Protein AF-0000000074319563 (afdb_homodimer)

Structure (mmCIF, N/CA/C/O backbone):
data_AF-0000000074319563-model_v1
#
loop_
_entity.id
_entity.type
_entity.pdbx_description
1 polymer 'Acyl-CoA dehydrogenase'
#
loop_
_atom_site.group_PDB
_atom_site.id
_atom_site.type_symbol
_atom_site.label_atom_id
_atom_site.label_alt_id
_atom_site.label_comp_id
_atom_site.label_asym_id
_atom_site.label_entity_id
_atom_site.label_seq_id
_atom_site.pdbx_PDB_ins_code
_atom_site.Cartn_x
_atom_site.Cartn_y
_atom_site.Cartn_z
_atom_site.occupancy
_atom_site.B_iso_or_equiv
_atom_site.auth_seq_id
_atom_site.auth_comp_id
_atom_site.auth_asym_id
_atom_site.auth_atom_id
_atom_site.pdbx_PDB_model_num
ATOM 1 N N . MET A 1 1 ? 30.766 38.844 -2.904 1 24.5 1 MET A N 1
ATOM 2 C CA . MET A 1 1 ? 30.797 37.875 -1.821 1 24.5 1 MET A CA 1
ATOM 3 C C . MET A 1 1 ? 29.984 36.656 -2.18 1 24.5 1 MET A C 1
ATOM 5 O O . MET A 1 1 ? 28.766 36.719 -2.375 1 24.5 1 MET A O 1
ATOM 9 N N . SER A 1 2 ? 30.375 35.688 -2.85 1 31.08 2 SER A N 1
ATOM 10 C CA . SER A 1 2 ? 29.906 34.375 -3.324 1 31.08 2 SER A CA 1
ATOM 11 C C . SER A 1 2 ? 29.266 33.594 -2.197 1 31.08 2 SER A C 1
ATOM 13 O O . SER A 1 2 ? 29.891 33.344 -1.16 1 31.08 2 SER A O 1
ATOM 15 N N . LEU A 1 3 ? 28.125 33.844 -1.804 1 37.22 3 LEU A N 1
ATOM 16 C CA . LEU A 1 3 ? 27.531 33.062 -0.718 1 37.22 3 LEU A CA 1
ATOM 17 C C . LEU A 1 3 ? 27.844 31.594 -0.87 1 37.22 3 LEU A C 1
ATOM 19 O O . LEU A 1 3 ? 27.5 30.969 -1.88 1 37.22 3 LEU A O 1
ATOM 23 N N . PRO A 1 4 ? 28.969 31.219 -0.624 1 41.75 4 PRO A N 1
ATOM 24 C CA . PRO A 1 4 ? 29.672 29.938 -0.803 1 41.75 4 PRO A CA 1
ATOM 25 C C . PRO A 1 4 ? 28.734 28.734 -0.774 1 41.75 4 PRO A C 1
ATOM 27 O O . PRO A 1 4 ? 28.828 27.859 -1.638 1 41.75 4 PRO A O 1
ATOM 30 N N . ASP A 1 5 ? 28.016 28.406 0.501 1 51.22 5 ASP A N 1
ATOM 31 C CA . ASP A 1 5 ? 27.375 27.188 0.996 1 51.22 5 ASP A CA 1
ATOM 32 C C . ASP A 1 5 ? 25.953 27.078 0.478 1 51.22 5 ASP A C 1
ATOM 34 O O . ASP A 1 5 ? 25.156 26.297 1.011 1 51.22 5 ASP A O 1
ATOM 38 N N . ARG A 1 6 ? 25.594 28.031 -0.29 1 61.44 6 ARG A N 1
ATOM 39 C CA . ARG A 1 6 ? 24.281 28.031 -0.917 1 61.44 6 ARG A CA 1
ATOM 40 C C . ARG A 1 6 ? 24.078 26.766 -1.765 1 61.44 6 ARG A C 1
ATOM 42 O O . ARG A 1 6 ? 22.953 26.375 -2.053 1 61.44 6 ARG A O 1
ATOM 49 N N . ASN A 1 7 ? 25.281 26.234 -2.027 1 70.81 7 ASN A N 1
ATOM 50 C CA . ASN A 1 7 ? 25.188 24.984 -2.771 1 70.81 7 ASN A CA 1
ATOM 51 C C . ASN A 1 7 ? 25.156 23.781 -1.839 1 70.81 7 ASN A C 1
ATOM 53 O O . ASN A 1 7 ? 26.203 23.234 -1.5 1 70.81 7 ASN A O 1
ATOM 57 N N . ASN A 1 8 ? 24.125 23.516 -1.236 1 83.38 8 ASN A N 1
ATOM 58 C CA . ASN A 1 8 ? 23.969 22.297 -0.442 1 83.38 8 ASN A CA 1
ATOM 59 C C . ASN A 1 8 ? 24.672 21.109 -1.095 1 83.38 8 ASN A C 1
ATOM 61 O O . ASN A 1 8 ? 24.25 20.625 -2.141 1 83.38 8 ASN A O 1
ATOM 65 N N . GLN A 1 9 ? 25.812 20.672 -0.548 1 84.5 9 GLN A N 1
ATOM 66 C CA . GLN A 1 9 ? 26.656 19.656 -1.15 1 84.5 9 GLN A CA 1
ATOM 67 C C . GLN A 1 9 ? 26.188 18.25 -0.796 1 84.5 9 GLN A C 1
ATOM 69 O O . GLN A 1 9 ? 26.781 17.25 -1.225 1 84.5 9 GLN A O 1
ATOM 74 N N . TYR A 1 10 ? 25.172 18.172 -0.04 1 91.69 10 TYR A N 1
ATOM 75 C CA . TYR A 1 10 ? 24.672 16.844 0.312 1 91.69 10 TYR A CA 1
ATOM 76 C C . TYR A 1 10 ? 24.359 16.031 -0.937 1 91.69 10 TYR A C 1
ATOM 78 O O . TYR A 1 10 ? 23.812 16.562 -1.909 1 91.69 10 TYR A O 1
ATOM 86 N N . SER A 1 11 ? 24.828 14.781 -0.921 1 93.81 11 SER A N 1
ATOM 87 C CA . SER A 1 11 ? 24.625 13.914 -2.07 1 93.81 11 SER A CA 1
ATOM 88 C C . SER A 1 11 ? 24.234 12.508 -1.631 1 93.81 11 SER A C 1
ATOM 90 O O . SER A 1 11 ? 24.594 12.07 -0.536 1 93.81 11 SER A O 1
ATOM 92 N N . PHE A 1 12 ? 23.516 11.836 -2.504 1 96.19 12 PHE A N 1
ATOM 93 C CA . PHE A 1 12 ? 23.125 10.453 -2.264 1 96.19 12 PHE A CA 1
ATOM 94 C C . PHE A 1 12 ? 24.109 9.492 -2.926 1 96.19 12 PHE A C 1
ATOM 96 O O . PHE A 1 12 ? 23.875 8.281 -2.955 1 96.19 12 PHE A O 1
ATOM 103 N N . ASP A 1 13 ? 25.188 9.898 -3.441 1 96.81 13 ASP A N 1
ATOM 104 C CA . ASP A 1 13 ? 26.078 9.156 -4.328 1 96.81 13 ASP A CA 1
ATOM 105 C C . ASP A 1 13 ? 26.641 7.914 -3.641 1 96.81 13 ASP A C 1
ATOM 107 O O . ASP A 1 13 ? 26.75 6.852 -4.258 1 96.81 13 ASP A O 1
ATOM 111 N N . GLU A 1 14 ? 27.047 8.047 -2.357 1 97 14 GLU A N 1
ATOM 112 C CA . GLU A 1 14 ? 27.609 6.91 -1.641 1 97 14 GLU A CA 1
ATOM 113 C C . GLU A 1 14 ? 26.609 5.75 -1.594 1 97 14 GLU A C 1
ATOM 115 O O . GLU A 1 14 ? 26.984 4.598 -1.846 1 97 14 GLU A O 1
ATOM 120 N N . TYR A 1 15 ? 25.422 5.992 -1.216 1 97.38 15 TYR A N 1
ATOM 121 C CA . TYR A 1 15 ? 24.375 4.98 -1.18 1 97.38 15 TYR A CA 1
ATOM 122 C C . TYR A 1 15 ? 24.109 4.422 -2.572 1 97.38 15 TYR A C 1
ATOM 124 O O . TYR A 1 15 ? 24 3.205 -2.748 1 97.38 15 TYR A O 1
ATOM 132 N N . LEU A 1 16 ? 24 5.285 -3.613 1 97.62 16 LEU A N 1
ATOM 133 C CA . LEU A 1 16 ? 23.688 4.883 -4.977 1 97.62 16 LEU A CA 1
ATOM 134 C C . LEU A 1 16 ? 24.797 4.012 -5.559 1 97.62 16 LEU A C 1
ATOM 136 O O . LEU A 1 16 ? 24.516 3.059 -6.293 1 97.62 16 LEU A O 1
ATOM 140 N N . GLN A 1 17 ? 25.984 4.359 -5.281 1 97.94 17 GLN A N 1
ATOM 141 C CA . GLN A 1 17 ? 27.109 3.559 -5.758 1 97.94 17 GLN A CA 1
ATOM 142 C C . GLN A 1 17 ? 27.062 2.143 -5.191 1 97.94 17 GLN A C 1
ATOM 144 O O . GLN A 1 17 ? 27.297 1.17 -5.91 1 97.94 17 GLN A O 1
ATOM 149 N N . TRP A 1 18 ? 26.719 2.064 -3.896 1 98.25 18 TRP A N 1
ATOM 150 C CA . TRP A 1 18 ? 26.562 0.741 -3.303 1 98.25 18 TRP A CA 1
ATOM 151 C C . TRP A 1 18 ? 25.438 -0.031 -3.979 1 98.25 18 TRP A C 1
ATOM 153 O O . TRP A 1 18 ? 25.609 -1.19 -4.363 1 98.25 18 TRP A O 1
ATOM 163 N N . ARG A 1 19 ? 24.297 0.574 -4.043 1 97.38 19 ARG A N 1
ATOM 164 C CA . ARG A 1 19 ? 23.109 -0.061 -4.613 1 97.38 19 ARG A CA 1
ATOM 165 C C . ARG A 1 19 ? 23.391 -0.57 -6.023 1 97.38 19 ARG A C 1
ATOM 167 O O . ARG A 1 19 ? 23 -1.689 -6.371 1 97.38 19 ARG A O 1
ATOM 174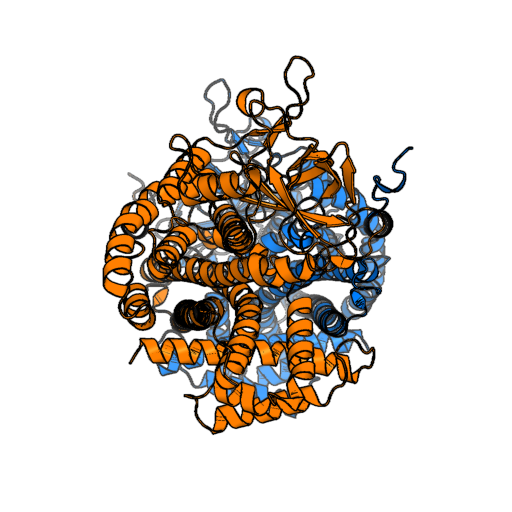 N N . ASP A 1 20 ? 24.078 0.241 -6.84 1 96.75 20 ASP A N 1
ATOM 175 C CA . ASP A 1 20 ? 24.281 -0.059 -8.25 1 96.75 20 ASP A CA 1
ATOM 176 C C . ASP A 1 20 ? 25.344 -1.148 -8.43 1 96.75 20 ASP A C 1
ATOM 178 O O . ASP A 1 20 ? 25.406 -1.794 -9.484 1 96.75 20 ASP A O 1
ATOM 182 N N . LYS A 1 21 ? 26.141 -1.379 -7.422 1 97.88 21 LYS A N 1
ATOM 183 C CA . LYS A 1 21 ? 27.203 -2.371 -7.527 1 97.88 21 LYS A CA 1
ATOM 184 C C . LYS A 1 21 ? 26.797 -3.684 -6.863 1 97.88 21 LYS A C 1
ATOM 186 O O . LYS A 1 21 ? 27.469 -4.707 -7.047 1 97.88 21 LYS A O 1
ATOM 191 N N . PHE A 1 22 ? 25.719 -3.693 -6.141 1 98.38 22 PHE A N 1
ATOM 192 C CA . PHE A 1 22 ? 25.328 -4.879 -5.379 1 98.38 22 PHE A CA 1
ATOM 193 C C . PHE A 1 22 ? 24.891 -6 -6.309 1 98.38 22 PHE A C 1
ATOM 195 O O . PHE A 1 22 ? 24.016 -5.801 -7.16 1 98.38 22 PHE A O 1
ATOM 202 N N . ASN A 1 23 ? 25.484 -7.172 -6.184 1 98.75 23 ASN A N 1
ATOM 203 C CA . ASN A 1 23 ? 25.094 -8.375 -6.914 1 98.75 23 ASN A CA 1
ATOM 204 C C . ASN A 1 23 ? 24.141 -9.242 -6.098 1 98.75 23 ASN A C 1
ATOM 206 O O . ASN A 1 23 ? 24.516 -9.719 -5.02 1 98.75 23 ASN A O 1
ATOM 210 N N . TYR A 1 24 ? 22.984 -9.57 -6.566 1 98.75 24 TYR A N 1
ATOM 211 C CA . TYR A 1 24 ? 21.875 -10.18 -5.836 1 98.75 24 TYR A CA 1
ATOM 212 C C . TYR A 1 24 ? 22.266 -11.547 -5.301 1 98.75 24 TYR A C 1
ATOM 214 O O . TYR A 1 24 ? 21.625 -12.062 -4.371 1 98.75 24 TYR A O 1
ATOM 222 N N . TYR A 1 25 ? 23.234 -12.219 -5.902 1 98.81 25 TYR A N 1
ATOM 223 C CA . TYR A 1 25 ? 23.578 -13.57 -5.449 1 98.81 25 TYR A CA 1
ATOM 224 C C . TYR A 1 25 ? 24.953 -13.594 -4.812 1 98.81 25 TYR A C 1
ATOM 226 O O . TYR A 1 25 ? 25.125 -14.047 -3.674 1 98.81 25 TYR A O 1
ATOM 234 N N . THR A 1 26 ? 25.953 -13.047 -5.469 1 98.5 26 THR A N 1
ATOM 235 C CA . THR A 1 26 ? 27.328 -13.164 -4.98 1 98.5 26 THR A CA 1
ATOM 236 C C . THR A 1 26 ? 27.516 -12.375 -3.688 1 98.5 26 THR A C 1
ATOM 238 O O . THR A 1 26 ? 28.359 -12.719 -2.863 1 98.5 26 THR A O 1
ATOM 241 N N . ASP A 1 27 ? 26.688 -11.336 -3.504 1 98.5 27 ASP A N 1
ATOM 242 C CA . ASP A 1 27 ? 26.828 -10.5 -2.316 1 98.5 27 ASP A CA 1
ATOM 243 C C . ASP A 1 27 ? 25.812 -10.883 -1.246 1 98.5 27 ASP A C 1
ATOM 245 O O . ASP A 1 27 ? 25.75 -10.266 -0.183 1 98.5 27 ASP A O 1
ATOM 249 N N . ASP A 1 28 ? 24.984 -11.836 -1.46 1 98.31 28 ASP A N 1
ATOM 250 C CA . ASP A 1 28 ? 24 -12.305 -0.494 1 98.31 28 ASP A CA 1
ATOM 251 C C . ASP A 1 28 ? 24.406 -13.656 0.088 1 98.31 28 ASP A C 1
ATOM 253 O O . ASP A 1 28 ? 23.922 -14.703 -0.364 1 98.31 28 ASP A O 1
ATOM 257 N N . HIS A 1 29 ? 25.109 -13.641 1.146 1 97.69 29 HIS A N 1
ATOM 258 C CA . HIS A 1 29 ? 25.672 -14.844 1.743 1 97.69 29 HIS A CA 1
ATOM 259 C C . HIS A 1 29 ? 24.578 -15.719 2.342 1 97.69 29 HIS A C 1
ATOM 261 O O . HIS A 1 29 ? 24.688 -16.953 2.354 1 97.69 29 HIS A O 1
ATOM 267 N N . PHE A 1 30 ? 23.547 -15.117 2.83 1 98.12 30 PHE A N 1
ATOM 268 C CA . PHE A 1 30 ? 22.453 -15.906 3.398 1 98.12 30 PHE A CA 1
ATOM 269 C C . PHE A 1 30 ? 21.766 -16.719 2.32 1 98.12 30 PHE A C 1
ATOM 271 O O . PHE A 1 30 ? 21.453 -17.891 2.529 1 98.12 30 PHE A O 1
ATOM 278 N N . LEU A 1 31 ? 21.453 -16.062 1.177 1 98.56 31 LEU A N 1
ATOM 279 C CA . LEU A 1 31 ? 20.812 -16.781 0.082 1 98.56 31 LEU A CA 1
ATOM 280 C C . LEU A 1 31 ? 21.672 -17.953 -0.373 1 98.56 31 LEU A C 1
ATOM 282 O O . LEU A 1 31 ? 21.156 -19.031 -0.682 1 98.56 31 LEU A O 1
ATOM 286 N N . GLN A 1 32 ? 23.016 -17.75 -0.477 1 98.38 32 GLN A N 1
ATOM 287 C CA . GLN A 1 32 ? 23.938 -18.828 -0.834 1 98.38 32 GLN A CA 1
ATOM 288 C C . GLN A 1 32 ? 23.859 -19.969 0.172 1 98.38 32 GLN A C 1
ATOM 290 O O . GLN A 1 32 ? 23.859 -21.141 -0.211 1 98.38 32 GLN A O 1
ATOM 295 N N . LYS A 1 33 ? 23.75 -19.625 1.466 1 98.25 33 LYS A N 1
ATOM 296 C CA . LYS A 1 33 ? 23.641 -20.625 2.523 1 98.25 33 LYS A CA 1
ATOM 297 C C . LYS A 1 33 ? 22.328 -21.406 2.408 1 98.25 33 LYS A C 1
ATOM 299 O O . LYS A 1 33 ? 22.312 -22.625 2.607 1 98.25 33 LYS A O 1
ATOM 304 N N . VAL A 1 34 ? 21.25 -20.734 2.146 1 98.62 34 VAL A N 1
ATOM 305 C CA . VAL A 1 34 ? 19.938 -21.359 2 1 98.62 34 VAL A CA 1
ATOM 306 C C . VAL A 1 34 ? 19.969 -22.344 0.837 1 98.62 34 VAL A C 1
ATOM 308 O O . VAL A 1 34 ? 19.484 -23.484 0.964 1 98.62 34 VAL A O 1
ATOM 311 N N . LEU A 1 35 ? 20.516 -21.891 -0.334 1 98.62 35 LEU A N 1
ATOM 312 C CA . LEU A 1 35 ? 20.609 -22.75 -1.513 1 98.62 35 LEU A CA 1
ATOM 313 C C . LEU A 1 35 ? 21.453 -23.984 -1.222 1 98.62 35 LEU A C 1
ATOM 315 O O . LEU A 1 35 ? 21.062 -25.109 -1.58 1 98.62 35 LEU A O 1
ATOM 319 N N . LYS A 1 36 ? 22.562 -23.781 -0.584 1 98 36 LYS A N 1
ATOM 320 C CA . LYS A 1 36 ? 23.453 -24.906 -0.252 1 98 36 LYS A CA 1
ATOM 321 C C . LYS A 1 36 ? 22.766 -25.906 0.655 1 98 36 LYS A C 1
ATOM 323 O O . LYS A 1 36 ? 22.891 -27.125 0.467 1 98 36 LYS A O 1
ATOM 328 N N . HIS A 1 37 ? 22.016 -25.438 1.589 1 98.19 37 HIS A N 1
ATOM 329 C CA . HIS A 1 37 ? 21.359 -26.297 2.574 1 98.19 37 HIS A CA 1
ATOM 330 C C . HIS A 1 37 ? 20.25 -27.125 1.939 1 98.19 37 HIS A C 1
ATOM 332 O O . HIS A 1 37 ? 20.156 -28.328 2.182 1 98.19 37 HIS A O 1
ATOM 338 N N . PHE A 1 38 ? 19.422 -26.609 1.115 1 97.94 38 PHE A N 1
ATOM 339 C CA . PHE A 1 38 ? 18.188 -27.281 0.71 1 97.94 38 PHE A CA 1
ATOM 340 C C . PHE A 1 38 ? 18.375 -27.984 -0.631 1 97.94 38 PHE A C 1
ATOM 342 O O . PHE A 1 38 ? 17.734 -29 -0.903 1 97.94 38 PHE A O 1
ATOM 349 N N . ALA A 1 39 ? 19.266 -27.5 -1.507 1 96.81 39 ALA A N 1
ATOM 350 C CA . ALA A 1 39 ? 19.391 -28.047 -2.854 1 96.81 39 ALA A CA 1
ATOM 351 C C . ALA A 1 39 ? 20.188 -29.359 -2.844 1 96.81 39 ALA A C 1
ATOM 353 O O . ALA A 1 39 ? 20.172 -30.109 -3.828 1 96.81 39 ALA A O 1
ATOM 354 N N . GLY A 1 40 ? 20.875 -29.734 -1.716 1 92.94 40 GLY A N 1
ATOM 355 C CA . GLY A 1 40 ? 21.578 -31 -1.598 1 92.94 40 GLY A CA 1
ATOM 356 C C . GLY A 1 40 ? 22.625 -31.203 -2.68 1 92.94 40 GLY A C 1
ATOM 357 O O . GLY A 1 40 ? 23.484 -30.344 -2.879 1 92.94 40 GLY A O 1
ATOM 358 N N . THR A 1 41 ? 22.422 -32.25 -3.467 1 93.12 41 THR A N 1
ATOM 359 C CA . THR A 1 41 ? 23.406 -32.656 -4.477 1 93.12 41 THR A CA 1
ATOM 360 C C . THR A 1 41 ? 23.344 -31.703 -5.672 1 93.12 41 THR A C 1
ATOM 362 O O . THR A 1 41 ? 24.281 -31.641 -6.473 1 93.12 41 THR A O 1
ATOM 365 N N . ASP A 1 42 ? 22.281 -30.922 -5.781 1 94.81 42 ASP A N 1
ATOM 366 C CA . ASP A 1 42 ? 22.109 -30.016 -6.918 1 94.81 42 ASP A CA 1
ATOM 367 C C . ASP A 1 42 ? 22.75 -28.656 -6.648 1 94.81 42 ASP A C 1
ATOM 369 O O . ASP A 1 42 ? 22.812 -27.812 -7.539 1 94.81 42 ASP A O 1
ATOM 373 N N . TRP A 1 43 ? 23.297 -28.469 -5.453 1 95.62 43 TRP A N 1
ATOM 374 C CA . TRP A 1 43 ? 23.703 -27.141 -5.008 1 95.62 43 TRP A CA 1
ATOM 375 C C . TRP A 1 43 ? 24.812 -26.594 -5.891 1 95.62 43 TRP A C 1
ATOM 377 O O . TRP A 1 43 ? 24.828 -25.406 -6.23 1 95.62 43 TRP A O 1
ATOM 387 N N . GLU A 1 44 ? 25.797 -27.406 -6.281 1 97.19 44 GLU A N 1
ATOM 388 C CA . GLU A 1 44 ? 26.938 -26.906 -7.039 1 97.19 44 GLU A CA 1
ATOM 389 C C . GLU A 1 44 ? 26.516 -26.359 -8.391 1 97.19 44 GLU A C 1
ATOM 391 O O . GLU A 1 44 ? 26.938 -25.266 -8.789 1 97.19 44 GLU A O 1
ATOM 396 N N . ASP A 1 45 ? 25.688 -27.109 -9.062 1 97.56 45 ASP A N 1
ATOM 397 C CA . ASP A 1 45 ? 25.172 -26.656 -10.352 1 97.56 45 ASP A CA 1
ATOM 398 C C . ASP A 1 45 ? 24.297 -25.422 -10.188 1 97.56 45 ASP A C 1
ATOM 400 O O . ASP A 1 45 ? 24.391 -24.469 -10.969 1 97.56 45 ASP A O 1
ATOM 404 N N . ALA A 1 46 ? 23.406 -25.406 -9.219 1 98.25 46 ALA A N 1
ATOM 405 C CA . ALA A 1 46 ? 22.516 -24.281 -8.961 1 98.25 46 ALA A CA 1
ATOM 406 C C . ALA A 1 46 ? 23.328 -23.031 -8.617 1 98.25 46 ALA A C 1
ATOM 408 O O . ALA A 1 46 ? 22.984 -21.922 -9.055 1 98.25 46 ALA A O 1
ATOM 409 N N . ASP A 1 47 ? 24.359 -23.188 -7.816 1 98.5 47 ASP A N 1
ATOM 410 C CA . ASP A 1 47 ? 25.234 -22.078 -7.438 1 98.5 47 ASP A CA 1
ATOM 411 C C . ASP A 1 47 ? 25.922 -21.469 -8.656 1 98.5 47 ASP A C 1
ATOM 413 O O . ASP A 1 47 ? 25.969 -20.25 -8.805 1 98.5 47 ASP A O 1
ATOM 417 N N . LYS A 1 48 ? 26.469 -22.359 -9.477 1 98.44 48 LYS A N 1
ATOM 418 C CA . LYS A 1 48 ? 27.141 -21.906 -10.695 1 98.44 48 LYS A CA 1
ATOM 419 C C . LYS A 1 48 ? 26.203 -21.109 -11.594 1 98.44 48 LYS A C 1
ATOM 421 O O . LYS A 1 48 ? 26.547 -20.031 -12.055 1 98.44 48 LYS A O 1
ATOM 426 N N . GLU A 1 49 ? 25.016 -21.656 -11.844 1 98.19 49 GLU A N 1
ATOM 427 C CA . GLU A 1 49 ? 24.047 -21 -12.711 1 98.19 49 GLU A CA 1
ATOM 428 C C . GLU A 1 49 ? 23.516 -19.703 -12.086 1 98.19 49 GLU A C 1
ATOM 430 O O . GLU A 1 49 ? 23.234 -18.734 -12.797 1 98.19 49 GLU A O 1
ATOM 435 N N . ALA A 1 50 ? 23.344 -19.703 -10.758 1 98.5 50 ALA A N 1
ATOM 436 C CA . ALA A 1 50 ? 22.938 -18.5 -10.047 1 98.5 50 ALA A CA 1
ATOM 437 C C . ALA A 1 50 ? 23.953 -17.375 -10.242 1 98.5 50 ALA A C 1
ATOM 439 O O . ALA A 1 50 ? 23.578 -16.219 -10.477 1 98.5 50 ALA A O 1
ATOM 440 N N . ARG A 1 51 ? 25.25 -17.672 -10.109 1 98.5 51 ARG A N 1
ATOM 441 C CA . ARG A 1 51 ? 26.312 -16.688 -10.297 1 98.5 51 ARG A CA 1
ATOM 442 C C . ARG A 1 51 ? 26.312 -16.141 -11.719 1 98.5 51 ARG A C 1
ATOM 444 O O . ARG A 1 51 ? 26.547 -14.945 -11.93 1 98.5 51 ARG A O 1
ATOM 451 N N . ASN A 1 52 ? 26.031 -17 -12.625 1 98.12 52 ASN A N 1
ATOM 452 C CA . ASN A 1 52 ? 25.984 -16.578 -14.023 1 98.12 52 ASN A CA 1
ATOM 453 C C . ASN A 1 52 ? 24.828 -15.625 -14.281 1 98.12 52 ASN A C 1
ATOM 455 O O . ASN A 1 52 ? 25.016 -14.531 -14.82 1 98.12 52 ASN A O 1
ATOM 459 N N . ILE A 1 53 ? 23.625 -15.961 -13.898 1 98.38 53 ILE A N 1
ATOM 460 C CA . ILE A 1 53 ? 22.453 -15.172 -14.242 1 98.38 53 ILE A CA 1
ATOM 461 C C . ILE A 1 53 ? 22.422 -13.898 -13.398 1 98.38 53 ILE A C 1
ATOM 463 O O . ILE A 1 53 ? 21.875 -12.875 -13.828 1 98.38 53 ILE A O 1
ATOM 467 N N . SER A 1 54 ? 22.953 -13.961 -12.18 1 98.5 54 SER A N 1
ATOM 468 C CA . SER A 1 54 ? 22.938 -12.812 -11.289 1 98.5 54 SER A CA 1
ATOM 469 C C . SER A 1 54 ? 23.641 -11.617 -11.906 1 98.5 54 SER A C 1
ATOM 471 O O . SER A 1 54 ? 23.312 -10.469 -11.602 1 98.5 54 SER A O 1
ATOM 473 N N . GLN A 1 55 ? 24.578 -11.852 -12.828 1 98 55 GLN A N 1
ATOM 474 C CA . GLN A 1 55 ? 25.297 -10.789 -13.531 1 98 55 GLN A CA 1
ATOM 475 C C . GLN A 1 55 ? 24.359 -9.977 -14.406 1 98 55 GLN A C 1
ATOM 477 O O . GLN A 1 55 ? 24.578 -8.781 -14.633 1 98 55 GLN A O 1
ATOM 482 N N . LYS A 1 56 ? 23.344 -10.617 -14.891 1 98.06 56 LYS A N 1
ATOM 483 C CA . LYS A 1 56 ? 22.344 -9.93 -15.703 1 98.06 56 LYS A CA 1
ATOM 484 C C . LYS A 1 56 ? 21.25 -9.312 -14.828 1 98.06 56 LYS A C 1
ATOM 486 O O . LYS A 1 56 ? 20.906 -8.148 -15 1 98.06 56 LYS A O 1
ATOM 491 N N . VAL A 1 57 ? 20.844 -10.086 -13.898 1 98.5 57 VAL A N 1
ATOM 492 C CA . VAL A 1 57 ? 19.672 -9.742 -13.086 1 98.5 57 VAL A CA 1
ATOM 493 C C . VAL A 1 57 ? 20 -8.539 -12.211 1 98.5 57 VAL A C 1
ATOM 495 O O . VAL A 1 57 ? 19.156 -7.645 -12.047 1 98.5 57 VAL A O 1
ATOM 498 N N . SER A 1 58 ? 21.203 -8.438 -11.664 1 98.56 58 SER A N 1
ATOM 499 C CA . SER A 1 58 ? 21.562 -7.469 -10.633 1 98.56 58 SER A CA 1
ATOM 500 C C . SER A 1 58 ? 21.906 -6.113 -11.242 1 98.56 58 SER A C 1
ATOM 502 O O . SER A 1 58 ? 22.062 -5.121 -10.531 1 98.56 58 SER A O 1
ATOM 504 N N . TYR A 1 59 ? 22.094 -6.055 -12.57 1 98 59 TYR A N 1
ATOM 505 C CA . TYR A 1 59 ? 22.547 -4.828 -13.211 1 98 59 TYR A CA 1
ATOM 506 C C . TYR A 1 59 ? 21.656 -4.449 -14.383 1 98 59 TYR A C 1
ATOM 508 O O . TYR A 1 59 ? 20.594 -3.844 -14.195 1 98 59 TYR A O 1
ATOM 516 N N . ARG A 1 60 ? 21.859 -5.047 -15.555 1 97.69 60 ARG A N 1
ATOM 517 C CA . ARG A 1 60 ? 21.141 -4.633 -16.75 1 97.69 60 ARG A CA 1
ATOM 518 C C . ARG A 1 60 ? 19.641 -4.867 -16.578 1 97.69 60 ARG A C 1
ATOM 520 O O . ARG A 1 60 ? 18.828 -3.992 -16.906 1 97.69 60 ARG A O 1
ATOM 527 N N . TRP A 1 61 ? 19.219 -6.094 -16.172 1 98.31 61 TRP A N 1
ATOM 528 C CA . TRP A 1 61 ? 17.797 -6.383 -16.016 1 98.31 61 TRP A CA 1
ATOM 529 C C . TRP A 1 61 ? 17.188 -5.52 -14.93 1 98.31 61 TRP A C 1
ATOM 531 O O . TRP A 1 61 ? 16.016 -5.148 -15.008 1 98.31 61 TRP A O 1
ATOM 541 N N . ARG A 1 62 ? 17.938 -5.211 -13.883 1 97.94 62 ARG A N 1
ATOM 542 C CA . ARG A 1 62 ? 17.469 -4.277 -12.859 1 97.94 62 ARG A CA 1
ATOM 543 C C . ARG A 1 62 ? 17.172 -2.91 -13.461 1 97.94 62 ARG A C 1
ATOM 545 O O . ARG A 1 62 ? 16.109 -2.338 -13.219 1 97.94 62 ARG A O 1
ATOM 552 N N . ASP A 1 63 ? 18.094 -2.346 -14.242 1 96.5 63 ASP A N 1
ATOM 553 C CA . ASP A 1 63 ? 17.922 -1.041 -14.875 1 96.5 63 ASP A CA 1
ATOM 554 C C . ASP A 1 63 ? 16.719 -1.034 -15.812 1 96.5 63 ASP A C 1
ATOM 556 O O . ASP A 1 63 ? 15.953 -0.068 -15.836 1 96.5 63 ASP A O 1
ATOM 560 N N . LEU A 1 64 ? 16.578 -2.127 -16.578 1 97.06 64 LEU A N 1
ATOM 561 C CA . LEU A 1 64 ? 15.43 -2.244 -17.469 1 97.06 64 LEU A CA 1
ATOM 562 C C . LEU A 1 64 ? 14.125 -2.258 -16.688 1 97.06 64 LEU A C 1
ATOM 564 O O . LEU A 1 64 ? 13.164 -1.583 -17.062 1 97.06 64 LEU A O 1
ATOM 568 N N . SER A 1 65 ? 14.125 -3.033 -15.594 1 96.5 65 SER A N 1
ATOM 569 C CA . SER A 1 65 ? 12.922 -3.145 -14.773 1 96.5 65 SER A CA 1
ATOM 570 C C . SER A 1 65 ? 12.523 -1.79 -14.195 1 96.5 65 SER A C 1
ATOM 572 O O . SER A 1 65 ? 11.336 -1.493 -14.062 1 96.5 65 SER A O 1
ATOM 574 N N . GLU A 1 66 ? 13.453 -0.978 -13.836 1 94.44 66 GLU A N 1
ATOM 575 C CA . GLU A 1 66 ? 13.188 0.351 -13.289 1 94.44 66 GLU A CA 1
ATOM 576 C C . GLU A 1 66 ? 12.656 1.291 -14.375 1 94.44 66 GLU A C 1
ATOM 578 O O . GLU A 1 66 ? 11.758 2.102 -14.109 1 94.44 66 GLU A O 1
ATOM 583 N N . ARG A 1 67 ? 13.117 1.165 -15.555 1 93.44 67 ARG A N 1
ATOM 584 C CA . ARG A 1 67 ? 12.719 2.035 -16.656 1 93.44 67 ARG A CA 1
ATOM 585 C C . ARG A 1 67 ? 11.297 1.718 -17.109 1 93.44 67 ARG A C 1
ATOM 587 O O . ARG A 1 67 ? 10.539 2.621 -17.469 1 93.44 67 ARG A O 1
ATOM 594 N N . ILE A 1 68 ? 10.922 0.498 -17.109 1 93.56 68 ILE A N 1
ATOM 595 C CA . ILE A 1 68 ? 9.656 0.078 -17.688 1 93.56 68 ILE A CA 1
ATOM 596 C C . ILE A 1 68 ? 8.516 0.388 -16.719 1 93.56 68 ILE A C 1
ATOM 598 O O . ILE A 1 68 ? 7.344 0.366 -17.094 1 93.56 68 ILE A O 1
ATOM 602 N N . SER A 1 69 ? 8.828 0.708 -15.492 1 88.38 69 SER A N 1
ATOM 603 C CA . SER A 1 69 ? 7.816 0.897 -14.453 1 88.38 69 SER A CA 1
ATOM 604 C C . SER A 1 69 ? 7.23 2.305 -14.508 1 88.38 69 SER A C 1
ATOM 606 O O . SER A 1 69 ? 6.277 2.609 -13.789 1 88.38 69 SER A O 1
ATOM 608 N N . LYS A 1 70 ? 7.672 3.152 -15.359 1 88.38 70 LYS A N 1
ATOM 609 C CA . LYS A 1 70 ? 7.195 4.527 -15.477 1 88.38 70 LYS A CA 1
ATOM 610 C C . LYS A 1 70 ? 5.812 4.582 -16.109 1 88.38 70 LYS A C 1
ATOM 612 O O . LYS A 1 70 ? 5.48 3.752 -16.969 1 88.38 70 LYS A O 1
ATOM 617 N N . PRO A 1 71 ? 4.988 5.559 -15.695 1 86.06 71 PRO A N 1
ATOM 618 C CA . PRO A 1 71 ? 3.619 5.652 -16.203 1 86.06 71 PRO A CA 1
ATOM 619 C C . PRO A 1 71 ? 3.562 5.762 -17.719 1 86.06 71 PRO A C 1
ATOM 621 O O . PRO A 1 71 ? 2.65 5.215 -18.359 1 86.06 71 PRO A O 1
ATOM 624 N N . GLU A 1 72 ? 4.539 6.375 -18.297 1 87.19 72 GLU A N 1
ATOM 625 C CA . GLU A 1 72 ? 4.539 6.598 -19.734 1 87.19 72 GLU A CA 1
ATOM 626 C C . GLU A 1 72 ? 4.879 5.316 -20.5 1 87.19 72 GLU A C 1
ATOM 628 O O . GLU A 1 72 ? 4.699 5.238 -21.703 1 87.19 72 GLU A O 1
ATOM 633 N N . LYS A 1 73 ? 5.328 4.309 -19.781 1 91.12 73 LYS A N 1
ATOM 634 C CA . LYS A 1 73 ? 5.754 3.062 -20.422 1 91.12 73 LYS A CA 1
ATOM 635 C C . LYS A 1 73 ? 4.723 1.958 -20.203 1 91.12 73 LYS A C 1
ATOM 637 O O . LYS A 1 73 ? 4.973 0.796 -20.531 1 91.12 73 LYS A O 1
ATOM 642 N N . ARG A 1 74 ? 3.547 2.289 -19.766 1 92.5 74 ARG A N 1
ATOM 643 C CA . ARG A 1 74 ? 2.496 1.293 -19.594 1 92.5 74 ARG A CA 1
ATOM 644 C C . ARG A 1 74 ? 2.033 0.742 -20.938 1 92.5 74 ARG A C 1
ATOM 646 O O . ARG A 1 74 ? 1.975 1.474 -21.922 1 92.5 74 ARG A O 1
ATOM 653 N N . PRO A 1 75 ? 1.724 -0.577 -20.938 1 96.31 75 PRO A N 1
ATOM 654 C CA . PRO A 1 75 ? 1.2 -1.125 -22.188 1 96.31 75 PRO A CA 1
ATOM 655 C C . PRO A 1 75 ? -0.162 -0.546 -22.562 1 96.31 75 PRO A C 1
ATOM 657 O O . PRO A 1 75 ? -0.908 -0.098 -21.688 1 96.31 75 PRO A O 1
ATOM 660 N N . PHE A 1 76 ? -0.448 -0.504 -23.844 1 95.88 76 PHE A N 1
ATOM 661 C CA . PHE A 1 76 ? -1.762 -0.067 -24.312 1 95.88 76 PHE A CA 1
ATOM 662 C C . PHE A 1 76 ? -2.23 -0.906 -25.484 1 95.88 76 PHE A C 1
ATOM 664 O O . PHE A 1 76 ? -1.46 -1.695 -26.047 1 95.88 76 PHE A O 1
ATOM 671 N N . LEU A 1 77 ? -3.516 -0.806 -25.812 1 97.25 77 LEU A N 1
ATOM 672 C CA . LEU A 1 77 ? -4.164 -1.634 -26.828 1 97.25 77 LEU A CA 1
ATOM 673 C C . LEU A 1 77 ? -4.504 -0.813 -28.062 1 97.25 77 LEU A C 1
ATOM 675 O O . LEU A 1 77 ? -5.043 0.292 -27.953 1 97.25 77 LEU A O 1
ATOM 679 N N . THR A 1 78 ? -4.105 -1.273 -29.25 1 97.62 78 THR A N 1
ATOM 680 C CA . THR A 1 78 ? -4.594 -0.781 -30.531 1 97.62 78 THR A CA 1
ATOM 681 C C . THR A 1 78 ? -5.582 -1.767 -31.141 1 97.62 78 THR A C 1
ATOM 683 O O . THR A 1 78 ? -5.188 -2.814 -31.656 1 97.62 78 THR A O 1
ATOM 686 N N . HIS A 1 79 ? -6.781 -1.386 -31.172 1 97.38 79 HIS A N 1
ATOM 687 C CA . HIS A 1 79 ? -7.844 -2.316 -31.531 1 97.38 79 HIS A CA 1
ATOM 688 C C . HIS A 1 79 ? -7.887 -2.549 -33.031 1 97.38 79 HIS A C 1
ATOM 690 O O . HIS A 1 79 ? -8.141 -3.668 -33.5 1 97.38 79 HIS A O 1
ATOM 696 N N . TYR A 1 80 ? -7.703 -1.53 -33.844 1 97.25 80 TYR A N 1
ATOM 697 C CA . TYR A 1 80 ? -7.852 -1.587 -35.281 1 97.25 80 TYR A CA 1
ATOM 698 C C . TYR A 1 80 ? -6.625 -1.004 -35.969 1 97.25 80 TYR A C 1
ATOM 700 O O . TYR A 1 80 ? -5.961 -0.117 -35.438 1 97.25 80 TYR A O 1
ATOM 708 N N . ASP A 1 81 ? -6.297 -1.562 -37.094 1 95.56 81 ASP A N 1
ATOM 709 C CA . ASP A 1 81 ? -5.316 -0.887 -37.938 1 95.56 81 ASP A CA 1
ATOM 710 C C . ASP A 1 81 ? -5.98 0.197 -38.812 1 95.56 81 ASP A C 1
ATOM 712 O O . ASP A 1 81 ? -7.164 0.487 -38.625 1 95.56 81 ASP A O 1
ATOM 716 N N . ALA A 1 82 ? -5.191 0.856 -39.625 1 96.12 82 ALA A N 1
ATOM 717 C CA . ALA A 1 82 ? -5.656 2.023 -40.375 1 96.12 82 ALA A CA 1
ATOM 718 C C . ALA A 1 82 ? -6.691 1.629 -41.406 1 96.12 82 ALA A C 1
ATOM 720 O O . ALA A 1 82 ? -7.387 2.486 -41.969 1 96.12 82 ALA A O 1
ATOM 721 N N . TYR A 1 83 ? -6.91 0.359 -41.656 1 96.5 83 TYR A N 1
ATOM 722 C CA . TYR A 1 83 ? -7.781 -0.138 -42.719 1 96.5 83 TYR A CA 1
ATOM 723 C C . TYR A 1 83 ? -9.008 -0.829 -42.125 1 96.5 83 TYR A C 1
ATOM 725 O O . TYR A 1 83 ? -9.703 -1.572 -42.844 1 96.5 83 TYR A O 1
ATOM 733 N N . HIS A 1 84 ? -9.242 -0.736 -40.844 1 95.31 84 HIS A N 1
ATOM 734 C CA . HIS A 1 84 ? -10.398 -1.212 -40.094 1 95.31 84 HIS A CA 1
ATOM 735 C C . HIS A 1 84 ? -10.336 -2.719 -39.875 1 95.31 84 HIS A C 1
ATOM 737 O O . HIS A 1 84 ? -11.367 -3.373 -39.719 1 95.31 84 HIS A O 1
ATOM 743 N N . ASN A 1 85 ? -9.117 -3.264 -40 1 95.19 85 ASN A N 1
ATOM 744 C CA . ASN A 1 85 ? -8.945 -4.633 -39.531 1 95.19 85 ASN A CA 1
ATOM 745 C C . ASN A 1 85 ? -8.812 -4.691 -38 1 95.19 85 ASN A C 1
ATOM 747 O O . ASN A 1 85 ? -8.078 -3.898 -37.406 1 95.19 85 ASN A O 1
ATOM 751 N N . ARG A 1 86 ? -9.609 -5.594 -37.438 1 95.69 86 ARG A N 1
ATOM 752 C CA . ARG A 1 86 ? -9.453 -5.836 -36 1 95.69 86 ARG A CA 1
ATOM 753 C C . ARG A 1 86 ? -8.148 -6.566 -35.688 1 95.69 86 ARG A C 1
ATOM 755 O O . ARG A 1 86 ? -7.934 -7.684 -36.188 1 95.69 86 ARG A O 1
ATOM 762 N N . ILE A 1 87 ? -7.223 -5.918 -34.969 1 96.06 87 ILE A N 1
ATOM 763 C CA . ILE A 1 87 ? -5.902 -6.512 -34.781 1 96.06 87 ILE A CA 1
ATOM 764 C C . ILE A 1 87 ? -5.648 -6.762 -33.312 1 96.06 87 ILE A C 1
ATOM 766 O O . ILE A 1 87 ? -4.895 -7.668 -32.938 1 96.06 87 ILE A O 1
ATOM 770 N N . ASP A 1 88 ? -6.188 -5.816 -32.375 1 97.38 88 ASP A N 1
ATOM 771 C CA . ASP A 1 88 ? -6.016 -5.891 -30.922 1 97.38 88 ASP A CA 1
ATOM 772 C C . ASP A 1 88 ? -4.543 -6.043 -30.562 1 97.38 88 ASP A C 1
ATOM 774 O O . ASP A 1 88 ? -4.18 -6.938 -29.797 1 97.38 88 ASP A O 1
ATOM 778 N N . ARG A 1 89 ? -3.707 -5.16 -31.125 1 97.38 89 ARG A N 1
ATOM 779 C CA . ARG A 1 89 ? -2.275 -5.172 -30.844 1 97.38 89 ARG A CA 1
ATOM 780 C C . ARG A 1 89 ? -1.994 -4.641 -29.438 1 97.38 89 ARG A C 1
ATOM 782 O O . ARG A 1 89 ? -2.412 -3.533 -29.094 1 97.38 89 ARG A O 1
ATOM 789 N N . ILE A 1 90 ? -1.394 -5.496 -28.625 1 97.75 90 ILE A N 1
ATOM 790 C CA . ILE A 1 90 ? -0.867 -5.02 -27.344 1 97.75 90 ILE A CA 1
ATOM 791 C C . ILE A 1 90 ? 0.505 -4.383 -27.562 1 97.75 90 ILE A C 1
ATOM 793 O O . ILE A 1 90 ? 1.459 -5.062 -27.938 1 97.75 90 ILE A O 1
ATOM 797 N N . VAL A 1 91 ? 0.585 -3.1 -27.359 1 97.19 91 VAL A N 1
ATOM 798 C CA . VAL A 1 91 ? 1.835 -2.365 -27.531 1 97.19 91 VAL A CA 1
ATOM 799 C C . VAL A 1 91 ? 2.572 -2.281 -26.188 1 97.19 91 VAL A C 1
ATOM 801 O O . VAL A 1 91 ? 2.035 -1.758 -25.219 1 97.19 91 VAL A O 1
ATOM 804 N N . ARG A 1 92 ? 3.805 -2.855 -26.172 1 96.06 92 ARG A N 1
ATOM 805 C CA . ARG A 1 92 ? 4.656 -2.859 -24.984 1 96.06 92 ARG A CA 1
ATOM 806 C C . ARG A 1 92 ? 5.977 -2.143 -25.25 1 96.06 92 ARG A C 1
ATOM 808 O O . ARG A 1 92 ? 6.426 -2.07 -26.406 1 96.06 92 ARG A O 1
ATOM 815 N N . PRO A 1 93 ? 6.602 -1.569 -24.172 1 95.25 93 PRO A N 1
ATOM 816 C CA . PRO A 1 93 ? 7.906 -0.938 -24.391 1 95.25 93 PRO A CA 1
ATOM 817 C C . PRO A 1 93 ? 8.969 -1.925 -24.875 1 95.25 93 PRO A C 1
ATOM 819 O O . PRO A 1 93 ? 8.984 -3.078 -24.438 1 95.25 93 PRO A O 1
ATOM 822 N N . HIS A 1 94 ? 9.852 -1.351 -25.656 1 94.94 94 HIS A N 1
ATOM 823 C CA . HIS A 1 94 ? 10.922 -2.166 -26.234 1 94.94 94 HIS A CA 1
ATOM 824 C C . HIS A 1 94 ? 11.773 -2.805 -25.125 1 94.94 94 HIS A C 1
ATOM 826 O O . HIS A 1 94 ? 12.242 -3.932 -25.281 1 94.94 94 HIS A O 1
ATOM 832 N N . GLU A 1 95 ? 11.922 -2.076 -24.016 1 95.44 95 GLU A N 1
ATOM 833 C CA . GLU A 1 95 ? 12.711 -2.57 -22.891 1 95.44 95 GLU A CA 1
ATOM 834 C C . GLU A 1 95 ? 12.125 -3.855 -22.328 1 95.44 95 GLU A C 1
ATOM 836 O O . GLU A 1 95 ? 12.859 -4.77 -21.938 1 95.44 95 GLU A O 1
ATOM 841 N N . VAL A 1 96 ? 10.82 -3.969 -22.328 1 96 96 VAL A N 1
ATOM 842 C CA . VAL A 1 96 ? 10.141 -5.152 -21.797 1 96 96 VAL A CA 1
ATOM 843 C C . VAL A 1 96 ? 10.367 -6.332 -22.75 1 96 96 VAL A C 1
ATOM 845 O O . VAL A 1 96 ? 10.648 -7.445 -22.297 1 96 96 VAL A O 1
ATOM 848 N N . GLU A 1 97 ? 10.242 -6.098 -24 1 96 97 GLU A N 1
ATOM 849 C CA . GLU A 1 97 ? 10.406 -7.148 -25 1 96 97 GLU A CA 1
ATOM 850 C C . GLU A 1 97 ? 11.828 -7.703 -25 1 96 97 GLU A C 1
ATOM 852 O O . GLU A 1 97 ? 12.031 -8.914 -25.109 1 96 97 GLU A O 1
ATOM 857 N N . GLU A 1 98 ? 12.742 -6.797 -24.875 1 96.38 98 GLU A N 1
ATOM 858 C CA . GLU A 1 98 ? 14.141 -7.199 -24.812 1 96.38 98 GLU A CA 1
ATOM 859 C C . GLU A 1 98 ? 14.406 -8.062 -23.578 1 96.38 98 GLU A C 1
ATOM 861 O O . GLU A 1 98 ? 15.039 -9.117 -23.672 1 96.38 98 GLU A O 1
ATOM 866 N N . MET A 1 99 ? 14 -7.617 -22.438 1 97.12 99 MET A N 1
ATOM 867 C CA . MET A 1 99 ? 14.203 -8.352 -21.188 1 97.12 99 MET A CA 1
ATOM 868 C C . MET A 1 99 ? 13.508 -9.703 -21.234 1 97.12 99 MET A C 1
ATOM 870 O O . MET A 1 99 ? 14.062 -10.711 -20.812 1 97.12 99 MET A O 1
ATOM 874 N N . GLU A 1 100 ? 12.312 -9.742 -21.75 1 97.44 100 GLU A N 1
ATOM 875 C CA . GLU A 1 100 ? 11.547 -10.977 -21.906 1 97.44 100 GLU A CA 1
ATOM 876 C C . GLU A 1 100 ? 12.305 -12 -22.75 1 97.44 100 GLU A C 1
ATOM 878 O O . GLU A 1 100 ? 12.406 -13.172 -22.359 1 97.44 100 GLU A O 1
ATOM 883 N N . LYS A 1 101 ? 12.812 -11.531 -23.891 1 96.81 101 LYS A N 1
ATOM 884 C CA . LYS A 1 101 ? 13.578 -12.406 -24.766 1 96.81 101 LYS A CA 1
ATOM 885 C C . LYS A 1 101 ? 14.781 -13 -24.047 1 96.81 101 LYS A C 1
ATOM 887 O O . LYS A 1 101 ? 15.07 -14.188 -24.172 1 96.81 101 LYS A O 1
ATOM 892 N N . GLU A 1 102 ? 15.438 -12.195 -23.312 1 97.19 102 GLU A N 1
ATOM 893 C CA . GLU A 1 102 ? 16.625 -12.648 -22.594 1 97.19 102 GLU A CA 1
ATOM 894 C C . GLU A 1 102 ? 16.266 -13.625 -21.484 1 97.19 102 GLU A C 1
ATOM 896 O O . GLU A 1 102 ? 16.922 -14.648 -21.312 1 97.19 102 GLU A O 1
ATOM 901 N N . VAL A 1 103 ? 15.258 -13.312 -20.734 1 97.81 103 VAL A N 1
ATOM 902 C CA . VAL A 1 103 ? 14.844 -14.164 -19.609 1 97.81 103 VAL A CA 1
ATOM 903 C C . VAL A 1 103 ? 14.398 -15.523 -20.141 1 97.81 103 V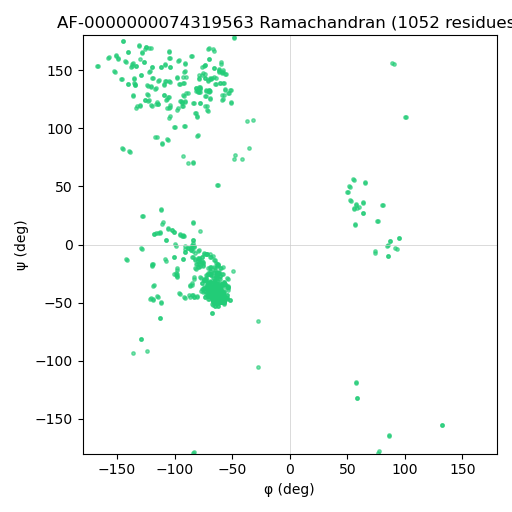AL A C 1
ATOM 905 O O . VAL A 1 103 ? 14.797 -16.562 -19.609 1 97.81 103 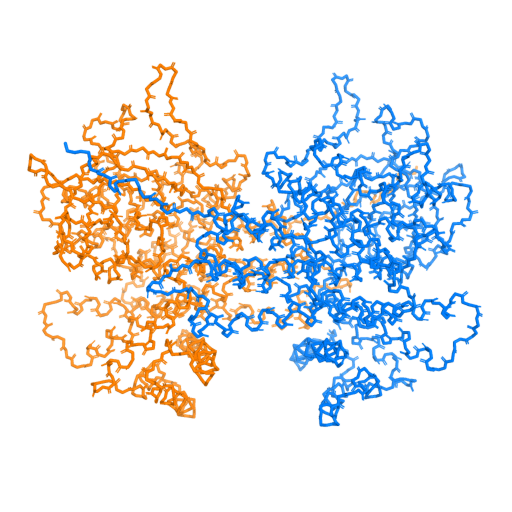VAL A O 1
ATOM 908 N N . TYR A 1 104 ? 13.57 -15.531 -21.188 1 97.56 104 TYR A N 1
ATOM 909 C CA . TYR A 1 104 ? 13.102 -16.797 -21.734 1 97.56 104 TYR A CA 1
ATOM 910 C C . TYR A 1 104 ? 14.227 -17.531 -22.453 1 97.56 104 TYR A C 1
ATOM 912 O O . TYR A 1 104 ? 14.203 -18.766 -22.547 1 97.56 104 TYR A O 1
ATOM 920 N N . GLY A 1 105 ? 15.18 -16.75 -22.891 1 96.19 105 GLY A N 1
ATOM 921 C CA . GLY A 1 105 ? 16.375 -17.344 -23.469 1 96.19 105 GLY A CA 1
ATOM 922 C C . GLY A 1 105 ? 17.156 -18.188 -22.484 1 96.19 105 GLY A C 1
ATOM 923 O O . GLY A 1 105 ? 17.969 -19.031 -22.875 1 96.19 105 GLY A O 1
ATOM 924 N N . GLU A 1 106 ? 16.906 -18 -21.172 1 96 106 GLU A N 1
ATOM 925 C CA . GLU A 1 106 ? 17.547 -18.781 -20.141 1 96 106 GLU A CA 1
ATOM 926 C C . GLU A 1 106 ? 16.969 -20.203 -20.078 1 96 106 GLU A C 1
ATOM 928 O O . GLU A 1 106 ? 17.469 -21.047 -19.328 1 96 106 GLU A O 1
ATOM 933 N N . LYS A 1 107 ? 15.906 -20.5 -20.797 1 95.69 107 LYS A N 1
ATOM 934 C CA . LYS A 1 107 ? 15.289 -21.812 -20.953 1 95.69 107 LYS A CA 1
ATOM 935 C C . LYS A 1 107 ? 14.945 -22.422 -19.594 1 95.69 107 LYS A C 1
ATOM 937 O O . LYS A 1 107 ? 15.336 -23.547 -19.297 1 95.69 107 LYS A O 1
ATOM 942 N N . LEU A 1 108 ? 14.188 -21.719 -18.859 1 96.94 108 LEU A N 1
ATOM 943 C CA . LEU A 1 108 ? 13.852 -22.047 -17.484 1 96.94 108 LEU A CA 1
ATOM 944 C C . LEU A 1 108 ? 13.117 -23.375 -17.406 1 96.94 108 LEU A C 1
ATOM 946 O O . LEU A 1 108 ? 13.148 -24.062 -16.375 1 96.94 108 LEU A O 1
ATOM 950 N N . PHE A 1 109 ? 12.453 -23.781 -18.5 1 97.5 109 PHE A N 1
ATOM 951 C CA . PHE A 1 109 ? 11.562 -24.938 -18.406 1 97.5 109 PHE A CA 1
ATOM 952 C C . PHE A 1 109 ? 12.07 -26.094 -19.25 1 97.5 109 PHE A C 1
ATOM 954 O O . PHE A 1 109 ? 11.352 -27.078 -19.453 1 97.5 109 PHE A O 1
ATOM 961 N N . SER A 1 110 ? 13.266 -25.938 -19.734 1 97 110 SER A N 1
ATOM 962 C CA . SER A 1 110 ? 13.891 -27 -20.5 1 97 110 SER A CA 1
ATOM 963 C C . SER A 1 110 ? 14.062 -28.266 -19.656 1 97 110 SER A C 1
ATOM 965 O O . SER A 1 110 ? 14.273 -28.188 -18.453 1 97 110 SER A O 1
ATOM 967 N N . ASP A 1 111 ? 14.047 -29.406 -20.297 1 95 111 ASP A N 1
ATOM 968 C CA . ASP A 1 111 ? 14.266 -30.672 -19.609 1 95 111 ASP A CA 1
ATOM 969 C C . ASP A 1 111 ? 15.688 -30.766 -19.062 1 95 111 ASP A C 1
ATOM 971 O O . ASP A 1 111 ? 15.953 -31.531 -18.125 1 95 111 ASP A O 1
ATOM 975 N N . ASP A 1 112 ? 16.594 -29.984 -19.562 1 93.69 112 ASP A N 1
ATOM 976 C CA . ASP A 1 112 ? 18 -30 -19.141 1 93.69 112 ASP A CA 1
ATOM 977 C C . ASP A 1 112 ? 18.219 -29.156 -17.891 1 93.69 112 ASP A C 1
ATOM 979 O O . ASP A 1 112 ? 19.266 -29.234 -17.266 1 93.69 112 ASP A O 1
ATOM 983 N N . GLN A 1 113 ? 17.219 -28.406 -17.547 1 94.06 113 GLN A N 1
ATOM 984 C CA . GLN A 1 113 ? 17.328 -27.547 -16.375 1 94.06 113 GLN A CA 1
ATOM 985 C C . GLN A 1 113 ? 16.781 -28.234 -15.125 1 94.06 113 GLN A C 1
ATOM 987 O O . GLN A 1 113 ? 15.609 -28.641 -15.102 1 94.06 113 GLN A O 1
ATOM 992 N N . SER A 1 114 ? 17.672 -28.344 -14.125 1 95.06 114 SER A N 1
ATOM 993 C CA . SER A 1 114 ? 17.172 -28.953 -12.898 1 95.06 114 SER A CA 1
ATOM 994 C C . SER A 1 114 ? 16.188 -28.047 -12.18 1 95.06 114 SER A C 1
ATOM 996 O O . SER A 1 114 ? 16.172 -26.828 -12.414 1 95.06 114 SER A O 1
ATOM 998 N N . ASP A 1 115 ? 15.359 -28.594 -11.305 1 96.25 115 ASP A N 1
ATOM 999 C CA . ASP A 1 115 ? 14.352 -27.859 -10.555 1 96.25 115 ASP A CA 1
ATOM 1000 C C . ASP A 1 115 ? 15 -26.781 -9.68 1 96.25 115 ASP A C 1
ATOM 1002 O O . ASP A 1 115 ? 14.484 -25.672 -9.562 1 96.25 115 ASP A O 1
ATOM 1006 N N . TRP A 1 116 ? 16.156 -27.062 -9.086 1 98 116 TRP A N 1
ATOM 1007 C CA . TRP A 1 116 ? 16.812 -26.109 -8.188 1 98 116 TRP A CA 1
ATOM 1008 C C . TRP A 1 116 ? 17.453 -24.969 -8.969 1 98 116 TRP A C 1
ATOM 1010 O O . TRP A 1 116 ? 17.484 -23.828 -8.5 1 98 116 TRP A O 1
ATOM 1020 N N . VAL A 1 117 ? 18.031 -25.297 -10.188 1 98.06 117 VAL A N 1
ATOM 1021 C CA . VAL A 1 117 ? 18.547 -24.234 -11.047 1 98.06 117 VAL A CA 1
ATOM 1022 C C . VAL A 1 117 ? 17.406 -23.312 -11.461 1 98.06 117 VAL A C 1
ATOM 1024 O O . VAL A 1 117 ? 17.547 -22.078 -11.422 1 98.06 117 VAL A O 1
ATOM 1027 N N . ARG A 1 118 ? 16.281 -23.891 -11.828 1 97.69 118 ARG A N 1
ATOM 1028 C CA . ARG A 1 118 ? 15.117 -23.078 -12.18 1 97.69 118 ARG A CA 1
ATOM 1029 C C . ARG A 1 118 ? 14.688 -22.188 -11.023 1 97.69 118 ARG A C 1
ATOM 1031 O O . ARG A 1 118 ? 14.445 -21 -11.203 1 97.69 118 ARG A O 1
ATOM 1038 N N . LEU A 1 119 ? 14.586 -22.766 -9.797 1 98 119 LEU A N 1
ATOM 1039 C CA . LEU A 1 119 ? 14.109 -22.031 -8.625 1 98 119 LEU A CA 1
ATOM 1040 C C . LEU A 1 119 ? 15.008 -20.844 -8.336 1 98 119 LEU A C 1
ATOM 1042 O O . LEU A 1 119 ? 14.523 -19.734 -8.078 1 98 119 LEU A O 1
ATOM 1046 N N . ILE A 1 120 ? 16.328 -21.047 -8.297 1 98.56 120 ILE A N 1
ATOM 1047 C CA . ILE A 1 120 ? 17.234 -19.984 -7.887 1 98.56 120 ILE A CA 1
ATOM 1048 C C . ILE A 1 120 ? 17.266 -18.875 -8.953 1 98.56 120 ILE A C 1
ATOM 1050 O O . ILE A 1 120 ? 17.391 -17.703 -8.633 1 98.56 120 ILE A O 1
ATOM 1054 N N . LYS A 1 121 ? 17.172 -19.266 -10.273 1 98.56 121 LYS A N 1
ATOM 1055 C CA . LYS A 1 121 ? 17.062 -18.25 -11.328 1 98.56 121 LYS A CA 1
ATOM 1056 C C . LYS A 1 121 ? 15.805 -17.406 -11.133 1 98.56 121 LYS A C 1
ATOM 1058 O O . LYS A 1 121 ? 15.859 -16.172 -11.234 1 98.56 121 LYS A O 1
ATOM 1063 N N . MET A 1 122 ? 14.688 -18.062 -10.828 1 98.44 122 MET A N 1
ATOM 1064 C CA . MET A 1 122 ? 13.438 -17.344 -10.602 1 98.44 122 MET A CA 1
ATOM 1065 C C . MET A 1 122 ? 13.539 -16.422 -9.391 1 98.44 122 MET A C 1
ATOM 1067 O O . MET A 1 122 ? 13.102 -15.273 -9.438 1 98.44 122 MET A O 1
ATOM 1071 N N . MET A 1 123 ? 14.133 -16.922 -8.305 1 98.69 123 MET A N 1
ATOM 1072 C CA . MET A 1 123 ? 14.328 -16.141 -7.094 1 98.69 123 MET A CA 1
ATOM 1073 C C . MET A 1 123 ? 15.07 -14.844 -7.406 1 98.69 123 MET A C 1
ATOM 1075 O O . MET A 1 123 ? 14.672 -13.766 -6.957 1 98.69 123 MET A O 1
ATOM 1079 N N . LEU A 1 124 ? 16.125 -14.945 -8.18 1 98.81 124 LEU A N 1
ATOM 1080 C CA . LEU A 1 124 ? 16.953 -13.789 -8.508 1 98.81 124 LEU A CA 1
ATOM 1081 C C . LEU A 1 124 ? 16.203 -12.836 -9.445 1 98.81 124 LEU A C 1
ATOM 1083 O O . LEU A 1 124 ? 16.219 -11.625 -9.242 1 98.81 124 LEU A O 1
ATOM 1087 N N . ILE A 1 125 ? 15.531 -13.359 -10.445 1 98.5 125 ILE A N 1
ATOM 1088 C CA . ILE A 1 125 ? 14.773 -12.555 -11.398 1 98.5 125 ILE A CA 1
ATOM 1089 C C . ILE A 1 125 ? 13.688 -11.773 -10.664 1 98.5 125 ILE A C 1
ATOM 1091 O O . ILE A 1 125 ? 13.469 -10.594 -10.945 1 98.5 125 ILE A O 1
ATOM 1095 N N . TYR A 1 126 ? 13.078 -12.375 -9.672 1 98.25 126 TYR A N 1
ATOM 1096 C CA . TYR A 1 126 ? 11.922 -11.805 -9 1 98.25 126 TYR A CA 1
ATOM 1097 C C . TYR A 1 126 ? 12.344 -10.703 -8.031 1 98.25 126 TYR A C 1
ATOM 1099 O O . TYR A 1 126 ? 11.508 -9.93 -7.562 1 98.25 126 TYR A O 1
ATOM 1107 N N . GLU A 1 127 ? 13.609 -10.594 -7.691 1 98.56 127 GLU A N 1
ATOM 1108 C CA . GLU A 1 127 ? 14.07 -9.469 -6.887 1 98.56 127 GLU A CA 1
ATOM 1109 C C . GLU A 1 127 ? 13.883 -8.148 -7.625 1 98.56 127 GLU A C 1
ATOM 1111 O O . GLU A 1 127 ? 13.93 -7.074 -7.016 1 98.56 127 GLU A O 1
ATOM 1116 N N . ASN A 1 128 ? 13.68 -8.227 -8.938 1 97.75 128 ASN A N 1
ATOM 1117 C CA . ASN A 1 128 ? 13.438 -7.023 -9.727 1 97.75 128 ASN A CA 1
ATOM 1118 C C . ASN A 1 128 ? 11.945 -6.715 -9.844 1 97.75 128 ASN A C 1
ATOM 1120 O O . ASN A 1 128 ? 11.555 -5.773 -10.539 1 97.75 128 ASN A O 1
ATOM 1124 N N . GLY A 1 129 ? 11.102 -7.473 -9.094 1 96.56 129 GLY A N 1
ATOM 1125 C CA . GLY A 1 129 ? 9.672 -7.227 -9.117 1 96.56 129 GLY A CA 1
ATOM 1126 C C . GLY A 1 129 ? 8.969 -7.949 -10.25 1 96.56 129 GLY A C 1
ATOM 1127 O O . GLY A 1 129 ? 9.469 -8.945 -10.773 1 96.56 129 GLY A O 1
ATOM 1128 N N . GLU A 1 130 ? 7.738 -7.555 -10.57 1 96.12 130 GLU A N 1
ATOM 1129 C CA . GLU A 1 130 ? 6.922 -8.188 -11.602 1 96.12 130 GLU A CA 1
ATOM 1130 C C . GLU A 1 130 ? 7.512 -7.965 -12.984 1 96.12 130 GLU A C 1
ATOM 1132 O O . GLU A 1 130 ? 7.828 -8.922 -13.695 1 96.12 130 GLU A O 1
ATOM 1137 N N . SER A 1 131 ? 7.684 -6.707 -13.445 1 95.19 131 SER A N 1
ATOM 1138 C CA . SER A 1 131 ? 8.375 -6.242 -14.648 1 95.19 131 SER A CA 1
ATOM 1139 C C . SER A 1 131 ? 7.797 -6.887 -15.898 1 95.19 131 SER A C 1
ATOM 1141 O O . SER A 1 131 ? 8.5 -7.059 -16.906 1 95.19 131 SER A O 1
ATOM 1143 N N . CYS A 1 132 ? 6.574 -7.457 -15.773 1 97.06 132 CYS A N 1
ATOM 1144 C CA . CYS A 1 132 ? 5.941 -8.211 -16.859 1 97.06 132 CYS A CA 1
ATOM 1145 C C . CYS A 1 132 ? 6.754 -9.453 -17.203 1 97.06 132 CYS A C 1
ATOM 1147 O O . CYS A 1 132 ? 6.816 -9.859 -18.359 1 97.06 132 CYS A O 1
ATOM 1149 N N . ILE A 1 133 ? 7.488 -9.969 -16.25 1 97.19 133 ILE A N 1
ATOM 1150 C CA . ILE A 1 133 ? 8.312 -11.164 -16.422 1 97.19 133 ILE A CA 1
ATOM 1151 C C . ILE A 1 133 ? 7.844 -12.25 -15.461 1 97.19 133 ILE A C 1
ATOM 1153 O O . ILE A 1 133 ? 7.598 -13.391 -15.875 1 97.19 133 ILE A O 1
ATOM 1157 N N . ALA A 1 134 ? 7.621 -11.898 -14.172 1 96.44 134 ALA A N 1
ATOM 1158 C CA . ALA A 1 134 ? 7.363 -12.875 -13.125 1 96.44 134 ALA A CA 1
ATOM 1159 C C . ALA A 1 134 ? 6.07 -13.641 -13.398 1 96.44 134 ALA A C 1
ATOM 1161 O O . ALA A 1 134 ? 6.062 -14.875 -13.398 1 96.44 134 ALA A O 1
ATOM 1162 N N . CYS A 1 135 ? 5.012 -12.922 -13.672 1 97.12 135 CYS A N 1
ATOM 1163 C CA . CYS A 1 135 ? 3.721 -13.562 -13.898 1 97.12 135 CYS A CA 1
ATOM 1164 C C . CYS A 1 135 ? 3.754 -14.438 -15.141 1 97.12 135 CYS A C 1
ATOM 1166 O O . CYS A 1 135 ? 3.373 -15.609 -15.094 1 97.12 135 CYS A O 1
ATOM 1168 N N . PRO A 1 136 ? 4.27 -13.969 -16.297 1 98 136 PRO A N 1
ATOM 1169 C CA . PRO A 1 136 ? 4.324 -14.828 -17.484 1 98 136 PRO A CA 1
ATOM 1170 C C . PRO A 1 136 ? 5.188 -16.062 -17.266 1 98 136 PRO A C 1
ATOM 1172 O O . PRO A 1 136 ? 4.863 -17.141 -17.781 1 98 136 PRO A O 1
ATOM 1175 N N . VAL A 1 137 ? 6.242 -15.867 -16.547 1 98 137 VAL A N 1
ATOM 1176 C CA . VAL A 1 137 ? 7.09 -17.016 -16.234 1 98 137 VAL A CA 1
ATOM 1177 C C . VAL A 1 137 ? 6.301 -18.047 -15.43 1 98 137 VAL A C 1
ATOM 1179 O O . VAL A 1 137 ? 6.34 -19.234 -15.727 1 98 137 VAL A O 1
ATOM 1182 N N . THR A 1 138 ? 5.578 -17.594 -14.445 1 96.94 138 THR A N 1
ATOM 1183 C CA . THR A 1 138 ? 4.758 -18.469 -13.617 1 96.94 138 THR A CA 1
ATOM 1184 C C . THR A 1 138 ? 3.662 -19.125 -14.445 1 96.94 138 THR A C 1
ATOM 1186 O O . THR A 1 138 ? 3.408 -20.328 -14.305 1 96.94 138 THR A O 1
ATOM 1189 N N . CYS A 1 139 ? 3.012 -18.359 -15.312 1 97.62 139 CYS A N 1
ATOM 1190 C CA . CYS A 1 139 ? 1.966 -18.891 -16.172 1 97.62 139 CYS A CA 1
ATOM 1191 C C . CYS A 1 139 ? 2.527 -19.953 -17.109 1 97.62 139 CYS A C 1
ATOM 1193 O O . CYS A 1 139 ? 1.88 -20.969 -17.375 1 97.62 139 CYS A O 1
ATOM 1195 N N . THR A 1 140 ? 3.707 -19.688 -17.594 1 98.5 140 THR A N 1
ATOM 1196 C CA . THR A 1 140 ? 4.344 -20.656 -18.484 1 98.5 140 THR A CA 1
ATOM 1197 C C . THR A 1 140 ? 4.652 -21.953 -17.75 1 98.5 140 THR A C 1
ATOM 1199 O O . THR A 1 140 ? 4.457 -23.031 -18.297 1 98.5 140 THR A O 1
ATOM 1202 N N . GLU A 1 141 ? 5.133 -21.781 -16.562 1 97.62 141 GLU A N 1
ATOM 1203 C CA . GLU A 1 141 ? 5.422 -22.969 -15.766 1 97.62 141 GLU A CA 1
ATOM 1204 C C . GLU A 1 141 ? 4.172 -23.812 -15.57 1 97.62 141 GLU A C 1
ATOM 1206 O O . GLU A 1 141 ? 4.215 -25.031 -15.719 1 97.62 141 GLU A O 1
ATOM 1211 N N . GLY A 1 142 ? 3.072 -23.156 -15.195 1 97.06 142 GLY A N 1
ATOM 1212 C CA . GLY A 1 142 ? 1.82 -23.891 -15.039 1 97.06 142 GLY A CA 1
ATOM 1213 C C . GLY A 1 142 ? 1.382 -24.594 -16.312 1 97.06 142 GLY A C 1
ATOM 1214 O O . GLY A 1 142 ? 0.929 -25.75 -16.25 1 97.06 142 GLY A O 1
ATOM 1215 N N . LEU A 1 143 ? 1.522 -23.938 -17.406 1 98.19 143 LEU A N 1
ATOM 1216 C CA . LEU A 1 143 ? 1.166 -24.5 -18.703 1 98.19 143 LEU A CA 1
ATOM 1217 C C . LEU A 1 143 ? 2.037 -25.719 -19.016 1 98.19 143 LEU A C 1
ATOM 1219 O O . LEU A 1 143 ? 1.528 -26.766 -19.422 1 98.19 143 LEU A O 1
ATOM 1223 N N . VAL A 1 144 ? 3.311 -25.578 -18.828 1 98.31 144 VAL A N 1
ATOM 1224 C CA . VAL A 1 144 ? 4.273 -26.641 -19.125 1 98.31 144 VAL A CA 1
ATOM 1225 C C . VAL A 1 144 ? 3.975 -27.859 -18.266 1 98.31 144 VAL A C 1
ATOM 1227 O O . VAL A 1 144 ? 3.938 -28.984 -18.781 1 98.31 144 VAL A O 1
ATOM 1230 N N . GLU A 1 145 ? 3.748 -27.656 -17 1 97.12 145 GLU A N 1
ATOM 1231 C CA . GLU A 1 145 ? 3.506 -28.781 -16.109 1 97.12 145 GLU A CA 1
ATOM 1232 C C . GLU A 1 145 ? 2.18 -29.469 -16.422 1 97.12 145 GLU A C 1
ATOM 1234 O O . GLU A 1 145 ? 2.061 -30.688 -16.297 1 97.12 145 GLU A O 1
ATOM 1239 N N . LEU A 1 146 ? 1.204 -28.688 -16.781 1 97.5 146 LEU A N 1
ATOM 1240 C CA . LEU A 1 146 ? -0.066 -29.266 -17.219 1 97.5 146 LEU A CA 1
ATOM 1241 C C . LEU A 1 146 ? 0.124 -30.141 -18.453 1 97.5 146 LEU A C 1
ATOM 1243 O O . LEU A 1 146 ? -0.406 -31.25 -18.516 1 97.5 146 LEU A O 1
ATOM 1247 N N . LEU A 1 147 ? 0.88 -29.672 -19.406 1 98.31 147 LEU A N 1
ATOM 1248 C CA . LEU A 1 147 ? 1.077 -30.375 -20.672 1 98.31 147 LEU A CA 1
ATOM 1249 C C . LEU A 1 147 ? 2.035 -31.547 -20.5 1 98.31 147 LEU A C 1
ATOM 1251 O O . LEU A 1 147 ? 1.916 -32.562 -21.188 1 98.31 147 LEU A O 1
ATOM 1255 N N . ASN A 1 148 ? 3.004 -31.391 -19.594 1 96.88 148 ASN A N 1
ATOM 1256 C CA . ASN A 1 148 ? 3.834 -32.562 -19.281 1 96.88 148 ASN A CA 1
ATOM 1257 C C . ASN A 1 148 ? 2.986 -33.75 -18.891 1 96.88 148 ASN A C 1
ATOM 1259 O O . ASN A 1 148 ? 3.328 -34.906 -19.219 1 96.88 148 ASN A O 1
ATOM 1263 N N . LYS A 1 149 ? 1.939 -33.5 -18.219 1 95.38 149 LYS A N 1
ATOM 1264 C CA . LYS A 1 149 ? 1.093 -34.562 -17.703 1 95.38 149 LYS A CA 1
ATOM 1265 C C . LYS A 1 149 ? 0.094 -35.031 -18.75 1 95.38 149 LYS A C 1
ATOM 1267 O O . LYS A 1 149 ? -0.226 -36.219 -18.828 1 95.38 149 LYS A O 1
ATOM 1272 N N . PHE A 1 150 ? -0.388 -34.062 -19.641 1 97.19 150 PHE A N 1
ATOM 1273 C CA . PHE A 1 150 ? -1.605 -34.438 -20.344 1 97.19 150 PHE A CA 1
ATOM 1274 C C . PHE A 1 150 ? -1.441 -34.25 -21.844 1 97.19 150 PHE A C 1
ATOM 1276 O O . PHE A 1 150 ? -2.354 -34.531 -22.625 1 97.19 150 PHE A O 1
ATOM 1283 N N . ALA A 1 151 ? -0.318 -33.719 -22.328 1 97.69 151 ALA A N 1
ATOM 1284 C CA . ALA A 1 151 ? -0.183 -33.531 -23.781 1 97.69 151 ALA A CA 1
ATOM 1285 C C . ALA A 1 151 ? -0.337 -34.875 -24.516 1 97.69 151 ALA A C 1
ATOM 1287 O O . ALA A 1 151 ? 0.407 -35.812 -24.266 1 97.69 151 ALA A O 1
ATOM 1288 N N . ASP A 1 152 ? -1.264 -34.875 -25.438 1 96.06 152 ASP A N 1
ATOM 1289 C CA . ASP A 1 152 ? -1.513 -36.156 -26.094 1 96.06 152 ASP A CA 1
ATOM 1290 C C . ASP A 1 152 ? -1.802 -35.969 -27.578 1 96.06 152 ASP A C 1
ATOM 1292 O O . ASP A 1 152 ? -1.94 -36.938 -28.328 1 96.06 152 ASP A O 1
ATOM 1296 N N . SER A 1 153 ? -2.037 -34.812 -28.062 1 96.62 153 SER A N 1
ATOM 1297 C CA . SER A 1 153 ? -2.229 -34.531 -29.484 1 96.62 153 SER A CA 1
ATOM 1298 C C . SER A 1 153 ? -0.99 -33.844 -30.078 1 96.62 153 SER A C 1
ATOM 1300 O O . SER A 1 153 ? -0.133 -33.344 -29.344 1 96.62 153 SER A O 1
ATOM 1302 N N . PRO A 1 154 ? -0.875 -33.906 -31.422 1 97.19 154 PRO A N 1
ATOM 1303 C CA . PRO A 1 154 ? 0.247 -33.188 -32.062 1 97.19 154 PRO A CA 1
ATOM 1304 C C . PRO A 1 154 ? 0.302 -31.719 -31.672 1 97.19 154 PRO A C 1
ATOM 1306 O O . PRO A 1 154 ? 1.389 -31.172 -31.469 1 97.19 154 PRO A O 1
ATOM 1309 N N . GLU A 1 155 ? -0.82 -31.094 -31.562 1 97.06 155 GLU A N 1
ATOM 1310 C CA . GLU A 1 155 ? -0.872 -29.672 -31.234 1 97.06 155 GLU A CA 1
ATOM 1311 C C . GLU A 1 155 ? -0.342 -29.406 -29.844 1 97.06 155 GLU A C 1
ATOM 1313 O O . GLU A 1 155 ? 0.498 -28.516 -29.641 1 97.06 155 GLU A O 1
ATOM 1318 N N . THR A 1 156 ? -0.835 -30.203 -28.875 1 98.31 156 THR A N 1
ATOM 1319 C CA . THR A 1 156 ? -0.429 -29.953 -27.484 1 98.31 156 THR A CA 1
ATOM 1320 C C . THR A 1 156 ? 1.04 -30.312 -27.281 1 98.31 156 THR A C 1
ATOM 1322 O O . THR A 1 156 ? 1.743 -29.672 -26.516 1 98.31 156 THR A O 1
ATOM 1325 N N . LYS A 1 157 ? 1.538 -31.297 -27.984 1 98.31 157 LYS A N 1
ATOM 1326 C CA . LYS A 1 157 ? 2.949 -31.672 -27.922 1 98.31 157 LYS A CA 1
ATOM 1327 C C . LYS A 1 157 ? 3.83 -30.578 -28.516 1 98.31 157 LYS A C 1
ATOM 1329 O O . LYS A 1 157 ? 4.918 -30.297 -28 1 98.31 157 LYS A O 1
ATOM 1334 N N . ARG A 1 158 ? 3.344 -30.047 -29.594 1 97.81 158 ARG A N 1
ATOM 1335 C CA . ARG A 1 158 ? 4.098 -28.953 -30.219 1 97.81 158 ARG A CA 1
ATOM 1336 C C . ARG A 1 158 ? 4.164 -27.734 -29.297 1 97.81 158 ARG A C 1
ATOM 1338 O O . ARG A 1 158 ? 5.203 -27.078 -29.203 1 97.81 158 ARG A O 1
ATOM 1345 N N . ILE A 1 159 ? 3.066 -27.406 -28.656 1 98.38 159 ILE A N 1
ATOM 1346 C CA . ILE A 1 159 ? 3.016 -26.297 -27.719 1 98.38 159 ILE A CA 1
ATOM 1347 C C . ILE A 1 159 ? 4 -26.547 -26.578 1 98.38 159 ILE A C 1
ATOM 1349 O O . ILE A 1 159 ? 4.75 -25.641 -26.188 1 98.38 159 ILE A O 1
ATOM 1353 N N . LEU A 1 160 ? 3.984 -27.719 -26.062 1 98.62 160 LEU A N 1
ATOM 1354 C CA . LEU A 1 160 ? 4.91 -28.094 -25 1 98.62 160 LEU A CA 1
ATOM 1355 C C . LEU A 1 160 ? 6.355 -27.906 -25.438 1 98.62 160 LEU A C 1
ATOM 1357 O O . LEU A 1 160 ? 7.164 -27.328 -24.719 1 98.62 160 LEU A O 1
ATOM 1361 N N . GLN A 1 161 ? 6.676 -28.406 -26.625 1 98.12 161 GLN A N 1
ATOM 1362 C CA . GLN A 1 161 ? 8.023 -28.266 -27.172 1 98.12 161 GLN A CA 1
ATOM 1363 C C . GLN A 1 161 ? 8.414 -26.797 -27.312 1 98.12 161 GLN A C 1
ATOM 1365 O O . GLN A 1 161 ? 9.531 -26.422 -26.953 1 98.12 161 GLN A O 1
ATOM 1370 N N . HIS A 1 162 ? 7.496 -26.016 -27.797 1 98.12 162 HIS A N 1
ATOM 1371 C CA . HIS A 1 162 ? 7.754 -24.578 -27.984 1 98.12 162 HIS A CA 1
ATOM 1372 C C . HIS A 1 162 ? 8.078 -23.906 -26.656 1 98.12 162 HIS A C 1
ATOM 1374 O O . HIS A 1 162 ? 8.992 -23.078 -26.578 1 98.12 162 HIS A O 1
ATOM 1380 N N . CYS A 1 163 ? 7.363 -24.234 -25.578 1 98.38 163 CYS A N 1
ATOM 1381 C CA . CYS A 1 163 ? 7.527 -23.578 -24.281 1 98.38 163 CYS A CA 1
ATOM 1382 C C . CYS A 1 163 ? 8.766 -24.094 -23.562 1 98.38 163 CYS A C 1
ATOM 1384 O O . CYS A 1 163 ? 9.398 -23.375 -22.797 1 98.38 163 CYS A O 1
ATOM 1386 N N . LYS A 1 164 ? 9.195 -25.328 -23.797 1 97.94 164 LYS A N 1
ATOM 1387 C CA . LYS A 1 164 ? 10.305 -25.953 -23.078 1 97.94 164 LYS A CA 1
ATOM 1388 C C . LYS A 1 164 ? 11.633 -25.703 -23.797 1 97.94 164 LYS A C 1
ATOM 1390 O O . LYS A 1 164 ? 12.633 -25.359 -23.156 1 97.94 164 LYS A O 1
ATOM 1395 N N . GLU A 1 165 ? 11.609 -25.906 -25.125 1 97 165 GLU A N 1
ATOM 1396 C CA . GLU A 1 165 ? 12.859 -25.953 -25.859 1 97 165 GLU A CA 1
ATOM 1397 C C . GLU A 1 165 ? 12.906 -24.859 -26.922 1 97 165 GLU A C 1
ATOM 1399 O O . GLU A 1 165 ? 13.984 -24.516 -27.422 1 97 165 GLU A O 1
ATOM 1404 N N . GLY A 1 166 ? 11.844 -24.328 -27.234 1 96.75 166 GLY A N 1
ATOM 1405 C CA . GLY A 1 166 ? 11.766 -23.328 -28.281 1 96.75 166 GLY A CA 1
ATOM 1406 C C . GLY A 1 166 ? 11.547 -23.906 -29.656 1 96.75 166 GLY A C 1
ATOM 1407 O O . GLY A 1 166 ? 11.742 -25.109 -29.875 1 96.75 166 GLY A O 1
ATOM 1408 N N . ILE A 1 167 ? 11.016 -23.125 -30.484 1 94.38 167 ILE A N 1
ATOM 1409 C CA . ILE A 1 167 ? 10.906 -23.359 -31.922 1 94.38 167 ILE A CA 1
ATOM 1410 C C . ILE A 1 167 ? 11.492 -22.188 -32.688 1 94.38 167 ILE A C 1
ATOM 1412 O O . ILE A 1 167 ? 11.125 -21.031 -32.438 1 94.38 167 ILE A O 1
ATOM 1416 N N . ASP A 1 168 ? 12.438 -22.391 -33.562 1 90.81 168 ASP A N 1
ATOM 1417 C CA . ASP A 1 168 ? 13.102 -21.391 -34.375 1 90.81 168 ASP A CA 1
ATOM 1418 C C . ASP A 1 168 ? 13.742 -20.312 -33.5 1 90.81 168 ASP A C 1
ATOM 1420 O O . ASP A 1 168 ? 13.641 -19.125 -33.781 1 90.81 168 ASP A O 1
ATOM 1424 N N . GLY A 1 169 ? 14.227 -20.734 -32.375 1 88.44 169 GLY A N 1
ATOM 1425 C CA . GLY A 1 169 ? 15.016 -19.859 -31.516 1 88.44 169 GLY A CA 1
ATOM 1426 C C . GLY A 1 169 ? 14.172 -19.031 -30.562 1 88.44 169 GLY A C 1
ATOM 1427 O O . GLY A 1 169 ? 14.703 -18.234 -29.781 1 88.44 169 GLY A O 1
ATOM 1428 N N . GLU A 1 170 ? 12.883 -19.219 -30.562 1 92 170 GLU A N 1
ATOM 1429 C CA . GLU A 1 170 ? 12 -18.453 -29.703 1 92 170 GLU A CA 1
ATOM 1430 C C . GLU A 1 170 ? 11.219 -19.359 -28.75 1 92 170 GLU A C 1
ATOM 1432 O O . GLU A 1 170 ? 10.766 -20.438 -29.141 1 92 170 GLU A O 1
ATOM 1437 N N . LEU A 1 171 ? 11.148 -18.953 -27.531 1 96.69 171 LEU A N 1
ATOM 1438 C CA . LEU A 1 171 ? 10.414 -19.734 -26.547 1 96.69 171 LEU A CA 1
ATOM 1439 C C . LEU A 1 171 ? 8.969 -19.25 -26.438 1 96.69 171 LEU A C 1
ATOM 1441 O O . LEU A 1 171 ? 8.711 -18.047 -26.5 1 96.69 171 LEU A O 1
ATOM 1445 N N . GLY A 1 172 ? 8.039 -20.172 -26.328 1 98.12 172 GLY A N 1
ATOM 1446 C CA . GLY A 1 172 ? 6.633 -19.844 -26.125 1 98.12 172 GLY A CA 1
ATOM 1447 C C . GLY A 1 172 ? 6.336 -19.344 -24.719 1 98.12 172 GLY A C 1
ATOM 1448 O O . GLY A 1 172 ? 6.941 -19.812 -23.75 1 98.12 172 GLY A O 1
ATOM 1449 N N . ILE A 1 173 ? 5.453 -18.406 -24.625 1 98.44 173 ILE A N 1
ATOM 1450 C CA . ILE A 1 173 ? 5.023 -17.828 -23.359 1 98.44 173 ILE A CA 1
ATOM 1451 C C . ILE A 1 173 ? 3.594 -18.266 -23.047 1 98.44 173 ILE A C 1
ATOM 1453 O O . ILE A 1 173 ? 2.746 -18.312 -23.938 1 98.44 173 ILE A O 1
ATOM 1457 N N . GLY A 1 174 ? 3.363 -18.594 -21.797 1 98.5 174 GLY A N 1
ATOM 1458 C CA . GLY A 1 174 ? 2.055 -19.062 -21.359 1 98.5 174 GLY A CA 1
ATOM 1459 C C . GLY A 1 174 ? 1.282 -18 -20.594 1 98.5 174 GLY A C 1
ATOM 1460 O O . GLY A 1 174 ? 1.877 -17.125 -19.953 1 98.5 174 GLY A O 1
ATOM 1461 N N . ALA A 1 175 ? -0.042 -18.062 -20.625 1 98.31 175 ALA A N 1
ATOM 1462 C CA . ALA A 1 175 ? -0.997 -17.25 -19.875 1 98.31 175 ALA A CA 1
ATOM 1463 C C . ALA A 1 175 ? -2.053 -18.125 -19.203 1 98.31 175 ALA A C 1
ATOM 1465 O O . ALA A 1 175 ? -2.084 -19.344 -19.406 1 98.31 175 ALA A O 1
ATOM 1466 N N . GLN A 1 176 ? -2.857 -17.516 -18.359 1 96.62 176 GLN A N 1
ATOM 1467 C CA . GLN A 1 176 ? -3.945 -18.188 -17.656 1 96.62 176 GLN A CA 1
ATOM 1468 C C . GLN A 1 176 ? -5.23 -17.375 -17.719 1 96.62 176 GLN A C 1
ATOM 1470 O O . GLN A 1 176 ? -5.262 -16.219 -17.281 1 96.62 176 GLN A O 1
ATOM 1475 N N . TYR A 1 177 ? -6.258 -17.922 -18.328 1 96.81 177 TYR A N 1
ATOM 1476 C CA . TYR A 1 177 ? -7.574 -17.312 -18.375 1 96.81 177 TYR A CA 1
ATOM 1477 C C . TYR A 1 177 ? -8.609 -18.156 -17.641 1 96.81 177 TYR A C 1
ATOM 1479 O O . TYR A 1 177 ? -9.328 -18.938 -18.266 1 96.81 177 TYR A O 1
ATOM 1487 N N . ILE A 1 178 ? -8.766 -17.828 -16.391 1 94 178 ILE A N 1
ATOM 1488 C CA . ILE A 1 178 ? -9.617 -18.688 -15.555 1 94 178 ILE A CA 1
ATOM 1489 C C . ILE A 1 178 ? -10.852 -17.906 -15.109 1 94 178 ILE A C 1
ATOM 1491 O O . ILE A 1 178 ? -11.977 -18.359 -15.289 1 94 178 ILE A O 1
ATOM 1495 N N . SER A 1 179 ? -10.672 -16.719 -14.68 1 92.94 179 SER A N 1
ATOM 1496 C CA . SER A 1 179 ? -11.711 -15.938 -14.023 1 92.94 179 SER A CA 1
ATOM 1497 C C . SER A 1 179 ? -12.68 -15.336 -15.039 1 92.94 179 SER A C 1
ATOM 1499 O O . SER A 1 179 ? -12.289 -15.008 -16.156 1 92.94 179 SER A O 1
ATOM 1501 N N . GLU A 1 180 ? -13.906 -15.312 -14.672 1 93.88 180 GLU A N 1
ATOM 1502 C CA . GLU A 1 180 ? -14.953 -14.617 -15.414 1 93.88 180 GLU A CA 1
ATOM 1503 C C . GLU A 1 180 ? -15.625 -13.555 -14.555 1 93.88 180 GLU A C 1
ATOM 1505 O O . GLU A 1 180 ? -15.359 -13.453 -13.359 1 93.88 180 GLU A O 1
ATOM 1510 N N . LYS A 1 181 ? -16.453 -12.695 -15.164 1 91.31 181 LYS A N 1
ATOM 1511 C CA . LYS A 1 181 ? -16.984 -11.492 -14.531 1 91.31 181 LYS A CA 1
ATOM 1512 C C . LYS A 1 181 ? -17.828 -11.836 -13.305 1 91.31 181 LYS A C 1
ATOM 1514 O O . LYS A 1 181 ? -17.812 -11.117 -12.312 1 91.31 181 LYS A O 1
ATOM 1519 N N . GLN A 1 182 ? -18.688 -12.875 -13.422 1 86.38 182 GLN A N 1
ATOM 1520 C CA . GLN A 1 182 ? -19.609 -13.211 -12.344 1 86.38 182 GLN A CA 1
ATOM 1521 C C . GLN A 1 182 ? -18.906 -13.977 -11.227 1 86.38 182 GLN A C 1
ATOM 1523 O O . GLN A 1 182 ? -19.438 -14.125 -10.133 1 86.38 182 GLN A O 1
ATOM 1528 N N . GLY A 1 183 ? -17.625 -14.453 -11.711 1 76.31 183 GLY A N 1
ATOM 1529 C CA . GLY A 1 183 ? -16.906 -15.289 -10.766 1 76.31 183 GLY A CA 1
ATOM 1530 C C . GLY A 1 183 ? -15.492 -14.797 -10.492 1 76.31 183 GLY A C 1
ATOM 1531 O O . GLY A 1 183 ? -15.078 -13.766 -11.023 1 76.31 183 GLY A O 1
ATOM 1532 N N . GLY A 1 184 ? -14.695 -15.195 -9.57 1 81.12 184 GLY A N 1
ATOM 1533 C CA . GLY A 1 184 ? -13.312 -15.188 -9.109 1 81.12 184 GLY A CA 1
ATOM 1534 C C . GLY A 1 184 ? -12.844 -16.547 -8.625 1 81.12 184 GLY A C 1
ATOM 1535 O O . GLY A 1 184 ? -12.758 -17.5 -9.406 1 81.12 184 GLY A O 1
ATOM 1536 N N . SER A 1 185 ? -13 -16.625 -7.535 1 83.06 185 SER A N 1
ATOM 1537 C CA . SER A 1 185 ? -12.578 -17.891 -6.918 1 83.06 185 SER A CA 1
ATOM 1538 C C . SER A 1 185 ? -13.609 -18.984 -7.145 1 83.06 185 SER A C 1
ATOM 1540 O O . SER A 1 185 ? -13.305 -20.172 -7 1 83.06 185 SER A O 1
ATOM 1542 N N . ASP A 1 186 ? -14.852 -18.641 -7.52 1 89.94 186 ASP A N 1
ATOM 1543 C CA . ASP A 1 186 ? -15.93 -19.578 -7.801 1 89.94 186 ASP A CA 1
ATOM 1544 C C . ASP A 1 186 ? -15.852 -20.094 -9.242 1 89.94 186 ASP A C 1
ATOM 1546 O O . ASP A 1 186 ? -16.75 -19.828 -10.047 1 89.94 186 ASP A O 1
ATOM 1550 N N . ILE A 1 187 ? -14.875 -20.891 -9.547 1 89.88 187 ILE A N 1
ATOM 1551 C CA . ILE A 1 187 ? -14.57 -21.375 -10.883 1 89.88 187 ILE A CA 1
ATOM 1552 C C . ILE A 1 187 ? -15.727 -22.234 -11.406 1 89.88 187 ILE A C 1
ATOM 1554 O O . ILE A 1 187 ? -16.062 -22.172 -12.594 1 89.88 187 ILE A O 1
ATOM 1558 N N . PRO A 1 188 ? -16.391 -23 -10.539 1 90.44 188 PRO A N 1
ATOM 1559 C CA . PRO A 1 188 ? -17.516 -23.797 -11.023 1 90.44 188 PRO A CA 1
ATOM 1560 C C . PRO A 1 188 ? -18.625 -22.938 -11.625 1 90.44 188 PRO A C 1
ATOM 1562 O O . PRO A 1 188 ? -19.438 -23.422 -12.422 1 90.44 188 PRO A O 1
ATOM 1565 N N . ALA A 1 189 ? -18.656 -21.703 -11.305 1 89.75 189 ALA A N 1
ATOM 1566 C CA . ALA A 1 189 ? -19.703 -20.812 -11.789 1 89.75 189 ALA A CA 1
ATOM 1567 C C . ALA A 1 189 ? -19.359 -20.281 -13.18 1 89.75 189 ALA A C 1
ATOM 1569 O O . ALA A 1 189 ? -20.141 -19.531 -13.781 1 89.75 189 ALA A O 1
ATOM 1570 N N . ASN A 1 190 ? -18.266 -20.719 -13.773 1 91.81 190 ASN A N 1
ATOM 1571 C CA . ASN A 1 190 ? -17.875 -20.266 -15.102 1 91.81 190 ASN A CA 1
ATOM 1572 C C . ASN A 1 190 ? -18.953 -20.562 -16.141 1 91.81 190 ASN A C 1
ATOM 1574 O O . ASN A 1 190 ? -19.672 -21.547 -16.016 1 91.81 190 ASN A O 1
ATOM 1578 N N . LYS A 1 191 ? -19.031 -19.672 -17.125 1 92.69 191 LYS A N 1
ATOM 1579 C CA . LYS A 1 191 ? -20.078 -19.781 -18.141 1 92.69 191 LYS A CA 1
ATOM 1580 C C . LYS A 1 191 ? -19.5 -19.969 -19.531 1 92.69 191 LYS A C 1
ATOM 1582 O O . LYS A 1 191 ? -20.203 -20.375 -20.469 1 92.69 191 LYS A O 1
ATOM 1587 N N . VAL A 1 192 ? -18.219 -19.672 -19.734 1 95.06 192 VAL A N 1
ATOM 1588 C CA . VAL A 1 192 ? -17.594 -19.875 -21.031 1 95.06 192 VAL A CA 1
ATOM 1589 C C . VAL A 1 192 ? -17.859 -21.297 -21.516 1 95.06 192 VAL A C 1
ATOM 1591 O O . VAL A 1 192 ? -17.656 -22.25 -20.766 1 95.06 192 VAL A O 1
ATOM 1594 N N . GLU A 1 193 ? -18.266 -21.406 -22.797 1 95.44 193 GLU A N 1
ATOM 1595 C CA . GLU A 1 193 ? -18.672 -22.703 -23.344 1 95.44 193 GLU A CA 1
ATOM 1596 C C . GLU A 1 193 ? -17.641 -23.234 -24.328 1 95.44 193 GLU A C 1
ATOM 1598 O O . GLU A 1 193 ? -17.094 -22.469 -25.125 1 95.44 193 GLU A O 1
ATOM 1603 N N . ALA A 1 194 ? -17.438 -24.484 -24.25 1 96.81 194 ALA A N 1
ATOM 1604 C CA . ALA A 1 194 ? -16.672 -25.203 -25.25 1 96.81 194 ALA A CA 1
ATOM 1605 C C . ALA A 1 194 ? -17.594 -26.062 -26.125 1 96.81 194 ALA A C 1
ATOM 1607 O O . ALA A 1 194 ? -18.375 -26.875 -25.609 1 96.81 194 ALA A O 1
ATOM 1608 N N . VAL A 1 195 ? -17.5 -25.828 -27.438 1 96.12 195 VAL A N 1
ATOM 1609 C CA . VAL A 1 195 ? -18.344 -26.531 -28.391 1 96.12 195 VAL A CA 1
ATOM 1610 C C . VAL A 1 195 ? -17.484 -27.266 -29.422 1 96.12 195 VAL A C 1
ATOM 1612 O O . VAL A 1 195 ? -16.562 -26.688 -29.984 1 96.12 195 VAL A O 1
ATOM 1615 N N . LYS A 1 196 ? -17.766 -28.562 -29.594 1 94.88 196 LYS A N 1
ATOM 1616 C CA . LYS A 1 196 ? -17.078 -29.297 -30.656 1 94.88 196 LYS A CA 1
ATOM 1617 C C . LYS A 1 196 ? -17.719 -29.047 -32.031 1 94.88 196 LYS A C 1
ATOM 1619 O O . LYS A 1 196 ? -18.891 -29.406 -32.25 1 94.88 196 LYS A O 1
ATOM 1624 N N . GLU A 1 197 ? -17 -28.359 -32.781 1 94 197 GLU A N 1
ATOM 1625 C CA . GLU A 1 197 ? -17.453 -28.047 -34.125 1 94 197 GLU A CA 1
ATOM 1626 C C . GLU A 1 197 ? -16.453 -28.531 -35.156 1 94 197 GLU A C 1
ATOM 1628 O O . GLU A 1 197 ? -15.289 -28.125 -35.156 1 94 197 GLU A O 1
ATOM 1633 N N . ASP A 1 198 ? -16.922 -29.422 -36.188 1 91.31 198 ASP A N 1
ATOM 1634 C CA . ASP A 1 198 ? -16.094 -29.938 -37.25 1 91.31 198 ASP A CA 1
ATOM 1635 C C . ASP A 1 198 ? -14.82 -30.578 -36.719 1 91.31 198 ASP A C 1
ATOM 1637 O O . ASP A 1 198 ? -13.719 -30.297 -37.188 1 91.31 198 ASP A O 1
ATOM 1641 N N . GLY A 1 199 ? -14.93 -31.234 -35.656 1 91.31 199 GLY A N 1
ATOM 1642 C CA . GLY A 1 199 ? -13.828 -31.984 -35.094 1 91.31 199 GLY A CA 1
ATOM 1643 C C . GLY A 1 199 ? -12.914 -31.156 -34.219 1 91.31 199 GLY A C 1
ATOM 1644 O O . GLY A 1 199 ? -11.945 -31.656 -33.625 1 91.31 199 GLY A O 1
ATOM 1645 N N . GLN A 1 200 ? -13.211 -29.906 -34.094 1 94.62 200 GLN A N 1
ATOM 1646 C CA . GLN A 1 200 ? -12.383 -29.016 -33.281 1 94.62 200 GLN A CA 1
ATOM 1647 C C . GLN A 1 200 ? -13.188 -28.406 -32.125 1 94.62 200 GLN A C 1
ATOM 1649 O O . GLN A 1 200 ? -14.375 -28.109 -32.281 1 94.62 200 GLN A O 1
ATOM 1654 N N . TRP A 1 201 ? -12.523 -28.25 -30.984 1 97.38 201 TRP A N 1
ATOM 1655 C CA . TRP A 1 201 ? -13.156 -27.531 -29.875 1 97.38 201 TRP A CA 1
ATOM 1656 C C . TRP A 1 201 ? -13.07 -26.031 -30.094 1 97.38 201 TRP A C 1
ATOM 1658 O O . TRP A 1 201 ? -12 -25.5 -30.391 1 97.38 201 TRP A O 1
ATOM 1668 N N . LYS A 1 202 ? -14.203 -25.391 -29.922 1 97.75 202 LYS A N 1
ATOM 1669 C CA . LYS A 1 202 ? -14.305 -23.938 -30.031 1 97.75 202 LYS A CA 1
ATOM 1670 C C . LYS A 1 202 ? -14.867 -23.328 -28.75 1 97.75 202 LYS A C 1
ATOM 1672 O O . LYS A 1 202 ? -15.781 -23.891 -28.141 1 97.75 202 LYS A O 1
ATOM 1677 N N . LEU A 1 203 ? -14.266 -22.234 -28.312 1 97.19 203 LEU A N 1
ATOM 1678 C CA . LEU A 1 203 ? -14.688 -21.594 -27.078 1 97.19 203 LEU A CA 1
ATOM 1679 C C . LEU A 1 203 ? -15.5 -20.328 -27.359 1 97.19 203 LEU A C 1
ATOM 1681 O O . LEU A 1 203 ? -15.18 -19.578 -28.297 1 97.19 203 LEU A O 1
ATOM 1685 N N . TYR A 1 204 ? -16.578 -20.078 -26.578 1 96.31 204 TYR A N 1
ATOM 1686 C CA . TYR A 1 204 ? -17.453 -18.922 -26.672 1 96.31 204 TYR A CA 1
ATOM 1687 C C . TYR A 1 204 ? -17.734 -18.344 -25.297 1 96.31 204 TYR A C 1
ATOM 1689 O O . TYR A 1 204 ? -18 -19.062 -24.344 1 96.31 204 TYR A O 1
ATOM 1697 N N . GLY A 1 205 ? -17.703 -17.047 -25.219 1 95.44 205 GLY A N 1
ATOM 1698 C CA . GLY A 1 205 ? -17.953 -16.359 -23.953 1 95.44 205 GLY A CA 1
ATOM 1699 C C . GLY A 1 205 ? -16.938 -15.289 -23.641 1 95.44 205 GLY A C 1
ATOM 1700 O O . GLY A 1 205 ? -16.375 -14.672 -24.562 1 95.44 205 GLY A O 1
ATOM 1701 N N . SER A 1 206 ? -16.766 -14.977 -22.297 1 95.12 206 SER A N 1
ATOM 1702 C CA . SER A 1 206 ? -15.859 -13.891 -21.922 1 95.12 206 SER A CA 1
ATOM 1703 C C . SER A 1 206 ? -15.062 -14.234 -20.688 1 95.12 206 SER A C 1
ATOM 1705 O O . SER A 1 206 ? -15.578 -14.875 -19.766 1 95.12 206 SER A O 1
ATOM 1707 N N . LYS A 1 207 ? -13.836 -13.922 -20.703 1 95.69 207 LYS A N 1
ATOM 1708 C CA . LYS A 1 207 ? -12.953 -13.977 -19.531 1 95.69 207 LYS A CA 1
ATOM 1709 C C . LYS A 1 207 ? -12.602 -12.57 -19.047 1 95.69 207 LYS A C 1
ATOM 1711 O O . LYS A 1 207 ? -12.578 -11.625 -19.828 1 95.69 207 LYS A O 1
ATOM 1716 N N . PHE A 1 208 ? -12.273 -12.406 -17.781 1 95.5 208 PHE A N 1
ATOM 1717 C CA . PHE A 1 208 ? -12.359 -11.078 -17.172 1 95.5 208 PHE A CA 1
ATOM 1718 C C . PHE A 1 208 ? -11 -10.641 -16.641 1 95.5 208 PHE A C 1
ATOM 1720 O O . PHE A 1 208 ? -10.633 -9.461 -16.75 1 95.5 208 PHE A O 1
ATOM 1727 N N . PHE A 1 209 ? -10.234 -11.438 -15.938 1 95.81 209 PHE A N 1
ATOM 1728 C CA . PHE A 1 209 ? -8.859 -11.219 -15.523 1 95.81 209 PHE A CA 1
ATOM 1729 C C . PHE A 1 209 ? -7.914 -12.172 -16.25 1 95.81 209 PHE A C 1
ATOM 1731 O O . PHE A 1 209 ? -7.582 -13.242 -15.727 1 95.81 209 PHE A O 1
ATOM 1738 N N . CYS A 1 210 ? -7.492 -11.719 -17.422 1 96.75 210 CYS A N 1
ATOM 1739 C CA . CYS A 1 210 ? -6.609 -12.523 -18.266 1 96.75 210 CYS A CA 1
ATOM 1740 C C . CYS A 1 210 ? -5.164 -12.055 -18.141 1 96.75 210 CYS A C 1
ATOM 1742 O O . CYS A 1 210 ? -4.758 -11.094 -18.797 1 96.75 210 CYS A O 1
ATOM 1744 N N . SER A 1 211 ? -4.422 -12.781 -17.375 1 93.44 211 SER A N 1
ATOM 1745 C CA . SER A 1 211 ? -3.041 -12.398 -17.109 1 93.44 211 SER A CA 1
ATOM 1746 C C . SER A 1 211 ? -2.123 -12.758 -18.266 1 93.44 211 SER A C 1
ATOM 1748 O O . SER A 1 211 ? -2.201 -13.859 -18.812 1 93.44 211 SER A O 1
ATOM 1750 N N . ALA A 1 212 ? -1.249 -11.883 -18.672 1 97.31 212 ALA A N 1
ATOM 1751 C CA . ALA A 1 212 ? -0.238 -12.078 -19.703 1 97.31 212 ALA A CA 1
ATOM 1752 C C . ALA A 1 212 ? -0.886 -12.289 -21.078 1 97.31 212 ALA A C 1
ATOM 1754 O O . ALA A 1 212 ? -0.573 -13.258 -21.766 1 97.31 212 ALA A O 1
ATOM 1755 N N . THR A 1 213 ? -1.747 -11.352 -21.422 1 98.25 213 THR A N 1
ATOM 1756 C CA . THR A 1 213 ? -2.535 -11.516 -22.625 1 98.25 213 THR A CA 1
ATOM 1757 C C . THR A 1 213 ? -1.648 -11.422 -23.875 1 98.25 213 THR A C 1
ATOM 1759 O O . THR A 1 213 ? -2.062 -11.797 -24.969 1 98.25 213 THR A O 1
ATOM 1762 N N . HIS A 1 214 ? -0.364 -10.984 -23.734 1 97.75 214 HIS A N 1
ATOM 1763 C CA . HIS A 1 214 ? 0.586 -10.945 -24.844 1 97.75 214 HIS A CA 1
ATOM 1764 C C . HIS A 1 214 ? 1.163 -12.328 -25.125 1 97.75 214 HIS A C 1
ATOM 1766 O O . HIS A 1 214 ? 1.889 -12.516 -26.109 1 97.75 214 HIS A O 1
ATOM 1772 N N . ALA A 1 215 ? 0.875 -13.352 -24.359 1 98.31 215 ALA A N 1
ATOM 1773 C CA . ALA A 1 215 ? 1.489 -14.68 -24.391 1 98.31 215 ALA A CA 1
ATOM 1774 C C . ALA A 1 215 ? 1.064 -15.438 -25.656 1 98.31 215 ALA A C 1
ATOM 1776 O O . ALA A 1 215 ? 0.12 -15.039 -26.328 1 98.31 215 ALA A O 1
ATOM 1777 N N . ASP A 1 216 ? 1.702 -16.516 -25.938 1 98.06 216 ASP A N 1
ATOM 1778 C CA . ASP A 1 216 ? 1.474 -17.344 -27.125 1 98.06 216 ASP A CA 1
ATOM 1779 C C . ASP A 1 216 ? 0.356 -18.359 -26.875 1 98.06 216 ASP A C 1
ATOM 1781 O O . ASP A 1 216 ? -0.384 -18.703 -27.797 1 98.06 216 ASP A O 1
ATOM 1785 N N . TYR A 1 217 ? 0.306 -18.844 -25.688 1 98.69 217 TYR A N 1
ATOM 1786 C CA . TYR A 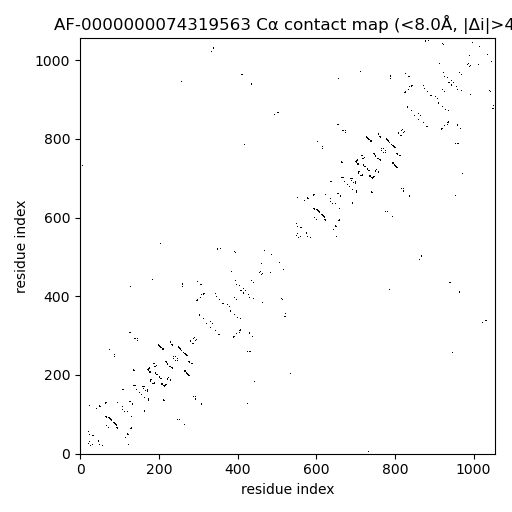1 217 ? -0.624 -19.906 -25.359 1 98.69 217 TYR A CA 1
ATOM 1787 C C . TYR A 1 217 ? -1.306 -19.641 -24.016 1 98.69 217 TYR A C 1
ATOM 1789 O O . TYR A 1 217 ? -0.752 -18.953 -23.156 1 98.69 217 TYR A O 1
ATOM 1797 N N . VAL A 1 218 ? -2.48 -20.234 -23.859 1 98.44 218 VAL A N 1
ATOM 1798 C CA . VAL A 1 218 ? -3.291 -19.906 -22.688 1 98.44 218 VAL A CA 1
ATOM 1799 C C . VAL A 1 218 ? -3.869 -21.188 -22.094 1 98.44 218 VAL A C 1
ATOM 1801 O O . VAL A 1 218 ? -4.449 -22.016 -22.812 1 98.44 218 VAL A O 1
ATOM 1804 N N . VAL A 1 219 ? -3.66 -21.344 -20.812 1 98.25 219 VAL A N 1
ATOM 1805 C CA . VAL A 1 219 ? -4.52 -22.281 -20.094 1 98.25 219 VAL A CA 1
ATOM 1806 C C . VAL A 1 219 ? -5.871 -21.641 -19.812 1 98.25 219 VAL A C 1
ATOM 1808 O O . VAL A 1 219 ? -5.941 -20.578 -19.188 1 98.25 219 VAL A O 1
ATOM 1811 N N . VAL A 1 220 ? -6.941 -22.234 -20.281 1 97.75 220 VAL A N 1
ATOM 1812 C CA . VAL A 1 220 ? -8.258 -21.609 -20.172 1 97.75 220 VAL A CA 1
ATOM 1813 C C . VAL A 1 220 ? -9.281 -22.641 -19.719 1 97.75 220 VAL A C 1
ATOM 1815 O O . VAL A 1 220 ? -9.219 -23.812 -20.125 1 97.75 220 VAL A O 1
ATOM 1818 N N . THR A 1 221 ? -10.164 -22.25 -18.844 1 96.31 221 THR A N 1
ATOM 1819 C CA . THR A 1 221 ? -11.242 -23.109 -18.391 1 96.31 221 THR A CA 1
ATOM 1820 C C . THR A 1 221 ? -12.531 -22.812 -19.141 1 96.31 221 THR A C 1
ATOM 1822 O O . THR A 1 221 ? -12.805 -21.672 -19.5 1 96.31 221 THR A O 1
ATOM 1825 N N . ALA A 1 222 ? -13.273 -23.797 -19.406 1 96.06 222 ALA A N 1
ATOM 1826 C CA . ALA A 1 222 ? -14.555 -23.688 -20.094 1 96.06 222 ALA A CA 1
ATOM 1827 C C . ALA A 1 222 ? -15.438 -24.906 -19.781 1 96.06 222 ALA A C 1
ATOM 1829 O O . ALA A 1 222 ? -14.945 -25.953 -19.391 1 96.06 222 ALA A O 1
ATOM 1830 N N . LYS A 1 223 ? -16.703 -24.719 -20.016 1 94.88 223 LYS A N 1
ATOM 1831 C CA . LYS A 1 223 ? -17.641 -25.812 -19.828 1 94.88 223 LYS A CA 1
ATOM 1832 C C . LYS A 1 223 ? -18.062 -26.391 -21.188 1 94.88 223 LYS A C 1
ATOM 1834 O O . LYS A 1 223 ? -18.641 -25.703 -22.016 1 94.88 223 LYS A O 1
ATOM 1839 N N . PRO A 1 224 ? -17.75 -27.688 -21.328 1 95.25 224 PRO A N 1
ATOM 1840 C CA . PRO A 1 224 ? -18.312 -28.297 -22.531 1 95.25 224 PRO A CA 1
ATOM 1841 C C . PRO A 1 224 ? -19.844 -28.188 -22.578 1 95.25 224 PRO A C 1
ATOM 1843 O O . PRO A 1 224 ? -20.516 -28.344 -21.562 1 95.25 224 PRO A O 1
ATOM 1846 N N . ARG A 1 225 ? -20.391 -27.906 -23.734 1 92.19 225 ARG A N 1
ATOM 1847 C CA . ARG A 1 225 ? -21.828 -27.688 -23.891 1 92.19 225 ARG A CA 1
ATOM 1848 C C . ARG A 1 225 ? -22.625 -28.859 -23.312 1 92.19 225 ARG A C 1
ATOM 1850 O O . ARG A 1 225 ? -22.359 -30.016 -23.641 1 92.19 225 ARG A O 1
ATOM 1857 N N . GLY A 1 226 ? -23.547 -28.469 -22.531 1 88.69 226 GLY A N 1
ATOM 1858 C CA . GLY A 1 226 ? -24.422 -29.453 -21.938 1 88.69 226 GLY A CA 1
ATOM 1859 C C . GLY A 1 226 ? -23.875 -30.078 -20.672 1 88.69 226 GLY A C 1
ATOM 1860 O O . GLY A 1 226 ? -24.547 -30.859 -20 1 88.69 226 GLY A O 1
ATOM 1861 N N . GLU A 1 227 ? -22.594 -29.844 -20.328 1 91.44 227 GLU A N 1
ATOM 1862 C CA . GLU A 1 227 ? -21.984 -30.391 -19.141 1 91.44 227 GLU A CA 1
ATOM 1863 C C . GLU A 1 227 ? -22.016 -29.375 -17.984 1 91.44 227 GLU A C 1
ATOM 1865 O O . GLU A 1 227 ? -22.141 -28.172 -18.219 1 91.44 227 GLU A O 1
ATOM 1870 N N . GLU A 1 228 ? -21.891 -29.922 -16.781 1 90.62 228 GLU A N 1
ATOM 1871 C CA . GLU A 1 228 ? -21.922 -29.062 -15.602 1 90.62 228 GLU A CA 1
ATOM 1872 C C . GLU A 1 228 ? -20.516 -28.797 -15.086 1 90.62 228 GLU A C 1
ATOM 1874 O O . GLU A 1 228 ? -20.266 -27.75 -14.461 1 90.62 228 GLU A O 1
ATOM 1879 N N . LYS A 1 229 ? -19.641 -29.656 -15.359 1 94.31 229 LYS A N 1
ATOM 1880 C CA . LYS A 1 229 ? -18.297 -29.531 -14.82 1 94.31 229 LYS A CA 1
ATOM 1881 C C . LYS A 1 229 ? -17.391 -28.766 -15.781 1 94.31 229 LYS A C 1
ATOM 1883 O O . LYS A 1 229 ? -17.531 -28.891 -17 1 94.31 229 LYS A O 1
ATOM 1888 N N . VAL A 1 230 ? -16.469 -28.062 -15.188 1 94.81 230 VAL A N 1
ATOM 1889 C CA . VAL A 1 230 ? -15.516 -27.25 -15.945 1 94.81 230 VAL A CA 1
ATOM 1890 C C . VAL A 1 230 ? -14.391 -28.141 -16.469 1 94.81 230 VAL A C 1
ATOM 1892 O O . VAL A 1 230 ? -13.938 -29.047 -15.781 1 94.81 230 VAL A O 1
ATOM 1895 N N . ALA A 1 231 ? -14.031 -27.969 -17.719 1 97 231 ALA A N 1
ATOM 1896 C CA . ALA A 1 231 ? -12.859 -28.594 -18.344 1 97 231 ALA A CA 1
ATOM 1897 C C . ALA A 1 231 ? -11.734 -27.578 -18.531 1 97 231 ALA A C 1
ATOM 1899 O O . ALA A 1 231 ? -11.93 -26.375 -18.312 1 97 231 ALA A O 1
ATOM 1900 N N . VAL A 1 232 ? -10.516 -28.109 -18.812 1 97.62 232 VAL A N 1
ATOM 1901 C CA . VAL A 1 232 ? -9.359 -27.25 -19.062 1 97.62 232 VAL A CA 1
ATOM 1902 C C . VAL A 1 232 ? -8.875 -27.453 -20.5 1 97.62 232 VAL A C 1
ATOM 1904 O O . VAL A 1 232 ? -8.859 -28.578 -21 1 97.62 232 VAL A O 1
ATOM 1907 N N . PHE A 1 233 ? -8.609 -26.391 -21.141 1 98.31 233 PHE A N 1
ATOM 1908 C CA . PHE A 1 233 ? -8.102 -26.375 -22.516 1 98.31 233 PHE A CA 1
ATOM 1909 C C . PHE A 1 233 ? -6.824 -25.547 -22.609 1 98.31 233 PHE A C 1
ATOM 1911 O O . PHE A 1 233 ? -6.531 -24.734 -21.719 1 98.31 233 PHE A O 1
ATOM 1918 N N . VAL A 1 234 ? -6.035 -25.812 -23.594 1 98.56 234 VAL A N 1
ATOM 1919 C CA . VAL A 1 234 ? -4.977 -24.922 -24.031 1 98.56 234 VAL A CA 1
ATOM 1920 C C . VAL A 1 234 ? -5.387 -24.234 -25.344 1 98.56 234 VAL A C 1
ATOM 1922 O O . VAL A 1 234 ? -5.828 -24.906 -26.281 1 98.56 234 VAL A O 1
ATOM 1925 N N . MET A 1 235 ? -5.305 -22.953 -25.344 1 98.56 235 MET A N 1
ATOM 1926 C CA . MET A 1 235 ? -5.727 -22.156 -26.5 1 98.56 235 MET A CA 1
ATOM 1927 C C . MET A 1 235 ? -4.562 -21.328 -27.047 1 98.56 235 MET A C 1
ATOM 1929 O O . MET A 1 235 ? -3.932 -20.578 -26.312 1 98.56 235 MET A O 1
ATOM 1933 N N . PRO A 1 236 ? -4.191 -21.547 -28.312 1 98.56 236 PRO A N 1
ATOM 1934 C CA . PRO A 1 236 ? -3.207 -20.641 -28.906 1 98.56 236 PRO A CA 1
ATOM 1935 C C . PRO A 1 236 ? -3.768 -19.234 -29.141 1 98.56 236 PRO A C 1
ATOM 1937 O O . PRO A 1 236 ? -4.938 -19.094 -29.5 1 98.56 236 PRO A O 1
ATOM 1940 N N . SER A 1 237 ? -2.926 -18.25 -28.922 1 98.25 237 SER A N 1
ATOM 1941 C CA . SER A 1 237 ? -3.359 -16.875 -29.172 1 98.25 237 SER A CA 1
ATOM 1942 C C . SER A 1 237 ? -3.479 -16.594 -30.656 1 98.25 237 SER A C 1
ATOM 1944 O O . SER A 1 237 ? -4.23 -15.703 -31.078 1 98.25 237 SER A O 1
ATOM 1946 N N . TRP A 1 238 ? -2.699 -17.359 -31.422 1 97.06 238 TRP A N 1
ATOM 1947 C CA . TRP A 1 238 ? -2.691 -17.281 -32.875 1 97.06 238 TRP A CA 1
ATOM 1948 C C . TRP A 1 238 ? -2.707 -18.672 -33.5 1 97.06 238 TRP A C 1
ATOM 1950 O O . TRP A 1 238 ? -2.068 -19.594 -33 1 97.06 238 TRP A O 1
ATOM 1960 N N . LEU A 1 239 ? -3.404 -18.734 -34.562 1 96.12 239 LEU A N 1
ATOM 1961 C CA . LEU A 1 239 ? -3.316 -19.953 -35.344 1 96.12 239 LEU A CA 1
ATOM 1962 C C . LEU A 1 239 ? -2.141 -19.891 -36.312 1 96.12 239 LEU A C 1
ATOM 1964 O O . LEU A 1 239 ? -1.553 -18.828 -36.5 1 96.12 239 LEU A O 1
ATOM 1968 N N . PRO A 1 240 ? -1.727 -21.094 -36.812 1 92.5 240 PRO A N 1
ATOM 1969 C CA . PRO A 1 240 ? -0.542 -21.094 -37.656 1 92.5 240 PRO A CA 1
ATOM 1970 C C . PRO A 1 240 ? -0.623 -20.078 -38.781 1 92.5 240 PRO A C 1
ATOM 1972 O O . PRO A 1 240 ? -1.594 -20.062 -39.562 1 92.5 240 PRO A O 1
ATOM 1975 N N . GLY A 1 241 ? 0.31 -19.172 -38.875 1 92.31 241 GLY A N 1
ATOM 1976 C CA . GLY A 1 241 ? 0.418 -18.172 -39.938 1 92.31 241 GLY A CA 1
ATOM 1977 C C . GLY A 1 241 ? -0.287 -16.875 -39.625 1 92.31 241 GLY A C 1
ATOM 1978 O O . GLY A 1 241 ? -0.159 -15.891 -40.344 1 92.31 241 GLY A O 1
ATOM 1979 N N . ASP A 1 242 ? -0.949 -16.797 -38.5 1 95.94 242 ASP A N 1
ATOM 1980 C CA . ASP A 1 242 ? -1.81 -15.648 -38.219 1 95.94 242 ASP A CA 1
ATOM 1981 C C . ASP A 1 242 ? -1.089 -14.625 -37.344 1 95.94 242 ASP A C 1
ATOM 1983 O O . ASP A 1 242 ? -1.451 -13.445 -37.312 1 95.94 242 ASP A O 1
ATOM 1987 N N . LYS A 1 243 ? -0.039 -15.023 -36.594 1 94.19 243 LYS A N 1
ATOM 1988 C CA . LYS A 1 243 ? 0.658 -14.094 -35.719 1 94.19 243 LYS A CA 1
ATOM 1989 C C . LYS A 1 243 ? 1.278 -12.945 -36.5 1 94.19 243 LYS A C 1
ATOM 1991 O O . LYS A 1 243 ? 1.157 -11.781 -36.094 1 94.19 243 LYS A O 1
ATOM 1996 N N . GLU A 1 244 ? 1.901 -13.258 -37.594 1 91.81 244 GLU A N 1
ATOM 1997 C CA . GLU A 1 244 ? 2.539 -12.234 -38.438 1 91.81 244 GLU A CA 1
ATOM 1998 C C . GLU A 1 244 ? 1.509 -11.281 -39 1 91.81 244 GLU A C 1
ATOM 2000 O O . GLU A 1 244 ? 1.828 -10.133 -39.312 1 91.81 244 GLU A O 1
ATOM 2005 N N . LYS A 1 245 ? 0.252 -11.742 -39.188 1 92.44 245 LYS A N 1
ATOM 2006 C CA . LYS A 1 245 ? -0.824 -10.93 -39.75 1 92.44 245 LYS A CA 1
ATOM 2007 C C . LYS A 1 245 ? -1.598 -10.203 -38.656 1 92.44 245 LYS A C 1
ATOM 2009 O O . LYS A 1 245 ? -2.561 -9.492 -38.938 1 92.44 245 LYS A O 1
ATOM 2014 N N . GLU A 1 246 ? -1.152 -10.477 -37.375 1 94.62 246 GLU A N 1
ATOM 2015 C CA . GLU A 1 246 ? -1.81 -9.914 -36.188 1 94.62 246 GLU A CA 1
ATOM 2016 C C . GLU A 1 246 ? -3.283 -10.305 -36.125 1 94.62 246 GLU A C 1
ATOM 2018 O O . GLU A 1 246 ? -4.137 -9.484 -35.812 1 94.62 246 GLU A O 1
ATOM 2023 N N . LYS A 1 247 ? -3.529 -11.438 -36.625 1 95.5 247 LYS A N 1
ATOM 2024 C CA . LYS A 1 247 ? -4.871 -12.008 -36.531 1 95.5 247 LYS A CA 1
ATOM 2025 C C . LYS A 1 247 ? -4.988 -12.977 -35.375 1 95.5 247 LYS A C 1
ATOM 2027 O O . LYS A 1 247 ? -4.367 -14.039 -35.375 1 95.5 247 LYS A O 1
ATOM 2032 N N . ARG A 1 248 ? -5.801 -12.656 -34.5 1 96.44 248 ARG A N 1
ATOM 2033 C CA . ARG A 1 248 ? -5.988 -13.469 -33.281 1 96.44 248 ARG A CA 1
ATOM 2034 C C . ARG A 1 248 ? -6.805 -14.719 -33.594 1 96.44 248 ARG A C 1
ATOM 2036 O O . ARG A 1 248 ? -7.566 -14.742 -34.562 1 96.44 248 ARG A O 1
ATOM 2043 N N . ASN A 1 249 ? -6.531 -15.727 -32.75 1 97.56 249 ASN A N 1
ATOM 2044 C CA . ASN A 1 249 ? -7.504 -16.812 -32.688 1 97.56 249 ASN A CA 1
ATOM 2045 C C . ASN A 1 249 ? -8.922 -16.281 -32.531 1 97.56 249 ASN A C 1
ATOM 2047 O O . ASN A 1 249 ? -9.148 -15.07 -32.562 1 97.56 249 ASN A O 1
ATOM 2051 N N . GLY A 1 250 ? -10.016 -17.047 -32.469 1 96.75 250 GLY A N 1
ATOM 2052 C CA . GLY A 1 250 ? -11.414 -16.656 -32.375 1 96.75 250 GLY A CA 1
ATOM 2053 C C . GLY A 1 250 ? -11.727 -15.906 -31.078 1 96.75 250 GLY A C 1
ATOM 2054 O O . GLY A 1 250 ? -12.633 -16.281 -30.344 1 96.75 250 GLY A O 1
ATOM 2055 N N . PHE A 1 251 ? -10.914 -14.836 -30.781 1 97 251 PHE A N 1
ATOM 2056 C CA . PHE A 1 251 ? -11.242 -13.969 -29.656 1 97 251 PHE A CA 1
ATOM 2057 C C . PHE A 1 251 ? -10.773 -12.547 -29.922 1 97 251 PHE A C 1
ATOM 2059 O O . PHE A 1 251 ? -9.984 -12.297 -30.828 1 97 251 PHE A O 1
ATOM 2066 N N . THR A 1 252 ? -11.328 -11.602 -29.219 1 97.25 252 THR A N 1
ATOM 2067 C CA . THR A 1 252 ? -10.938 -10.195 -29.219 1 97.25 252 THR A CA 1
ATOM 2068 C C . THR A 1 252 ? -10.562 -9.734 -27.812 1 97.25 252 THR A C 1
ATOM 2070 O O . THR A 1 252 ? -10.969 -10.344 -26.828 1 97.25 252 THR A O 1
ATOM 2073 N N . ILE A 1 253 ? -9.641 -8.797 -27.75 1 98 253 ILE A N 1
ATOM 2074 C CA . ILE A 1 253 ? -9.289 -8.164 -26.484 1 98 253 ILE A CA 1
ATOM 2075 C C . ILE A 1 253 ? -10.148 -6.922 -26.281 1 98 253 ILE A C 1
ATOM 2077 O O . ILE A 1 253 ? -10.172 -6.023 -27.125 1 98 253 ILE A O 1
ATOM 2081 N N . ASP A 1 254 ? -10.867 -6.848 -25.203 1 97 254 ASP A N 1
ATOM 2082 C CA . ASP A 1 254 ? -11.812 -5.766 -24.953 1 97 254 ASP A CA 1
ATOM 2083 C C . ASP A 1 254 ? -11.109 -4.555 -24.344 1 97 254 ASP A C 1
ATOM 2085 O O . ASP A 1 254 ? -11.359 -3.418 -24.75 1 97 254 ASP A O 1
ATOM 2089 N N . ARG A 1 255 ? -10.266 -4.773 -23.422 1 97 255 ARG A N 1
ATOM 2090 C CA . ARG A 1 255 ? -9.508 -3.697 -22.781 1 97 255 ARG A CA 1
ATOM 2091 C C . ARG A 1 255 ? -8.359 -4.254 -21.953 1 97 255 ARG A C 1
ATOM 2093 O O . ARG A 1 255 ? -8.391 -5.418 -21.547 1 97 255 ARG A O 1
ATOM 2100 N N . ILE A 1 256 ? -7.348 -3.459 -21.781 1 97.25 256 ILE A N 1
ATOM 2101 C CA . ILE A 1 256 ? -6.289 -3.707 -20.812 1 97.25 256 ILE A CA 1
ATOM 2102 C C . ILE A 1 256 ? -6.652 -3.068 -19.484 1 97.25 256 ILE A C 1
ATOM 2104 O O . ILE A 1 256 ? -7.059 -1.906 -19.422 1 97.25 256 ILE A O 1
ATOM 2108 N N . LYS A 1 257 ? -6.562 -3.789 -18.406 1 96.56 257 LYS A N 1
ATOM 2109 C CA . LYS A 1 257 ? -6.988 -3.338 -17.078 1 96.56 257 LYS A CA 1
ATOM 2110 C C . LYS A 1 257 ? -6.043 -2.271 -16.531 1 96.56 257 LYS A C 1
ATOM 2112 O O . LYS A 1 257 ? -4.828 -2.354 -16.719 1 96.56 257 LYS A O 1
ATOM 2117 N N . ASP A 1 258 ? -6.605 -1.272 -15.875 1 95.12 258 ASP A N 1
ATOM 2118 C CA . ASP A 1 258 ? -5.848 -0.252 -15.156 1 95.12 258 ASP A CA 1
ATOM 2119 C C . ASP A 1 258 ? -5.633 -0.651 -13.695 1 95.12 258 ASP A C 1
ATOM 2121 O O . ASP A 1 258 ? -6.5 -0.418 -12.852 1 95.12 258 ASP A O 1
ATOM 2125 N N . LYS A 1 259 ? -4.43 -1.117 -13.398 1 95.81 259 LYS A N 1
ATOM 2126 C CA . LYS A 1 259 ? -4.156 -1.712 -12.094 1 95.81 259 LYS A CA 1
ATOM 2127 C C . LYS A 1 259 ? -3.205 -0.839 -11.281 1 95.81 259 LYS A C 1
ATOM 2129 O O . LYS A 1 259 ? -2.326 -0.183 -11.844 1 95.81 259 LYS A O 1
ATOM 2134 N N . MET A 1 260 ? -3.316 -0.938 -9.945 1 95.94 260 MET A N 1
ATOM 2135 C CA . MET A 1 260 ? -2.447 -0.209 -9.023 1 95.94 260 MET A CA 1
ATOM 2136 C C . MET A 1 260 ? -1.03 -0.772 -9.055 1 95.94 260 MET A C 1
ATOM 2138 O O . MET A 1 260 ? -0.057 -0.023 -8.953 1 95.94 260 MET A O 1
ATOM 2142 N N . GLY A 1 261 ? -0.871 -2.061 -9.148 1 96 261 GLY A N 1
ATOM 2143 C CA . GLY A 1 261 ? 0.397 -2.768 -9.234 1 96 261 GLY A CA 1
ATOM 2144 C C . GLY A 1 261 ? 0.5 -3.676 -10.438 1 96 261 GLY A C 1
ATOM 2145 O O . GLY A 1 261 ? -0.475 -3.857 -11.172 1 96 261 GLY A O 1
ATOM 2146 N N . THR A 1 262 ? 1.712 -4.164 -10.656 1 96.31 262 THR A N 1
ATOM 2147 C CA . THR A 1 262 ? 1.991 -4.93 -11.867 1 96.31 262 THR A CA 1
ATOM 2148 C C . THR A 1 262 ? 1.508 -4.184 -13.102 1 96.31 262 THR A C 1
ATOM 2150 O O . THR A 1 262 ? 0.851 -4.762 -13.969 1 96.31 262 THR A O 1
ATOM 2153 N N . ARG A 1 263 ? 1.801 -2.961 -13.133 1 94.56 263 ARG A N 1
ATOM 2154 C CA . ARG A 1 263 ? 1.278 -2.061 -14.156 1 94.56 263 ARG A CA 1
ATOM 2155 C C . ARG A 1 263 ? 1.769 -2.461 -15.547 1 94.56 263 ARG A C 1
ATOM 2157 O O . ARG A 1 263 ? 1.084 -2.227 -16.547 1 94.56 263 ARG A O 1
ATOM 2164 N N . GLU A 1 264 ? 2.93 -3.109 -15.562 1 95.38 264 GLU A N 1
ATOM 2165 C CA . GLU A 1 264 ? 3.545 -3.496 -16.828 1 95.38 264 GLU A CA 1
ATOM 2166 C C . GLU A 1 264 ? 2.934 -4.785 -17.375 1 95.38 264 GLU A C 1
ATOM 2168 O O . GLU A 1 264 ? 3.082 -5.102 -18.547 1 95.38 264 GLU A O 1
ATOM 2173 N N . LEU A 1 265 ? 2.33 -5.52 -16.5 1 96.88 265 LEU A N 1
ATOM 2174 C CA . LEU A 1 265 ? 1.739 -6.793 -16.891 1 96.88 265 LEU A CA 1
ATOM 2175 C C . LEU A 1 265 ? 0.47 -6.574 -17.719 1 96.88 265 LEU A C 1
ATOM 2177 O O . LEU A 1 265 ? -0.375 -5.754 -17.344 1 96.88 265 LEU A O 1
ATOM 2181 N N . THR A 1 266 ? 0.358 -7.289 -18.844 1 97.81 266 THR A N 1
ATOM 2182 C CA . THR A 1 266 ? -0.831 -7.199 -19.672 1 97.81 266 THR A CA 1
ATOM 2183 C C . THR A 1 266 ? -1.958 -8.062 -19.109 1 97.81 266 THR A C 1
ATOM 2185 O O . THR A 1 266 ? -1.924 -9.289 -19.219 1 97.81 266 THR A O 1
ATOM 2188 N N . THR A 1 267 ? -2.789 -7.52 -18.344 1 97.44 267 THR A N 1
ATOM 2189 C CA . THR A 1 267 ? -4.016 -8.133 -17.859 1 97.44 267 THR A CA 1
ATOM 2190 C C . THR A 1 267 ? -5.234 -7.559 -18.578 1 97.44 267 THR A C 1
ATOM 2192 O O . THR A 1 267 ? -5.496 -6.355 -18.484 1 97.44 267 THR A O 1
ATOM 2195 N N . CYS A 1 268 ? -5.961 -8.406 -19.297 1 98 268 CYS A N 1
ATOM 2196 C CA . CYS A 1 268 ? -7.012 -7.879 -20.156 1 98 268 CYS A CA 1
ATOM 2197 C C . CYS A 1 268 ? -8.336 -8.586 -19.906 1 98 268 CYS A C 1
ATOM 2199 O O . CYS A 1 268 ? -8.391 -9.562 -19.141 1 98 268 CYS A O 1
ATOM 2201 N N . GLU A 1 269 ? -9.391 -7.992 -20.391 1 96.75 269 GLU A N 1
ATOM 2202 C CA . GLU A 1 269 ? -10.672 -8.641 -20.641 1 96.75 269 GLU A CA 1
ATOM 2203 C C . GLU A 1 269 ? -10.789 -9.094 -22.094 1 96.75 269 GLU A C 1
ATOM 2205 O O . GLU A 1 269 ? -10.352 -8.391 -23.016 1 96.75 269 GLU A O 1
ATOM 2210 N N . ILE A 1 270 ? -11.344 -10.32 -22.219 1 96.81 270 ILE A N 1
ATOM 2211 C CA . ILE A 1 270 ? -11.398 -10.812 -23.594 1 96.81 270 ILE A CA 1
ATOM 2212 C C . ILE A 1 270 ? -12.789 -11.383 -23.891 1 96.81 270 ILE A C 1
ATOM 2214 O O . ILE A 1 270 ? -13.5 -11.805 -22.969 1 96.81 270 ILE A O 1
ATOM 2218 N N . THR A 1 271 ? -13.164 -11.359 -25.109 1 96.56 271 THR A N 1
ATOM 2219 C CA . THR A 1 271 ? -14.359 -12.016 -25.625 1 96.56 271 THR A CA 1
ATOM 2220 C C . THR A 1 271 ? -13.984 -13.141 -26.594 1 96.56 271 THR A C 1
ATOM 2222 O O . THR A 1 271 ? -13.273 -12.914 -27.578 1 96.56 271 THR A O 1
ATOM 2225 N N . LEU A 1 272 ? -14.406 -14.352 -26.281 1 97.06 272 LEU A N 1
ATOM 2226 C CA . LEU A 1 272 ? -14.18 -15.539 -27.109 1 97.06 272 LEU A CA 1
ATOM 2227 C C . LEU A 1 272 ? -15.344 -15.766 -28.062 1 97.06 272 LEU A C 1
ATOM 2229 O O . LEU A 1 272 ? -16.5 -15.703 -27.672 1 97.06 272 LEU A O 1
ATOM 2233 N N . ASP A 1 273 ? -15.062 -15.922 -29.297 1 96.06 273 ASP A N 1
ATOM 2234 C CA . ASP A 1 273 ? -16.047 -16.188 -30.344 1 96.06 273 ASP A CA 1
ATOM 2235 C C . ASP A 1 273 ? -15.516 -17.219 -31.328 1 96.06 273 ASP A C 1
ATOM 2237 O O . ASP A 1 273 ? -15.117 -16.875 -32.438 1 96.06 273 ASP A O 1
ATOM 2241 N N . GLY A 1 274 ? -15.625 -18.422 -30.922 1 96.38 274 GLY A N 1
ATOM 2242 C CA . GLY A 1 274 ? -15.18 -19.531 -31.75 1 96.38 274 GLY A CA 1
ATOM 2243 C C . GLY A 1 274 ? -13.68 -19.75 -31.703 1 96.38 274 GLY A C 1
ATOM 2244 O O . GLY A 1 274 ? -13.055 -20.094 -32.719 1 96.38 274 GLY A O 1
ATOM 2245 N N . ALA A 1 275 ? -13.039 -19.516 -30.594 1 97.88 275 ALA A N 1
ATOM 2246 C CA . ALA A 1 275 ? -11.594 -19.719 -30.469 1 97.88 275 ALA A CA 1
ATOM 2247 C C . ALA A 1 275 ? -11.25 -21.203 -30.422 1 97.88 275 ALA A C 1
ATOM 2249 O O . ALA A 1 275 ? -11.812 -21.953 -29.609 1 97.88 275 ALA A O 1
ATOM 2250 N N . VAL A 1 276 ? -10.344 -21.594 -31.266 1 98.38 276 VAL A N 1
ATOM 2251 C CA . VAL A 1 276 ? -9.898 -22.984 -31.312 1 98.38 276 VAL A CA 1
ATOM 2252 C C . VAL A 1 276 ? -9.078 -23.312 -30.062 1 98.38 276 VAL A C 1
ATOM 2254 O O . VAL A 1 276 ? -8.195 -22.547 -29.672 1 98.38 276 VAL A O 1
ATOM 2257 N N . ALA A 1 277 ? -9.383 -24.422 -29.391 1 98.44 277 ALA A N 1
ATOM 2258 C CA . ALA A 1 277 ? -8.68 -24.828 -28.188 1 98.44 277 ALA A CA 1
ATOM 2259 C C . ALA A 1 277 ? -8.5 -26.344 -28.141 1 98.44 277 ALA A C 1
ATOM 2261 O O . ALA A 1 277 ? -9.234 -27.078 -28.797 1 98.44 277 ALA A O 1
ATOM 2262 N N . TYR A 1 278 ? -7.562 -26.781 -27.422 1 98.25 278 TYR A N 1
ATOM 2263 C CA . TYR A 1 278 ? -7.23 -28.203 -27.297 1 98.25 278 TYR A CA 1
ATOM 2264 C C . TYR A 1 278 ? -7.465 -28.688 -25.875 1 98.25 278 TYR A C 1
ATOM 2266 O O . TYR A 1 278 ? -6.898 -28.156 -24.922 1 98.25 278 TYR A O 1
ATOM 2274 N N . PRO A 1 279 ? -8.289 -29.672 -25.734 1 97.25 279 PRO A N 1
ATOM 2275 C CA . PRO A 1 279 ? -8.539 -30.172 -24.375 1 97.25 279 PRO A CA 1
ATOM 2276 C C . PRO A 1 279 ? -7.305 -30.812 -23.75 1 97.25 279 PRO A C 1
ATOM 2278 O O . PRO A 1 279 ? -6.508 -31.453 -24.438 1 97.25 279 PRO A O 1
ATOM 2281 N N . VAL A 1 280 ? -7.164 -30.625 -22.5 1 96.81 280 VAL A N 1
ATOM 2282 C CA . VAL A 1 280 ? -6.043 -31.172 -21.75 1 96.81 280 VAL A CA 1
ATOM 2283 C C . VAL A 1 280 ? -6.562 -31.906 -20.5 1 96.81 280 VAL A C 1
ATOM 2285 O O . VAL A 1 280 ? -7.145 -31.281 -19.609 1 96.81 280 VAL A O 1
ATOM 2288 N N . GLY A 1 281 ? -6.277 -33.25 -20.406 1 95.5 281 GLY A N 1
ATOM 2289 C CA . GLY A 1 281 ? -6.762 -34.062 -19.297 1 95.5 281 GLY A CA 1
ATOM 2290 C C . GLY A 1 281 ? -8.227 -34.438 -19.422 1 95.5 281 GLY A C 1
ATOM 2291 O O . GLY A 1 281 ? -8.875 -34.094 -20.406 1 95.5 281 GLY A O 1
ATOM 2292 N N . PRO A 1 282 ? -8.734 -35.156 -18.391 1 95.62 282 PRO A N 1
ATOM 2293 C CA . PRO A 1 282 ? -10.148 -35.562 -18.406 1 95.62 282 PRO A CA 1
ATOM 2294 C C . PRO A 1 282 ? -11.086 -34.344 -18.344 1 95.62 282 PRO A C 1
ATOM 2296 O O . PRO A 1 282 ? -10.891 -33.438 -17.516 1 95.62 282 PRO A O 1
ATOM 2299 N N . MET A 1 283 ? -12.148 -34.406 -19.141 1 93.88 283 MET A N 1
ATOM 2300 C CA . MET A 1 283 ? -13.031 -33.25 -19.344 1 93.88 283 MET A CA 1
ATOM 2301 C C . MET A 1 283 ? -13.844 -32.969 -18.094 1 93.88 283 MET A C 1
ATOM 2303 O O . MET A 1 283 ? -14.352 -31.859 -17.906 1 93.88 283 MET A O 1
ATOM 2307 N N . ASP A 1 284 ? -13.969 -33.938 -17.25 1 93.88 284 ASP A N 1
ATOM 2308 C CA . ASP A 1 284 ? -14.797 -33.75 -16.047 1 93.88 284 ASP A CA 1
ATOM 2309 C C . ASP A 1 284 ? -13.93 -33.469 -14.828 1 93.88 284 ASP A C 1
ATOM 2311 O O . ASP A 1 284 ? -14.43 -33.469 -13.695 1 93.88 284 ASP A O 1
ATOM 2315 N N . ARG A 1 285 ? -12.641 -33.219 -15.062 1 94.75 285 ARG A N 1
ATOM 2316 C CA . ARG A 1 285 ? -11.734 -32.969 -13.953 1 94.75 285 ARG A CA 1
ATOM 2317 C C . ARG A 1 285 ? -10.961 -31.688 -14.148 1 94.75 285 ARG A C 1
ATOM 2319 O O . ARG A 1 285 ? -9.844 -31.531 -13.648 1 94.75 285 ARG A O 1
ATOM 2326 N N . GLY A 1 286 ? -11.508 -30.812 -14.906 1 93.44 286 GLY A N 1
ATOM 2327 C CA . GLY A 1 286 ? -10.836 -29.562 -15.219 1 93.44 286 GLY A CA 1
ATOM 2328 C C . GLY A 1 286 ? -10.477 -28.75 -13.992 1 93.44 286 GLY A C 1
ATOM 2329 O O . GLY A 1 286 ? -9.344 -28.266 -13.867 1 93.44 286 GLY A O 1
ATOM 2330 N N . LEU A 1 287 ? -11.406 -28.594 -13.086 1 91.5 287 LEU A N 1
ATOM 2331 C CA . LEU A 1 287 ? -11.18 -27.812 -11.867 1 91.5 287 LEU A CA 1
ATOM 2332 C C . LEU A 1 287 ? -10.07 -28.438 -11.023 1 91.5 287 LEU A C 1
ATOM 2334 O O . LEU A 1 287 ? -9.172 -27.734 -10.555 1 91.5 287 LEU A O 1
ATOM 2338 N N . ALA A 1 288 ? -10.109 -29.672 -10.891 1 92.31 288 ALA A N 1
ATOM 2339 C CA . ALA A 1 288 ? -9.102 -30.391 -10.117 1 92.31 288 ALA A CA 1
ATOM 2340 C C . ALA A 1 288 ? -7.719 -30.219 -10.734 1 92.31 288 ALA A C 1
ATOM 2342 O O . ALA A 1 288 ? -6.73 -30.016 -10.016 1 92.31 288 ALA A O 1
ATOM 2343 N N . ASN A 1 289 ? -7.629 -30.281 -12.023 1 92.94 289 ASN A N 1
ATOM 2344 C CA . ASN A 1 289 ? -6.352 -30.172 -12.719 1 92.94 289 ASN A CA 1
ATOM 2345 C C . ASN A 1 289 ? -5.77 -28.766 -12.609 1 92.94 289 ASN A C 1
ATOM 2347 O O . ASN A 1 289 ? -4.562 -28.609 -12.422 1 92.94 289 ASN A O 1
ATOM 2351 N N . VAL A 1 290 ? -6.617 -27.812 -12.703 1 91.62 290 VAL A N 1
ATOM 2352 C CA . VAL A 1 290 ? -6.156 -26.438 -12.578 1 91.62 290 VAL A CA 1
ATOM 2353 C C . VAL A 1 290 ? -5.641 -26.188 -11.164 1 91.62 290 VAL A C 1
ATOM 2355 O O . VAL A 1 290 ? -4.586 -25.578 -10.977 1 91.62 290 VAL A O 1
ATOM 2358 N N . VAL A 1 291 ? -6.324 -26.641 -10.195 1 88.81 291 VAL A N 1
ATOM 2359 C CA . VAL A 1 291 ? -5.961 -26.406 -8.797 1 88.81 291 VAL A CA 1
ATOM 2360 C C . VAL A 1 291 ? -4.711 -27.203 -8.453 1 88.81 291 VAL A C 1
ATOM 2362 O O . VAL A 1 291 ? -3.779 -26.672 -7.836 1 88.81 291 VAL A O 1
ATOM 2365 N N . GLU A 1 292 ? -4.688 -28.422 -8.875 1 91.12 292 GLU A N 1
ATOM 2366 C CA . GLU A 1 292 ? -3.625 -29.344 -8.477 1 91.12 292 GLU A CA 1
ATOM 2367 C C . GLU A 1 292 ? -2.311 -29 -9.172 1 91.12 292 GLU A C 1
ATOM 2369 O O . GLU A 1 292 ? -1.232 -29.219 -8.625 1 91.12 292 GLU A O 1
ATOM 2374 N N . ILE A 1 293 ? -2.404 -28.484 -10.328 1 94.06 293 ILE A N 1
ATOM 2375 C CA . ILE A 1 293 ? -1.173 -28.281 -11.086 1 94.06 293 ILE A CA 1
ATOM 2376 C C . ILE A 1 293 ? -0.894 -26.797 -11.25 1 94.06 293 ILE A C 1
ATOM 2378 O O . ILE A 1 293 ? 0.014 -26.25 -10.609 1 94.06 293 ILE A O 1
ATOM 2382 N N . VAL A 1 294 ? -1.761 -26.109 -11.922 1 93.75 294 VAL A N 1
ATOM 2383 C CA . VAL A 1 294 ? -1.508 -24.734 -12.32 1 93.75 294 VAL A CA 1
ATOM 2384 C C . VAL A 1 294 ? -1.428 -23.844 -11.086 1 93.75 294 VAL A C 1
ATOM 2386 O O . VAL A 1 294 ? -0.447 -23.109 -10.898 1 93.75 294 VAL A O 1
ATOM 2389 N N . LEU A 1 295 ? -2.389 -23.938 -10.227 1 93.44 295 LEU A N 1
ATOM 2390 C CA . LEU A 1 295 ? -2.438 -23.062 -9.062 1 93.44 295 LEU A CA 1
ATOM 2391 C C . LEU A 1 295 ? -1.365 -23.453 -8.047 1 93.44 295 LEU A C 1
ATOM 2393 O O . LEU A 1 295 ? -0.867 -22.594 -7.312 1 93.44 295 LEU A O 1
ATOM 2397 N N . THR A 1 296 ? -1.007 -24.703 -8.016 1 95.88 296 THR A N 1
ATOM 2398 C CA . THR A 1 296 ? 0.068 -25.125 -7.125 1 95.88 296 THR A CA 1
ATOM 2399 C C . THR A 1 296 ? 1.376 -24.422 -7.48 1 95.88 296 THR A C 1
ATOM 2401 O O . THR A 1 296 ? 2.037 -23.859 -6.609 1 95.88 296 THR A O 1
ATOM 2404 N N . TYR A 1 297 ? 1.71 -24.438 -8.727 1 96 297 TYR A N 1
ATOM 2405 C CA . TYR A 1 297 ? 2.953 -23.797 -9.148 1 96 297 TYR A CA 1
ATOM 2406 C C . TYR A 1 297 ? 2.875 -22.297 -8.984 1 96 297 TYR A C 1
ATOM 2408 O O . TYR A 1 297 ? 3.855 -21.656 -8.602 1 96 297 TYR A O 1
ATOM 2416 N N . SER A 1 298 ? 1.743 -21.734 -9.266 1 96.25 298 SER A N 1
ATOM 2417 C CA . SER A 1 298 ? 1.563 -20.297 -9.094 1 96.25 298 SER A CA 1
ATOM 2418 C C . SER A 1 298 ? 1.721 -19.891 -7.629 1 96.25 298 SER A C 1
ATOM 2420 O O . SER A 1 298 ? 2.332 -18.859 -7.328 1 96.25 298 SER A O 1
ATOM 2422 N N . ARG A 1 299 ? 1.164 -20.688 -6.734 1 97.12 299 ARG A N 1
ATOM 2423 C CA . ARG A 1 299 ? 1.233 -20.375 -5.312 1 97.12 299 ARG A CA 1
ATOM 2424 C C . ARG A 1 299 ? 2.65 -20.562 -4.781 1 97.12 299 ARG A C 1
ATOM 2426 O O . ARG A 1 299 ? 3.09 -19.812 -3.896 1 97.12 299 ARG A O 1
ATOM 2433 N N . LEU A 1 300 ? 3.361 -21.547 -5.277 1 97.06 300 LEU A N 1
ATOM 2434 C CA . LEU A 1 300 ? 4.77 -21.688 -4.926 1 97.06 300 LEU A CA 1
ATOM 2435 C C . LEU A 1 300 ? 5.555 -20.453 -5.336 1 97.06 300 LEU A C 1
ATOM 2437 O O . LEU A 1 300 ? 6.387 -19.953 -4.57 1 97.06 300 LEU A O 1
ATOM 2441 N N . THR A 1 301 ? 5.219 -19.953 -6.484 1 95.56 301 THR A N 1
ATOM 2442 C CA . THR A 1 301 ? 5.898 -18.766 -7.008 1 95.56 301 THR A CA 1
ATOM 2443 C C . THR A 1 301 ? 5.562 -17.531 -6.172 1 95.56 301 THR A C 1
ATOM 2445 O O . THR A 1 301 ? 6.414 -16.672 -5.973 1 95.56 301 THR A O 1
ATOM 2448 N N . VAL A 1 302 ? 4.363 -17.438 -5.707 1 95.06 302 VAL A N 1
ATOM 2449 C CA . VAL A 1 302 ? 3.965 -16.312 -4.863 1 95.06 302 VAL A CA 1
ATOM 2450 C C . VAL A 1 302 ? 4.84 -16.266 -3.613 1 95.06 302 VAL A C 1
ATOM 2452 O O . VAL A 1 302 ? 5.281 -15.203 -3.191 1 95.06 302 VAL A O 1
ATOM 2455 N N . GLY A 1 303 ? 5.055 -17.484 -3.014 1 95.31 303 GLY A N 1
ATOM 2456 C CA . GLY A 1 303 ? 5.945 -17.562 -1.868 1 95.31 303 GLY A CA 1
ATOM 2457 C C . GLY A 1 303 ? 7.363 -17.125 -2.189 1 95.31 303 GLY A C 1
ATOM 2458 O O . GLY A 1 303 ? 7.98 -16.375 -1.428 1 95.31 303 GLY A O 1
ATOM 2459 N N . LEU A 1 304 ? 7.824 -17.578 -3.311 1 97.69 304 LEU A N 1
ATOM 2460 C CA . LEU A 1 304 ? 9.172 -17.266 -3.76 1 97.69 304 LEU A CA 1
ATOM 2461 C C . LEU A 1 304 ? 9.312 -15.766 -4.043 1 97.69 304 LEU A C 1
ATOM 2463 O O . LEU A 1 304 ? 10.305 -15.148 -3.652 1 97.69 304 LEU A O 1
ATOM 2467 N N . SER A 1 305 ? 8.352 -15.219 -4.77 1 98.19 305 SER A N 1
ATOM 2468 C CA . SER A 1 305 ? 8.391 -13.797 -5.105 1 98.19 305 SER A CA 1
ATOM 2469 C C . SER A 1 305 ? 8.305 -12.93 -3.855 1 98.19 305 SER A C 1
ATOM 2471 O O . SER A 1 305 ? 8.93 -11.875 -3.783 1 98.19 305 SER A O 1
ATOM 2473 N N . SER A 1 306 ? 7.469 -13.359 -2.836 1 98.5 306 SER A N 1
ATOM 2474 C CA . SER A 1 306 ? 7.406 -12.633 -1.571 1 98.5 306 SER A CA 1
ATOM 2475 C C . SER A 1 306 ? 8.773 -12.555 -0.91 1 98.5 306 SER A C 1
ATOM 2477 O O . SER A 1 306 ? 9.172 -11.5 -0.42 1 98.5 306 SER A O 1
ATOM 2479 N N . ALA A 1 307 ? 9.461 -13.664 -0.907 1 98.69 307 ALA A N 1
ATOM 2480 C CA . ALA A 1 307 ? 10.82 -13.688 -0.369 1 98.69 307 ALA A CA 1
ATOM 2481 C C . ALA A 1 307 ? 11.734 -12.742 -1.144 1 98.69 307 ALA A C 1
ATOM 2483 O O . ALA A 1 307 ? 12.477 -11.961 -0.548 1 98.69 307 ALA A O 1
ATOM 2484 N N . ALA A 1 308 ? 11.672 -12.797 -2.441 1 98.81 308 ALA A N 1
ATOM 2485 C CA . ALA A 1 308 ? 12.539 -12 -3.309 1 98.81 308 ALA A CA 1
ATOM 2486 C C . ALA A 1 308 ? 12.305 -10.508 -3.086 1 98.81 308 ALA A C 1
ATOM 2488 O O . ALA A 1 308 ? 13.266 -9.742 -2.939 1 98.81 308 ALA A O 1
ATOM 2489 N N . TYR A 1 309 ? 10.992 -10.102 -3.07 1 98.81 309 TYR A N 1
ATOM 2490 C CA . TYR A 1 309 ? 10.656 -8.703 -2.828 1 98.81 309 TYR A CA 1
ATOM 2491 C C . TYR A 1 309 ? 11.203 -8.234 -1.484 1 98.81 309 TYR A C 1
ATOM 2493 O O . TYR A 1 309 ? 11.812 -7.172 -1.394 1 98.81 309 TYR A O 1
ATOM 2501 N N . MET A 1 310 ? 11.023 -9.078 -0.438 1 98.88 310 MET A N 1
ATOM 2502 C CA . MET A 1 310 ? 11.414 -8.703 0.915 1 98.88 310 MET A CA 1
ATOM 2503 C C . MET A 1 310 ? 12.93 -8.562 1.019 1 98.88 310 MET A C 1
ATOM 2505 O O . MET A 1 310 ? 13.438 -7.609 1.618 1 98.88 310 MET A O 1
ATOM 2509 N N . VAL A 1 311 ? 13.633 -9.5 0.431 1 98.75 311 VAL A N 1
ATOM 2510 C CA . VAL A 1 311 ? 15.086 -9.5 0.526 1 98.75 311 VAL A CA 1
ATOM 2511 C C . VAL A 1 311 ? 15.641 -8.211 -0.083 1 98.75 311 VAL A C 1
ATOM 2513 O O . VAL A 1 311 ? 16.484 -7.543 0.523 1 98.75 311 VAL A O 1
ATOM 2516 N N . ARG A 1 312 ? 15.156 -7.852 -1.226 1 98.75 312 ARG A N 1
ATOM 2517 C CA . ARG A 1 312 ? 15.648 -6.648 -1.882 1 98.75 312 ARG A CA 1
ATOM 2518 C C . ARG A 1 312 ? 15.273 -5.398 -1.095 1 98.75 312 ARG A C 1
ATOM 2520 O O . ARG A 1 312 ? 16.109 -4.535 -0.841 1 98.75 312 ARG A O 1
ATOM 2527 N N . ALA A 1 313 ? 14.023 -5.285 -0.718 1 98.81 313 ALA A N 1
ATOM 2528 C CA . ALA A 1 313 ? 13.531 -4.105 -0.017 1 98.81 313 ALA A CA 1
ATOM 2529 C C . ALA A 1 313 ? 14.273 -3.895 1.297 1 98.81 313 ALA A C 1
ATOM 2531 O O . ALA A 1 313 ? 14.703 -2.779 1.606 1 98.81 313 ALA A O 1
ATOM 2532 N N . VAL A 1 314 ? 14.445 -4.973 2.062 1 98.81 314 VAL A N 1
ATOM 2533 C CA . VAL A 1 314 ? 15.07 -4.887 3.379 1 98.81 314 VAL A CA 1
ATOM 2534 C C . VAL A 1 314 ? 16.547 -4.523 3.229 1 98.81 314 VAL A C 1
ATOM 2536 O O . VAL A 1 314 ? 17.047 -3.658 3.945 1 98.81 314 VAL A O 1
ATOM 2539 N N . ARG A 1 315 ? 17.172 -5.168 2.279 1 98.62 315 ARG A N 1
ATOM 2540 C CA . ARG A 1 315 ? 18.578 -4.895 2.023 1 98.62 315 ARG A CA 1
ATOM 2541 C C . ARG A 1 315 ? 18.812 -3.42 1.714 1 98.62 315 ARG A C 1
ATOM 2543 O O . ARG A 1 315 ? 19.688 -2.783 2.303 1 98.62 315 ARG A O 1
ATOM 2550 N N . GLU A 1 316 ? 18.047 -2.875 0.843 1 98.62 316 GLU A N 1
ATOM 2551 C CA . GLU A 1 316 ? 18.203 -1.484 0.432 1 98.62 316 GLU A CA 1
ATOM 2552 C C . GLU A 1 316 ? 17.812 -0.527 1.556 1 98.62 316 GLU A C 1
ATOM 2554 O O . GLU A 1 316 ? 18.469 0.5 1.757 1 98.62 316 GLU A O 1
ATOM 2559 N N . ALA A 1 317 ? 16.797 -0.842 2.301 1 98.62 317 ALA A N 1
ATOM 2560 C CA . ALA A 1 317 ? 16.359 0.003 3.406 1 98.62 317 ALA A CA 1
ATOM 2561 C C . ALA A 1 317 ? 17.391 0.03 4.523 1 98.62 317 ALA A C 1
ATOM 2563 O O . ALA A 1 317 ? 17.688 1.088 5.09 1 98.62 317 ALA A O 1
ATOM 2564 N N . VAL A 1 318 ? 17.906 -1.152 4.871 1 98.44 318 VAL A N 1
ATOM 2565 C CA . VAL A 1 318 ? 18.906 -1.244 5.93 1 98.44 318 VAL A CA 1
ATOM 2566 C C . VAL A 1 318 ? 20.156 -0.457 5.535 1 98.44 318 VAL A C 1
ATOM 2568 O O . VAL A 1 318 ? 20.688 0.327 6.328 1 98.44 318 VAL A O 1
ATOM 2571 N N . LYS A 1 319 ? 20.625 -0.602 4.305 1 98.56 319 LYS A N 1
ATOM 2572 C CA . LYS A 1 319 ? 21.797 0.136 3.846 1 98.56 319 LYS A CA 1
ATOM 2573 C C . LYS A 1 319 ? 21.531 1.641 3.855 1 98.56 319 LYS A C 1
ATOM 2575 O O . LYS A 1 319 ? 22.422 2.424 4.219 1 98.56 319 LYS A O 1
ATOM 2580 N N . TYR A 1 320 ? 20.375 2.068 3.459 1 98.06 320 TYR A N 1
ATOM 2581 C CA . TYR A 1 320 ? 20.031 3.486 3.471 1 98.06 320 TYR A CA 1
ATOM 2582 C C . TYR A 1 320 ? 20.078 4.047 4.887 1 98.06 320 TYR A C 1
ATOM 2584 O O . TYR A 1 320 ? 20.547 5.168 5.102 1 98.06 320 TYR A O 1
ATOM 2592 N N . SER A 1 321 ? 19.594 3.295 5.852 1 97.06 321 SER A N 1
ATOM 2593 C CA . SER A 1 321 ? 19.578 3.754 7.238 1 97.06 321 SER A CA 1
ATOM 2594 C C . SER A 1 321 ? 20.984 3.883 7.789 1 97.06 321 SER A C 1
ATOM 2596 O O . SER A 1 321 ? 21.234 4.676 8.703 1 97.06 321 SER A O 1
ATOM 2598 N N . GLU A 1 322 ? 21.922 3.055 7.246 1 97.75 322 GLU A N 1
ATOM 2599 C CA . GLU A 1 322 ? 23.328 3.152 7.629 1 97.75 322 GLU A CA 1
ATOM 2600 C C . GLU A 1 322 ? 24 4.379 7 1 97.75 322 GLU A C 1
ATOM 2602 O O . GLU A 1 322 ? 24.938 4.938 7.559 1 97.75 322 GLU A O 1
ATOM 2607 N N . PHE A 1 323 ? 23.484 4.723 5.836 1 97.31 323 PHE A N 1
ATOM 2608 C CA . PHE A 1 323 ? 24.016 5.84 5.062 1 97.31 323 PHE A CA 1
ATOM 2609 C C . PHE A 1 323 ? 23.484 7.168 5.598 1 97.31 323 PHE A C 1
ATOM 2611 O O . PHE A 1 323 ? 24.266 8.109 5.785 1 97.31 323 PHE A O 1
ATOM 2618 N N . ARG A 1 324 ? 22.219 7.258 5.887 1 95.69 324 ARG A N 1
ATOM 2619 C CA . ARG A 1 324 ? 21.531 8.5 6.242 1 95.69 324 ARG A CA 1
ATOM 2620 C C . ARG A 1 324 ? 21.828 8.883 7.691 1 95.69 324 ARG A C 1
ATOM 2622 O O . ARG A 1 324 ? 21.781 8.031 8.586 1 95.69 324 ARG A O 1
ATOM 2629 N N . GLU A 1 325 ? 22.141 10.141 7.867 1 94.06 325 GLU A N 1
ATOM 2630 C CA . GLU A 1 325 ? 22.344 10.656 9.219 1 94.06 325 GLU A CA 1
ATOM 2631 C C . GLU A 1 325 ? 21.266 11.672 9.594 1 94.06 325 GLU A C 1
ATOM 2633 O O . GLU A 1 325 ? 20.812 12.438 8.75 1 94.06 325 GLU A O 1
ATOM 2638 N N . ALA A 1 326 ? 20.828 11.648 10.789 1 91 326 ALA A N 1
ATOM 2639 C CA . ALA A 1 326 ? 19.938 12.625 11.406 1 91 326 ALA A CA 1
ATOM 2640 C C . ALA A 1 326 ? 20.25 12.805 12.891 1 91 326 ALA A C 1
ATOM 2642 O O . ALA A 1 326 ? 20.609 11.836 13.578 1 91 326 ALA A O 1
ATOM 2643 N N . PHE A 1 327 ? 20.141 14.047 13.344 1 90.69 327 PHE A N 1
ATOM 2644 C CA . PHE A 1 327 ? 20.359 14.398 14.734 1 90.69 327 PHE A CA 1
ATOM 2645 C C . PHE A 1 327 ? 21.734 13.945 15.203 1 90.69 327 PHE A C 1
ATOM 2647 O O . PHE A 1 327 ? 21.891 13.445 16.312 1 90.69 327 PHE A O 1
ATOM 2654 N N . GLY A 1 328 ? 22.672 13.922 14.328 1 89.62 328 GLY A N 1
ATOM 2655 C CA . GLY A 1 328 ? 24.078 13.781 14.68 1 89.62 328 GLY A CA 1
ATOM 2656 C C . GLY A 1 328 ? 24.562 12.344 14.609 1 89.62 328 GLY A C 1
ATOM 2657 O O . GLY A 1 328 ? 25.703 12.047 14.984 1 89.62 328 GLY A O 1
ATOM 2658 N N . MET A 1 329 ? 23.75 11.398 14.141 1 91.88 329 MET A N 1
ATOM 2659 C CA . MET A 1 329 ? 24.188 10.008 14.047 1 91.88 329 MET A CA 1
ATOM 2660 C C . MET A 1 329 ? 23.469 9.289 12.906 1 91.88 329 MET A C 1
ATOM 2662 O O . MET A 1 329 ? 22.438 9.758 12.422 1 91.88 329 MET A O 1
ATOM 2666 N N . PRO A 1 330 ? 24.047 8.117 12.484 1 94.38 330 PRO A N 1
ATOM 2667 C CA . PRO A 1 330 ? 23.344 7.324 11.484 1 94.38 330 PRO A CA 1
ATOM 2668 C C . PRO A 1 330 ? 21.969 6.855 11.961 1 94.38 330 PRO A C 1
ATOM 2670 O O . PRO A 1 330 ? 21.812 6.48 13.125 1 94.38 330 PRO A O 1
ATOM 2673 N N . VAL A 1 331 ? 20.984 6.91 11.094 1 94.69 331 VAL A N 1
ATOM 2674 C CA . VAL A 1 331 ? 19.609 6.535 11.414 1 94.69 331 VAL A CA 1
ATOM 2675 C C . VAL A 1 331 ? 19.578 5.109 11.961 1 94.69 331 VAL A C 1
ATOM 2677 O O . VAL A 1 331 ? 18.797 4.805 12.867 1 94.69 331 VAL A O 1
ATOM 2680 N N . SER A 1 332 ? 20.453 4.203 11.461 1 95 332 SER A N 1
ATOM 2681 C CA . SER A 1 332 ? 20.5 2.799 11.852 1 95 332 SER A CA 1
ATOM 2682 C C . SER A 1 332 ? 20.891 2.646 13.312 1 95 332 SER A C 1
ATOM 2684 O O . SER A 1 332 ? 20.703 1.581 13.906 1 95 332 SER A O 1
ATOM 2686 N N . GLU A 1 333 ? 21.375 3.682 13.906 1 93.5 333 GLU A N 1
ATOM 2687 C CA . GLU A 1 333 ? 21.906 3.594 15.273 1 93.5 333 GLU A CA 1
ATOM 2688 C C . GLU A 1 333 ? 20.828 3.93 16.297 1 93.5 333 GLU A C 1
ATOM 2690 O O . GLU A 1 333 ? 21.016 3.705 17.5 1 93.5 333 GLU A O 1
ATOM 2695 N N . PHE A 1 334 ? 19.719 4.465 15.859 1 93.06 334 PHE A N 1
ATOM 2696 C CA . PHE A 1 334 ? 18.609 4.703 16.781 1 93.06 334 PHE A CA 1
ATOM 2697 C C . PHE A 1 334 ? 17.984 3.387 17.219 1 93.06 334 PHE A C 1
ATOM 2699 O O . PHE A 1 334 ? 17.703 2.518 16.391 1 93.06 334 PHE A O 1
ATOM 2706 N N . PRO A 1 335 ? 17.734 3.195 18.516 1 92.81 335 PRO A N 1
ATOM 2707 C CA . PRO A 1 335 ? 17.281 1.907 19.047 1 92.81 335 PRO A CA 1
ATOM 2708 C C . PRO A 1 335 ? 15.984 1.429 18.375 1 92.81 335 PRO A C 1
ATOM 2710 O O . PRO A 1 335 ? 15.828 0.233 18.125 1 92.81 335 PRO A O 1
ATOM 2713 N N . LEU A 1 336 ? 15.047 2.314 18.141 1 93.44 336 LEU A N 1
ATOM 2714 C CA . LEU A 1 336 ? 13.805 1.924 17.469 1 93.44 336 LEU A CA 1
ATOM 2715 C C . LEU A 1 336 ? 14.086 1.377 16.078 1 93.44 336 LEU A C 1
ATOM 2717 O O . LEU A 1 336 ? 13.461 0.401 15.656 1 93.44 336 LEU A O 1
ATOM 2721 N N . VAL A 1 337 ? 14.992 2.041 15.352 1 94.94 337 VAL A N 1
ATOM 2722 C CA . VAL A 1 337 ? 15.352 1.604 14.008 1 94.94 337 VAL A CA 1
ATOM 2723 C C . VAL A 1 337 ? 16.078 0.268 14.07 1 94.94 337 VAL A C 1
ATOM 2725 O O . VAL A 1 337 ? 15.867 -0.609 13.234 1 94.94 337 VAL A O 1
ATOM 2728 N N . LYS A 1 338 ? 16.938 0.103 15.055 1 95.19 338 LYS A N 1
ATOM 2729 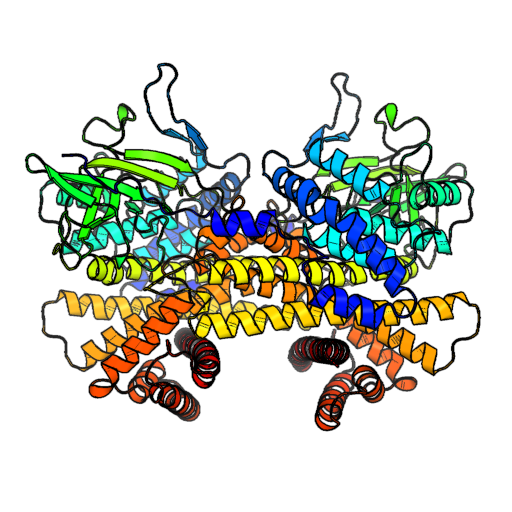C CA . LYS A 1 338 ? 17.625 -1.169 15.25 1 95.19 338 LYS A CA 1
ATOM 2730 C C . LYS A 1 338 ? 16.641 -2.307 15.461 1 95.19 338 LYS A C 1
ATOM 2732 O O . LYS A 1 338 ? 16.797 -3.389 14.891 1 95.19 338 LYS A O 1
ATOM 2737 N N . ALA A 1 339 ? 15.664 -2.057 16.312 1 95.19 339 ALA A N 1
ATOM 2738 C CA . ALA A 1 339 ? 14.633 -3.062 16.562 1 95.19 339 ALA A CA 1
ATOM 2739 C C . ALA A 1 339 ? 13.891 -3.41 15.273 1 95.19 339 ALA A C 1
ATOM 2741 O O . ALA A 1 339 ? 13.617 -4.582 15 1 95.19 339 ALA A O 1
ATOM 2742 N N . GLN A 1 340 ? 13.562 -2.416 14.523 1 96.56 340 GLN A N 1
ATOM 2743 C CA . GLN A 1 340 ? 12.852 -2.619 13.266 1 96.56 340 GLN A CA 1
ATOM 2744 C C . GLN A 1 340 ? 13.711 -3.385 12.266 1 96.56 340 GLN A C 1
ATOM 2746 O O . GLN A 1 340 ? 13.219 -4.258 11.547 1 96.56 340 GLN A O 1
ATOM 2751 N N . THR A 1 341 ? 15.008 -3 12.172 1 97.38 341 THR A N 1
ATOM 2752 C CA . THR A 1 341 ? 15.938 -3.68 11.273 1 97.38 341 THR A CA 1
ATOM 2753 C C . THR A 1 341 ? 15.992 -5.172 11.578 1 97.38 341 THR A C 1
ATOM 2755 O O . THR A 1 341 ? 15.906 -6.004 10.68 1 97.38 341 THR A O 1
ATOM 2758 N N . ARG A 1 342 ? 16.094 -5.5 12.859 1 96.88 342 ARG A N 1
ATOM 2759 C CA . ARG A 1 342 ? 16.141 -6.895 13.281 1 96.88 342 ARG A CA 1
ATOM 2760 C C . ARG A 1 342 ? 14.867 -7.633 12.875 1 96.88 342 ARG A C 1
ATOM 2762 O O . ARG A 1 342 ? 14.93 -8.758 12.359 1 96.88 342 ARG A O 1
ATOM 2769 N N . LYS A 1 343 ? 13.781 -7.008 13.086 1 97.62 343 LYS A N 1
ATOM 2770 C CA . LYS A 1 343 ? 12.492 -7.59 12.727 1 97.62 343 LYS A CA 1
ATOM 2771 C C . LYS A 1 343 ? 12.391 -7.828 11.227 1 97.62 343 LYS A C 1
ATOM 2773 O O . LYS A 1 343 ? 12.023 -8.922 10.789 1 97.62 343 LYS A O 1
ATOM 2778 N N . LEU A 1 344 ? 12.719 -6.844 10.445 1 98.56 344 LEU A N 1
ATOM 2779 C CA . LEU A 1 344 ? 12.586 -6.918 8.992 1 98.56 344 LEU A CA 1
ATOM 2780 C C . LEU A 1 344 ? 13.539 -7.965 8.422 1 98.56 344 LEU A C 1
ATOM 2782 O O . LEU A 1 344 ? 13.148 -8.742 7.543 1 98.56 344 LEU A O 1
ATOM 2786 N N . GLU A 1 345 ? 14.734 -7.977 8.914 1 98.62 345 GLU A N 1
ATOM 2787 C CA . GLU A 1 345 ? 15.695 -8.977 8.453 1 98.62 345 GLU A CA 1
ATOM 2788 C C . GLU A 1 345 ? 15.227 -10.391 8.789 1 98.62 345 GLU A C 1
ATOM 2790 O O . GLU A 1 345 ? 15.383 -11.305 7.984 1 98.62 345 GLU A O 1
ATOM 2795 N N . HIS A 1 346 ? 14.68 -10.516 9.953 1 98.69 346 HIS A N 1
ATOM 2796 C CA . HIS A 1 346 ? 14.156 -11.82 10.352 1 98.69 346 HIS A CA 1
ATOM 2797 C C . HIS A 1 346 ? 13.055 -12.289 9.414 1 98.69 346 HIS A C 1
ATOM 2799 O O . HIS A 1 346 ? 13.055 -13.438 8.961 1 98.69 346 HIS A O 1
ATOM 2805 N N . PHE A 1 347 ? 12.156 -11.422 9.086 1 98.81 347 PHE A N 1
ATOM 2806 C CA . PHE A 1 347 ? 11.047 -11.773 8.203 1 98.81 347 PHE A CA 1
ATOM 2807 C C . PHE A 1 347 ? 11.555 -12.133 6.812 1 98.81 347 PHE A C 1
ATOM 2809 O O . PHE A 1 347 ? 11.07 -13.086 6.199 1 98.81 347 PHE A O 1
ATOM 2816 N N . ALA A 1 348 ? 12.516 -11.359 6.277 1 98.81 348 ALA A N 1
ATOM 2817 C CA . ALA A 1 348 ? 13.078 -11.656 4.961 1 98.81 348 ALA A CA 1
ATOM 2818 C C . ALA A 1 348 ? 13.758 -13.023 4.945 1 98.81 348 ALA A C 1
ATOM 2820 O O . ALA A 1 348 ? 13.547 -13.812 4.027 1 98.81 348 ALA A O 1
ATOM 2821 N N . LYS A 1 349 ? 14.484 -13.297 6.004 1 98.75 349 LYS A N 1
ATOM 2822 C CA . LYS A 1 349 ? 15.258 -14.539 6.062 1 98.75 349 LYS A CA 1
ATOM 2823 C C . LYS A 1 349 ? 14.344 -15.742 6.285 1 98.75 349 LYS A C 1
ATOM 2825 O O . LYS A 1 349 ? 14.5 -16.766 5.621 1 98.75 349 LYS A O 1
ATOM 2830 N N . ARG A 1 350 ? 13.406 -15.648 7.207 1 98.69 350 ARG A N 1
ATOM 2831 C CA . ARG A 1 350 ? 12.539 -16.781 7.477 1 98.69 350 ARG A CA 1
ATOM 2832 C C . ARG A 1 350 ? 11.664 -17.109 6.27 1 98.69 350 ARG A C 1
ATOM 2834 O O . ARG A 1 350 ? 11.383 -18.281 6 1 98.69 350 ARG A O 1
ATOM 2841 N N . THR A 1 351 ? 11.18 -16.062 5.57 1 98.81 351 THR A N 1
ATOM 2842 C CA . THR A 1 351 ? 10.359 -16.297 4.383 1 98.81 351 THR A CA 1
ATOM 2843 C C . THR A 1 351 ? 11.172 -16.984 3.289 1 98.81 351 THR A C 1
ATOM 2845 O O . THR A 1 351 ? 10.672 -17.875 2.609 1 98.81 351 THR A O 1
ATOM 2848 N N . THR A 1 352 ? 12.43 -16.531 3.115 1 98.81 352 THR A N 1
ATOM 2849 C CA . THR A 1 352 ? 13.312 -17.141 2.131 1 98.81 352 THR A CA 1
ATOM 2850 C C . THR A 1 352 ? 13.57 -18.609 2.48 1 98.81 352 THR A C 1
ATOM 2852 O O . THR A 1 352 ? 13.359 -19.5 1.651 1 98.81 352 THR A O 1
ATOM 2855 N N . ALA A 1 353 ? 13.945 -18.844 3.73 1 98.81 353 ALA A N 1
ATOM 2856 C CA . ALA A 1 353 ? 14.211 -20.203 4.172 1 98.81 353 ALA A CA 1
ATOM 2857 C C . ALA A 1 353 ? 12.969 -21.078 4.043 1 98.81 353 ALA A C 1
ATOM 2859 O O . ALA A 1 353 ? 13.039 -22.219 3.588 1 98.81 353 ALA A O 1
ATOM 2860 N N . GLY A 1 354 ? 11.859 -20.531 4.484 1 98.69 354 GLY A N 1
ATOM 2861 C CA . GLY A 1 354 ? 10.602 -21.266 4.395 1 98.69 354 GLY A CA 1
ATOM 2862 C C . GLY A 1 354 ? 10.234 -21.641 2.973 1 98.69 354 GLY A C 1
ATOM 2863 O O . GLY A 1 354 ? 9.766 -22.75 2.721 1 98.69 354 GLY A O 1
ATOM 2864 N N . ALA A 1 355 ? 10.414 -20.734 2.01 1 98.75 355 ALA A N 1
ATOM 2865 C CA . ALA A 1 355 ? 10.086 -21 0.611 1 98.75 355 ALA A CA 1
ATOM 2866 C C . ALA A 1 355 ? 10.953 -22.125 0.042 1 98.75 355 ALA A C 1
ATOM 2868 O O . ALA A 1 355 ? 10.461 -22.984 -0.693 1 98.75 355 ALA A O 1
ATOM 2869 N N . PHE A 1 356 ? 12.242 -22.094 0.364 1 98.75 356 PHE A N 1
ATOM 2870 C CA . PHE A 1 356 ? 13.156 -23.109 -0.142 1 98.75 356 PHE A CA 1
ATOM 2871 C C . PHE A 1 356 ? 12.867 -24.469 0.498 1 98.75 356 PHE A C 1
ATOM 2873 O O . PHE A 1 356 ? 12.898 -25.5 -0.176 1 98.75 356 PHE A O 1
ATOM 2880 N N . LYS A 1 357 ? 12.547 -24.484 1.774 1 98.38 357 LYS A N 1
ATOM 2881 C CA . LYS A 1 357 ? 12.195 -25.734 2.447 1 98.38 357 LYS A CA 1
ATOM 2882 C C . LYS A 1 357 ? 10.945 -26.359 1.832 1 98.38 357 LYS A C 1
ATOM 2884 O O . LYS A 1 357 ? 10.922 -27.547 1.542 1 98.38 357 LYS A O 1
ATOM 2889 N N . LEU A 1 358 ? 9.961 -25.547 1.677 1 98.5 358 LEU A N 1
ATOM 2890 C CA . LEU A 1 358 ? 8.711 -26.031 1.104 1 98.5 358 LEU A CA 1
ATOM 2891 C C . LEU A 1 358 ? 8.93 -26.562 -0.31 1 98.5 358 LEU A C 1
ATOM 2893 O O . LEU A 1 358 ? 8.352 -27.578 -0.693 1 98.5 358 LEU A O 1
ATOM 2897 N N . TYR A 1 359 ? 9.711 -25.812 -1.094 1 98.19 359 TYR A N 1
ATOM 2898 C CA . TYR A 1 359 ? 10.016 -26.266 -2.443 1 98.19 359 TYR A CA 1
ATOM 2899 C C . TYR A 1 359 ? 10.711 -27.625 -2.418 1 98.19 359 TYR A C 1
ATOM 2901 O O . TYR A 1 359 ? 10.422 -28.484 -3.246 1 98.19 359 TYR A O 1
ATOM 2909 N N . ASN A 1 360 ? 11.641 -27.812 -1.523 1 97.81 360 ASN A N 1
ATOM 2910 C CA . ASN A 1 360 ? 12.305 -29.109 -1.363 1 97.81 360 ASN A CA 1
ATOM 2911 C C . ASN A 1 360 ? 11.305 -30.219 -1.064 1 97.81 360 ASN A C 1
ATOM 2913 O O . ASN A 1 360 ? 11.375 -31.297 -1.657 1 97.81 360 ASN A O 1
ATOM 2917 N N . GLU A 1 361 ? 10.422 -29.953 -0.124 1 97.06 361 GLU A N 1
ATOM 2918 C CA . GLU A 1 361 ? 9.391 -30.938 0.212 1 97.06 361 GLU A CA 1
ATOM 2919 C C . GLU A 1 361 ? 8.492 -31.234 -0.99 1 97.06 361 GLU A C 1
ATOM 2921 O O . GLU A 1 361 ? 8.117 -32.375 -1.219 1 97.06 361 GLU A O 1
ATOM 2926 N N . PHE A 1 362 ? 8.148 -30.25 -1.679 1 97.88 362 PHE A N 1
ATOM 2927 C CA . PHE A 1 362 ? 7.332 -30.391 -2.879 1 97.88 362 PHE A CA 1
ATOM 2928 C C . PHE A 1 362 ? 8.016 -31.297 -3.896 1 97.88 362 PHE A C 1
ATOM 2930 O O . PHE A 1 362 ? 7.383 -32.188 -4.465 1 97.88 362 PHE A O 1
ATOM 2937 N N . LEU A 1 363 ? 9.367 -31.062 -4.156 1 96.31 363 LEU A N 1
ATOM 2938 C CA . LEU A 1 363 ? 10.117 -31.859 -5.129 1 96.31 363 LEU A CA 1
ATOM 2939 C C . LEU A 1 363 ? 10.18 -33.312 -4.707 1 96.31 363 LEU A C 1
ATOM 2941 O O . LEU A 1 363 ? 10.109 -34.219 -5.547 1 96.31 363 LEU A O 1
ATOM 2945 N N . GLU A 1 364 ? 10.32 -33.594 -3.408 1 94.81 364 GLU A N 1
ATOM 2946 C CA . GLU A 1 364 ? 10.391 -34.938 -2.904 1 94.81 364 GLU A CA 1
ATOM 2947 C C . GLU A 1 364 ? 9.102 -35.719 -3.195 1 94.81 364 GLU A C 1
ATOM 2949 O O . GLU A 1 364 ? 9.133 -36.875 -3.617 1 94.81 364 GLU A O 1
ATOM 2954 N N . ILE A 1 365 ? 8.031 -35.031 -2.982 1 93.75 365 ILE A N 1
ATOM 2955 C CA . ILE A 1 365 ? 6.738 -35.688 -3.178 1 93.75 365 ILE A CA 1
ATOM 2956 C C . ILE A 1 365 ? 6.449 -35.812 -4.672 1 93.75 365 ILE A C 1
ATOM 2958 O O . ILE A 1 365 ? 5.859 -36.812 -5.109 1 93.75 365 ILE A O 1
ATOM 2962 N N . LYS A 1 366 ? 6.809 -34.812 -5.422 1 91.94 366 LYS A N 1
ATOM 2963 C CA . LYS A 1 366 ? 6.633 -34.875 -6.871 1 91.94 366 LYS A CA 1
ATOM 2964 C C . LYS A 1 366 ? 7.363 -36.062 -7.477 1 91.94 366 LYS A C 1
ATOM 2966 O O . LYS A 1 366 ? 6.812 -36.781 -8.328 1 91.94 366 LYS A O 1
ATOM 2971 N N . GLU A 1 367 ? 8.562 -36.344 -7.066 1 89.38 367 GLU A N 1
ATOM 2972 C CA . GLU A 1 367 ? 9.367 -37.469 -7.555 1 89.38 367 GLU A CA 1
ATOM 2973 C C . GLU A 1 367 ? 8.719 -38.812 -7.211 1 89.38 367 GLU A C 1
ATOM 2975 O O . GLU A 1 367 ? 8.68 -39.719 -8.047 1 89.38 367 GLU A O 1
ATOM 2980 N N . LYS A 1 368 ? 8.195 -38.906 -6.082 1 88.75 368 LYS A N 1
ATOM 2981 C CA . LYS A 1 368 ? 7.555 -40.125 -5.648 1 88.75 368 LYS A CA 1
ATOM 2982 C C . LYS A 1 368 ? 6.254 -40.375 -6.41 1 88.75 368 LYS A C 1
ATOM 2984 O O . LYS A 1 368 ? 5.949 -41.5 -6.785 1 88.75 368 LYS A O 1
ATOM 2989 N N . SER A 1 369 ? 5.547 -39.312 -6.574 1 86.69 369 SER A N 1
ATOM 2990 C CA . SER A 1 369 ? 4.281 -39.438 -7.293 1 86.69 369 SER A CA 1
ATOM 2991 C C . SER A 1 369 ? 4.504 -39.812 -8.75 1 86.69 369 SER A C 1
ATOM 2993 O O . SER A 1 369 ? 3.705 -40.531 -9.336 1 86.69 369 SER A O 1
ATOM 2995 N N . ASN A 1 370 ? 5.543 -39.406 -9.367 1 84.62 370 ASN A N 1
ATOM 2996 C CA . ASN A 1 370 ? 5.848 -39.656 -10.773 1 84.62 370 ASN A CA 1
ATOM 2997 C C . ASN A 1 370 ? 6.43 -41.062 -10.969 1 84.62 370 ASN A C 1
ATOM 2999 O O . ASN A 1 370 ? 6.457 -41.562 -12.094 1 84.62 370 ASN A O 1
ATOM 3003 N N . SER A 1 371 ? 6.875 -41.656 -9.859 1 83.38 371 SER A N 1
ATOM 3004 C CA . SER A 1 371 ? 7.477 -42.969 -9.961 1 83.38 371 SER A CA 1
ATOM 3005 C C . SER A 1 371 ? 6.426 -44.062 -10.242 1 83.38 371 SER A C 1
ATOM 3007 O O . SER A 1 371 ? 6.754 -45.156 -10.641 1 83.38 371 SER A O 1
ATOM 3009 N N . GLY A 1 372 ? 5.258 -43.75 -10.195 1 80.75 372 GLY A N 1
ATOM 3010 C CA . GLY A 1 372 ? 4.184 -44.688 -10.461 1 80.75 372 GLY A CA 1
ATOM 3011 C C . GLY A 1 372 ? 3.961 -45.688 -9.32 1 80.75 372 GLY A C 1
ATOM 3012 O O . GLY A 1 372 ? 3.057 -46.531 -9.383 1 80.75 372 GLY A O 1
ATOM 3013 N N . LYS A 1 373 ? 4.816 -45.688 -8.281 1 81.19 373 LYS A N 1
ATOM 3014 C CA . LYS A 1 373 ? 4.66 -46.625 -7.156 1 81.19 373 LYS A CA 1
ATOM 3015 C C . LYS A 1 373 ? 3.561 -46.125 -6.211 1 81.19 373 LYS A C 1
ATOM 3017 O O . LYS A 1 373 ? 3.279 -44.938 -6.133 1 81.19 373 LYS A O 1
ATOM 3022 N N . GLN A 1 374 ? 2.912 -47.094 -5.691 1 88.75 374 GLN A N 1
ATOM 3023 C CA . GLN A 1 374 ? 1.902 -46.75 -4.691 1 88.75 374 GLN A CA 1
ATOM 3024 C C . GLN A 1 374 ? 2.508 -45.969 -3.531 1 88.75 374 GLN A C 1
ATOM 3026 O O . GLN A 1 374 ? 3.541 -46.375 -2.98 1 88.75 374 GLN A O 1
ATOM 3031 N N . LEU A 1 375 ? 1.887 -44.844 -3.223 1 90.94 375 LEU A N 1
ATOM 3032 C CA . LEU A 1 375 ? 2.371 -44.031 -2.123 1 90.94 375 LEU A CA 1
ATOM 3033 C C . LEU A 1 375 ? 2.127 -44.719 -0.78 1 90.94 375 LEU A C 1
ATOM 3035 O O . LEU A 1 375 ? 1.054 -45.281 -0.553 1 90.94 375 LEU A O 1
ATOM 3039 N N . SER A 1 376 ? 3.148 -44.75 0.05 1 93.69 376 SER A N 1
ATOM 3040 C CA . SER A 1 376 ? 2.977 -45.219 1.432 1 93.69 376 SER A CA 1
ATOM 3041 C C . SER A 1 376 ? 2.092 -44.25 2.213 1 93.69 376 SER A C 1
ATOM 3043 O O . SER A 1 376 ? 1.78 -43.156 1.733 1 93.69 376 SER A O 1
ATOM 3045 N N . ILE A 1 377 ? 1.637 -44.625 3.381 1 94.5 377 ILE A N 1
ATOM 3046 C CA . ILE A 1 377 ? 0.833 -43.781 4.238 1 94.5 377 ILE A CA 1
ATOM 3047 C C . ILE A 1 377 ? 1.631 -42.531 4.605 1 94.5 377 ILE A C 1
ATOM 3049 O O . ILE A 1 377 ? 1.074 -41.438 4.688 1 94.5 377 ILE A O 1
ATOM 3053 N N . GLU A 1 378 ? 2.896 -42.688 4.766 1 95.19 378 GLU A N 1
ATOM 3054 C CA . GLU A 1 378 ? 3.76 -41.531 5.094 1 95.19 378 GLU A CA 1
ATOM 3055 C C . GLU A 1 378 ? 3.881 -40.594 3.912 1 95.19 378 GLU A C 1
ATOM 3057 O O . GLU A 1 378 ? 3.957 -39.375 4.098 1 95.19 378 GLU A O 1
ATOM 3062 N N . ASP A 1 379 ? 3.934 -41.156 2.76 1 95.56 379 ASP A N 1
ATOM 3063 C CA . ASP A 1 379 ? 3.984 -40.312 1.562 1 95.56 379 ASP A CA 1
ATOM 3064 C C . ASP A 1 379 ? 2.682 -39.531 1.375 1 95.56 379 ASP A C 1
ATOM 3066 O O . ASP A 1 379 ? 2.695 -38.375 0.952 1 95.56 379 ASP A O 1
ATOM 3070 N N . LYS A 1 380 ? 1.579 -40.219 1.687 1 96.19 380 LYS A N 1
ATOM 3071 C CA . LYS A 1 380 ? 0.275 -39.562 1.59 1 96.19 380 LYS A CA 1
ATOM 3072 C C . LYS A 1 380 ? 0.164 -38.406 2.574 1 96.19 380 LYS A C 1
ATOM 3074 O O . LYS A 1 380 ? -0.376 -37.344 2.238 1 96.19 380 LYS A O 1
ATOM 3079 N N . LYS A 1 381 ? 0.669 -38.656 3.742 1 97.25 381 LYS A N 1
ATOM 3080 C CA . LYS A 1 381 ? 0.677 -37.594 4.754 1 97.25 381 LYS A CA 1
ATOM 3081 C C . LYS A 1 381 ? 1.541 -36.406 4.316 1 97.25 381 LYS A C 1
ATOM 3083 O O . LYS A 1 381 ? 1.141 -35.25 4.461 1 97.25 381 LYS A O 1
ATOM 3088 N N . LYS A 1 382 ? 2.678 -36.719 3.779 1 96.88 382 LYS A N 1
ATOM 3089 C CA . LYS A 1 382 ? 3.58 -35.688 3.312 1 96.88 382 LYS A CA 1
ATOM 3090 C C . LYS A 1 382 ? 2.953 -34.875 2.172 1 96.88 382 LYS A C 1
ATOM 3092 O O . LYS A 1 382 ? 3.092 -33.656 2.111 1 96.88 382 LYS A O 1
ATOM 3097 N N . LYS A 1 383 ? 2.352 -35.625 1.259 1 96.75 383 LYS A N 1
ATOM 3098 C CA . LYS A 1 383 ? 1.656 -34.969 0.154 1 96.75 383 LYS A CA 1
ATOM 3099 C C . LYS A 1 383 ? 0.572 -34.031 0.668 1 96.75 383 LYS A C 1
ATOM 3101 O O . LYS A 1 383 ? 0.441 -32.875 0.185 1 96.75 383 LYS A O 1
ATOM 3106 N N . PHE A 1 384 ? -0.192 -34.469 1.643 1 97.5 384 PHE A N 1
ATOM 3107 C CA . PHE A 1 384 ? -1.246 -33.688 2.252 1 97.5 384 PHE A CA 1
ATOM 3108 C C . PHE A 1 384 ? -0.664 -32.438 2.916 1 97.5 384 PHE A C 1
ATOM 3110 O O . PHE A 1 384 ? -1.135 -31.328 2.682 1 97.5 384 PHE A O 1
ATOM 3117 N N . ARG A 1 385 ? 0.396 -32.594 3.658 1 97.88 385 ARG A N 1
ATOM 3118 C CA . ARG A 1 385 ? 1.028 -31.484 4.375 1 97.88 385 ARG A CA 1
ATOM 3119 C C . ARG A 1 385 ? 1.585 -30.453 3.406 1 97.88 385 ARG A C 1
ATOM 3121 O O . ARG A 1 385 ? 1.445 -29.25 3.629 1 97.88 385 ARG A O 1
ATOM 3128 N N . THR A 1 386 ? 2.211 -30.953 2.359 1 97.88 386 THR A N 1
ATOM 3129 C CA . THR A 1 386 ? 2.812 -30.047 1.381 1 97.88 386 THR A CA 1
ATOM 3130 C C . THR A 1 386 ? 1.746 -29.188 0.709 1 97.88 386 THR A C 1
ATOM 3132 O O . THR A 1 386 ? 1.948 -27.984 0.501 1 97.88 386 THR A O 1
ATOM 3135 N N . ARG A 1 387 ? 0.671 -29.766 0.423 1 97.25 387 ARG A N 1
ATOM 3136 C CA . ARG A 1 387 ? -0.433 -29.031 -0.186 1 97.25 387 ARG A CA 1
ATOM 3137 C C . ARG A 1 387 ? -0.929 -27.922 0.736 1 97.25 387 ARG A C 1
ATOM 3139 O O . ARG A 1 387 ? -1.144 -26.797 0.297 1 97.25 387 ARG A O 1
ATOM 3146 N N . GLU A 1 388 ? -1.135 -28.234 2.014 1 98.25 388 GLU A N 1
ATOM 3147 C CA . GLU A 1 388 ? -1.601 -27.25 2.979 1 98.25 388 GLU A CA 1
ATOM 3148 C C . GLU A 1 388 ? -0.569 -26.141 3.172 1 98.25 388 GLU A C 1
ATOM 3150 O O . GLU A 1 388 ? -0.927 -24.969 3.281 1 98.25 388 GLU A O 1
ATOM 3155 N N . LEU A 1 389 ? 0.683 -26.516 3.184 1 98.5 389 LEU A N 1
ATOM 3156 C CA . LEU A 1 389 ? 1.763 -25.562 3.385 1 98.5 389 LEU A CA 1
ATOM 3157 C C . LEU A 1 389 ? 1.828 -24.562 2.23 1 98.5 389 LEU A C 1
ATOM 3159 O O . LEU A 1 389 ? 2.141 -23.391 2.436 1 98.5 389 LEU A O 1
ATOM 3163 N N . ILE A 1 390 ? 1.571 -25.047 1.039 1 98.38 390 ILE A N 1
ATOM 3164 C CA . ILE A 1 390 ? 1.594 -24.172 -0.131 1 98.38 390 ILE A CA 1
ATOM 3165 C C . ILE A 1 390 ? 0.52 -23.094 0.006 1 98.38 390 ILE A C 1
ATOM 3167 O O . ILE A 1 390 ? 0.768 -21.922 -0.284 1 98.38 390 ILE A O 1
ATOM 3171 N N . MET A 1 391 ? -0.663 -23.453 0.502 1 97.94 391 MET A N 1
ATOM 3172 C CA . MET A 1 391 ? -1.725 -22.469 0.723 1 97.94 391 MET A CA 1
ATOM 3173 C C . MET A 1 391 ? -1.371 -21.531 1.875 1 97.94 391 MET A C 1
ATOM 3175 O O . MET A 1 391 ? -1.607 -20.328 1.795 1 97.94 391 MET A O 1
ATOM 3179 N N . LEU A 1 392 ? -0.768 -22.078 2.922 1 98.56 392 LEU A N 1
ATOM 3180 C CA . LEU A 1 392 ? -0.345 -21.266 4.059 1 98.56 392 LEU A CA 1
ATOM 3181 C C . LEU A 1 392 ? 0.725 -20.25 3.643 1 98.56 392 LEU A C 1
ATOM 3183 O O . LEU A 1 392 ? 0.725 -19.109 4.105 1 98.56 392 LEU A O 1
ATOM 3187 N N . GLN A 1 393 ? 1.631 -20.734 2.807 1 98.5 393 GLN A N 1
ATOM 3188 C CA . GLN A 1 393 ? 2.672 -19.844 2.295 1 98.5 393 GLN A CA 1
ATOM 3189 C C . GLN A 1 393 ? 2.068 -18.672 1.531 1 98.5 393 GLN A C 1
ATOM 3191 O O . GLN A 1 393 ? 2.504 -17.531 1.694 1 98.5 393 GLN A O 1
ATOM 3196 N N . LYS A 1 394 ? 1.126 -18.984 0.705 1 97.81 394 LYS A N 1
ATOM 3197 C CA . LYS A 1 394 ? 0.489 -17.938 -0.086 1 97.81 394 LYS A CA 1
ATOM 3198 C C . LYS A 1 394 ? -0.164 -16.891 0.813 1 97.81 394 LYS A C 1
ATOM 3200 O O . LYS A 1 394 ? 0.07 -15.695 0.65 1 97.81 394 LYS A O 1
ATOM 3205 N N . ILE A 1 395 ? -0.949 -17.297 1.776 1 97.06 395 ILE A N 1
ATOM 3206 C CA . ILE A 1 395 ? -1.726 -16.375 2.59 1 97.06 395 ILE A CA 1
ATOM 3207 C C . ILE A 1 395 ? -0.794 -15.594 3.516 1 97.06 395 ILE A C 1
ATOM 3209 O O . ILE A 1 395 ? -0.884 -14.367 3.613 1 97.06 395 ILE A O 1
ATOM 3213 N N . THR A 1 396 ? 0.188 -16.234 4.141 1 98.06 396 THR A N 1
ATOM 3214 C CA . THR A 1 396 ? 1.046 -15.602 5.137 1 98.06 396 THR A CA 1
ATOM 3215 C C . THR A 1 396 ? 2.18 -14.836 4.465 1 98.06 396 THR A C 1
ATOM 3217 O O . THR A 1 396 ? 2.498 -13.711 4.863 1 98.06 396 THR A O 1
ATOM 3220 N N . GLY A 1 397 ? 2.797 -15.469 3.479 1 97.88 397 GLY A N 1
ATOM 3221 C CA . GLY A 1 397 ? 3.924 -14.852 2.797 1 97.88 397 GLY A CA 1
ATOM 3222 C C . GLY A 1 397 ? 3.57 -13.531 2.131 1 97.88 397 GLY A C 1
ATOM 3223 O O . GLY A 1 397 ? 4.336 -12.57 2.201 1 97.88 397 GLY A O 1
ATOM 3224 N N . THR A 1 398 ? 2.426 -13.453 1.473 1 97.75 398 THR A N 1
ATOM 3225 C CA . THR A 1 398 ? 2.041 -12.242 0.756 1 97.75 398 THR A CA 1
ATOM 3226 C C . THR A 1 398 ? 1.677 -11.125 1.734 1 97.75 398 THR A C 1
ATOM 3228 O O . THR A 1 398 ? 2.002 -9.961 1.503 1 97.75 398 THR A O 1
ATOM 3231 N N . GLN A 1 399 ? 1.016 -11.469 2.846 1 97.69 399 GLN A N 1
ATOM 3232 C CA . GLN A 1 399 ? 0.703 -10.484 3.873 1 97.69 399 GLN A CA 1
ATOM 3233 C C . GLN A 1 399 ? 1.975 -9.922 4.504 1 97.69 399 GLN A C 1
ATOM 3235 O O . GLN A 1 399 ? 2.119 -8.703 4.645 1 97.69 399 GLN A O 1
ATOM 3240 N N . ASP A 1 400 ? 2.867 -10.828 4.867 1 98.5 400 ASP A N 1
ATOM 3241 C CA . ASP A 1 400 ? 4.137 -10.406 5.453 1 98.5 400 ASP A CA 1
ATOM 3242 C C . ASP A 1 400 ? 4.906 -9.5 4.5 1 98.5 400 ASP A C 1
ATOM 3244 O O . ASP A 1 400 ? 5.473 -8.484 4.914 1 98.5 400 ASP A O 1
ATOM 3248 N N . CYS A 1 401 ? 4.922 -9.883 3.293 1 98.69 401 CYS A N 1
ATOM 3249 C CA . CYS A 1 401 ? 5.688 -9.156 2.287 1 98.69 401 CYS A CA 1
ATOM 3250 C C . CYS A 1 401 ? 5.238 -7.699 2.209 1 98.69 401 CYS A C 1
ATOM 3252 O O . CYS A 1 401 ? 6.066 -6.785 2.252 1 98.69 401 CYS A O 1
ATOM 3254 N N . THR A 1 402 ? 3.957 -7.445 2.125 1 98.38 402 THR A N 1
ATOM 3255 C CA . THR A 1 402 ? 3.408 -6.094 2.037 1 98.38 402 THR A CA 1
ATOM 3256 C C . THR A 1 402 ? 3.752 -5.289 3.287 1 98.38 402 THR A C 1
ATOM 3258 O O . THR A 1 402 ? 4.172 -4.137 3.191 1 98.38 402 THR A O 1
ATOM 3261 N N . ASN A 1 403 ? 3.625 -5.898 4.426 1 98.31 403 ASN A N 1
ATOM 3262 C CA . ASN A 1 403 ? 3.906 -5.215 5.68 1 98.31 403 ASN A CA 1
ATOM 3263 C C . ASN A 1 403 ? 5.391 -4.883 5.82 1 98.31 403 ASN A C 1
ATOM 3265 O O . ASN A 1 403 ? 5.746 -3.793 6.273 1 98.31 403 ASN A O 1
ATOM 3269 N N . VAL A 1 404 ? 6.203 -5.836 5.453 1 98.75 404 VAL A N 1
ATOM 3270 C CA . VAL A 1 404 ? 7.645 -5.672 5.578 1 98.75 404 VAL A CA 1
ATOM 3271 C C . VAL A 1 404 ? 8.125 -4.551 4.66 1 98.75 404 VAL A C 1
ATOM 3273 O O . VAL A 1 404 ? 8.914 -3.699 5.07 1 98.75 404 VAL A O 1
ATOM 3276 N N . ILE A 1 405 ? 7.645 -4.516 3.459 1 98.81 405 ILE A N 1
ATOM 3277 C CA . ILE A 1 405 ? 8.094 -3.502 2.51 1 98.81 405 ILE A CA 1
ATOM 3278 C C . ILE A 1 405 ? 7.602 -2.127 2.955 1 98.81 405 ILE A C 1
ATOM 3280 O O . ILE A 1 405 ? 8.32 -1.134 2.838 1 98.81 405 ILE A O 1
ATOM 3284 N N . ARG A 1 406 ? 6.391 -2.08 3.453 1 98.19 406 ARG A N 1
ATOM 3285 C CA . ARG A 1 406 ? 5.875 -0.818 3.975 1 98.19 406 ARG A CA 1
ATOM 3286 C C . ARG A 1 406 ? 6.781 -0.269 5.07 1 98.19 406 ARG A C 1
ATOM 3288 O O . ARG A 1 406 ? 7.117 0.918 5.07 1 98.19 406 ARG A O 1
ATOM 3295 N N . GLU A 1 407 ? 7.121 -1.089 6.012 1 97.75 407 GLU A N 1
ATOM 3296 C CA . GLU A 1 407 ? 8.008 -0.657 7.09 1 97.75 407 GLU A CA 1
ATOM 3297 C C . GLU A 1 407 ? 9.383 -0.281 6.555 1 97.75 407 GLU A C 1
ATOM 3299 O O . GLU A 1 407 ? 9.992 0.686 7.016 1 97.75 407 GLU A O 1
ATOM 3304 N N . ALA A 1 408 ? 9.883 -1.014 5.594 1 98.56 408 ALA A N 1
ATOM 3305 C CA . ALA A 1 408 ? 11.156 -0.689 4.969 1 98.56 408 ALA A CA 1
ATOM 3306 C C . ALA A 1 408 ? 11.117 0.693 4.324 1 98.56 408 ALA A C 1
ATOM 3308 O O . ALA A 1 408 ? 12.094 1.446 4.398 1 98.56 408 ALA A O 1
ATOM 3309 N N . MET A 1 409 ? 10.055 1.014 3.715 1 97.81 409 MET A N 1
ATOM 3310 C CA . MET A 1 409 ? 9.867 2.318 3.086 1 97.81 409 MET A CA 1
ATOM 3311 C C . MET A 1 409 ? 10.023 3.441 4.109 1 97.81 409 MET A C 1
ATOM 3313 O O . MET A 1 409 ? 10.516 4.52 3.785 1 97.81 409 MET A O 1
ATOM 3317 N N . SER A 1 410 ? 9.609 3.162 5.309 1 96.44 410 SER A N 1
ATOM 3318 C CA . SER A 1 410 ? 9.648 4.191 6.344 1 96.44 410 SER A CA 1
ATOM 3319 C C . SER A 1 410 ? 11.086 4.574 6.68 1 96.44 410 SER A C 1
ATOM 3321 O O . SER A 1 410 ? 11.344 5.688 7.141 1 96.44 410 SER A O 1
ATOM 3323 N N . PHE A 1 411 ? 12.07 3.688 6.434 1 96.5 411 PHE A N 1
ATOM 3324 C CA . PHE A 1 411 ? 13.477 3.99 6.66 1 96.5 411 PHE A CA 1
ATOM 3325 C C . PHE A 1 411 ? 13.938 5.121 5.75 1 96.5 411 PHE A C 1
ATOM 3327 O O . PHE A 1 411 ? 14.883 5.844 6.082 1 96.5 411 PHE A O 1
ATOM 3334 N N . PHE A 1 412 ? 13.25 5.285 4.633 1 95.88 412 PHE A N 1
ATOM 3335 C CA . PHE A 1 412 ? 13.641 6.277 3.641 1 95.88 412 PHE A CA 1
ATOM 3336 C C . PHE A 1 412 ? 12.953 7.609 3.904 1 95.88 412 PHE A C 1
ATOM 3338 O O . PHE A 1 412 ? 13.242 8.609 3.248 1 95.88 412 PHE A O 1
ATOM 3345 N N . GLY A 1 413 ? 12 7.68 4.891 1 93.56 413 GLY A N 1
ATOM 3346 C CA . GLY A 1 413 ? 11.203 8.883 5.051 1 93.56 413 GLY A CA 1
ATOM 3347 C C . GLY A 1 413 ? 10.422 9.25 3.805 1 93.56 413 GLY A C 1
ATOM 3348 O O . GLY A 1 413 ? 9.75 8.398 3.217 1 93.56 413 GLY A O 1
ATOM 3349 N N . GLY A 1 414 ? 10.492 10.516 3.408 1 93.81 414 GLY A N 1
ATOM 3350 C CA . GLY A 1 414 ? 9.773 10.953 2.223 1 93.81 414 GLY A CA 1
ATOM 3351 C C . GLY A 1 414 ? 10.211 10.242 0.959 1 93.81 414 GLY A C 1
ATOM 3352 O O . GLY A 1 414 ? 9.406 10.031 0.048 1 93.81 414 GLY A O 1
ATOM 3353 N N . HIS A 1 415 ? 11.453 9.812 0.893 1 95.31 415 HIS A N 1
ATOM 3354 C CA . HIS A 1 415 ? 11.969 9.117 -0.281 1 95.31 415 HIS A CA 1
ATOM 3355 C C . HIS A 1 415 ? 11.336 7.738 -0.427 1 95.31 415 HIS A C 1
ATOM 3357 O O . HIS A 1 415 ? 11.391 7.137 -1.503 1 95.31 415 HIS A O 1
ATOM 3363 N N . GLY A 1 416 ? 10.766 7.246 0.687 1 96.25 416 GLY A N 1
ATOM 3364 C CA . GLY A 1 416 ? 10.203 5.906 0.677 1 96.25 416 GLY A CA 1
ATOM 3365 C C . GLY A 1 416 ? 9.062 5.742 -0.304 1 96.25 416 GLY A C 1
ATOM 3366 O O . GLY A 1 416 ? 8.727 4.621 -0.701 1 96.25 416 GLY A O 1
ATOM 3367 N N . VAL A 1 417 ? 8.469 6.871 -0.769 1 96.81 417 VAL A N 1
ATOM 3368 C CA . VAL A 1 417 ? 7.309 6.785 -1.646 1 96.81 417 VAL A CA 1
ATOM 3369 C C . VAL A 1 417 ? 7.637 7.402 -3.004 1 96.81 417 VAL A C 1
ATOM 3371 O O . VAL A 1 417 ? 6.742 7.645 -3.816 1 96.81 417 VAL A O 1
ATOM 3374 N N . MET A 1 418 ? 8.922 7.73 -3.244 1 96.88 418 MET A N 1
ATOM 3375 C CA . MET A 1 418 ? 9.344 8.289 -4.527 1 96.88 418 MET A CA 1
ATOM 3376 C C . MET A 1 418 ? 9.602 7.176 -5.539 1 96.88 418 MET A C 1
ATOM 3378 O O . MET A 1 418 ? 10.5 6.352 -5.348 1 96.88 418 MET A O 1
ATOM 3382 N N . GLU A 1 419 ? 8.914 7.207 -6.641 1 95.94 419 GLU A N 1
ATOM 3383 C CA . GLU A 1 419 ? 8.938 6.137 -7.633 1 95.94 419 GLU A CA 1
ATOM 3384 C C . GLU A 1 419 ? 10.289 6.055 -8.328 1 95.94 419 GLU A C 1
ATOM 3386 O O . GLU A 1 419 ? 10.664 5.008 -8.859 1 95.94 419 GLU A O 1
ATOM 3391 N N . ASP A 1 420 ? 11.031 7.188 -8.312 1 94.88 420 ASP A N 1
ATOM 3392 C CA . ASP A 1 420 ? 12.266 7.223 -9.086 1 94.88 420 ASP A CA 1
ATOM 3393 C C . ASP A 1 420 ? 13.492 7.168 -8.18 1 94.88 420 ASP A C 1
ATOM 3395 O O . ASP A 1 420 ? 14.625 7.336 -8.641 1 94.88 420 ASP A O 1
ATOM 3399 N N . PHE A 1 421 ? 13.258 7.012 -6.875 1 96.12 421 PHE A N 1
ATOM 3400 C CA . PHE A 1 421 ? 14.391 7 -5.957 1 96.12 421 PHE A CA 1
ATOM 3401 C C . PHE A 1 421 ? 14.82 5.57 -5.648 1 96.12 421 PHE A C 1
ATOM 3403 O O . PHE A 1 421 ? 16.016 5.285 -5.555 1 96.12 421 PHE A O 1
ATOM 3410 N N . SER A 1 422 ? 13.891 4.703 -5.438 1 95.69 422 SER A N 1
ATOM 3411 C CA . SER A 1 422 ? 14.156 3.301 -5.141 1 95.69 422 SER A CA 1
ATOM 3412 C C . SER A 1 422 ? 13.094 2.396 -5.758 1 95.69 422 SER A C 1
ATOM 3414 O O . SER A 1 422 ? 12.109 2.883 -6.328 1 95.69 422 SER A O 1
ATOM 3416 N N . ALA A 1 423 ? 13.312 1.097 -5.633 1 96.25 423 ALA A N 1
ATOM 3417 C CA . ALA A 1 423 ? 12.367 0.134 -6.199 1 96.25 423 ALA A CA 1
ATOM 3418 C C . ALA A 1 423 ? 11.227 -0.15 -5.227 1 96.25 423 ALA A C 1
ATOM 3420 O O . ALA A 1 423 ? 10.25 -0.812 -5.586 1 96.25 423 ALA A O 1
ATOM 3421 N N . LEU A 1 424 ? 11.281 0.402 -4.027 1 98.19 424 LEU A N 1
ATOM 3422 C CA . LEU A 1 424 ? 10.422 -0.053 -2.945 1 98.19 424 LEU A CA 1
ATOM 3423 C C . LEU A 1 424 ? 8.961 0.281 -3.24 1 98.19 424 LEU A C 1
ATOM 3425 O O . LEU A 1 424 ? 8.078 -0.553 -3.041 1 98.19 424 LEU A O 1
ATOM 3429 N N . PRO A 1 425 ? 8.648 1.517 -3.824 1 97.69 425 PRO A N 1
ATOM 3430 C CA . PRO A 1 425 ? 7.238 1.776 -4.121 1 97.69 425 PRO A CA 1
ATOM 3431 C C . PRO A 1 425 ? 6.652 0.777 -5.117 1 97.69 425 PRO A C 1
ATOM 3433 O O . PRO A 1 425 ? 5.516 0.331 -4.949 1 97.69 425 PRO A O 1
ATOM 3436 N N . ARG A 1 426 ? 7.379 0.417 -6.117 1 96.75 426 ARG A N 1
ATOM 3437 C CA . ARG A 1 426 ? 6.898 -0.536 -7.113 1 96.75 426 ARG A CA 1
ATOM 3438 C C . ARG A 1 426 ? 6.73 -1.925 -6.504 1 96.75 426 ARG A C 1
ATOM 3440 O O . ARG A 1 426 ? 5.73 -2.602 -6.754 1 96.75 426 ARG A O 1
ATOM 3447 N N . LEU A 1 427 ? 7.766 -2.377 -5.738 1 98.38 427 LEU A N 1
ATOM 3448 C CA . LEU A 1 427 ? 7.672 -3.674 -5.078 1 98.38 427 LEU A CA 1
ATOM 3449 C C . LEU A 1 427 ? 6.48 -3.713 -4.125 1 98.38 427 LEU A C 1
ATOM 3451 O O . LEU A 1 427 ? 5.816 -4.746 -3.994 1 98.38 427 LEU A O 1
ATOM 3455 N N . PHE A 1 428 ? 6.188 -2.604 -3.475 1 98.56 428 PHE A N 1
ATOM 3456 C CA . PHE A 1 428 ? 5.066 -2.492 -2.547 1 98.56 428 PHE A CA 1
ATOM 3457 C C . PHE A 1 428 ? 3.742 -2.668 -3.277 1 98.56 428 PHE A C 1
ATOM 3459 O O . PHE A 1 428 ? 2.914 -3.49 -2.883 1 98.56 428 PHE A O 1
ATOM 3466 N N . ARG A 1 429 ? 3.502 -1.924 -4.32 1 96.75 429 ARG A N 1
ATOM 3467 C CA . ARG A 1 429 ? 2.244 -2.031 -5.055 1 96.75 429 ARG A CA 1
ATOM 3468 C C . ARG A 1 429 ? 2.08 -3.424 -5.656 1 96.75 429 ARG A C 1
ATOM 3470 O O . ARG A 1 429 ? 0.974 -3.965 -5.688 1 96.75 429 ARG A O 1
ATOM 3477 N N . ASP A 1 430 ? 3.195 -4.02 -6.117 1 97 430 ASP A N 1
ATOM 3478 C CA . ASP A 1 430 ? 3.135 -5.363 -6.684 1 97 430 ASP A CA 1
ATOM 3479 C C . ASP A 1 430 ? 2.789 -6.395 -5.613 1 97 430 ASP A C 1
ATOM 3481 O O . ASP A 1 430 ? 2.072 -7.359 -5.883 1 97 430 ASP A O 1
ATOM 3485 N N . SER A 1 431 ? 3.344 -6.219 -4.414 1 97.88 431 SER A N 1
ATOM 3486 C CA . SER A 1 431 ? 3.104 -7.176 -3.338 1 97.88 431 SER A CA 1
ATOM 3487 C C . SER A 1 431 ? 1.627 -7.219 -2.955 1 97.88 431 SER A C 1
ATOM 3489 O O . SER A 1 431 ? 1.109 -8.273 -2.578 1 97.88 431 SER A O 1
ATOM 3491 N N . VAL A 1 432 ? 0.912 -6.109 -3.068 1 97.19 432 VAL A N 1
ATOM 3492 C CA . VAL A 1 432 ? -0.509 -6.051 -2.744 1 97.19 432 VAL A CA 1
ATOM 3493 C C . VAL A 1 432 ? -1.299 -6.918 -3.723 1 97.19 432 VAL A C 1
ATOM 3495 O O . VAL A 1 432 ? -2.273 -7.57 -3.34 1 97.19 432 VAL A O 1
ATOM 3498 N N . ILE A 1 433 ? -0.864 -6.973 -4.93 1 96.38 433 ILE A N 1
ATOM 3499 C CA . ILE A 1 433 ? -1.525 -7.781 -5.949 1 96.38 433 ILE A CA 1
ATOM 3500 C C . ILE A 1 433 ? -1.377 -9.266 -5.609 1 96.38 433 ILE A C 1
ATOM 3502 O O . ILE A 1 433 ? -2.322 -10.039 -5.766 1 96.38 433 ILE A O 1
ATOM 3506 N N . ASN A 1 434 ? -0.213 -9.609 -5.133 1 95.5 434 ASN A N 1
ATOM 3507 C CA . ASN A 1 434 ? 0.056 -11 -4.785 1 95.5 434 ASN A CA 1
ATOM 3508 C C . ASN A 1 434 ? -0.89 -11.5 -3.699 1 95.5 434 ASN A C 1
ATOM 3510 O O . ASN A 1 434 ? -1.193 -12.695 -3.637 1 95.5 434 ASN A O 1
ATOM 3514 N N . GLU A 1 435 ? -1.376 -10.633 -2.883 1 94.81 435 GLU A N 1
ATOM 3515 C CA . GLU A 1 435 ? -2.324 -11.031 -1.845 1 94.81 435 GLU A CA 1
ATOM 3516 C C . GLU A 1 435 ? -3.664 -11.438 -2.447 1 94.81 435 GLU A C 1
ATOM 3518 O O . GLU A 1 435 ? -4.367 -12.289 -1.893 1 94.81 435 GLU A O 1
ATOM 3523 N N . LEU A 1 436 ? -3.967 -10.93 -3.582 1 93.5 436 LEU A N 1
ATOM 3524 C CA . LEU A 1 436 ? -5.277 -11.141 -4.184 1 93.5 436 LEU A CA 1
ATOM 3525 C C . LEU A 1 436 ? -5.234 -12.266 -5.211 1 93.5 436 LEU A C 1
ATOM 3527 O O . LEU A 1 436 ? -6.238 -12.945 -5.438 1 93.5 436 LEU A O 1
ATOM 3531 N N . TRP A 1 437 ? -4.016 -12.484 -5.766 1 92.06 437 TRP A N 1
ATOM 3532 C CA . TRP A 1 437 ? -3.826 -13.492 -6.801 1 92.06 437 TRP A CA 1
ATOM 3533 C C . TRP A 1 437 ? -3.867 -14.898 -6.207 1 92.06 437 TRP A C 1
ATOM 3535 O O . TRP A 1 437 ? -3.578 -15.086 -5.023 1 92.06 437 TRP A O 1
ATOM 3545 N N . GLU A 1 438 ? -4.23 -15.875 -7.035 1 91.88 438 GLU A N 1
ATOM 3546 C CA . GLU A 1 438 ? -4.062 -17.312 -6.805 1 91.88 438 GLU A CA 1
ATOM 3547 C C . GLU A 1 438 ? -4.883 -17.766 -5.605 1 91.88 438 GLU A C 1
ATOM 3549 O O . GLU A 1 438 ? -4.441 -18.625 -4.84 1 91.88 438 GLU A O 1
ATOM 3554 N N . GLY A 1 439 ? -6.062 -17.188 -5.418 1 88.31 439 GLY A N 1
ATOM 3555 C CA . GLY A 1 439 ? -6.961 -17.562 -4.34 1 88.31 439 GLY A CA 1
ATOM 3556 C C . GLY A 1 439 ? -6.922 -16.609 -3.166 1 88.31 439 GLY A C 1
ATOM 3557 O O . GLY A 1 439 ? -5.914 -16.516 -2.465 1 88.31 439 GLY A O 1
ATOM 3558 N N . PRO A 1 440 ? -7.996 -15.891 -3.021 1 89.25 440 PRO A N 1
ATOM 3559 C CA . PRO A 1 440 ? -8.023 -14.953 -1.897 1 89.25 440 PRO A CA 1
ATOM 3560 C C . PRO A 1 440 ? -7.859 -15.641 -0.546 1 89.25 440 PRO A C 1
ATOM 3562 O O . PRO A 1 440 ? -8.195 -16.828 -0.406 1 89.25 440 PRO A O 1
ATOM 3565 N N . ARG A 1 441 ? -7.406 -14.938 0.386 1 94.31 441 ARG A N 1
ATOM 3566 C CA . ARG A 1 441 ? -7.07 -15.414 1.724 1 94.31 441 ARG A CA 1
ATOM 3567 C C . ARG A 1 441 ? -8.227 -16.188 2.34 1 94.31 441 ARG A C 1
ATOM 3569 O O . ARG A 1 441 ? -8.047 -17.312 2.824 1 94.31 441 ARG A O 1
ATOM 3576 N N . ASN A 1 442 ? -9.469 -15.734 2.326 1 93.44 442 ASN A N 1
ATOM 3577 C CA . ASN A 1 442 ? -10.625 -16.359 2.959 1 93.44 442 ASN A CA 1
ATOM 3578 C C . ASN A 1 442 ? -10.961 -17.703 2.326 1 93.44 442 ASN A C 1
ATOM 3580 O O . ASN A 1 442 ? -11.375 -18.625 3.02 1 93.44 442 ASN A O 1
ATOM 3584 N N . VAL A 1 443 ? -10.773 -17.75 1.039 1 92.81 443 VAL A N 1
ATOM 3585 C CA . VAL A 1 443 ? -11.047 -19 0.325 1 92.81 443 VAL A CA 1
ATOM 3586 C C . VAL A 1 443 ? -10.023 -20.062 0.719 1 92.81 443 VAL A C 1
ATOM 3588 O O . VAL A 1 443 ? -10.383 -21.203 0.985 1 92.81 443 VAL A O 1
ATOM 3591 N N . LEU A 1 444 ? -8.797 -19.688 0.791 1 96.19 444 LEU A N 1
ATOM 3592 C CA . LEU A 1 444 ? -7.742 -20.641 1.105 1 96.19 444 LEU A CA 1
ATOM 3593 C C . LEU A 1 444 ? -7.836 -21.094 2.557 1 96.19 444 LEU A C 1
ATOM 3595 O O . LEU A 1 444 ? -7.605 -22.266 2.857 1 96.19 444 LEU A O 1
ATOM 3599 N N . LEU A 1 445 ? -8.188 -20.172 3.449 1 96.81 445 LEU A N 1
ATOM 3600 C CA . LEU A 1 445 ? -8.383 -20.531 4.852 1 96.81 445 LEU A CA 1
ATOM 3601 C C . LEU A 1 445 ? -9.508 -21.547 5 1 96.81 445 LEU A C 1
ATOM 3603 O O . LEU A 1 445 ? -9.391 -22.5 5.77 1 96.81 445 LEU A O 1
ATOM 3607 N N . THR A 1 446 ? -10.578 -21.328 4.289 1 94.5 446 THR A N 1
ATOM 3608 C CA . THR A 1 446 ? -11.711 -22.25 4.316 1 94.5 446 THR A CA 1
ATOM 3609 C C . THR A 1 446 ? -11.32 -23.609 3.734 1 94.5 446 THR A C 1
ATOM 3611 O O . THR A 1 446 ? -11.688 -24.656 4.273 1 94.5 446 THR A O 1
ATOM 3614 N N . GLN A 1 447 ? -10.578 -23.562 2.686 1 94.94 447 GLN A N 1
ATOM 3615 C CA . GLN A 1 447 ? -10.133 -24.797 2.049 1 94.94 447 GLN A CA 1
ATOM 3616 C C . GLN A 1 447 ? -9.25 -25.609 2.986 1 94.94 447 GLN A C 1
ATOM 3618 O O . GLN A 1 447 ? -9.414 -26.828 3.094 1 94.94 447 GLN A O 1
ATOM 3623 N N . ILE A 1 448 ? -8.328 -24.984 3.635 1 97.62 448 ILE A N 1
ATOM 3624 C CA . ILE A 1 448 ? -7.438 -25.672 4.562 1 97.62 448 ILE A CA 1
ATOM 3625 C C . ILE A 1 448 ? -8.258 -26.328 5.676 1 97.62 448 ILE A C 1
ATOM 3627 O O . ILE A 1 448 ? -8.023 -27.484 6.035 1 97.62 448 ILE A O 1
ATOM 3631 N N . PHE A 1 449 ? -9.227 -25.594 6.203 1 97 449 PHE A N 1
ATOM 3632 C CA . PHE A 1 449 ? -10.102 -26.109 7.254 1 97 449 PHE A CA 1
ATOM 3633 C C . PHE A 1 449 ? -10.844 -27.344 6.785 1 97 449 PHE A C 1
ATOM 3635 O O . PHE A 1 449 ? -10.844 -28.375 7.469 1 97 449 PHE A O 1
ATOM 3642 N N . ASN A 1 450 ? -11.438 -27.266 5.602 1 95.56 450 ASN A N 1
ATOM 3643 C CA . ASN A 1 450 ? -12.203 -28.375 5.051 1 95.56 450 ASN A CA 1
ATOM 3644 C C . ASN A 1 450 ? -11.32 -29.578 4.754 1 95.56 450 ASN A C 1
ATOM 3646 O O . ASN A 1 450 ? -11.734 -30.719 4.945 1 95.56 450 ASN A O 1
ATOM 3650 N N . ASP A 1 451 ? -10.172 -29.344 4.23 1 97.12 451 ASP A N 1
ATOM 3651 C CA . ASP A 1 451 ? -9.234 -30.422 3.959 1 97.12 451 ASP A CA 1
ATOM 3652 C C . ASP A 1 451 ? -8.906 -31.203 5.234 1 97.12 451 ASP A C 1
ATOM 3654 O O . ASP A 1 451 ? -8.891 -32.438 5.23 1 97.12 451 ASP A O 1
ATOM 3658 N N . LEU A 1 452 ? -8.586 -30.453 6.262 1 97.56 452 LEU A N 1
ATOM 3659 C CA . LEU A 1 452 ? -8.242 -31.078 7.531 1 97.56 452 LEU A CA 1
ATOM 3660 C C . LEU A 1 452 ? -9.422 -31.859 8.094 1 97.56 452 LEU A C 1
ATOM 3662 O O . LEU A 1 452 ? -9.242 -32.938 8.641 1 97.56 452 LEU A O 1
ATOM 3666 N N . LYS A 1 453 ? -10.617 -31.344 7.91 1 95.75 453 LYS A N 1
ATOM 3667 C CA . LYS A 1 453 ? -11.82 -32.062 8.352 1 95.75 453 LYS A CA 1
ATOM 3668 C C . LYS A 1 453 ? -11.984 -33.375 7.609 1 95.75 453 LYS A C 1
ATOM 3670 O O . LYS A 1 453 ? -12.289 -34.406 8.219 1 95.75 453 LYS A O 1
ATOM 3675 N N . ARG A 1 454 ? -11.773 -33.312 6.406 1 95.62 454 ARG A N 1
ATOM 3676 C CA . ARG A 1 454 ? -11.945 -34.5 5.574 1 95.62 454 ARG A CA 1
ATOM 3677 C C . ARG A 1 454 ? -10.875 -35.531 5.883 1 95.62 454 ARG A C 1
ATOM 3679 O O . ARG A 1 454 ? -11.125 -36.75 5.789 1 95.62 454 ARG A O 1
ATOM 3686 N N . ALA A 1 455 ? -9.734 -35.062 6.223 1 96.75 455 ALA A N 1
ATOM 3687 C CA . ALA A 1 455 ? -8.609 -35.969 6.438 1 96.75 455 ALA A CA 1
ATOM 3688 C C . ALA A 1 455 ? -8.602 -36.531 7.863 1 96.75 455 ALA A C 1
ATOM 3690 O O . ALA A 1 455 ? -7.824 -37.406 8.195 1 96.75 455 ALA A O 1
ATOM 3691 N N . GLN A 1 456 ? -9.461 -36.156 8.719 1 94 456 GLN A N 1
ATOM 3692 C CA . GLN A 1 456 ? -9.391 -36.344 10.164 1 94 456 GLN A CA 1
ATOM 3693 C C . GLN A 1 456 ? -9.297 -37.812 10.516 1 94 456 GLN A C 1
ATOM 3695 O O . GLN A 1 456 ? -8.648 -38.188 11.492 1 94 456 GLN A O 1
ATOM 3700 N N . GLU A 1 457 ? -9.914 -38.688 9.766 1 94.12 457 GLU A N 1
ATOM 3701 C CA . GLU A 1 457 ? -9.961 -40.125 10.078 1 94.12 457 GLU A CA 1
ATOM 3702 C C . GLU A 1 457 ? -8.609 -40.781 9.844 1 94.12 457 GLU A C 1
ATOM 3704 O O . GLU A 1 457 ? -8.195 -41.656 10.617 1 94.12 457 GLU A O 1
ATOM 3709 N N . TRP A 1 458 ? -7.93 -40.312 8.773 1 96.12 458 TRP A N 1
ATOM 3710 C CA . TRP A 1 458 ? -6.688 -41.031 8.453 1 96.12 458 TRP A CA 1
ATOM 3711 C C . TRP A 1 458 ? -5.477 -40.156 8.805 1 96.12 458 TRP A C 1
ATOM 3713 O O . TRP A 1 458 ? -4.352 -40.656 8.859 1 96.12 458 TRP A O 1
ATOM 3723 N N . TYR A 1 459 ? -5.605 -38.906 9.078 1 97.56 459 TYR A N 1
ATOM 3724 C CA . TYR A 1 459 ? -4.551 -37.969 9.453 1 97.56 459 TYR A CA 1
ATOM 3725 C C . TYR A 1 459 ? -5.07 -36.938 10.445 1 97.56 459 TYR A C 1
ATOM 3727 O O . TYR A 1 459 ? -5.359 -35.812 10.07 1 97.56 459 TYR A O 1
ATOM 3735 N N . PRO A 1 460 ? -5.082 -37.344 11.711 1 96.81 460 PRO A N 1
ATOM 3736 C CA . PRO A 1 460 ? -5.594 -36.406 12.727 1 96.81 460 PRO A CA 1
ATOM 3737 C C . PRO A 1 460 ? -4.84 -35.094 12.766 1 96.81 460 PRO A C 1
ATOM 3739 O O . PRO A 1 460 ? -3.621 -35.062 12.57 1 96.81 460 PRO A O 1
ATOM 3742 N N . ALA A 1 461 ? -5.566 -34.062 13.148 1 97.12 461 ALA A N 1
ATOM 3743 C CA . ALA A 1 461 ? -5.016 -32.688 13.109 1 97.12 461 ALA A CA 1
ATOM 3744 C C . ALA A 1 461 ? -3.799 -32.562 14.023 1 97.12 461 ALA A C 1
ATOM 3746 O O . ALA A 1 461 ? -2.85 -31.859 13.711 1 97.12 461 ALA A O 1
ATOM 3747 N N . SER A 1 462 ? -3.818 -33.219 15.141 1 96.94 462 SER A N 1
ATOM 3748 C CA . SER A 1 462 ? -2.682 -33.156 16.062 1 96.94 462 SER A CA 1
ATOM 3749 C C . SER A 1 462 ? -1.451 -33.812 15.438 1 96.94 462 SER A C 1
ATOM 3751 O O . SER A 1 462 ? -0.324 -33.375 15.664 1 96.94 462 SER A O 1
ATOM 3753 N N . GLU A 1 463 ? -1.662 -34.938 14.742 1 97.44 463 GLU A N 1
ATOM 3754 C CA . GLU A 1 463 ? -0.553 -35.562 14.039 1 97.44 463 GLU A CA 1
ATOM 3755 C C . GLU A 1 463 ? 0.004 -34.688 12.945 1 97.44 463 GLU A C 1
ATOM 3757 O O . GLU A 1 463 ? 1.22 -34.594 12.742 1 97.44 463 GLU A O 1
ATOM 3762 N N . PHE A 1 464 ? -0.91 -34 12.266 1 98.12 464 PHE A N 1
ATOM 3763 C CA . PHE A 1 464 ? -0.53 -33 11.258 1 98.12 464 PHE A CA 1
ATOM 3764 C C . PHE A 1 464 ? 0.403 -31.969 11.852 1 98.12 464 PHE A C 1
ATOM 3766 O O . PHE A 1 464 ? 1.448 -31.656 11.273 1 98.12 464 PHE A O 1
ATOM 3773 N N . ILE A 1 465 ? 0.113 -31.438 13.008 1 98.44 465 ILE A N 1
ATOM 3774 C CA . ILE A 1 465 ? 0.91 -30.422 13.695 1 98.44 465 ILE A CA 1
ATOM 3775 C C . ILE A 1 465 ? 2.258 -31.016 14.102 1 98.44 465 ILE A C 1
ATOM 3777 O O . ILE A 1 465 ? 3.303 -30.391 13.906 1 98.44 465 ILE A O 1
ATOM 3781 N N . ASN A 1 466 ? 2.207 -32.188 14.609 1 97.38 466 ASN A N 1
ATOM 3782 C CA . ASN A 1 466 ? 3.436 -32.844 15.07 1 97.38 466 ASN A CA 1
ATOM 3783 C C . ASN A 1 466 ? 4.406 -33.062 13.914 1 97.38 466 ASN A C 1
ATOM 3785 O O . ASN A 1 466 ? 5.617 -32.906 14.078 1 97.38 466 ASN A O 1
ATOM 3789 N N . ASP A 1 467 ? 3.846 -33.469 12.797 1 97.31 467 ASP A N 1
ATOM 3790 C CA . ASP A 1 467 ? 4.684 -33.688 11.625 1 97.31 467 ASP A CA 1
ATOM 3791 C C . ASP A 1 467 ? 5.266 -32.375 11.094 1 97.31 467 ASP A C 1
ATOM 3793 O O . ASP A 1 467 ? 6.438 -32.344 10.711 1 97.31 467 ASP A O 1
ATOM 3797 N N . LEU A 1 468 ? 4.473 -31.328 11.094 1 97 468 LEU A N 1
ATOM 3798 C CA . LEU A 1 468 ? 4.887 -30.047 10.555 1 97 468 LEU A CA 1
ATOM 3799 C C . LEU A 1 468 ? 5.945 -29.391 11.445 1 97 468 LEU A C 1
ATOM 3801 O O . LEU A 1 468 ? 6.844 -28.719 10.945 1 97 468 LEU A O 1
ATOM 3805 N N . LEU A 1 469 ? 5.77 -29.594 12.742 1 97.31 469 LEU A N 1
ATOM 3806 C CA . LEU A 1 469 ? 6.629 -28.906 13.703 1 97.31 469 LEU A CA 1
ATOM 3807 C C . LEU A 1 469 ? 7.543 -29.906 14.422 1 97.31 469 LEU A C 1
ATOM 3809 O O . LEU A 1 469 ? 7.859 -29.719 15.594 1 97.31 469 LEU A O 1
ATOM 3813 N N . GLN A 1 470 ? 7.902 -30.969 13.758 1 92.81 470 GLN A N 1
ATOM 3814 C CA . GLN A 1 470 ? 8.586 -32.125 14.352 1 92.81 470 GLN A CA 1
ATOM 3815 C C . GLN A 1 470 ? 9.852 -31.672 15.086 1 92.81 470 GLN A C 1
ATOM 3817 O O . GLN A 1 470 ? 10.234 -32.281 16.094 1 92.81 470 GLN A O 1
ATOM 3822 N N . HIS A 1 471 ? 10.555 -30.625 14.758 1 91.94 471 HIS A N 1
ATOM 3823 C CA . HIS A 1 471 ? 11.797 -30.219 15.398 1 91.94 471 HIS A CA 1
ATOM 3824 C C . HIS A 1 471 ? 11.562 -29.062 16.359 1 91.94 471 HIS A C 1
ATOM 3826 O O . HIS A 1 471 ? 12.516 -28.438 16.828 1 91.94 471 HIS A O 1
ATOM 3832 N N . SER A 1 472 ? 10.297 -28.766 16.672 1 95.62 472 SER A N 1
ATOM 3833 C CA . SER A 1 472 ? 9.953 -27.734 17.656 1 95.62 472 SER A CA 1
ATOM 3834 C C . SER A 1 472 ? 9.836 -28.328 19.047 1 95.62 472 SER A C 1
ATOM 3836 O O . SER A 1 472 ? 9.617 -29.531 19.203 1 95.62 472 SER A O 1
ATOM 3838 N N . PRO A 1 473 ? 10.039 -27.453 20.109 1 96.19 473 PRO A N 1
ATOM 3839 C CA . PRO A 1 473 ? 9.812 -27.922 21.484 1 96.19 473 PRO A CA 1
ATOM 3840 C C . PRO A 1 473 ? 8.406 -28.484 21.688 1 96.19 473 PRO A C 1
ATOM 3842 O O . PRO A 1 473 ? 7.449 -27.984 21.094 1 96.19 473 PRO A O 1
ATOM 3845 N N . ASP A 1 474 ? 8.312 -29.484 22.547 1 96.62 474 ASP A N 1
ATOM 3846 C CA . ASP A 1 474 ? 7.055 -30.172 22.812 1 96.62 474 ASP A CA 1
ATOM 3847 C C . ASP A 1 474 ? 5.984 -29.172 23.281 1 96.62 474 ASP A C 1
ATOM 3849 O O . ASP A 1 474 ? 4.805 -29.328 22.953 1 96.62 474 ASP A O 1
ATOM 3853 N N . LYS A 1 475 ? 6.457 -28.188 24 1 97.12 475 LYS A N 1
ATOM 3854 C CA . LYS A 1 475 ? 5.512 -27.188 24.516 1 97.12 475 LYS A CA 1
ATOM 3855 C C . LYS A 1 475 ? 4.797 -26.484 23.359 1 97.12 475 LYS A C 1
ATOM 3857 O O . LYS A 1 475 ? 3.584 -26.266 23.422 1 97.12 475 LYS A O 1
ATOM 3862 N N . ILE A 1 476 ? 5.539 -26.172 22.359 1 97.38 476 ILE A N 1
ATOM 3863 C CA . ILE A 1 476 ? 4.988 -25.469 21.203 1 97.38 476 ILE A CA 1
ATOM 3864 C C . ILE A 1 476 ? 4.078 -26.422 20.422 1 97.38 476 ILE A C 1
ATOM 3866 O O . ILE A 1 476 ? 2.959 -26.062 20.062 1 97.38 476 ILE A O 1
ATOM 3870 N N . LYS A 1 477 ? 4.496 -27.656 20.141 1 97.44 477 LYS A N 1
ATOM 3871 C CA . LYS A 1 477 ? 3.701 -28.641 19.422 1 97.44 477 LYS A CA 1
ATOM 3872 C C . LYS A 1 477 ? 2.375 -28.906 20.125 1 97.44 477 LYS A C 1
ATOM 3874 O O . LYS A 1 477 ? 1.324 -28.969 19.484 1 97.44 477 LYS A O 1
ATOM 3879 N N . ASN A 1 478 ? 2.496 -29 21.469 1 97.5 478 ASN A N 1
ATOM 3880 C CA . ASN A 1 478 ? 1.296 -29.266 22.25 1 97.5 478 ASN A CA 1
ATOM 3881 C C . ASN A 1 478 ? 0.309 -28.109 22.188 1 97.5 478 ASN A C 1
ATOM 3883 O O . ASN A 1 478 ? -0.903 -28.312 22.109 1 97.5 478 ASN A O 1
ATOM 3887 N N . GLU A 1 479 ? 0.868 -26.953 22.25 1 98.12 479 GLU A N 1
ATOM 3888 C CA . GLU A 1 479 ? 0.008 -25.766 22.172 1 98.12 479 GLU A CA 1
ATOM 3889 C C . GLU A 1 479 ? -0.723 -25.719 20.828 1 98.12 479 GLU A C 1
ATOM 3891 O O . GLU A 1 479 ? -1.938 -25.5 20.797 1 98.12 479 GLU A O 1
ATOM 3896 N N . PHE A 1 480 ? -0.029 -25.891 19.734 1 98.38 480 PHE A N 1
ATOM 3897 C CA . PHE A 1 480 ? -0.64 -25.859 18.406 1 98.38 480 PHE A CA 1
ATOM 3898 C C . PHE A 1 480 ? -1.602 -27.016 18.219 1 98.38 480 PHE A C 1
ATOM 3900 O O . PHE A 1 480 ? -2.645 -26.875 17.578 1 98.38 480 PHE A O 1
ATOM 3907 N N . SER A 1 481 ? -1.22 -28.188 18.75 1 98 481 SER A N 1
ATOM 3908 C CA . SER A 1 481 ? -2.082 -29.359 18.641 1 98 481 SER A CA 1
ATOM 3909 C C . SER A 1 481 ? -3.408 -29.125 19.359 1 98 481 SER A C 1
ATOM 3911 O O . SER A 1 481 ? -4.473 -29.469 18.844 1 98 481 SER A O 1
ATOM 3913 N N . ARG A 1 482 ? -3.293 -28.531 20.578 1 97.81 482 ARG A N 1
ATOM 3914 C CA . ARG A 1 482 ? -4.504 -28.25 21.344 1 97.81 482 ARG A CA 1
ATOM 3915 C C . ARG A 1 482 ? -5.398 -27.266 20.594 1 97.81 482 ARG A C 1
ATOM 3917 O O . ARG A 1 482 ? -6.613 -27.453 20.516 1 97.81 482 ARG A O 1
ATOM 3924 N N . LYS A 1 483 ? -4.824 -26.25 20.047 1 97.81 483 LYS A N 1
ATOM 3925 C CA . LYS A 1 483 ? -5.586 -25.219 19.344 1 97.81 483 LYS A CA 1
ATOM 3926 C C . LYS A 1 483 ? -6.25 -25.781 18.094 1 97.81 483 LYS A C 1
ATOM 3928 O O . LYS A 1 483 ? -7.43 -25.531 17.844 1 97.81 483 LYS A O 1
ATOM 3933 N N . ILE A 1 484 ? -5.488 -26.531 17.297 1 98.06 484 ILE A N 1
ATOM 3934 C CA . ILE A 1 484 ? -6.055 -27.016 16.047 1 98.06 484 ILE A CA 1
ATOM 3935 C C . ILE A 1 484 ? -7.191 -28 16.328 1 98.06 484 ILE A C 1
ATOM 3937 O O . ILE A 1 484 ? -8.172 -28.047 15.586 1 98.06 484 ILE A O 1
ATOM 3941 N N . GLU A 1 485 ? -7.066 -28.828 17.359 1 96.81 485 GLU A N 1
ATOM 3942 C CA . GLU A 1 485 ? -8.117 -29.766 17.734 1 96.81 485 GLU A CA 1
ATOM 3943 C C . GLU A 1 485 ? -9.398 -29.047 18.125 1 96.81 485 GLU A C 1
ATOM 3945 O O . GLU A 1 485 ? -10.5 -29.531 17.859 1 96.81 485 GLU A O 1
ATOM 3950 N N . SER A 1 486 ? -9.18 -27.906 18.781 1 96 486 SER A N 1
ATOM 3951 C CA . SER A 1 486 ? -10.352 -27.125 19.141 1 96 486 SER A CA 1
ATOM 3952 C C . SER A 1 486 ? -11.102 -26.641 17.906 1 96 486 SER A C 1
ATOM 3954 O O . SER A 1 486 ? -12.336 -26.562 17.922 1 96 486 SER A O 1
ATOM 3956 N N . PHE A 1 487 ? -10.453 -26.312 16.812 1 95.56 487 PHE A N 1
ATOM 3957 C CA . PHE A 1 487 ? -11.086 -25.875 15.578 1 95.56 487 PHE A CA 1
ATOM 3958 C C . PHE A 1 487 ? -11.805 -27.031 14.906 1 95.56 487 PHE A C 1
ATOM 3960 O O . PHE A 1 487 ? -12.844 -26.844 14.266 1 95.56 487 PHE A O 1
ATOM 3967 N N . MET A 1 488 ? -11.219 -28.266 15.062 1 94.69 488 MET A N 1
ATOM 3968 C CA . MET A 1 488 ? -11.766 -29.438 14.375 1 94.69 488 MET A CA 1
ATOM 3969 C C . MET A 1 488 ? -13.086 -29.859 15.008 1 94.69 488 MET A C 1
ATOM 3971 O O . MET A 1 488 ? -13.812 -30.688 14.43 1 94.69 488 MET A O 1
ATOM 3975 N N . THR A 1 489 ? -13.438 -29.25 16.141 1 92.44 489 THR A N 1
ATOM 3976 C CA . THR A 1 489 ? -14.719 -29.578 16.766 1 92.44 489 THR A CA 1
ATOM 3977 C C . THR A 1 489 ? -15.859 -28.859 16.047 1 92.44 489 THR A C 1
ATOM 3979 O O . THR A 1 489 ? -17.031 -29.219 16.219 1 92.44 489 THR A O 1
ATOM 3982 N N . VAL A 1 490 ? -15.523 -27.844 15.336 1 89.12 490 VAL A N 1
ATOM 3983 C CA . VAL A 1 490 ? -16.516 -27.078 14.586 1 89.12 490 VAL A CA 1
ATOM 3984 C C . VAL A 1 490 ? -16.859 -27.797 13.289 1 89.12 490 VAL A C 1
ATOM 3986 O O . VAL A 1 490 ? -15.969 -28.281 12.586 1 89.12 490 VAL A O 1
ATOM 3989 N N . SER A 1 491 ? -18.094 -27.906 13.008 1 82.88 491 SER A N 1
ATOM 3990 C CA . SER A 1 491 ? -18.516 -28.703 11.859 1 82.88 491 SER A CA 1
ATOM 3991 C C . SER A 1 491 ? -18.219 -27.969 10.547 1 82.88 491 SER A C 1
ATOM 3993 O O . SER A 1 491 ? -17.859 -28.609 9.555 1 82.88 491 SER A O 1
ATOM 3995 N N . SER A 1 492 ? -18.469 -26.672 10.586 1 84.81 492 SER A N 1
ATOM 3996 C CA . SER A 1 492 ? -18.266 -25.922 9.352 1 84.81 492 SER A CA 1
ATOM 3997 C C . SER A 1 492 ? -17.906 -24.469 9.648 1 84.81 492 SER A C 1
ATOM 3999 O O . SER A 1 492 ? -18.344 -23.906 10.656 1 84.81 492 SER A O 1
ATOM 4001 N N . LEU A 1 493 ? -17.109 -23.922 8.75 1 82.75 493 LEU A N 1
ATOM 4002 C CA . LEU A 1 493 ? -16.781 -22.5 8.852 1 82.75 493 LEU A CA 1
ATOM 4003 C C . LEU A 1 493 ? -17.75 -21.656 8.031 1 82.75 493 LEU A C 1
ATOM 4005 O O . LEU A 1 493 ? -17.531 -20.453 7.859 1 82.75 493 LEU A O 1
ATOM 4009 N N . ILE A 1 494 ? -18.797 -22.234 7.477 1 79.75 494 ILE A N 1
ATOM 4010 C CA . ILE A 1 494 ? -19.766 -21.484 6.684 1 79.75 494 ILE A CA 1
ATOM 4011 C C . ILE A 1 494 ? -21.094 -21.406 7.438 1 79.75 494 ILE A C 1
ATOM 4013 O O . ILE A 1 494 ? -21.906 -20.531 7.156 1 79.75 494 ILE A O 1
ATOM 4017 N N . SER A 1 495 ? -21.141 -21.641 8.711 1 72.81 495 SER A N 1
ATOM 4018 C CA . SER A 1 495 ? -22.375 -21.531 9.477 1 72.81 495 SER A CA 1
ATOM 4019 C C . SER A 1 495 ? -22.562 -20.125 10.023 1 72.81 495 SER A C 1
ATOM 4021 O O . SER A 1 495 ? -21.578 -19.406 10.25 1 72.81 495 SER A O 1
ATOM 4023 N N . ASN A 1 496 ? -23.766 -19.656 10.078 1 68.69 496 ASN A N 1
ATOM 4024 C CA . ASN A 1 496 ? -24.078 -18.281 10.484 1 68.69 496 ASN A CA 1
ATOM 4025 C C . ASN A 1 496 ? -24.156 -18.156 12 1 68.69 496 ASN A C 1
ATOM 4027 O O . ASN A 1 496 ? -24.625 -17.141 12.516 1 68.69 496 ASN A O 1
ATOM 4031 N N . ASP A 1 497 ? -23.656 -19 12.633 1 81.12 497 ASP A N 1
ATOM 4032 C CA . ASP A 1 497 ? -23.641 -18.922 14.086 1 81.12 497 ASP A CA 1
ATOM 4033 C C . ASP A 1 497 ? -22.516 -18.016 14.586 1 81.12 497 ASP A C 1
ATOM 4035 O O . ASP A 1 497 ? -21.406 -18.062 14.07 1 81.12 497 ASP A O 1
ATOM 4039 N N . GLU A 1 498 ? -22.875 -17.156 15.477 1 83.69 498 GLU A N 1
ATOM 4040 C CA . GLU A 1 498 ? -21.938 -16.172 16.016 1 83.69 498 GLU A CA 1
ATOM 4041 C C . GLU A 1 498 ? -20.672 -16.844 16.547 1 83.69 498 GLU A C 1
ATOM 4043 O O . GLU A 1 498 ? -19.578 -16.281 16.453 1 83.69 498 GLU A O 1
ATOM 4048 N N . SER A 1 499 ? -20.828 -17.938 17.094 1 86.25 499 SER A N 1
ATOM 4049 C CA . SER A 1 499 ? -19.672 -18.641 17.625 1 86.25 499 SER A CA 1
ATOM 4050 C C . SER A 1 499 ? -18.703 -19.047 16.516 1 86.25 499 SER A C 1
ATOM 4052 O O . SER A 1 499 ? -17.5 -19.141 16.719 1 86.25 499 SER A O 1
ATOM 4054 N N . ILE A 1 500 ? -19.25 -19.109 15.367 1 90.56 500 ILE A N 1
ATOM 4055 C CA . ILE A 1 500 ? -18.422 -19.531 14.242 1 90.56 500 ILE A CA 1
ATOM 4056 C C . ILE A 1 500 ? -17.641 -18.359 13.695 1 90.56 500 ILE A C 1
ATOM 4058 O O . ILE A 1 500 ? -16.516 -18.516 13.195 1 90.56 500 ILE A O 1
ATOM 4062 N N . VAL A 1 501 ? -18.203 -17.156 13.859 1 92.25 501 VAL A N 1
ATOM 4063 C CA . VAL A 1 501 ? -17.516 -15.953 13.398 1 92.25 501 VAL A CA 1
ATOM 4064 C C . VAL A 1 501 ? -16.219 -15.758 14.195 1 92.25 501 VAL A C 1
ATOM 4066 O O . VAL A 1 501 ? -15.164 -15.492 13.625 1 92.25 501 VAL A O 1
ATOM 4069 N N . GLU A 1 502 ? -16.266 -15.906 15.461 1 91.88 502 GLU A N 1
ATOM 4070 C CA . GLU A 1 502 ? -15.086 -15.789 16.312 1 91.88 502 GLU A CA 1
ATOM 4071 C C . GLU A 1 502 ? -14.078 -16.906 16.031 1 91.88 502 GLU A C 1
ATOM 4073 O O . GLU A 1 502 ? -12.867 -16.672 16.016 1 91.88 502 GLU A O 1
ATOM 4078 N N . THR A 1 503 ? -14.625 -18.047 15.898 1 93.75 503 THR A N 1
ATOM 4079 C CA . THR A 1 503 ? -13.781 -19.203 15.578 1 93.75 503 THR A CA 1
ATOM 4080 C C . THR A 1 503 ? -13.031 -18.969 14.266 1 93.75 503 THR A C 1
ATOM 4082 O O . THR A 1 503 ? -11.852 -19.297 14.148 1 93.75 503 THR A O 1
ATOM 4085 N N . ALA A 1 504 ? -13.742 -18.375 13.297 1 93.69 504 ALA A N 1
ATOM 4086 C CA . ALA A 1 504 ? -13.141 -18.109 12 1 93.69 504 ALA A CA 1
ATOM 4087 C C . ALA A 1 504 ? -11.984 -17.109 12.125 1 93.69 504 ALA A C 1
ATOM 4089 O O . ALA A 1 504 ? -10.938 -17.281 11.492 1 93.69 504 ALA A O 1
ATOM 4090 N N . ALA A 1 505 ? -12.172 -16.109 12.906 1 93.94 505 ALA A N 1
ATOM 4091 C CA . ALA A 1 505 ? -11.117 -15.117 13.141 1 93.94 505 ALA A CA 1
ATOM 4092 C C . ALA A 1 505 ? -9.906 -15.758 13.812 1 93.94 505 ALA A C 1
ATOM 4094 O O . ALA A 1 505 ? -8.766 -15.461 13.461 1 93.94 505 ALA A O 1
ATOM 4095 N N . ASN A 1 506 ? -10.156 -16.578 14.789 1 95.88 506 ASN A N 1
ATOM 4096 C CA . ASN A 1 506 ? -9.078 -17.266 15.5 1 95.88 506 ASN A CA 1
ATOM 4097 C C . ASN A 1 506 ? -8.359 -18.266 14.594 1 95.88 506 ASN A C 1
ATOM 4099 O O . ASN A 1 506 ? -7.156 -18.469 14.734 1 95.88 506 ASN A O 1
ATOM 4103 N N . TRP A 1 507 ? -9.141 -18.906 13.719 1 97.12 507 TRP A N 1
ATOM 4104 C CA . TRP A 1 507 ? -8.57 -19.812 12.734 1 97.12 507 TRP A CA 1
ATOM 4105 C C . TRP A 1 507 ? -7.578 -19.094 11.836 1 97.12 507 TRP A C 1
ATOM 4107 O O . TRP A 1 507 ? -6.496 -19.609 11.555 1 97.12 507 TRP A O 1
ATOM 4117 N N . ASP A 1 508 ? -7.965 -17.922 11.414 1 96.88 508 ASP A N 1
ATOM 4118 C CA . ASP A 1 508 ? -7.094 -17.094 10.586 1 96.88 508 ASP A CA 1
ATOM 4119 C C . ASP A 1 508 ? -5.762 -16.828 11.281 1 96.88 508 ASP A C 1
ATOM 4121 O O . ASP A 1 508 ? -4.699 -17.062 10.703 1 96.88 508 ASP A O 1
ATOM 4125 N N . LYS A 1 509 ? -5.832 -16.375 12.508 1 97.31 509 LYS A N 1
ATOM 4126 C CA . LYS A 1 509 ? -4.637 -16.062 13.289 1 97.31 509 LYS A CA 1
ATOM 4127 C C . LYS A 1 509 ? -3.805 -17.328 13.539 1 97.31 509 LYS A C 1
ATOM 4129 O O . LYS A 1 509 ? -2.574 -17.281 13.469 1 97.31 509 LYS A O 1
ATOM 4134 N N . PHE A 1 510 ? -4.461 -18.391 13.805 1 98.31 510 PHE A N 1
ATOM 4135 C CA . PHE A 1 510 ? -3.791 -19.656 14.047 1 98.31 510 PHE A CA 1
ATOM 4136 C C . PHE A 1 510 ? -2.961 -20.078 12.836 1 98.31 510 PHE A C 1
ATOM 4138 O O . PHE A 1 510 ? -1.801 -20.469 12.977 1 98.31 510 PHE A O 1
ATOM 4145 N N . CYS A 1 511 ? -3.551 -19.984 11.641 1 98.44 511 CYS A N 1
ATOM 4146 C CA . CYS A 1 511 ? -2.875 -20.406 10.422 1 98.44 511 CYS A CA 1
ATOM 4147 C C . CYS A 1 511 ? -1.632 -19.562 10.172 1 98.44 511 CYS A C 1
ATOM 4149 O O . CYS A 1 511 ? -0.596 -20.078 9.75 1 98.44 511 CYS A O 1
ATOM 4151 N N . GLU A 1 512 ? -1.761 -18.297 10.43 1 98.25 512 GLU A N 1
ATOM 4152 C CA . GLU A 1 512 ? -0.622 -17.391 10.289 1 98.25 512 GLU A CA 1
ATOM 4153 C C . GLU A 1 512 ? 0.511 -17.781 11.234 1 98.25 512 GLU A C 1
ATOM 4155 O O . GLU A 1 512 ? 1.666 -17.891 10.812 1 98.25 512 GLU A O 1
ATOM 4160 N N . ASP A 1 513 ? 0.185 -17.984 12.5 1 98.38 513 ASP A N 1
ATOM 4161 C CA . ASP A 1 513 ? 1.174 -18.344 13.516 1 98.38 513 ASP A CA 1
ATOM 4162 C C . ASP A 1 513 ? 1.834 -19.688 13.188 1 98.38 513 ASP A C 1
ATOM 4164 O O . ASP A 1 513 ? 3.035 -19.859 13.406 1 98.38 513 ASP A O 1
ATOM 4168 N N . LEU A 1 514 ? 0.993 -20.578 12.766 1 98.62 514 LEU A N 1
ATOM 4169 C CA . LEU A 1 514 ? 1.5 -21.906 12.414 1 98.62 514 LEU A CA 1
ATOM 4170 C C . LEU A 1 514 ? 2.543 -21.812 11.305 1 98.62 514 LEU A C 1
ATOM 4172 O O . LEU A 1 514 ? 3.604 -22.438 11.391 1 98.62 514 LEU A O 1
ATOM 4176 N N . PHE A 1 515 ? 2.238 -21.109 10.289 1 98.62 515 PHE A N 1
ATOM 4177 C CA . PHE A 1 515 ? 3.178 -21.016 9.18 1 98.62 515 PHE A CA 1
ATOM 4178 C C . PHE A 1 515 ? 4.445 -20.281 9.594 1 98.62 515 PHE A C 1
ATOM 4180 O O . PHE A 1 515 ? 5.543 -20.609 9.141 1 98.62 515 PHE A O 1
ATOM 4187 N N . HIS A 1 516 ? 4.328 -19.25 10.43 1 98.62 516 HIS A N 1
ATOM 4188 C CA . HIS A 1 516 ? 5.508 -18.578 10.953 1 98.62 516 HIS A CA 1
ATOM 4189 C C . HIS A 1 516 ? 6.418 -19.547 11.703 1 98.62 516 HIS A C 1
ATOM 4191 O O . HIS A 1 516 ? 7.641 -19.453 11.609 1 98.62 516 HIS A O 1
ATOM 4197 N N . GLN A 1 517 ? 5.773 -20.391 12.484 1 98.31 517 GLN A N 1
ATOM 4198 C CA . GLN A 1 517 ? 6.566 -21.391 13.195 1 98.31 517 GLN A CA 1
ATOM 4199 C C . GLN A 1 517 ? 7.312 -22.281 12.211 1 98.31 517 GLN A C 1
ATOM 4201 O O . GLN A 1 517 ? 8.469 -22.641 12.445 1 98.31 517 GLN A O 1
ATOM 4206 N N . TYR A 1 518 ? 6.59 -22.688 11.18 1 98.31 518 TYR A N 1
ATOM 4207 C CA . TYR A 1 518 ? 7.219 -23.484 10.133 1 98.31 518 TYR A CA 1
ATOM 4208 C C . TYR A 1 518 ? 8.406 -22.75 9.523 1 98.31 518 TYR A C 1
ATOM 4210 O O . TYR A 1 518 ? 9.469 -23.328 9.32 1 98.31 518 TYR A O 1
ATOM 4218 N N . GLN A 1 519 ? 8.258 -21.5 9.195 1 98.5 519 GLN A N 1
ATOM 4219 C CA . GLN A 1 519 ? 9.32 -20.688 8.609 1 98.5 519 GLN A CA 1
ATOM 4220 C C . GLN A 1 519 ? 10.5 -20.547 9.57 1 98.5 519 GLN A C 1
ATOM 4222 O O . GLN A 1 519 ? 11.656 -20.562 9.141 1 98.5 519 GLN A O 1
ATOM 4227 N N . ASP A 1 520 ? 10.188 -20.328 10.836 1 98.25 520 ASP A N 1
ATOM 4228 C CA . ASP A 1 520 ? 11.242 -20.172 11.836 1 98.25 520 ASP A CA 1
ATOM 4229 C C . ASP A 1 520 ? 12.078 -21.453 11.938 1 98.25 520 ASP A C 1
ATOM 4231 O O . ASP A 1 520 ? 13.297 -21.391 12.141 1 98.25 520 ASP A O 1
ATOM 4235 N N . LEU A 1 521 ? 11.414 -22.562 11.891 1 97.88 521 LEU A N 1
ATOM 4236 C CA . LEU A 1 521 ? 12.133 -23.828 11.891 1 97.88 521 LEU A CA 1
ATOM 4237 C C . LEU A 1 521 ? 13.047 -23.938 10.672 1 97.88 521 LEU A C 1
ATOM 4239 O O . LEU A 1 521 ? 14.188 -24.406 10.781 1 97.88 521 LEU A O 1
ATOM 4243 N N . ALA A 1 522 ? 12.484 -23.547 9.508 1 98.25 522 ALA A N 1
ATOM 4244 C CA . ALA A 1 522 ? 13.297 -23.547 8.289 1 98.25 522 ALA A CA 1
ATOM 4245 C C . ALA A 1 522 ? 14.539 -22.688 8.453 1 98.25 522 ALA A C 1
ATOM 4247 O O . ALA A 1 522 ? 15.641 -23.078 8.055 1 98.25 522 ALA A O 1
ATOM 4248 N N . LEU A 1 523 ? 14.352 -21.5 8.992 1 98.44 523 LEU A N 1
ATOM 4249 C CA . LEU A 1 523 ? 15.461 -20.578 9.211 1 98.44 523 LEU A CA 1
ATOM 4250 C C . LEU A 1 523 ? 16.484 -21.188 10.164 1 98.44 523 LEU A C 1
ATOM 4252 O O . LEU A 1 523 ? 17.688 -21.047 9.953 1 98.44 523 LEU A O 1
ATOM 4256 N N . LYS A 1 524 ? 16.031 -21.844 11.211 1 97.62 524 LYS A N 1
ATOM 4257 C CA . LYS A 1 524 ? 16.922 -22.484 12.172 1 97.62 524 LYS A CA 1
ATOM 4258 C C . LYS A 1 524 ? 17.734 -23.594 11.508 1 97.62 524 LYS A C 1
ATOM 4260 O O . LYS A 1 524 ? 18.922 -23.781 11.836 1 97.62 524 LYS A O 1
ATOM 4265 N N . GLU A 1 525 ? 17.109 -24.297 10.609 1 96.62 525 GLU A N 1
ATOM 4266 C CA . GLU A 1 525 ? 17.797 -25.359 9.883 1 96.62 525 GLU A CA 1
ATOM 4267 C C . GLU A 1 525 ? 18.969 -24.797 9.078 1 96.62 525 GLU A C 1
ATOM 4269 O O . GLU A 1 525 ? 20.031 -25.422 8.992 1 96.62 525 GLU A O 1
ATOM 4274 N N . VAL A 1 526 ? 18.766 -23.656 8.484 1 97.19 526 VAL A N 1
ATOM 4275 C CA . VAL A 1 526 ? 19.766 -23.047 7.625 1 97.19 526 VAL A CA 1
ATOM 4276 C C . VAL A 1 526 ? 20.922 -22.516 8.477 1 97.19 526 VAL A C 1
ATOM 4278 O O . VAL A 1 526 ? 22.078 -22.531 8.055 1 97.19 526 VAL A O 1
ATOM 4281 N N . ASN A 1 527 ? 20.641 -22.047 9.664 1 93.19 527 ASN A N 1
ATOM 4282 C CA . ASN A 1 527 ? 21.641 -21.391 10.523 1 93.19 527 ASN A CA 1
ATOM 4283 C C . ASN A 1 527 ? 22.453 -22.422 11.305 1 93.19 527 ASN A C 1
ATOM 4285 O O . ASN A 1 527 ? 23.422 -22.062 11.984 1 93.19 527 ASN A O 1
ATOM 4289 N N . LYS A 1 528 ? 22.266 -23.703 11.344 1 86.31 528 LYS A N 1
ATOM 4290 C CA . LYS A 1 528 ? 23.062 -24.75 11.961 1 86.31 528 LYS A CA 1
ATOM 4291 C C . LYS A 1 528 ? 24.297 -25.078 11.102 1 86.31 528 LYS A C 1
ATOM 4293 O O . LYS A 1 528 ? 24.234 -25 9.875 1 86.31 528 LYS A O 1
ATOM 4298 N N . MET B 1 1 ? -29.734 -22.031 -34.375 1 23.72 1 MET B N 1
ATOM 4299 C CA . MET B 1 1 ? -29.688 -22.344 -32.938 1 23.72 1 MET B CA 1
ATOM 4300 C C . MET B 1 1 ? -28.938 -21.281 -32.188 1 23.72 1 MET B C 1
ATOM 4302 O O . MET B 1 1 ? -27.75 -21.062 -32.438 1 23.72 1 MET B O 1
ATOM 4306 N N . SER B 1 2 ? -29.469 -20.203 -31.734 1 30.03 2 SER B N 1
ATOM 4307 C CA . SER B 1 2 ? -29.016 -19.031 -31 1 30.03 2 SER B CA 1
ATOM 4308 C C . SER B 1 2 ? -28.188 -19.406 -29.781 1 30.03 2 SER B C 1
ATOM 4310 O O . SER B 1 2 ? -28.625 -20.188 -28.938 1 30.03 2 SER B O 1
ATOM 4312 N N . LEU B 1 3 ? -27.031 -19.828 -29.938 1 36.88 3 LEU B N 1
ATOM 4313 C CA . LEU B 1 3 ? -26.188 -20.125 -28.797 1 36.88 3 LEU B CA 1
ATOM 4314 C C . LEU B 1 3 ? -26.453 -19.141 -27.656 1 36.88 3 LEU B C 1
ATOM 4316 O O . LEU B 1 3 ? -26.359 -17.922 -27.844 1 36.88 3 LEU B O 1
ATOM 4320 N N . PRO B 1 4 ? -27.453 -19.391 -26.891 1 40.81 4 PRO B N 1
ATOM 4321 C CA . PRO B 1 4 ? -28.094 -18.547 -25.891 1 40.81 4 PRO B CA 1
ATOM 4322 C C . PRO B 1 4 ? -27.141 -17.516 -25.297 1 40.81 4 PRO B C 1
ATOM 4324 O O . PRO B 1 4 ? -27.25 -16.312 -25.594 1 40.81 4 PRO B O 1
ATOM 4327 N N . ASP B 1 5 ? -26.578 -17.75 -23.797 1 49.97 5 ASP B N 1
ATOM 4328 C CA . ASP B 1 5 ? -26.094 -16.953 -22.672 1 49.97 5 ASP B CA 1
ATOM 4329 C C . ASP B 1 5 ? -24.656 -16.484 -22.906 1 49.97 5 ASP B C 1
ATOM 4331 O O . ASP B 1 5 ? -23.875 -16.344 -21.969 1 49.97 5 ASP B O 1
ATOM 4335 N N . ARG B 1 6 ? -24.203 -16.625 -24.031 1 60.62 6 ARG B N 1
ATOM 4336 C CA . ARG B 1 6 ? -22.875 -16.141 -24.375 1 60.62 6 ARG B CA 1
ATOM 4337 C C . ARG B 1 6 ? -22.672 -14.695 -23.922 1 60.62 6 ARG B C 1
ATOM 4339 O O . ARG B 1 6 ? -21.547 -14.25 -23.719 1 60.62 6 ARG B O 1
ATOM 4346 N N . ASN B 1 7 ? -23.859 -14.109 -23.797 1 70 7 ASN B N 1
ATOM 4347 C CA . ASN B 1 7 ? -23.766 -12.75 -23.266 1 70 7 ASN B CA 1
ATOM 4348 C C . ASN B 1 7 ? -23.812 -12.742 -21.75 1 70 7 ASN B C 1
ATOM 4350 O O . ASN B 1 7 ? -24.891 -12.602 -21.156 1 70 7 ASN B O 1
ATOM 4354 N N . ASN B 1 8 ? -22.828 -13.188 -21.109 1 83.06 8 ASN B N 1
ATOM 4355 C CA . ASN B 1 8 ? -22.766 -13.07 -19.656 1 83.06 8 ASN B CA 1
ATOM 4356 C C . ASN B 1 8 ? -23.469 -11.812 -19.172 1 83.06 8 ASN B C 1
ATOM 4358 O O . ASN B 1 8 ? -22.984 -10.695 -19.391 1 83.06 8 ASN B O 1
ATOM 4362 N N . GLN B 1 9 ? -24.641 -11.93 -18.562 1 84.31 9 GLN B N 1
ATOM 4363 C CA . GLN B 1 9 ? -25.484 -10.797 -18.172 1 84.31 9 GLN B CA 1
ATOM 4364 C C . GLN B 1 9 ? -25.078 -10.234 -16.828 1 84.31 9 GLN B C 1
ATOM 4366 O O . GLN B 1 9 ? -25.656 -9.258 -16.344 1 84.31 9 GLN B O 1
ATOM 4371 N N . TYR B 1 10 ? -24.109 -10.836 -16.25 1 91.62 10 TYR B N 1
ATOM 4372 C CA . TYR B 1 10 ? -23.672 -10.312 -14.953 1 91.62 10 TYR B CA 1
ATOM 4373 C C . TYR B 1 10 ? -23.297 -8.836 -15.062 1 91.62 10 TYR B C 1
ATOM 4375 O O . TYR B 1 10 ? -22.672 -8.422 -16.031 1 91.62 10 TYR B O 1
ATOM 4383 N N . SER B 1 11 ? -23.812 -8.055 -14.102 1 93.69 11 SER B N 1
ATOM 4384 C CA . SER B 1 11 ? -23.547 -6.621 -14.109 1 93.69 11 SER B CA 1
ATOM 4385 C C . SER B 1 11 ? -23.234 -6.109 -12.703 1 93.69 11 SER B C 1
ATOM 4387 O O . SER B 1 11 ? -23.672 -6.691 -11.711 1 93.69 11 SER B O 1
ATOM 4389 N N . PHE B 1 12 ? -22.484 -5.035 -12.672 1 96.12 12 PHE B N 1
ATOM 4390 C CA . PHE B 1 12 ? -22.172 -4.387 -11.406 1 96.12 12 PHE B CA 1
ATOM 4391 C C . PHE B 1 12 ? -23.141 -3.244 -11.117 1 96.12 12 PHE B C 1
ATOM 4393 O O . PHE B 1 12 ? -22.938 -2.486 -10.164 1 96.12 12 PHE B O 1
ATOM 4400 N N . ASP B 1 13 ? -24.172 -3.057 -11.82 1 96.81 13 ASP B N 1
ATOM 4401 C CA . ASP B 1 13 ? -25.016 -1.875 -11.844 1 96.81 13 ASP B CA 1
ATOM 4402 C C . ASP B 1 13 ? -25.656 -1.636 -10.477 1 96.81 13 ASP B C 1
ATOM 4404 O O . ASP B 1 13 ? -25.75 -0.494 -10.023 1 96.81 13 ASP B O 1
ATOM 4408 N N . GLU B 1 14 ? -26.141 -2.715 -9.82 1 97.06 14 GLU B N 1
ATOM 4409 C CA . GLU B 1 14 ? -26.781 -2.561 -8.523 1 97.06 14 GLU B CA 1
ATOM 4410 C C . GLU B 1 14 ? -25.844 -1.918 -7.512 1 97.06 14 GLU B C 1
ATOM 4412 O O . GLU B 1 14 ? -26.219 -1 -6.785 1 97.06 14 GLU B O 1
ATOM 4417 N N . TYR B 1 15 ? -24.672 -2.414 -7.402 1 97.38 15 TYR B N 1
ATOM 4418 C CA . TYR B 1 15 ? -23.656 -1.856 -6.512 1 97.38 15 TYR B CA 1
ATOM 4419 C C . TYR B 1 15 ? -23.328 -0.422 -6.902 1 97.38 15 TYR B C 1
ATOM 4421 O O . TYR B 1 15 ? -23.234 0.459 -6.043 1 97.38 15 TYR B O 1
ATOM 4429 N N . LEU B 1 16 ? -23.125 -0.131 -8.211 1 97.62 16 LEU B N 1
ATOM 4430 C CA . LEU B 1 16 ? -22.719 1.185 -8.703 1 97.62 16 LEU B CA 1
ATOM 4431 C C . LEU B 1 16 ? -23.812 2.213 -8.445 1 97.62 16 LEU B C 1
ATOM 4433 O O . LEU B 1 16 ? -23.531 3.367 -8.125 1 97.62 16 LEU B O 1
ATOM 4437 N N . GLN B 1 17 ? -25.016 1.822 -8.625 1 97.94 17 GLN B N 1
ATOM 4438 C CA . GLN B 1 17 ? -26.125 2.723 -8.367 1 97.94 17 GLN B CA 1
ATOM 4439 C C . GLN B 1 17 ? -26.172 3.145 -6.898 1 97.94 17 GLN B C 1
ATOM 4441 O O . GLN B 1 17 ? -26.391 4.316 -6.59 1 97.94 17 GLN B O 1
ATOM 4446 N N . TRP B 1 18 ? -25.922 2.156 -6.027 1 98.25 18 TRP B N 1
ATOM 4447 C CA . TRP B 1 18 ? -25.859 2.496 -4.609 1 98.25 18 TRP B CA 1
ATOM 4448 C C . TRP B 1 18 ? -24.719 3.467 -4.336 1 98.25 18 TRP B C 1
ATOM 4450 O O . TRP B 1 18 ? -24.906 4.488 -3.672 1 98.25 18 TRP B O 1
ATOM 4460 N N . ARG B 1 19 ? -23.547 3.107 -4.777 1 97.44 19 ARG B N 1
ATOM 4461 C CA . ARG B 1 19 ? -22.359 3.908 -4.543 1 97.44 19 ARG B CA 1
ATOM 4462 C C . ARG B 1 19 ? -22.547 5.344 -5.023 1 97.44 19 ARG B C 1
ATOM 4464 O O . ARG B 1 19 ? -22.188 6.293 -4.328 1 97.44 19 ARG B O 1
ATOM 4471 N N . ASP B 1 20 ? -23.141 5.508 -6.207 1 96.75 20 ASP B N 1
ATOM 4472 C CA . ASP B 1 20 ? -23.266 6.816 -6.848 1 96.75 20 ASP B CA 1
ATOM 4473 C C . ASP B 1 20 ? -24.344 7.66 -6.172 1 96.75 20 ASP B C 1
ATOM 4475 O O . ASP B 1 20 ? -24.359 8.883 -6.309 1 96.75 20 ASP B O 1
ATOM 4479 N N . LYS B 1 21 ? -25.219 7.035 -5.422 1 97.94 21 LYS B N 1
ATOM 4480 C CA . LYS B 1 21 ? -26.297 7.758 -4.777 1 97.94 21 LYS B CA 1
ATOM 4481 C C . LYS B 1 21 ? -25.984 8.031 -3.309 1 97.94 21 LYS B C 1
ATOM 4483 O O . LYS B 1 21 ? -26.672 8.828 -2.658 1 97.94 21 LYS B O 1
ATOM 4488 N N . PHE B 1 22 ? -24.953 7.426 -2.789 1 98.38 22 PHE B N 1
ATOM 4489 C CA . PHE B 1 22 ? -24.656 7.539 -1.365 1 98.38 22 PHE B CA 1
ATOM 4490 C C . PHE B 1 22 ? -24.188 8.945 -1.018 1 98.38 22 PHE B C 1
ATOM 4492 O O . PHE B 1 22 ? -23.266 9.477 -1.646 1 98.38 22 PHE B O 1
ATOM 4499 N N . ASN B 1 23 ? -24.844 9.586 -0.055 1 98.75 23 ASN B N 1
ATOM 4500 C CA . ASN B 1 23 ? -24.438 10.883 0.473 1 98.75 23 ASN B CA 1
ATOM 4501 C C . ASN B 1 23 ? -23.578 10.742 1.725 1 98.75 23 ASN B C 1
ATOM 4503 O O . ASN B 1 23 ? -24.031 10.195 2.734 1 98.75 23 ASN B O 1
ATOM 4507 N N . TYR B 1 24 ? -22.391 11.281 1.771 1 98.75 24 TYR B N 1
ATOM 4508 C CA . TYR B 1 24 ? -21.359 11.039 2.77 1 98.75 24 TYR B CA 1
ATOM 4509 C C . TYR B 1 24 ? -21.828 11.469 4.156 1 98.75 24 TYR B C 1
ATOM 4511 O O . TYR B 1 24 ? -21.281 11.016 5.168 1 98.75 24 TYR B O 1
ATOM 4519 N N . TYR B 1 25 ? -22.781 12.391 4.254 1 98.81 25 TYR B N 1
ATOM 4520 C CA . TYR B 1 25 ? -23.203 12.867 5.566 1 98.81 25 TYR B CA 1
ATOM 4521 C C . TYR B 1 25 ? -24.625 12.43 5.887 1 98.81 25 TYR B C 1
ATOM 4523 O O . TYR B 1 25 ? -24.875 11.812 6.93 1 98.81 25 TYR B O 1
ATOM 4531 N N . THR B 1 26 ? -25.562 12.633 4.988 1 98.5 26 THR B N 1
ATOM 4532 C CA . THR B 1 26 ? -26.953 12.359 5.285 1 98.5 26 THR B CA 1
ATOM 4533 C C . THR B 1 26 ? -27.203 10.859 5.441 1 98.5 26 THR B C 1
ATOM 4535 O O . THR B 1 26 ? -28.109 10.445 6.156 1 98.5 26 THR B O 1
ATOM 4538 N N . ASP B 1 27 ? -26.359 10.062 4.785 1 98.5 27 ASP B N 1
ATOM 4539 C CA . ASP B 1 27 ? -26.547 8.617 4.836 1 98.5 27 ASP B CA 1
ATOM 4540 C C . ASP B 1 27 ? -25.625 7.973 5.867 1 98.5 27 ASP B C 1
ATOM 4542 O O . ASP B 1 27 ? -25.625 6.754 6.031 1 98.5 27 ASP B O 1
ATOM 4546 N N . ASP B 1 28 ? -24.812 8.695 6.535 1 98.31 28 ASP B N 1
ATOM 4547 C CA . ASP B 1 28 ? -23.906 8.188 7.566 1 98.31 28 ASP B CA 1
ATOM 4548 C C . ASP B 1 28 ? -24.391 8.57 8.961 1 98.31 28 ASP B C 1
ATOM 4550 O O . ASP B 1 28 ? -23.922 9.555 9.539 1 98.31 28 ASP B O 1
ATOM 4554 N N . HIS B 1 29 ? -25.172 7.754 9.539 1 97.69 29 HIS B N 1
ATOM 4555 C CA . HIS B 1 29 ? -25.812 8.039 10.82 1 97.69 29 HIS B CA 1
ATOM 4556 C C . HIS B 1 29 ? -24.781 8.07 11.953 1 97.69 29 HIS B C 1
ATOM 4558 O O . HIS B 1 29 ? -24.953 8.805 12.922 1 97.69 29 HIS B O 1
ATOM 4564 N N . PHE B 1 30 ? -23.766 7.277 11.836 1 98.12 30 PHE B N 1
ATOM 4565 C CA . PHE B 1 30 ? -22.75 7.273 12.875 1 98.12 30 PHE B CA 1
ATOM 4566 C C . PHE B 1 30 ? -22 8.602 12.914 1 98.12 30 PHE B C 1
ATOM 4568 O O . PHE B 1 30 ? -21.75 9.148 13.992 1 98.12 30 PHE B O 1
ATOM 4575 N N . LEU B 1 31 ? -21.625 9.094 11.711 1 98.56 31 LEU B N 1
ATOM 4576 C CA . LEU B 1 31 ? -20.922 10.375 11.648 1 98.56 31 LEU B CA 1
ATOM 4577 C C . LEU B 1 31 ? -21.797 11.484 12.242 1 98.56 31 LEU B C 1
ATOM 4579 O O . LEU B 1 31 ? -21.281 12.367 12.938 1 98.56 31 LEU B O 1
ATOM 4583 N N . GLN B 1 32 ? -23.109 11.484 11.938 1 98.38 32 GLN B N 1
ATOM 4584 C CA . GLN B 1 32 ? -24.047 12.461 12.508 1 98.38 32 GLN B CA 1
ATOM 4585 C C . GLN B 1 32 ? -24.078 12.359 14.031 1 98.38 32 GLN B C 1
ATOM 4587 O O . GLN B 1 32 ? -24.094 13.383 14.719 1 98.38 32 GLN B O 1
ATOM 4592 N N . LYS B 1 33 ? -24.031 11.125 14.547 1 98.25 33 LYS B N 1
ATOM 4593 C CA . LYS B 1 33 ? -24.031 10.898 15.992 1 98.25 33 LYS B CA 1
ATOM 4594 C C . LYS B 1 33 ? -22.75 11.422 16.625 1 98.25 33 LYS B C 1
ATOM 4596 O O . LYS B 1 33 ? -22.781 12.008 17.719 1 98.25 33 LYS B O 1
ATOM 4601 N N . VAL B 1 34 ? -21.625 11.18 16 1 98.62 34 VAL B N 1
ATOM 4602 C CA . VAL B 1 34 ? -20.328 11.641 16.5 1 98.62 34 VAL B CA 1
ATOM 4603 C C . VAL B 1 34 ? -20.312 13.164 16.578 1 98.62 34 VAL B C 1
ATOM 4605 O O . VAL B 1 34 ? -19.891 13.742 17.578 1 98.62 34 VAL B O 1
ATOM 4608 N N . LEU B 1 35 ? -20.766 13.828 15.461 1 98.62 35 LEU B N 1
ATOM 4609 C CA . LEU B 1 35 ? -20.812 15.289 15.414 1 98.62 35 LEU B CA 1
ATOM 4610 C C . LEU B 1 35 ? -21.703 15.852 16.516 1 98.62 35 LEU B C 1
ATOM 4612 O O . LEU B 1 35 ? -21.328 16.797 17.203 1 98.62 35 LEU B O 1
ATOM 4616 N N . LYS B 1 36 ? -22.859 15.258 16.672 1 98 36 LYS B N 1
ATOM 4617 C CA . LYS B 1 36 ? -23.797 15.703 17.703 1 98 36 LYS B CA 1
ATOM 4618 C C . LYS B 1 36 ? -23.203 15.586 19.094 1 98 36 LYS B C 1
ATOM 4620 O O . LYS B 1 36 ? -23.375 16.484 19.922 1 98 36 LYS B O 1
ATOM 4625 N N . HIS B 1 37 ? -22.5 14.531 19.328 1 98.19 37 HIS B N 1
ATOM 4626 C CA . HIS B 1 37 ? -21.953 14.258 20.656 1 98.19 37 HIS B CA 1
ATOM 4627 C C . HIS B 1 37 ? -20.844 15.234 21 1 98.19 37 HIS B C 1
ATOM 4629 O O . HIS B 1 37 ? -20.797 15.773 22.109 1 98.19 37 HIS B O 1
ATOM 4635 N N . PHE B 1 38 ? -19.938 15.539 20.141 1 97.94 38 PHE B N 1
ATOM 4636 C CA . PHE B 1 38 ? -18.719 16.234 20.516 1 97.94 38 PHE B CA 1
ATOM 4637 C C . PHE B 1 38 ? -18.844 17.734 20.234 1 97.94 38 PHE B C 1
ATOM 4639 O O . PHE B 1 38 ? -18.219 18.547 20.922 1 97.94 38 PHE B O 1
ATOM 4646 N N . ALA B 1 39 ? -19.656 18.172 19.266 1 96.75 39 ALA B N 1
ATOM 4647 C CA . ALA B 1 39 ? -19.703 19.578 18.859 1 96.75 39 ALA B CA 1
ATOM 4648 C C . ALA B 1 39 ? -20.531 20.391 19.844 1 96.75 39 ALA B C 1
ATOM 4650 O O . ALA B 1 39 ? -20.484 21.625 19.844 1 96.75 39 ALA B O 1
ATOM 4651 N N . GLY B 1 40 ? -21.312 19.734 20.766 1 92.88 40 GLY B N 1
ATOM 4652 C CA . GLY B 1 40 ? -22.078 20.438 21.797 1 92.88 40 GLY B CA 1
ATOM 4653 C C . GLY B 1 40 ? -23.047 21.453 21.219 1 92.88 40 GLY B C 1
ATOM 4654 O O . GLY B 1 40 ? -23.859 21.125 20.359 1 92.88 40 GLY B O 1
ATOM 4655 N N . THR B 1 41 ? -22.844 22.719 21.594 1 92.94 41 THR B N 1
ATOM 4656 C CA . THR B 1 41 ? -23.766 23.781 21.203 1 92.94 41 THR B CA 1
ATOM 4657 C C . THR B 1 41 ? -23.578 24.156 19.734 1 92.94 41 THR B C 1
ATOM 4659 O O . THR B 1 41 ? -24.453 24.781 19.141 1 92.94 41 THR B O 1
ATOM 4662 N N . ASP B 1 42 ? -22.484 23.734 19.141 1 94.69 42 ASP B N 1
ATOM 4663 C CA . ASP B 1 42 ? -22.188 24.078 17.75 1 94.69 42 ASP B CA 1
ATOM 4664 C C . ASP B 1 42 ? -22.797 23.047 16.797 1 94.69 42 ASP B C 1
ATOM 4666 O O . ASP B 1 42 ? -22.781 23.234 15.578 1 94.69 42 ASP B O 1
ATOM 4670 N N . TRP B 1 43 ? -23.422 22 17.328 1 95.69 43 TRP B N 1
ATOM 4671 C CA . TRP B 1 43 ? -23.812 20.859 16.516 1 95.69 43 TRP B CA 1
ATOM 4672 C C . TRP B 1 43 ? -24.859 21.266 15.477 1 95.69 43 TRP B C 1
ATOM 4674 O O . TRP B 1 43 ? -24.812 20.797 14.336 1 95.69 43 TRP B O 1
ATOM 4684 N N . GLU B 1 44 ? -25.828 22.094 15.828 1 97.25 44 GLU B N 1
ATOM 4685 C CA . GLU B 1 44 ? -26.906 22.438 14.898 1 97.25 44 GLU B CA 1
ATOM 4686 C C . GLU B 1 44 ? -26.359 23.141 13.656 1 97.25 44 GLU B C 1
ATOM 4688 O O . GLU B 1 44 ? -26.734 22.812 12.531 1 97.25 44 GLU B O 1
ATOM 4693 N N . ASP B 1 45 ? -25.5 24.094 13.898 1 97.5 45 ASP B N 1
ATOM 4694 C CA . ASP B 1 45 ? -24.891 24.812 12.781 1 97.5 45 ASP B CA 1
ATOM 4695 C C . ASP B 1 45 ? -23.984 23.891 11.969 1 97.5 45 ASP B C 1
ATOM 4697 O O . ASP B 1 45 ? -24 23.938 10.742 1 97.5 45 ASP B O 1
ATOM 4701 N N . ALA B 1 46 ? -23.156 23.109 12.617 1 98.25 46 ALA B N 1
ATOM 4702 C CA . ALA B 1 46 ? -22.266 22.172 11.945 1 98.25 46 ALA B CA 1
ATOM 4703 C C . ALA B 1 46 ? -23.047 21.156 11.117 1 98.25 46 ALA B C 1
ATOM 4705 O O . ALA B 1 46 ? -22.656 20.812 10 1 98.25 46 ALA B O 1
ATOM 4706 N N . ASP B 1 47 ? -24.141 20.672 11.664 1 98.5 47 ASP B N 1
ATOM 4707 C CA . ASP B 1 47 ? -25 19.719 10.961 1 98.5 47 ASP B CA 1
ATOM 4708 C C . ASP B 1 47 ? -25.578 20.328 9.688 1 98.5 47 ASP B C 1
ATOM 4710 O O . ASP B 1 47 ? -25.594 19.688 8.633 1 98.5 47 ASP B O 1
ATOM 4714 N N . LYS B 1 48 ? -26.094 21.547 9.844 1 98.44 48 LYS B N 1
ATOM 4715 C CA . LYS B 1 48 ? -26.688 22.25 8.703 1 98.44 48 LYS B CA 1
ATOM 4716 C C . LYS B 1 48 ? -25.656 22.438 7.594 1 98.44 48 LYS B C 1
ATOM 4718 O O . LYS B 1 48 ? -25.938 22.141 6.43 1 98.44 48 LYS B O 1
ATOM 4723 N N . GLU B 1 49 ? -24.469 22.922 7.941 1 98.19 49 GLU B N 1
ATOM 4724 C CA . GLU B 1 49 ? -23.422 23.172 6.957 1 98.19 49 GLU B CA 1
ATOM 4725 C C . GLU B 1 49 ? -22.906 21.859 6.359 1 98.19 49 GLU B C 1
ATOM 4727 O O . GLU B 1 49 ? -22.547 21.812 5.18 1 98.19 49 GLU B O 1
ATOM 4732 N N . ALA B 1 50 ? -22.812 20.812 7.184 1 98.5 50 ALA B N 1
ATOM 4733 C CA . ALA B 1 50 ? -22.422 19.5 6.691 1 98.5 50 ALA B CA 1
ATOM 4734 C C . ALA B 1 50 ? -23.391 19 5.625 1 98.5 50 ALA B C 1
ATOM 4736 O O . ALA B 1 50 ? -22.953 18.469 4.598 1 98.5 50 ALA B O 1
ATOM 4737 N N . ARG B 1 51 ? -24.703 19.109 5.848 1 98.5 51 ARG B N 1
ATOM 4738 C CA . ARG B 1 51 ? -25.719 18.688 4.891 1 98.5 51 ARG B CA 1
ATOM 4739 C C . ARG B 1 51 ? -25.594 19.469 3.584 1 98.5 51 ARG B C 1
ATOM 4741 O O . ARG B 1 51 ? -25.781 18.906 2.502 1 98.5 51 ARG B O 1
ATOM 4748 N N . ASN B 1 52 ? -25.281 20.703 3.729 1 98.12 52 ASN B N 1
ATOM 4749 C CA . ASN B 1 52 ? -25.125 21.547 2.547 1 98.12 52 ASN B CA 1
ATOM 4750 C C . ASN B 1 52 ? -23.922 21.125 1.711 1 98.12 52 ASN B C 1
ATOM 4752 O O . ASN B 1 52 ? -24.047 20.891 0.51 1 98.12 52 ASN B O 1
ATOM 4756 N N . ILE B 1 53 ? -22.75 21 2.293 1 98.38 53 ILE B N 1
ATOM 4757 C CA . ILE B 1 53 ? -21.531 20.75 1.533 1 98.38 53 ILE B CA 1
ATOM 4758 C C . ILE B 1 53 ? -21.516 19.297 1.05 1 98.38 53 ILE B C 1
ATOM 4760 O O . ILE B 1 53 ? -20.922 18.984 0.019 1 98.38 53 ILE B O 1
ATOM 4764 N N . SER B 1 54 ? -22.141 18.391 1.81 1 98.5 54 SER B N 1
ATOM 4765 C CA . SER B 1 54 ? -22.141 16.984 1.453 1 98.5 54 SER B CA 1
ATOM 4766 C C . SER B 1 54 ? -22.766 16.75 0.079 1 98.5 54 SER B C 1
ATOM 4768 O O . SER B 1 54 ? -22.406 15.797 -0.617 1 98.5 54 SER B O 1
ATOM 4770 N N . GLN B 1 55 ? -23.641 17.656 -0.36 1 98 55 GLN B N 1
ATOM 4771 C CA . GLN B 1 55 ? -24.281 17.578 -1.673 1 98 55 GLN B CA 1
ATOM 4772 C C . GLN B 1 55 ? -23.25 17.734 -2.789 1 98 55 GLN B C 1
ATOM 4774 O O . GLN B 1 55 ? -23.406 17.172 -3.875 1 98 55 GLN B O 1
ATOM 4779 N N . LYS B 1 56 ? -22.234 18.484 -2.512 1 98.06 56 LYS B N 1
ATOM 4780 C CA . LYS B 1 56 ? -21.156 18.672 -3.482 1 98.06 56 LYS B CA 1
ATOM 4781 C C . LYS B 1 56 ? -20.109 17.562 -3.357 1 98.06 56 LYS B C 1
ATOM 4783 O O . LYS B 1 56 ? -19.703 16.969 -4.359 1 98.06 56 LYS B O 1
ATOM 4788 N N . VAL B 1 57 ? -19.781 17.297 -2.156 1 98.5 57 VAL B N 1
ATOM 4789 C CA . VAL B 1 57 ? -18.672 16.406 -1.859 1 98.5 57 VAL B CA 1
ATOM 4790 C C . VAL B 1 57 ? -19 14.984 -2.299 1 98.5 57 VAL B C 1
ATOM 4792 O O . VAL B 1 57 ? -18.156 14.281 -2.848 1 98.5 57 VAL B O 1
ATOM 4795 N N . SER B 1 58 ? -20.25 14.539 -2.133 1 98.56 58 SER B N 1
ATOM 4796 C CA . SER B 1 58 ? -20.656 13.148 -2.295 1 98.56 58 SER B CA 1
ATOM 4797 C C . SER B 1 58 ? -20.906 12.812 -3.76 1 98.56 58 SER B C 1
ATOM 4799 O O . SER B 1 58 ? -21.078 11.641 -4.117 1 98.56 58 SER B O 1
ATOM 4801 N N . TYR B 1 59 ? -21 13.82 -4.625 1 98 59 TYR B N 1
ATOM 4802 C CA . TYR B 1 59 ? -21.375 13.586 -6.012 1 98 59 TYR B CA 1
ATOM 4803 C C . TYR B 1 59 ? -20.391 14.25 -6.969 1 98 59 TYR B C 1
ATOM 4805 O O . TYR B 1 59 ? -19.328 13.695 -7.266 1 98 59 TYR B O 1
ATOM 4813 N N . ARG B 1 60 ? -20.547 15.555 -7.215 1 97.69 60 ARG B N 1
ATOM 4814 C CA . ARG B 1 60 ? -19.719 16.219 -8.219 1 97.69 60 ARG B CA 1
ATOM 4815 C C . ARG B 1 60 ? -18.25 16.188 -7.836 1 97.69 60 ARG B C 1
ATOM 4817 O O . ARG B 1 60 ? -17.391 15.867 -8.672 1 97.69 60 ARG B O 1
ATOM 4824 N N . TRP B 1 61 ? -17.906 16.594 -6.594 1 98.31 61 TRP B N 1
ATOM 4825 C CA . TRP B 1 61 ? -16.5 16.609 -6.18 1 98.31 61 TRP B CA 1
ATOM 4826 C C . TRP B 1 61 ? -15.93 15.188 -6.156 1 98.31 61 TRP B C 1
ATOM 4828 O O . TRP B 1 61 ? -14.742 14.984 -6.422 1 98.31 61 TRP B O 1
ATOM 4838 N N . ARG B 1 62 ? -16.734 14.195 -5.809 1 97.94 62 ARG B N 1
ATOM 4839 C CA . ARG B 1 62 ? -16.312 12.805 -5.895 1 97.94 62 ARG B CA 1
ATOM 4840 C C . ARG B 1 62 ? -15.938 12.43 -7.324 1 97.94 62 ARG B C 1
ATOM 4842 O O . ARG B 1 62 ? -14.875 11.852 -7.559 1 97.94 62 ARG B O 1
ATOM 4849 N N . ASP B 1 63 ? -16.781 12.734 -8.305 1 96.56 63 ASP B N 1
ATOM 4850 C CA . ASP B 1 63 ? -16.531 12.43 -9.711 1 96.56 63 ASP B CA 1
ATOM 4851 C C . ASP B 1 63 ? -15.258 13.125 -10.203 1 96.56 63 ASP B C 1
ATOM 4853 O O . ASP B 1 63 ? -14.469 12.531 -10.938 1 96.56 63 ASP B O 1
ATOM 4857 N N . LEU B 1 64 ? -15.102 14.391 -9.789 1 97.06 64 LEU B N 1
ATOM 4858 C CA . LEU B 1 64 ? -13.906 15.133 -10.172 1 97.06 64 LEU B CA 1
ATOM 4859 C C . LEU B 1 64 ? -12.656 14.469 -9.594 1 97.06 64 LEU B C 1
ATOM 4861 O O . LEU B 1 64 ? -11.648 14.32 -10.297 1 97.06 64 LEU B O 1
ATOM 4865 N N . SER B 1 65 ? -12.75 14.078 -8.32 1 96.5 65 SER B N 1
ATOM 4866 C CA . SER B 1 65 ? -11.609 13.453 -7.656 1 96.5 65 SER B CA 1
ATOM 4867 C C . SER B 1 65 ? -11.211 12.156 -8.352 1 96.5 65 SER B C 1
ATOM 4869 O O . SER B 1 65 ? -10.023 11.828 -8.43 1 96.5 65 SER B O 1
ATOM 4871 N N . GLU B 1 66 ? -12.133 11.414 -8.828 1 94.44 66 GLU B N 1
ATOM 4872 C CA . GLU B 1 66 ? -11.859 10.164 -9.539 1 94.44 66 GLU B CA 1
ATOM 4873 C C . GLU B 1 66 ? -11.234 10.422 -10.898 1 94.44 66 GLU B C 1
ATOM 4875 O O . GLU B 1 66 ? -10.336 9.695 -11.328 1 94.44 66 GLU B O 1
ATOM 4880 N N . ARG B 1 67 ? -11.625 11.453 -11.547 1 93.38 67 ARG B N 1
ATOM 4881 C CA . ARG B 1 67 ? -11.133 11.773 -12.875 1 93.38 67 ARG B CA 1
ATOM 4882 C C . ARG B 1 67 ? -9.695 12.281 -12.82 1 93.38 67 ARG B C 1
ATOM 4884 O O . ARG B 1 67 ? -8.891 11.984 -13.703 1 93.38 67 ARG B O 1
ATOM 4891 N N . ILE B 1 68 ? -9.352 13.008 -11.828 1 93.56 68 ILE B N 1
ATOM 4892 C CA . ILE B 1 68 ? -8.055 13.672 -11.773 1 93.56 68 ILE B CA 1
ATOM 4893 C C . ILE B 1 68 ? -6.984 12.672 -11.344 1 93.56 68 ILE B C 1
ATOM 4895 O O . ILE B 1 68 ? -5.789 12.945 -11.477 1 93.56 68 ILE B O 1
ATOM 4899 N N . SER B 1 69 ? -7.367 11.516 -10.875 1 88.56 69 SER B N 1
ATOM 4900 C CA . SER B 1 69 ? -6.43 10.547 -10.32 1 88.56 69 SER B CA 1
ATOM 4901 C C . SER B 1 69 ? -5.789 9.703 -11.422 1 88.56 69 SER B C 1
ATOM 4903 O O . SER B 1 69 ? -4.879 8.914 -11.156 1 88.56 69 SER B O 1
ATOM 4905 N N . LYS B 1 70 ? -6.117 9.891 -12.633 1 88.38 70 LYS B N 1
ATOM 4906 C CA . LYS B 1 70 ? -5.582 9.125 -13.758 1 88.38 70 LYS B CA 1
ATOM 4907 C C . LYS B 1 70 ? -4.156 9.562 -14.086 1 88.38 70 LYS B C 1
ATOM 4909 O O . LYS B 1 70 ? -3.803 10.727 -13.922 1 88.38 70 LYS B O 1
ATOM 4914 N N . PRO B 1 71 ? -3.33 8.602 -14.555 1 85.94 71 PRO B N 1
ATOM 4915 C CA . PRO B 1 71 ? -1.929 8.914 -14.844 1 85.94 71 PRO B CA 1
ATOM 4916 C C . PRO B 1 71 ? -1.77 10.055 -15.844 1 85.94 71 PRO B C 1
ATOM 4918 O O . PRO B 1 71 ? -0.84 10.859 -15.727 1 85.94 71 PRO B O 1
ATOM 4921 N N . GLU B 1 72 ? -2.686 10.156 -16.734 1 87.12 72 GLU B N 1
ATOM 4922 C CA . GLU B 1 72 ? -2.586 11.172 -17.781 1 87.12 72 GLU B CA 1
ATOM 4923 C C . GLU B 1 72 ? -2.924 12.555 -17.25 1 87.12 72 GLU B C 1
ATOM 4925 O O . GLU B 1 72 ? -2.672 13.562 -17.922 1 87.12 72 GLU B O 1
ATOM 4930 N N . LYS B 1 73 ? -3.447 12.625 -16.047 1 91.12 73 LYS B N 1
ATOM 4931 C CA . LYS B 1 73 ? -3.881 13.891 -15.477 1 91.12 73 LYS B CA 1
ATOM 4932 C C . LYS B 1 73 ? -2.906 14.367 -14.406 1 91.12 73 LYS B C 1
ATOM 4934 O O . LYS B 1 73 ? -3.182 15.336 -13.695 1 91.12 73 LYS B O 1
ATOM 4939 N N . ARG B 1 74 ? -1.751 13.789 -14.328 1 92.56 74 ARG B N 1
ATOM 4940 C CA . ARG B 1 74 ? -0.749 14.227 -13.367 1 92.56 74 ARG B CA 1
ATOM 4941 C C . ARG B 1 74 ? -0.214 15.609 -13.719 1 92.56 74 ARG B C 1
ATOM 4943 O O . ARG B 1 74 ? -0.07 15.945 -14.898 1 92.56 74 ARG B O 1
ATOM 4950 N N . PRO B 1 75 ? 0.048 16.422 -12.664 1 96.31 75 PRO B N 1
ATOM 4951 C CA . PRO B 1 75 ? 0.638 17.719 -12.969 1 96.31 75 PRO B CA 1
ATOM 4952 C C . PRO B 1 75 ? 2.041 17.609 -13.562 1 96.31 75 PRO B C 1
ATOM 4954 O O . PRO B 1 75 ? 2.738 16.625 -13.328 1 96.31 75 PRO B O 1
ATOM 4957 N N . PHE B 1 76 ? 2.416 18.578 -14.359 1 95.88 76 PHE B N 1
ATOM 4958 C CA . PHE B 1 76 ? 3.77 18.641 -14.898 1 95.88 76 PHE B CA 1
ATOM 4959 C C . PHE B 1 76 ? 4.289 20.062 -14.93 1 95.88 76 PHE B C 1
ATOM 4961 O O . PHE B 1 76 ? 3.533 21.016 -14.688 1 95.88 76 PHE B O 1
ATOM 4968 N N . LEU B 1 77 ? 5.59 20.219 -15.117 1 97.31 77 LEU B N 1
ATOM 4969 C CA . LEU B 1 77 ? 6.277 21.516 -15.039 1 97.31 77 LEU B CA 1
ATOM 4970 C C . LEU B 1 77 ? 6.73 21.969 -16.422 1 97.31 77 LEU B C 1
ATOM 4972 O O . LEU B 1 77 ? 7.297 21.188 -17.188 1 97.31 77 LEU B O 1
ATOM 4976 N N . THR B 1 78 ? 6.402 23.203 -16.812 1 97.62 78 THR B N 1
ATOM 4977 C CA . THR B 1 78 ? 6.992 23.891 -17.953 1 97.62 78 THR B CA 1
ATOM 4978 C C . THR B 1 78 ? 7.988 24.953 -17.484 1 97.62 78 THR B C 1
ATOM 4980 O O . THR B 1 78 ? 7.594 26 -16.984 1 97.62 78 THR B O 1
ATOM 4983 N N . HIS B 1 79 ? 9.195 24.688 -17.703 1 97.38 79 HIS B N 1
ATOM 4984 C CA . HIS B 1 79 ? 10.25 25.516 -17.125 1 97.38 79 HIS B CA 1
ATOM 4985 C C . HIS B 1 79 ? 10.383 26.844 -17.859 1 97.38 79 HIS B C 1
ATOM 4987 O O . HIS B 1 79 ? 10.633 27.875 -17.25 1 97.38 79 HIS B O 1
ATOM 4993 N N . TYR B 1 80 ? 10.289 26.844 -19.172 1 97.19 80 TYR B N 1
ATOM 4994 C CA . TYR B 1 80 ? 10.531 28.016 -20.016 1 97.19 80 TYR B CA 1
ATOM 4995 C C . TYR B 1 80 ? 9.383 28.25 -20.984 1 97.19 80 TYR B C 1
ATOM 4997 O O . TYR B 1 80 ? 8.711 27.297 -21.391 1 97.19 80 TYR B O 1
ATOM 5005 N N . ASP B 1 81 ? 9.117 29.484 -21.266 1 95.5 81 ASP B N 1
ATOM 5006 C CA . ASP B 1 81 ? 8.227 29.766 -22.375 1 95.5 81 ASP B CA 1
ATOM 5007 C C . ASP B 1 81 ? 8.984 29.734 -23.703 1 95.5 81 ASP B C 1
ATOM 5009 O O . ASP B 1 81 ? 10.164 29.391 -23.75 1 95.5 81 ASP B O 1
ATOM 5013 N N . ALA B 1 82 ? 8.273 30.016 -24.781 1 96.06 82 ALA B N 1
ATOM 5014 C CA . ALA B 1 82 ? 8.828 29.859 -26.125 1 96.06 82 ALA B CA 1
ATOM 5015 C C . ALA B 1 82 ? 9.922 30.906 -26.391 1 96.06 82 ALA B C 1
ATOM 5017 O O . ALA B 1 82 ? 10.688 30.781 -27.359 1 96.06 82 ALA B O 1
ATOM 5018 N N . TYR B 1 83 ? 10.102 31.859 -25.531 1 96.44 83 TYR B N 1
ATOM 5019 C CA . TYR B 1 83 ? 11.031 32.969 -25.719 1 96.44 83 TYR B CA 1
ATOM 5020 C C . TYR B 1 83 ? 12.188 32.906 -24.734 1 96.44 83 TYR B C 1
ATOM 5022 O O . TYR B 1 83 ? 12.906 33.875 -24.531 1 96.44 83 TYR B O 1
ATOM 5030 N N . HIS B 1 84 ? 12.336 31.797 -24.016 1 95.25 84 HIS B N 1
ATOM 5031 C CA . HIS B 1 84 ? 13.422 31.469 -23.094 1 95.25 84 HIS B CA 1
ATOM 5032 C C . HIS B 1 84 ? 13.289 32.219 -21.781 1 95.25 84 HIS B C 1
ATOM 5034 O O . HIS B 1 84 ? 14.281 32.438 -21.094 1 95.25 84 HIS B O 1
ATOM 5040 N N . ASN B 1 85 ? 12.07 32.688 -21.5 1 95.12 85 ASN B N 1
ATOM 5041 C CA . ASN B 1 85 ? 11.82 33.188 -20.156 1 95.12 85 ASN B CA 1
ATOM 5042 C C . ASN B 1 85 ? 11.586 32.031 -19.172 1 95.12 85 ASN B C 1
ATOM 5044 O O . ASN B 1 85 ? 10.836 31.094 -19.484 1 95.12 85 ASN B O 1
ATOM 5048 N N . ARG B 1 86 ? 12.297 32.125 -18.062 1 95.62 86 ARG B N 1
ATOM 5049 C CA . ARG B 1 86 ? 12.039 31.141 -17 1 95.62 86 ARG B CA 1
ATOM 5050 C C . ARG B 1 86 ? 10.695 31.406 -16.328 1 95.62 86 ARG B C 1
ATOM 5052 O O . ARG B 1 86 ? 10.477 32.469 -15.758 1 95.62 86 ARG B O 1
ATOM 5059 N N . ILE B 1 87 ? 9.742 30.469 -16.453 1 96.06 87 ILE B N 1
ATOM 5060 C CA . ILE B 1 87 ? 8.391 30.734 -15.977 1 96.06 87 ILE B CA 1
ATOM 5061 C C . ILE B 1 87 ? 8.031 29.719 -14.883 1 96.06 87 ILE B C 1
ATOM 5063 O O . ILE B 1 87 ? 7.23 30.016 -13.992 1 96.06 87 ILE B O 1
ATOM 5067 N N . ASP B 1 88 ? 8.531 28.375 -15.016 1 97.38 88 ASP B N 1
ATOM 5068 C CA . ASP B 1 88 ? 8.266 27.281 -14.086 1 97.38 88 ASP B CA 1
ATOM 5069 C C . ASP B 1 88 ? 6.762 27.125 -13.836 1 97.38 88 ASP B C 1
ATOM 5071 O O . ASP B 1 88 ? 6.32 27.094 -12.688 1 97.38 88 ASP B O 1
ATOM 5075 N N . ARG B 1 89 ? 6.008 27.078 -14.945 1 97.38 89 ARG B N 1
ATOM 5076 C CA . ARG B 1 89 ? 4.559 26.906 -14.859 1 97.38 89 ARG B CA 1
ATOM 5077 C C . ARG B 1 89 ? 4.199 25.484 -14.438 1 97.38 89 ARG B C 1
ATOM 5079 O O . ARG B 1 89 ? 4.625 24.516 -15.07 1 97.38 89 ARG B O 1
ATOM 5086 N N . ILE B 1 90 ? 3.52 25.375 -13.297 1 97.75 90 ILE B N 1
ATOM 5087 C CA . ILE B 1 90 ? 2.924 24.109 -12.93 1 97.75 90 ILE B CA 1
ATOM 5088 C C . ILE B 1 90 ? 1.593 23.922 -13.656 1 97.75 90 ILE B C 1
ATOM 5090 O O . ILE B 1 90 ? 0.646 24.688 -13.43 1 97.75 90 ILE B O 1
ATOM 5094 N N . VAL B 1 91 ? 1.543 22.969 -14.531 1 97.19 91 VAL B N 1
ATOM 5095 C CA . VAL B 1 91 ? 0.334 22.703 -15.305 1 97.19 91 VAL B CA 1
ATOM 5096 C C . VAL B 1 91 ? -0.488 21.625 -14.602 1 97.19 91 VAL B C 1
ATOM 5098 O O . VAL B 1 91 ? -0.001 20.5 -14.375 1 97.19 91 VAL B O 1
ATOM 5101 N N . ARG B 1 92 ? -1.735 22 -14.219 1 96.06 92 ARG B N 1
ATOM 5102 C CA . ARG B 1 92 ? -2.666 21.094 -13.547 1 96.06 92 ARG B CA 1
ATOM 5103 C C . ARG B 1 92 ? -3.936 20.906 -14.367 1 96.06 92 ARG B C 1
ATOM 5105 O O . ARG B 1 92 ? -4.305 21.781 -15.156 1 96.06 92 ARG B O 1
ATOM 5112 N N . PRO B 1 93 ? -4.605 19.719 -14.195 1 95.25 93 PRO B N 1
ATOM 5113 C CA . PRO B 1 93 ? -5.875 19.531 -14.914 1 95.25 93 PRO B CA 1
ATOM 5114 C C . PRO B 1 93 ? -6.934 20.562 -14.5 1 95.25 93 PRO B C 1
ATOM 5116 O O . PRO B 1 93 ? -7.023 20.922 -13.328 1 95.25 93 PRO B O 1
ATOM 5119 N N . HIS B 1 94 ? -7.758 20.859 -15.492 1 94.94 94 HIS B N 1
ATOM 5120 C CA . HIS B 1 94 ? -8.812 21.844 -15.266 1 94.94 94 HIS B CA 1
ATOM 5121 C C . HIS B 1 94 ? -9.75 21.391 -14.148 1 94.94 94 HIS B C 1
ATOM 5123 O O . HIS B 1 94 ? -10.25 22.219 -13.383 1 94.94 94 HIS B O 1
ATOM 5129 N N . GLU B 1 95 ? -9.945 20.078 -14.055 1 95.5 95 GLU B N 1
ATOM 5130 C CA . GLU B 1 95 ? -10.828 19.516 -13.039 1 95.5 95 GLU B CA 1
ATOM 5131 C C . GLU B 1 95 ? -10.32 19.828 -11.633 1 95.5 95 GLU B C 1
ATOM 5133 O O . GLU B 1 95 ? -11.109 20.125 -10.727 1 95.5 95 GLU B O 1
ATOM 5138 N N . VAL B 1 96 ? -9.023 19.875 -11.461 1 96.12 96 VAL B N 1
ATOM 5139 C CA . VAL B 1 96 ? -8.43 20.156 -10.164 1 96.12 96 VAL B CA 1
ATOM 5140 C C . VAL B 1 96 ? -8.625 21.641 -9.82 1 96.12 96 VAL B C 1
ATOM 5142 O O . VAL B 1 96 ? -8.977 21.969 -8.688 1 96.12 96 VAL B O 1
ATOM 5145 N N . GLU B 1 97 ? -8.414 22.484 -10.766 1 96.06 97 GLU B N 1
ATOM 5146 C CA . GLU B 1 97 ? -8.547 23.922 -10.555 1 96.06 97 GLU B CA 1
ATOM 5147 C C . GLU B 1 97 ? -9.984 24.297 -10.211 1 96.06 97 GLU B C 1
ATOM 5149 O O . GLU B 1 97 ? -10.219 25.141 -9.336 1 96.06 97 GLU B O 1
ATOM 5154 N N . GLU B 1 98 ? -10.867 23.672 -10.914 1 96.44 98 GLU B N 1
ATOM 5155 C CA . GLU B 1 98 ? -12.281 23.906 -10.648 1 96.44 98 GLU B CA 1
ATOM 5156 C C . GLU B 1 98 ? -12.656 23.469 -9.234 1 96.44 98 GLU B C 1
ATOM 5158 O O . GLU B 1 98 ? -13.32 24.219 -8.508 1 96.44 98 GLU B O 1
ATOM 5163 N N . MET B 1 99 ? -12.305 22.297 -8.859 1 97.12 99 MET B N 1
ATOM 5164 C CA . MET B 1 99 ? -12.617 21.766 -7.535 1 97.12 99 MET B CA 1
ATOM 5165 C C . MET B 1 99 ? -11.961 22.609 -6.449 1 97.12 99 MET B C 1
ATOM 5167 O O . MET B 1 99 ? -12.586 22.906 -5.426 1 97.12 99 MET B O 1
ATOM 5171 N N . GLU B 1 100 ? -10.742 23.016 -6.648 1 97.5 100 GLU B N 1
ATOM 5172 C CA . GLU B 1 100 ? -10.008 23.859 -5.719 1 97.5 100 GLU B CA 1
ATOM 5173 C C . GLU B 1 100 ? -10.742 25.172 -5.477 1 97.5 100 GLU B C 1
ATOM 5175 O O . GLU B 1 100 ? -10.914 25.594 -4.332 1 97.5 100 GLU B O 1
ATOM 5180 N N . LYS B 1 101 ? -11.164 25.812 -6.574 1 96.81 101 LYS B N 1
ATOM 5181 C CA . LYS B 1 101 ? -11.898 27.062 -6.469 1 96.81 101 LYS B CA 1
ATOM 5182 C C . LYS B 1 101 ? -13.172 26.891 -5.645 1 96.81 101 LYS B C 1
ATOM 5184 O O . LYS B 1 101 ? -13.484 27.734 -4.801 1 96.81 101 LYS B O 1
ATOM 5189 N N . GLU B 1 102 ? -13.852 25.844 -5.879 1 97.19 102 GLU B N 1
ATOM 5190 C CA . GLU B 1 102 ? -15.102 25.594 -5.164 1 97.19 102 GLU B CA 1
ATOM 5191 C C . GLU B 1 102 ? -14.844 25.312 -3.688 1 97.19 102 GLU B C 1
ATOM 5193 O O . GLU B 1 102 ? -15.547 25.812 -2.814 1 97.19 102 GLU B O 1
ATOM 5198 N N . VAL B 1 103 ? -13.875 24.484 -3.408 1 97.75 103 VAL B N 1
ATOM 5199 C CA . VAL B 1 103 ? -13.57 24.109 -2.031 1 97.75 103 VAL B CA 1
ATOM 5200 C C . VAL B 1 103 ? -13.133 25.344 -1.247 1 97.75 103 VAL B C 1
ATOM 5202 O O . VAL B 1 103 ? -13.602 25.578 -0.132 1 97.75 103 VAL B O 1
ATOM 5205 N N . TYR B 1 104 ? -12.242 26.156 -1.82 1 97.56 104 TYR B N 1
ATOM 5206 C CA . TYR B 1 104 ? -11.773 27.344 -1.124 1 97.56 104 TYR B CA 1
ATOM 5207 C C . TYR B 1 104 ? -12.875 28.391 -1.055 1 97.56 104 TYR B C 1
ATOM 5209 O O . TYR B 1 104 ? -12.891 29.234 -0.146 1 97.56 104 TYR B O 1
ATOM 5217 N N . GLY B 1 105 ? -13.773 28.297 -2.014 1 96.19 105 GLY B N 1
ATOM 5218 C CA . GLY B 1 105 ? -14.945 29.156 -1.964 1 96.19 105 GLY B CA 1
ATOM 5219 C C . GLY B 1 105 ? -15.82 28.906 -0.747 1 96.19 105 GLY B C 1
ATOM 5220 O O . GLY B 1 105 ? -16.641 29.75 -0.381 1 96.19 105 GLY B O 1
ATOM 5221 N N . GLU B 1 106 ? -15.641 27.75 -0.093 1 96 106 GLU B N 1
ATOM 5222 C CA . GLU B 1 106 ? -16.391 27.438 1.123 1 96 106 GLU B CA 1
ATOM 5223 C C . GLU B 1 106 ? -15.859 28.234 2.314 1 96 106 GLU B C 1
ATOM 5225 O O . GLU B 1 106 ? -16.422 28.172 3.406 1 96 106 GLU B O 1
ATOM 5230 N N . LYS B 1 107 ? -14.758 28.953 2.186 1 95.62 107 LYS B N 1
ATOM 5231 C CA . LYS B 1 107 ? -14.188 29.875 3.172 1 95.62 107 LYS B CA 1
ATOM 5232 C C . LYS B 1 107 ? -13.945 29.156 4.504 1 95.62 107 LYS B C 1
ATOM 5234 O O . LYS B 1 107 ? -14.398 29.625 5.551 1 95.62 107 LYS B O 1
ATOM 5239 N N . LEU B 1 108 ? -13.211 28.109 4.449 1 96.94 108 LEU B N 1
ATOM 5240 C CA . LEU B 1 108 ? -12.977 27.219 5.574 1 96.94 108 LEU B CA 1
ATOM 5241 C C . LEU B 1 108 ? -12.289 27.953 6.723 1 96.94 108 LEU B C 1
ATOM 5243 O O . LEU B 1 108 ? -12.414 27.562 7.883 1 96.94 108 LEU B O 1
ATOM 5247 N N . PHE B 1 109 ? -11.586 29.062 6.414 1 97.44 109 PHE B N 1
ATOM 5248 C CA . PHE B 1 109 ? -10.734 29.656 7.438 1 97.44 109 PHE B CA 1
ATOM 5249 C C . PHE B 1 109 ? -11.219 31.062 7.805 1 97.44 109 PHE B C 1
ATOM 5251 O O . PHE B 1 109 ? -10.531 31.797 8.508 1 97.44 109 PHE B O 1
ATOM 5258 N N . SER B 1 110 ? -12.375 31.391 7.312 1 96.94 110 SER B N 1
ATOM 5259 C CA . SER B 1 110 ? -12.984 32.656 7.648 1 96.94 110 SER B CA 1
ATOM 5260 C C . SER B 1 110 ? -13.258 32.781 9.148 1 96.94 110 SER B C 1
ATOM 5262 O O . SER B 1 110 ? -13.555 31.781 9.805 1 96.94 110 SER B O 1
ATOM 5264 N N . ASP B 1 111 ? -13.234 33.969 9.656 1 94.94 111 ASP B N 1
ATOM 5265 C CA . ASP B 1 111 ? -13.547 34.219 11.062 1 94.94 111 ASP B CA 1
ATOM 5266 C C . ASP B 1 111 ? -15 33.875 11.375 1 94.94 111 ASP B C 1
ATOM 5268 O O . ASP B 1 111 ? -15.352 33.625 12.523 1 94.94 111 ASP B O 1
ATOM 5272 N N . ASP B 1 112 ? -15.844 33.812 10.383 1 93.5 112 ASP B N 1
ATOM 5273 C CA . ASP B 1 112 ? -17.266 33.562 10.555 1 93.5 112 ASP B CA 1
ATOM 5274 C C . ASP B 1 112 ? -17.547 32.062 10.633 1 93.5 112 ASP B C 1
ATOM 5276 O O . ASP B 1 112 ? -18.641 31.641 10.992 1 93.5 112 ASP B O 1
ATOM 5280 N N . GLN B 1 113 ? -16.547 31.281 10.32 1 93.94 113 GLN B N 1
ATOM 5281 C CA . GLN B 1 113 ? -16.703 29.828 10.352 1 93.94 113 GLN B CA 1
ATOM 5282 C C . GLN B 1 113 ? -16.266 29.266 11.695 1 93.94 113 GLN B C 1
ATOM 5284 O O . GLN B 1 113 ? -15.117 29.453 12.109 1 93.94 113 GLN B O 1
ATOM 5289 N N . SER B 1 114 ? -17.219 28.562 12.328 1 94.94 114 SER B N 1
ATOM 5290 C CA . SER B 1 114 ? -16.828 27.953 13.594 1 94.94 114 SER B CA 1
ATOM 5291 C C . SER B 1 114 ? -15.859 26.797 13.375 1 94.94 114 SER B C 1
ATOM 5293 O O . SER B 1 114 ? -15.789 26.234 12.281 1 94.94 114 SER B O 1
ATOM 5295 N N . ASP B 1 115 ? -15.117 26.422 14.406 1 96.25 115 ASP B N 1
ATOM 5296 C CA . ASP B 1 115 ? -14.133 25.344 14.344 1 96.25 115 ASP B CA 1
ATOM 5297 C C . ASP B 1 115 ? -14.805 24.016 13.992 1 96.25 115 ASP B C 1
ATOM 5299 O O . ASP B 1 115 ? -14.258 23.219 13.219 1 96.25 115 ASP B O 1
ATOM 5303 N N . TRP B 1 116 ? -16 23.75 14.492 1 98 116 TRP B N 1
ATOM 5304 C CA . TRP B 1 116 ? -16.688 22.484 14.258 1 98 116 TRP B CA 1
ATOM 5305 C C . TRP B 1 116 ? -17.234 22.422 12.836 1 98 116 TRP B C 1
ATOM 5307 O O . TRP B 1 116 ? -17.25 21.359 12.211 1 98 116 TRP B O 1
ATOM 5317 N N . VAL B 1 117 ? -17.75 23.594 12.305 1 98.06 117 VAL B N 1
ATOM 5318 C CA . VAL B 1 117 ? -18.156 23.656 10.906 1 98.06 117 VAL B CA 1
ATOM 5319 C C . VAL B 1 117 ? -16.969 23.359 10 1 98.06 117 VAL B C 1
ATOM 5321 O O . VAL B 1 117 ? -17.062 22.594 9.047 1 98.06 117 VAL B O 1
ATOM 5324 N N . ARG B 1 118 ? -15.836 23.984 10.305 1 97.69 118 ARG B N 1
ATOM 5325 C CA . ARG B 1 118 ? -14.625 23.734 9.539 1 97.69 118 ARG B CA 1
ATOM 5326 C C . ARG B 1 118 ? -14.242 22.25 9.57 1 97.69 118 ARG B C 1
ATOM 5328 O O . ARG B 1 118 ? -13.953 21.656 8.531 1 97.69 118 ARG B O 1
ATOM 5335 N N . LEU B 1 119 ? -14.242 21.625 10.781 1 98 119 LEU B N 1
ATOM 5336 C CA . LEU B 1 119 ? -13.82 20.25 10.945 1 98 119 LEU B CA 1
ATOM 5337 C C . LEU B 1 119 ? -14.703 19.312 10.117 1 98 119 LEU B C 1
ATOM 5339 O O . LEU B 1 119 ? -14.195 18.406 9.438 1 98 119 LEU B O 1
ATOM 5343 N N . ILE B 1 120 ? -16.016 19.453 10.219 1 98.56 120 ILE B N 1
ATOM 5344 C CA . ILE B 1 120 ? -16.922 18.5 9.57 1 98.56 120 ILE B CA 1
ATOM 5345 C C . ILE B 1 120 ? -16.844 18.672 8.055 1 98.56 120 ILE B C 1
ATOM 5347 O O . ILE B 1 120 ? -16.938 17.703 7.305 1 98.56 120 ILE B O 1
ATOM 5351 N N . LYS B 1 121 ? -16.672 19.953 7.551 1 98.5 121 LYS B N 1
ATOM 5352 C CA . LYS B 1 121 ? -16.453 20.156 6.121 1 98.5 121 LYS B CA 1
ATOM 5353 C C . LYS B 1 121 ? -15.195 19.438 5.652 1 98.5 121 LYS B C 1
ATOM 5355 O O . LYS B 1 121 ? -15.203 18.781 4.613 1 98.5 121 LYS B O 1
ATOM 5360 N N . MET B 1 122 ? -14.117 19.578 6.426 1 98.44 122 MET B N 1
ATOM 5361 C CA . MET B 1 122 ? -12.859 18.922 6.078 1 98.44 122 MET B CA 1
ATOM 5362 C C . MET B 1 122 ? -13.016 17.406 6.082 1 98.44 122 MET B C 1
ATOM 5364 O O . MET B 1 122 ? -12.539 16.719 5.176 1 98.44 122 MET B O 1
ATOM 5368 N N . MET B 1 123 ? -13.688 16.875 7.109 1 98.62 123 MET B N 1
ATOM 5369 C CA . MET B 1 123 ? -13.938 15.43 7.207 1 98.62 123 MET B CA 1
ATOM 5370 C C . MET B 1 123 ? -14.617 14.914 5.945 1 98.62 123 MET B C 1
ATOM 5372 O O . MET B 1 123 ? -14.219 13.883 5.398 1 98.62 123 MET B O 1
ATOM 5376 N N . LEU B 1 124 ? -15.625 15.617 5.488 1 98.81 124 LEU B N 1
ATOM 5377 C CA . LEU B 1 124 ? -16.391 15.195 4.316 1 98.81 124 LEU B CA 1
ATOM 5378 C C . LEU B 1 124 ? -15.547 15.328 3.049 1 98.81 124 LEU B C 1
ATOM 5380 O O . LEU B 1 124 ? -15.547 14.43 2.207 1 98.81 124 LEU B O 1
ATOM 5384 N N . ILE B 1 125 ? -14.836 16.422 2.891 1 98.5 125 ILE B N 1
ATOM 5385 C CA . ILE B 1 125 ? -13.984 16.656 1.729 1 98.5 125 ILE B CA 1
ATOM 5386 C C . ILE B 1 125 ? -12.93 15.555 1.634 1 98.5 125 ILE B C 1
ATOM 5388 O O . ILE B 1 125 ? -12.656 15.039 0.547 1 98.5 125 ILE B O 1
ATOM 5392 N N . TYR B 1 126 ? -12.398 15.133 2.754 1 98.25 126 TYR B N 1
ATOM 5393 C CA . TYR B 1 126 ? -11.273 14.211 2.787 1 98.25 126 TYR B CA 1
ATOM 5394 C C . TYR B 1 126 ? -11.719 12.781 2.484 1 98.25 126 TYR B C 1
ATOM 5396 O O . TYR B 1 126 ? -10.898 11.906 2.213 1 98.25 126 TYR B O 1
ATOM 5404 N N . GLU B 1 127 ? -13.008 12.484 2.516 1 98.56 127 GLU B N 1
ATOM 5405 C CA . GLU B 1 127 ? -13.484 11.172 2.09 1 98.56 127 GLU B CA 1
ATOM 5406 C C . GLU B 1 127 ? -13.203 10.945 0.606 1 98.56 127 GLU B C 1
ATOM 5408 O O . GLU B 1 127 ? -13.266 9.805 0.128 1 98.56 127 GLU B O 1
ATOM 5413 N N . ASN B 1 128 ? -12.906 12.023 -0.119 1 97.75 128 ASN B N 1
ATOM 5414 C CA . ASN B 1 128 ? -12.586 11.898 -1.536 1 97.75 128 ASN B CA 1
ATOM 5415 C C . ASN B 1 128 ? -11.078 11.758 -1.754 1 97.75 128 ASN B C 1
ATOM 5417 O O . ASN B 1 128 ? -10.609 11.727 -2.895 1 97.75 128 ASN B O 1
ATOM 5421 N N . GLY B 1 129 ? -10.312 11.602 -0.643 1 96.56 129 GLY B N 1
ATOM 5422 C CA . GLY B 1 129 ? -8.875 11.43 -0.762 1 96.56 129 GLY B CA 1
ATOM 5423 C C . GLY B 1 129 ? -8.117 12.742 -0.835 1 96.56 129 GLY B C 1
ATOM 5424 O O . GLY B 1 129 ? -8.617 13.781 -0.4 1 96.56 129 GLY B O 1
ATOM 5425 N N . GLU B 1 130 ? -6.852 12.711 -1.253 1 96.19 130 GLU B N 1
ATOM 5426 C CA . GLU B 1 130 ? -5.988 13.883 -1.321 1 96.19 130 GLU B CA 1
ATOM 5427 C C . GLU B 1 130 ? -6.469 14.859 -2.391 1 96.19 130 GLU B C 1
ATOM 5429 O O . GLU B 1 130 ? -6.766 16.016 -2.092 1 96.19 130 GLU B O 1
ATOM 5434 N N . SER B 1 131 ? -6.57 14.453 -3.678 1 95.12 131 SER B N 1
ATOM 5435 C CA . SER B 1 131 ? -7.16 15.141 -4.824 1 95.12 131 SER B CA 1
ATOM 5436 C C . SER B 1 131 ? -6.516 16.5 -5.047 1 95.12 131 SER B C 1
ATOM 5438 O O . SER B 1 131 ? -7.148 17.422 -5.582 1 95.12 131 SER B O 1
ATOM 5440 N N . CYS B 1 132 ? -5.32 16.719 -4.426 1 97.06 132 CYS B N 1
ATOM 5441 C CA . CYS B 1 132 ? -4.648 18.016 -4.445 1 97.06 132 CYS B CA 1
ATOM 5442 C C . CYS B 1 132 ? -5.484 19.078 -3.734 1 97.06 132 CYS B C 1
ATOM 5444 O O . CYS B 1 132 ? -5.488 20.234 -4.137 1 97.06 132 CYS B O 1
ATOM 5446 N N . ILE B 1 133 ? -6.301 18.672 -2.797 1 97.19 133 ILE B N 1
ATOM 5447 C CA . ILE B 1 133 ? -7.16 19.547 -2.016 1 97.19 133 ILE B CA 1
ATOM 5448 C C . ILE B 1 133 ? -6.793 19.453 -0.536 1 97.19 133 ILE B C 1
ATOM 5450 O O . ILE B 1 133 ? -6.559 20.469 0.121 1 97.19 133 ILE B O 1
ATOM 5454 N N . ALA B 1 134 ? -6.648 18.219 -0.024 1 96.44 134 ALA B N 1
ATOM 5455 C CA . ALA B 1 134 ? -6.492 17.984 1.409 1 96.44 134 ALA B CA 1
ATOM 5456 C C . ALA B 1 134 ? -5.211 18.625 1.936 1 96.44 134 ALA B C 1
ATOM 5458 O O . ALA B 1 134 ? -5.246 19.375 2.912 1 96.44 134 ALA B O 1
ATOM 5459 N N . CYS B 1 135 ? -4.113 18.359 1.271 1 97.19 135 CYS B N 1
ATOM 5460 C CA . CYS B 1 135 ? -2.832 18.891 1.731 1 97.19 135 CYS B CA 1
ATOM 5461 C C . CYS B 1 135 ? -2.809 20.406 1.661 1 97.19 135 CYS B C 1
ATOM 5463 O O . CYS B 1 135 ? -2.467 21.078 2.639 1 97.19 135 CYS B O 1
ATOM 5465 N N . PRO B 1 136 ? -3.232 21.047 0.546 1 98 136 PRO B N 1
ATOM 5466 C CA . PRO B 1 136 ? -3.236 22.516 0.501 1 98 136 PRO B CA 1
ATOM 5467 C C . PRO B 1 136 ? -4.148 23.141 1.555 1 98 136 PRO B C 1
ATOM 5469 O O . PRO B 1 136 ? -3.83 24.188 2.111 1 98 136 PRO B O 1
ATOM 5472 N N . VAL B 1 137 ? -5.246 22.469 1.766 1 98.06 137 VAL B N 1
ATOM 5473 C CA . VAL B 1 137 ? -6.152 22.969 2.801 1 98.06 137 VAL B CA 1
ATOM 5474 C C . VAL B 1 137 ? -5.449 22.938 4.156 1 98.06 137 VAL B C 1
ATOM 5476 O O . VAL B 1 137 ? -5.512 23.906 4.918 1 98.06 137 VAL B O 1
ATOM 5479 N N . THR B 1 138 ? -4.77 21.859 4.438 1 96.94 138 THR B N 1
ATOM 5480 C CA . THR B 1 138 ? -4.035 21.719 5.688 1 96.94 138 THR B CA 1
ATOM 5481 C C . THR B 1 138 ? -2.91 22.75 5.777 1 96.94 138 THR B C 1
ATOM 5483 O O . THR B 1 138 ? -2.707 23.359 6.828 1 96.94 138 THR B O 1
ATOM 5486 N N . CYS B 1 139 ? -2.188 22.922 4.691 1 97.62 139 CYS B N 1
ATOM 5487 C CA . CYS B 1 139 ? -1.105 23.906 4.656 1 97.62 139 CYS B CA 1
ATOM 5488 C C . CYS B 1 139 ? -1.638 25.312 4.879 1 97.62 139 CYS B C 1
ATOM 5490 O O . CYS B 1 139 ? -1.009 26.109 5.57 1 97.62 139 CYS B O 1
ATOM 5492 N N . THR B 1 140 ? -2.771 25.578 4.305 1 98.5 140 THR B N 1
ATOM 5493 C CA . THR B 1 140 ? -3.381 26.891 4.477 1 98.5 140 THR B CA 1
ATOM 5494 C C . THR B 1 140 ? -3.783 27.109 5.93 1 98.5 140 THR B C 1
ATOM 5496 O O . THR B 1 140 ? -3.592 28.203 6.473 1 98.5 140 THR B O 1
ATOM 5499 N N . GLU B 1 141 ? -4.328 26.078 6.484 1 97.56 141 GLU B N 1
ATOM 5500 C CA . GLU B 1 141 ? -4.711 26.172 7.891 1 97.56 141 GLU B CA 1
ATOM 5501 C C . GLU B 1 141 ? -3.506 26.5 8.766 1 97.56 141 GLU B C 1
ATOM 5503 O O . GLU B 1 141 ? -3.582 27.375 9.633 1 97.56 141 GLU B O 1
ATOM 5508 N N . GLY B 1 142 ? -2.414 25.781 8.547 1 97.06 142 GLY B N 1
ATOM 5509 C CA . GLY B 1 142 ? -1.201 26.062 9.297 1 97.06 142 GLY B CA 1
ATOM 5510 C C . GLY B 1 142 ? -0.703 27.484 9.117 1 97.06 142 GLY B C 1
ATOM 5511 O O . GLY B 1 142 ? -0.289 28.125 10.086 1 97.06 142 GLY B O 1
ATOM 5512 N N . LEU B 1 143 ? -0.757 27.953 7.918 1 98.19 143 LEU B N 1
ATOM 5513 C CA . LEU B 1 143 ? -0.335 29.312 7.605 1 98.19 143 LEU B CA 1
ATOM 5514 C C . LEU B 1 143 ? -1.222 30.328 8.312 1 98.19 143 LEU B C 1
ATOM 5516 O O . LEU B 1 143 ? -0.721 31.281 8.922 1 98.19 143 LEU B O 1
ATOM 5520 N N . VAL B 1 144 ? -2.496 30.141 8.234 1 98.25 144 VAL B N 1
ATOM 5521 C CA . VAL B 1 144 ? -3.471 31.047 8.82 1 98.25 144 VAL B CA 1
ATOM 5522 C C . VAL B 1 144 ? -3.27 31.109 10.336 1 98.25 144 VAL B C 1
ATOM 5524 O O . VAL B 1 144 ? -3.236 32.188 10.914 1 98.25 144 VAL B O 1
ATOM 5527 N N . GLU B 1 145 ? -3.113 29.984 10.961 1 97.06 145 GLU B N 1
ATOM 5528 C CA . GLU B 1 145 ? -2.969 29.953 12.414 1 97.06 145 GLU B CA 1
ATOM 5529 C C . GLU B 1 145 ? -1.648 30.578 12.852 1 97.06 145 GLU B C 1
ATOM 5531 O O . GLU B 1 145 ? -1.576 31.219 13.906 1 97.06 145 GLU B O 1
ATOM 5536 N N . LEU B 1 146 ? -0.633 30.344 12.078 1 97.44 146 LEU B N 1
ATOM 5537 C CA . LEU B 1 146 ? 0.645 31 12.344 1 97.44 146 LEU B CA 1
ATOM 5538 C C . LEU B 1 146 ? 0.507 32.531 12.273 1 97.44 146 LEU B C 1
ATOM 5540 O O . LEU B 1 146 ? 1.003 33.25 13.141 1 97.44 146 LEU B O 1
ATOM 5544 N N . LEU B 1 147 ? -0.173 33.031 11.266 1 98.25 147 LEU B N 1
ATOM 5545 C CA . LEU B 1 147 ? -0.308 34.438 11.039 1 98.25 147 LEU B CA 1
ATOM 5546 C C . LEU B 1 147 ? -1.312 35.062 12.008 1 98.25 147 LEU B C 1
ATOM 5548 O O . LEU B 1 147 ? -1.181 36.219 12.398 1 98.25 147 LEU B O 1
ATOM 5552 N N . ASN B 1 148 ? -2.328 34.281 12.375 1 96.81 148 ASN B N 1
ATOM 5553 C CA . ASN B 1 148 ? -3.215 34.781 13.43 1 96.81 148 ASN B CA 1
ATOM 5554 C C . ASN B 1 148 ? -2.434 35.188 14.68 1 96.81 148 ASN B C 1
ATOM 5556 O O . ASN B 1 148 ? -2.789 36.156 15.352 1 96.81 148 ASN B O 1
ATOM 5560 N N . LYS B 1 149 ? -1.435 34.469 14.945 1 95.31 149 LYS B N 1
ATOM 5561 C CA . LYS B 1 149 ? -0.658 34.656 16.156 1 95.31 149 LYS B CA 1
ATOM 5562 C C . LYS B 1 149 ? 0.394 35.75 15.961 1 95.31 149 LYS B C 1
ATOM 5564 O O . LYS B 1 149 ? 0.681 36.531 16.875 1 95.31 149 LYS B O 1
ATOM 5569 N N . PHE B 1 150 ? 0.968 35.844 14.688 1 97.19 150 PHE B N 1
ATOM 5570 C CA . PHE B 1 150 ? 2.217 36.594 14.633 1 97.19 150 PHE B CA 1
ATOM 5571 C C . PHE B 1 150 ? 2.162 37.656 13.539 1 97.19 150 PHE B C 1
ATOM 5573 O O . PHE B 1 150 ? 3.115 38.438 13.359 1 97.19 150 PHE B O 1
ATOM 5580 N N . ALA B 1 151 ? 1.086 37.75 12.766 1 97.69 151 ALA B N 1
ATOM 5581 C CA . ALA B 1 151 ? 1.056 38.781 11.727 1 97.69 151 ALA B CA 1
ATOM 5582 C C . ALA B 1 151 ? 1.217 40.188 12.328 1 97.69 151 ALA B C 1
ATOM 5584 O O . ALA B 1 151 ? 0.433 40.594 13.195 1 97.69 151 ALA B O 1
ATOM 5585 N N . ASP B 1 152 ? 2.197 40.906 11.859 1 96.06 152 ASP B N 1
ATOM 5586 C CA . ASP B 1 152 ? 2.449 42.188 12.469 1 96.06 152 ASP B CA 1
ATOM 5587 C C . ASP B 1 152 ? 2.838 43.25 11.422 1 96.06 152 ASP B C 1
ATOM 5589 O O . ASP B 1 152 ? 2.982 44.438 11.734 1 96.06 152 ASP B O 1
ATOM 5593 N N . SER B 1 153 ? 3.148 42.906 10.242 1 96.62 153 SER B N 1
ATOM 5594 C CA . SER B 1 153 ? 3.443 43.844 9.148 1 96.62 153 SER B CA 1
ATOM 5595 C C . SER B 1 153 ? 2.27 43.938 8.188 1 96.62 153 SER B C 1
ATOM 5597 O O . SER B 1 153 ? 1.382 43.094 8.18 1 96.62 153 SER B O 1
ATOM 5599 N N . PRO B 1 154 ? 2.238 45.031 7.398 1 97.19 154 PRO B N 1
ATOM 5600 C CA . PRO B 1 154 ? 1.187 45.125 6.387 1 97.19 154 PRO B CA 1
ATOM 5601 C C . PRO B 1 154 ? 1.154 43.938 5.441 1 97.19 154 PRO B C 1
ATOM 5603 O O . PRO B 1 154 ? 0.076 43.469 5.059 1 97.19 154 PRO B O 1
ATOM 5606 N N . GLU B 1 155 ? 2.287 43.406 5.09 1 97.06 155 GLU B N 1
ATOM 5607 C CA . GLU B 1 155 ? 2.367 42.281 4.168 1 97.06 155 GLU B CA 1
ATOM 5608 C C . GLU B 1 155 ? 1.752 41.031 4.777 1 97.06 155 GLU B C 1
ATOM 5610 O O . GLU B 1 155 ? 0.931 40.375 4.141 1 97.06 155 GLU B O 1
ATOM 5615 N N . THR B 1 156 ? 2.154 40.75 6.027 1 98.31 156 THR B N 1
ATOM 5616 C CA . THR B 1 156 ? 1.665 39.531 6.656 1 98.31 156 THR B CA 1
ATOM 5617 C C . THR B 1 156 ? 0.174 39.625 6.965 1 98.31 156 THR B C 1
ATOM 5619 O O . THR B 1 156 ? -0.557 38.625 6.875 1 98.31 156 THR B O 1
ATOM 5622 N N . LYS B 1 157 ? -0.311 40.781 7.281 1 98.31 157 LYS B N 1
ATOM 5623 C CA . LYS B 1 157 ? -1.735 41.031 7.516 1 98.31 157 LYS B CA 1
ATOM 5624 C C . LYS B 1 157 ? -2.537 40.844 6.23 1 98.31 157 LYS B C 1
ATOM 5626 O O . LYS B 1 157 ? -3.645 40.312 6.246 1 98.31 157 LYS B O 1
ATOM 5631 N N . ARG B 1 158 ? -1.962 41.344 5.184 1 97.81 158 ARG B N 1
ATOM 5632 C CA . ARG B 1 158 ? -2.637 41.219 3.898 1 97.81 158 ARG B CA 1
ATOM 5633 C C . ARG B 1 158 ? -2.721 39.75 3.494 1 97.81 158 ARG B C 1
ATOM 5635 O O . ARG B 1 158 ? -3.744 39.281 2.969 1 97.81 158 ARG B O 1
ATOM 5642 N N . ILE B 1 159 ? -1.658 39 3.691 1 98.31 159 ILE B N 1
ATOM 5643 C CA . ILE B 1 159 ? -1.636 37.562 3.393 1 98.31 159 ILE B CA 1
ATOM 5644 C C . ILE B 1 159 ? -2.703 36.844 4.215 1 98.31 159 ILE B C 1
ATOM 5646 O O . ILE B 1 159 ? -3.445 36.031 3.693 1 98.31 159 ILE B O 1
ATOM 5650 N N . LEU B 1 160 ? -2.76 37.188 5.461 1 98.62 160 LEU B N 1
ATOM 5651 C CA . LEU B 1 160 ? -3.766 36.594 6.344 1 98.62 160 LEU B CA 1
ATOM 5652 C C . LEU B 1 160 ? -5.172 36.875 5.828 1 98.62 160 LEU B C 1
ATOM 5654 O O . LEU B 1 160 ? -6.008 35.969 5.766 1 98.62 160 LEU B O 1
ATOM 5658 N N . GLN B 1 161 ? -5.434 38.125 5.48 1 98.06 161 GLN B N 1
ATOM 5659 C CA . GLN B 1 161 ? -6.73 38.531 4.945 1 98.06 161 GLN B CA 1
ATOM 5660 C C . GLN B 1 161 ? -7.07 37.719 3.682 1 98.06 161 GLN B C 1
ATOM 5662 O O . GLN B 1 161 ? -8.195 37.25 3.521 1 98.06 161 GLN B O 1
ATOM 5667 N N . HIS B 1 162 ? -6.094 37.594 2.82 1 98.12 162 HIS B N 1
ATOM 5668 C CA . HIS B 1 162 ? -6.293 36.875 1.567 1 98.12 162 HIS B CA 1
ATOM 5669 C C . HIS B 1 162 ? -6.68 35.438 1.823 1 98.12 162 HIS B C 1
ATOM 5671 O O . HIS B 1 162 ? -7.578 34.906 1.164 1 98.12 162 HIS B O 1
ATOM 5677 N N . CYS B 1 163 ? -6.051 34.75 2.785 1 98.38 163 CYS B N 1
ATOM 5678 C CA . CYS B 1 163 ? -6.273 33.344 3.057 1 98.38 163 CYS B CA 1
ATOM 5679 C C . CYS B 1 163 ? -7.574 33.125 3.824 1 98.38 163 CYS B C 1
ATOM 5681 O O . CYS B 1 163 ? -8.227 32.094 3.678 1 98.38 163 CYS B O 1
ATOM 5683 N N . LYS B 1 164 ? -8.023 34.094 4.629 1 97.94 164 LYS B N 1
ATOM 5684 C CA . LYS B 1 164 ? -9.195 33.938 5.48 1 97.94 164 LYS B CA 1
ATOM 5685 C C . LYS B 1 164 ? -10.461 34.406 4.762 1 97.94 164 LYS B C 1
ATOM 5687 O O . LYS B 1 164 ? -11.492 33.719 4.809 1 97.94 164 LYS B O 1
ATOM 5692 N N . GLU B 1 165 ? -10.359 35.562 4.113 1 96.94 165 GLU B N 1
ATOM 5693 C CA . GLU B 1 165 ? -11.562 36.219 3.607 1 96.94 165 GLU B CA 1
ATOM 5694 C C . GLU B 1 165 ? -11.508 36.375 2.09 1 96.94 165 GLU B C 1
ATOM 5696 O O . GLU B 1 165 ? -12.539 36.594 1.445 1 96.94 165 GLU B O 1
ATOM 5701 N N . GLY B 1 166 ? -10.398 36.281 1.556 1 96.75 166 GLY B N 1
ATOM 5702 C CA . GLY B 1 166 ? -10.227 36.469 0.126 1 96.75 166 GLY B CA 1
ATOM 5703 C C . GLY B 1 166 ? -9.938 37.906 -0.246 1 96.75 166 GLY B C 1
ATOM 5704 O O . GLY B 1 166 ? -10.156 38.812 0.558 1 96.75 166 GLY B O 1
ATOM 5705 N N . ILE B 1 167 ? -9.32 38.062 -1.323 1 94.31 167 ILE B N 1
ATOM 5706 C CA . ILE B 1 167 ? -9.125 39.344 -1.999 1 94.31 167 ILE B CA 1
ATOM 5707 C C . ILE B 1 167 ? -9.617 39.25 -3.439 1 94.31 167 ILE B C 1
ATOM 5709 O O . ILE B 1 167 ? -9.234 38.312 -4.176 1 94.31 167 ILE B O 1
ATOM 5713 N N . ASP B 1 168 ? -10.508 40.094 -3.865 1 90.75 168 ASP B N 1
ATOM 5714 C CA . ASP B 1 168 ? -11.086 40.125 -5.207 1 90.75 168 ASP B CA 1
ATOM 5715 C C . ASP B 1 168 ? -11.75 38.812 -5.566 1 90.75 168 ASP B C 1
ATOM 5717 O O . ASP B 1 168 ? -11.586 38.312 -6.68 1 90.75 168 ASP B O 1
ATOM 5721 N N . GLY B 1 169 ? -12.32 38.188 -4.578 1 88.38 169 GLY B N 1
ATOM 5722 C CA . GLY B 1 169 ? -13.141 37 -4.797 1 88.38 169 GLY B CA 1
ATOM 5723 C C . GLY B 1 169 ? -12.344 35.719 -4.809 1 88.38 169 GLY B C 1
ATOM 5724 O O . GLY B 1 169 ? -12.898 34.625 -5.012 1 88.38 169 GLY B O 1
ATOM 5725 N N . GLU B 1 170 ? -11.055 35.812 -4.566 1 92 170 GLU B N 1
ATOM 5726 C CA . GLU B 1 170 ? -10.211 34.625 -4.59 1 92 170 GLU B CA 1
ATOM 5727 C C . GLU B 1 170 ? -9.531 34.406 -3.24 1 92 170 GLU B C 1
ATOM 5729 O O . GLU B 1 170 ? -9.078 35.344 -2.607 1 92 170 GLU B O 1
ATOM 5734 N N . LEU B 1 171 ? -9.531 33.188 -2.816 1 96.69 171 LEU B N 1
ATOM 5735 C CA . LEU B 1 171 ? -8.883 32.844 -1.552 1 96.69 171 LEU B CA 1
ATOM 5736 C C . LEU B 1 171 ? -7.434 32.438 -1.776 1 96.69 171 LEU B C 1
ATOM 5738 O O . LEU B 1 171 ? -7.133 31.734 -2.75 1 96.69 171 LEU B O 1
ATOM 5742 N N . GLY B 1 172 ? -6.543 32.875 -0.913 1 98.06 172 GLY B N 1
ATOM 5743 C CA . GLY B 1 172 ? -5.145 32.469 -0.956 1 98.06 172 GLY B CA 1
ATOM 5744 C C . GLY B 1 172 ? -4.922 31.062 -0.476 1 98.06 172 GLY B C 1
ATOM 5745 O O . GLY B 1 172 ? -5.602 30.594 0.44 1 98.06 172 GLY B O 1
ATOM 5746 N N . ILE B 1 173 ? -4.016 30.375 -1.103 1 98.44 173 ILE B N 1
ATOM 5747 C CA . ILE B 1 173 ? -3.648 29 -0.769 1 98.44 173 ILE B CA 1
ATOM 5748 C C . ILE B 1 173 ? -2.256 28.984 -0.142 1 98.44 173 ILE B C 1
ATOM 5750 O O . ILE B 1 173 ? -1.355 29.703 -0.585 1 98.44 173 ILE B O 1
ATOM 5754 N N . GLY B 1 174 ? -2.113 28.203 0.9 1 98.5 174 GLY B N 1
ATOM 5755 C CA . GLY B 1 174 ? -0.852 28.094 1.615 1 98.5 174 GLY B CA 1
ATOM 5756 C C . GLY B 1 174 ? -0.095 26.812 1.307 1 98.5 174 GLY B C 1
ATOM 5757 O O . GLY B 1 174 ? -0.699 25.797 0.954 1 98.5 174 GLY B O 1
ATOM 5758 N N . ALA B 1 175 ? 1.222 26.844 1.42 1 98.31 175 ALA B N 1
ATOM 5759 C CA . ALA B 1 175 ? 2.154 25.719 1.295 1 98.31 175 ALA B CA 1
ATOM 5760 C C . ALA B 1 175 ? 3.133 25.688 2.465 1 98.31 175 ALA B C 1
ATOM 5762 O O . ALA B 1 175 ? 3.141 26.594 3.301 1 98.31 175 ALA B O 1
ATOM 5763 N N . GLN B 1 176 ? 3.898 24.609 2.553 1 96.69 176 GLN B N 1
ATOM 5764 C CA . GLN B 1 176 ? 4.914 24.438 3.584 1 96.69 176 GLN B CA 1
ATOM 5765 C C . GLN B 1 176 ? 6.23 23.953 2.984 1 96.69 176 GLN B C 1
ATOM 5767 O O . GLN B 1 176 ? 6.266 22.906 2.336 1 96.69 176 GLN B O 1
ATOM 5772 N N . TYR B 1 177 ? 7.273 24.719 3.125 1 96.88 177 TYR B N 1
ATOM 5773 C CA . TYR B 1 177 ? 8.609 24.344 2.688 1 96.88 177 TYR B CA 1
ATOM 5774 C C . TYR B 1 177 ? 9.562 24.25 3.873 1 96.88 177 TYR B C 1
ATOM 5776 O O . TYR B 1 177 ? 10.297 25.203 4.168 1 96.88 177 TYR B O 1
ATOM 5784 N N . ILE B 1 178 ? 9.656 23.062 4.398 1 94 178 ILE B N 1
ATOM 5785 C CA . ILE B 1 178 ? 10.422 22.906 5.633 1 94 178 ILE B CA 1
ATOM 5786 C C . ILE B 1 178 ? 11.648 22.031 5.379 1 94 178 ILE B C 1
ATOM 5788 O O . ILE B 1 178 ? 12.766 22.406 5.711 1 94 178 ILE B O 1
ATOM 5792 N N . SER B 1 179 ? 11.484 20.969 4.691 1 93 179 SER B N 1
ATOM 5793 C CA . SER B 1 179 ? 12.5 19.938 4.547 1 93 179 SER B CA 1
ATOM 5794 C C . SER B 1 179 ? 13.555 20.344 3.523 1 93 179 SER B C 1
ATOM 5796 O O . SER B 1 179 ? 13.25 21.031 2.551 1 93 179 SER B O 1
ATOM 5798 N N . GLU B 1 180 ? 14.742 19.984 3.805 1 94 180 GLU B N 1
ATOM 5799 C CA . GLU B 1 180 ? 15.859 20.125 2.875 1 94 180 GLU B CA 1
ATOM 5800 C C . GLU B 1 180 ? 16.516 18.766 2.602 1 94 180 GLU B C 1
ATOM 5802 O O . GLU B 1 180 ? 16.172 17.766 3.24 1 94 180 GLU B O 1
ATOM 5807 N N . LYS B 1 181 ? 17.406 18.688 1.614 1 91.38 181 LYS B N 1
ATOM 5808 C CA . LYS B 1 181 ? 17.938 17.438 1.079 1 91.38 181 LYS B CA 1
ATOM 5809 C C . LYS B 1 181 ? 18.688 16.656 2.15 1 91.38 181 LYS B C 1
ATOM 5811 O O . LYS B 1 181 ? 18.625 15.422 2.184 1 91.38 181 LYS B O 1
ATOM 5816 N N . GLN B 1 182 ? 19.5 17.359 2.975 1 86.56 182 GLN B N 1
ATOM 5817 C CA . GLN B 1 182 ? 20.328 16.672 3.961 1 86.56 182 GLN B CA 1
ATOM 5818 C C . GLN B 1 182 ? 19.516 16.281 5.191 1 86.56 182 GLN B C 1
ATOM 5820 O O . GLN B 1 182 ? 19.969 15.484 6.02 1 86.56 182 GLN B O 1
ATOM 5825 N N . GLY B 1 183 ? 18.25 16.984 5.203 1 76.44 183 GLY B N 1
ATOM 5826 C CA . GLY B 1 183 ? 17.453 16.766 6.398 1 76.44 183 GLY B CA 1
ATOM 5827 C C . GLY B 1 183 ? 16.016 16.375 6.098 1 76.44 183 GLY B C 1
ATOM 5828 O O . GLY B 1 183 ? 15.609 16.344 4.934 1 76.44 183 GLY B O 1
ATOM 5829 N N . GLY B 1 184 ? 15.219 15.789 6.883 1 81.56 184 GLY B N 1
ATOM 5830 C CA . GLY B 1 184 ? 13.797 15.516 7.055 1 81.56 184 GLY B CA 1
ATOM 5831 C C . GLY B 1 184 ? 13.258 15.992 8.391 1 81.56 184 GLY B C 1
ATOM 5832 O O . GLY B 1 184 ? 13.203 17.203 8.656 1 81.56 184 GLY B O 1
ATOM 5833 N N . SER B 1 185 ? 13.305 15.203 9.172 1 82.88 185 SER B N 1
ATOM 5834 C CA . SER B 1 185 ? 12.812 15.5 10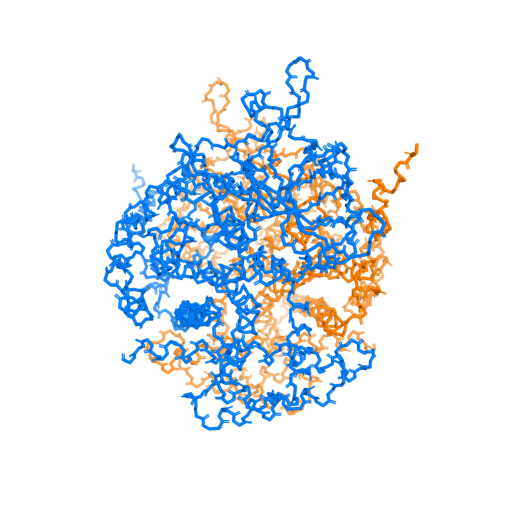.508 1 82.88 185 SER B CA 1
ATOM 5835 C C . SER B 1 185 ? 13.828 16.328 11.297 1 82.88 185 SER B C 1
ATOM 5837 O O . SER B 1 185 ? 13.477 16.953 12.297 1 82.88 185 SER B O 1
ATOM 5839 N N . ASP B 1 186 ? 15.102 16.359 10.883 1 89.69 186 ASP B N 1
ATOM 5840 C CA . ASP B 1 186 ? 16.172 17.125 11.523 1 89.69 186 ASP B CA 1
ATOM 5841 C C . ASP B 1 186 ? 16.172 18.578 11.031 1 89.69 186 ASP B C 1
ATOM 5843 O O . ASP B 1 186 ? 17.109 19.016 10.383 1 89.69 186 ASP B O 1
ATOM 5847 N N . ILE B 1 187 ? 15.188 19.359 11.422 1 89.56 187 ILE B N 1
ATOM 5848 C CA . ILE B 1 187 ? 14.953 20.719 10.961 1 89.56 187 ILE B CA 1
ATOM 5849 C C . ILE B 1 187 ? 16.109 21.609 11.391 1 89.56 187 ILE B C 1
ATOM 5851 O O . ILE B 1 187 ? 16.531 22.5 10.641 1 89.56 187 ILE B O 1
ATOM 5855 N N . PRO B 1 188 ? 16.688 21.375 12.578 1 90.31 188 PRO B N 1
ATOM 5856 C CA . PRO B 1 188 ? 17.828 22.203 12.984 1 90.31 188 PRO B CA 1
ATOM 5857 C C . PRO B 1 188 ? 19 22.109 12.016 1 90.31 188 PRO B C 1
ATOM 5859 O O . PRO B 1 188 ? 19.844 23.016 11.969 1 90.31 188 PRO B O 1
ATOM 5862 N N . ALA B 1 189 ? 19.047 21.094 11.242 1 89.69 189 ALA B N 1
ATOM 5863 C CA . ALA B 1 189 ? 20.156 20.906 10.305 1 89.69 189 ALA B CA 1
ATOM 5864 C C . ALA B 1 189 ? 19.922 21.688 9.016 1 89.69 189 ALA B C 1
ATOM 5866 O O . ALA B 1 189 ? 20.766 21.672 8.117 1 89.69 189 ALA B O 1
ATOM 5867 N N . ASN B 1 190 ? 18.844 22.469 8.93 1 91.75 190 ASN B N 1
ATOM 5868 C CA . ASN B 1 190 ? 18.562 23.25 7.734 1 91.75 190 ASN B CA 1
ATOM 5869 C C . ASN B 1 190 ? 19.703 24.203 7.402 1 91.75 190 ASN B C 1
ATOM 5871 O O . ASN B 1 190 ? 20.391 24.703 8.305 1 91.75 190 ASN B O 1
ATOM 5875 N N . LYS B 1 191 ? 19.875 24.453 6.105 1 92.69 191 LYS B N 1
ATOM 5876 C CA . LYS B 1 191 ? 20.984 25.266 5.645 1 92.69 191 LYS B CA 1
ATOM 5877 C C . LYS B 1 191 ? 20.484 26.516 4.902 1 92.69 191 LYS B C 1
ATOM 5879 O O . LYS B 1 191 ? 21.234 27.469 4.699 1 92.69 191 LYS B O 1
ATOM 5884 N N . VAL B 1 192 ? 19.219 26.516 4.465 1 95.12 192 VAL B N 1
ATOM 5885 C CA . VAL B 1 192 ? 18.672 27.688 3.785 1 95.12 192 VAL B CA 1
ATOM 5886 C C . VAL B 1 192 ? 18.922 28.938 4.633 1 95.12 192 VAL B C 1
ATOM 5888 O O . VAL B 1 192 ? 18.641 28.953 5.832 1 95.12 192 VAL B O 1
ATOM 5891 N N . GLU B 1 193 ? 19.422 30 3.955 1 95.56 193 GLU B N 1
ATOM 5892 C CA . GLU B 1 193 ? 19.812 31.219 4.676 1 95.56 193 GLU B CA 1
ATOM 5893 C C . GLU B 1 193 ? 18.828 32.344 4.418 1 95.56 193 GLU B C 1
ATOM 5895 O O . GLU B 1 193 ? 18.359 32.531 3.293 1 95.56 193 GLU B O 1
ATOM 5900 N N . ALA B 1 194 ? 18.578 33.062 5.445 1 96.94 194 ALA B N 1
ATOM 5901 C CA . ALA B 1 194 ? 17.859 34.344 5.348 1 96.94 194 ALA B CA 1
ATOM 5902 C C . ALA B 1 194 ? 18.812 35.5 5.555 1 96.94 194 ALA B C 1
ATOM 5904 O O . ALA B 1 194 ? 19.531 35.562 6.555 1 96.94 194 ALA B O 1
ATOM 5905 N N . VAL B 1 195 ? 18.812 36.406 4.574 1 96.25 195 VAL B N 1
ATOM 5906 C CA . VAL B 1 195 ? 19.703 37.562 4.613 1 96.25 195 VAL B CA 1
ATOM 5907 C C . VAL B 1 195 ? 18.891 38.844 4.5 1 96.25 195 VAL B C 1
ATOM 5909 O O . VAL B 1 195 ? 18.016 38.969 3.629 1 96.25 195 VAL B O 1
ATOM 5912 N N . LYS B 1 196 ? 19.125 39.781 5.418 1 94.94 196 LYS B N 1
ATOM 5913 C CA . LYS B 1 196 ? 18.484 41.094 5.301 1 94.94 196 LYS B CA 1
ATOM 5914 C C . LYS B 1 196 ? 19.219 41.969 4.316 1 94.94 196 LYS B C 1
ATOM 5916 O O . LYS B 1 196 ? 20.375 42.344 4.547 1 94.94 196 LYS B O 1
ATOM 5921 N N . GLU B 1 197 ? 18.594 42.188 3.264 1 94 197 GLU B N 1
ATOM 5922 C CA . GLU B 1 197 ? 19.141 43.031 2.221 1 94 197 GLU B CA 1
ATOM 5923 C C . GLU B 1 197 ? 18.188 44.188 1.904 1 94 197 GLU B C 1
ATOM 5925 O O . GLU B 1 197 ? 17.047 43.969 1.502 1 94 197 GLU B O 1
ATOM 5930 N N . ASP B 1 198 ? 18.703 45.5 2.021 1 91.25 198 ASP B N 1
ATOM 5931 C CA . ASP B 1 198 ? 17.922 46.688 1.712 1 91.25 198 ASP B CA 1
ATOM 5932 C C . ASP B 1 198 ? 16.594 46.719 2.463 1 91.25 198 ASP B C 1
ATOM 5934 O O . ASP B 1 198 ? 15.539 46.969 1.871 1 91.25 198 ASP B O 1
ATOM 5938 N N . GLY B 1 199 ? 16.609 46.281 3.639 1 91.25 199 GLY B N 1
ATOM 5939 C CA . GLY B 1 199 ? 15.445 46.312 4.508 1 91.25 199 GLY B CA 1
ATOM 5940 C C . GLY B 1 199 ? 14.508 45.125 4.32 1 91.25 199 GLY B C 1
ATOM 5941 O O . GLY B 1 199 ? 13.484 45.031 5.004 1 91.25 199 GLY B O 1
ATOM 5942 N N . GLN B 1 200 ? 14.844 44.281 3.428 1 94.62 200 GLN B N 1
ATOM 5943 C CA . GLN B 1 200 ? 14 43.125 3.168 1 94.62 200 GLN B CA 1
ATOM 5944 C C . GLN B 1 200 ? 14.742 41.812 3.443 1 94.62 200 GLN B C 1
ATOM 5946 O O . GLN B 1 200 ? 15.945 41.719 3.201 1 94.62 200 GLN B O 1
ATOM 5951 N N . TRP B 1 201 ? 14.008 40.844 3.973 1 97.38 201 TRP B N 1
ATOM 5952 C CA . TRP B 1 201 ? 14.594 39.5 4.125 1 97.38 201 TRP B CA 1
ATOM 5953 C C . TRP B 1 201 ? 14.57 38.75 2.801 1 97.38 201 TRP B C 1
ATOM 5955 O O . TRP B 1 201 ? 13.539 38.688 2.123 1 97.38 201 TRP B O 1
ATOM 5965 N N . LYS B 1 202 ? 15.711 38.188 2.49 1 97.88 202 LYS B N 1
ATOM 5966 C CA . LYS B 1 202 ? 15.867 37.375 1.288 1 97.88 202 LYS B CA 1
ATOM 5967 C C . LYS B 1 202 ? 16.375 35.969 1.634 1 97.88 202 LYS B C 1
ATOM 5969 O O . LYS B 1 202 ? 17.219 35.812 2.516 1 97.88 202 LYS B O 1
ATOM 5974 N N . LEU B 1 203 ? 15.773 35 0.979 1 97.31 203 LEU B N 1
ATOM 5975 C CA . LEU B 1 203 ? 16.141 33.594 1.257 1 97.31 203 LEU B CA 1
ATOM 5976 C C . LEU B 1 203 ? 17 33.031 0.141 1 97.31 203 LEU B C 1
ATOM 5978 O O . LEU B 1 203 ? 16.766 33.312 -1.037 1 97.31 203 LEU B O 1
ATOM 5982 N N . TYR B 1 204 ? 18.031 32.219 0.499 1 96.44 204 TYR B N 1
ATOM 5983 C CA . TYR B 1 204 ? 18.953 31.562 -0.412 1 96.44 204 TYR B CA 1
ATOM 5984 C C . TYR B 1 204 ? 19.156 30.109 -0.021 1 96.44 204 TYR B C 1
ATOM 5986 O O . TYR B 1 204 ? 19.344 29.797 1.157 1 96.44 204 TYR B O 1
ATOM 5994 N N . GLY B 1 205 ? 19.172 29.25 -0.982 1 95.62 205 GLY B N 1
ATOM 5995 C CA . GLY B 1 205 ? 19.359 27.828 -0.74 1 95.62 205 GLY B CA 1
ATOM 5996 C C . GLY B 1 205 ? 18.344 26.969 -1.466 1 95.62 205 GLY B C 1
ATOM 5997 O O . GLY B 1 205 ? 17.875 27.328 -2.545 1 95.62 205 GLY B O 1
ATOM 5998 N N . SER B 1 206 ? 18.094 25.719 -0.907 1 95.31 206 SER B N 1
ATOM 5999 C CA . SER B 1 206 ? 17.203 24.797 -1.599 1 95.31 206 SER B CA 1
ATOM 6000 C C . SER B 1 206 ? 16.312 24.047 -0.613 1 95.31 206 SER B C 1
ATOM 6002 O O . SER B 1 206 ? 16.75 23.688 0.482 1 95.31 206 SER B O 1
ATOM 6004 N N . LYS B 1 207 ? 15.102 23.906 -0.958 1 95.88 207 LYS B N 1
ATOM 6005 C CA . LYS B 1 207 ? 14.148 23.047 -0.261 1 95.88 207 LYS B CA 1
ATOM 6006 C C . LYS B 1 207 ? 13.812 21.812 -1.093 1 95.88 207 LYS B C 1
ATOM 6008 O O . LYS B 1 207 ? 13.883 21.844 -2.322 1 95.88 207 LYS B O 1
ATOM 6013 N N . PHE B 1 208 ? 13.398 20.719 -0.478 1 95.56 208 PHE B N 1
ATOM 6014 C CA . PHE B 1 208 ? 13.492 19.422 -1.143 1 95.56 208 PHE B CA 1
ATOM 6015 C C . PHE B 1 208 ? 12.109 18.781 -1.258 1 95.56 208 PHE B C 1
ATOM 6017 O O . PHE B 1 208 ? 11.789 18.156 -2.277 1 95.56 208 PHE B O 1
ATOM 6024 N N . PHE B 1 209 ? 11.281 18.734 -0.247 1 95.81 209 PHE B N 1
ATOM 6025 C CA . PHE B 1 209 ? 9.883 18.312 -0.256 1 95.81 209 PHE B CA 1
ATOM 6026 C C . PHE B 1 209 ? 8.961 19.5 -0.01 1 95.81 209 PHE B C 1
ATOM 6028 O O . PHE B 1 209 ? 8.562 19.766 1.127 1 95.81 209 PHE B O 1
ATOM 6035 N N . CYS B 1 210 ? 8.648 20.172 -1.122 1 96.81 210 CYS B N 1
ATOM 6036 C CA . CYS B 1 210 ? 7.797 21.359 -1.056 1 96.81 210 CYS B CA 1
ATOM 6037 C C . CYS B 1 210 ? 6.359 21.031 -1.438 1 96.81 210 CYS B C 1
ATOM 6039 O O . CYS B 1 210 ? 6.027 20.969 -2.621 1 96.81 210 CYS B O 1
ATOM 6041 N N . SER B 1 211 ? 5.551 20.906 -0.447 1 93.5 211 SER B N 1
ATOM 6042 C CA . SER B 1 211 ? 4.164 20.5 -0.663 1 93.5 211 SER B CA 1
ATOM 6043 C C . SER B 1 211 ? 3.318 21.656 -1.165 1 93.5 211 SER B C 1
ATOM 6045 O O . SER B 1 211 ? 3.393 22.766 -0.625 1 93.5 211 SER B O 1
ATOM 6047 N N . ALA B 1 212 ? 2.504 21.469 -2.164 1 97.31 212 ALA B N 1
ATOM 6048 C CA . ALA B 1 212 ? 1.557 22.438 -2.721 1 97.31 212 ALA B CA 1
ATOM 6049 C C . ALA B 1 212 ? 2.283 23.625 -3.344 1 97.31 212 ALA B C 1
ATOM 6051 O O . ALA B 1 212 ? 1.98 24.781 -3.029 1 97.31 212 ALA B O 1
ATOM 6052 N N . THR B 1 213 ? 3.193 23.297 -4.242 1 98.25 213 THR B N 1
ATOM 6053 C CA . THR B 1 213 ? 4.055 24.328 -4.797 1 98.25 213 THR B CA 1
ATOM 6054 C C . THR B 1 213 ? 3.256 25.281 -5.691 1 98.25 213 THR B C 1
ATOM 6056 O O . THR B 1 213 ? 3.729 26.359 -6.035 1 98.25 213 THR B O 1
ATOM 6059 N N . HIS B 1 214 ? 1.98 24.953 -6.027 1 97.75 214 HIS B N 1
ATOM 6060 C CA . HIS B 1 214 ? 1.109 25.828 -6.801 1 97.75 214 HIS B CA 1
ATOM 6061 C C . HIS B 1 214 ? 0.505 26.922 -5.926 1 97.75 214 HIS B C 1
ATOM 6063 O O . HIS B 1 214 ? -0.16 27.828 -6.426 1 97.75 214 HIS B O 1
ATOM 6069 N N . ALA B 1 215 ? 0.707 26.922 -4.629 1 98.31 215 ALA B N 1
ATOM 6070 C CA . ALA B 1 215 ? 0.052 27.797 -3.654 1 98.31 215 ALA B CA 1
ATOM 6071 C C . ALA B 1 215 ? 0.533 29.234 -3.793 1 98.31 215 ALA B C 1
ATOM 6073 O O . ALA B 1 215 ? 1.53 29.5 -4.465 1 98.31 215 ALA B O 1
ATOM 6074 N N . ASP B 1 216 ? -0.125 30.141 -3.15 1 98.06 216 ASP B N 1
ATOM 6075 C CA . ASP B 1 216 ? 0.155 31.578 -3.213 1 98.06 216 ASP B CA 1
ATOM 6076 C C . ASP B 1 216 ? 1.219 31.969 -2.191 1 98.06 216 ASP B C 1
ATOM 6078 O O . ASP B 1 216 ? 2.01 32.875 -2.434 1 98.06 216 ASP B O 1
ATOM 6082 N N . TYR B 1 217 ? 1.181 31.312 -1.079 1 98.69 217 TYR B N 1
ATOM 6083 C CA . TYR B 1 217 ? 2.049 31.688 0.034 1 98.69 217 TYR B CA 1
ATOM 6084 C C . TYR B 1 217 ? 2.648 30.438 0.688 1 98.69 217 TYR B C 1
ATOM 6086 O O . TYR B 1 217 ? 2.059 29.359 0.638 1 98.69 217 TYR B O 1
ATOM 6094 N N . VAL B 1 218 ? 3.797 30.641 1.321 1 98.44 218 VAL B N 1
ATOM 6095 C CA . VAL B 1 218 ? 4.539 29.484 1.833 1 98.44 218 VAL B CA 1
ATOM 6096 C C . VAL B 1 218 ? 5.035 29.781 3.246 1 98.44 218 VAL B C 1
ATOM 6098 O O . VAL B 1 218 ? 5.629 30.828 3.496 1 98.44 218 VAL B O 1
ATOM 6101 N N . VAL B 1 219 ? 4.73 28.875 4.145 1 98.25 219 VAL B N 1
ATOM 6102 C CA . VAL B 1 219 ? 5.508 28.859 5.383 1 98.25 219 VAL B CA 1
ATOM 6103 C C . VAL B 1 219 ? 6.859 28.188 5.133 1 98.25 219 VAL B C 1
ATOM 6105 O O . VAL B 1 219 ? 6.922 27.047 4.676 1 98.25 219 VAL B O 1
ATOM 6108 N N . VAL B 1 220 ? 7.938 28.891 5.379 1 97.75 220 VAL B N 1
ATOM 6109 C CA . VAL B 1 220 ? 9.266 28.391 5.043 1 97.75 220 VAL B CA 1
ATOM 6110 C C . VAL B 1 220 ? 10.219 28.625 6.207 1 97.75 220 VAL B C 1
ATOM 6112 O O . VAL B 1 220 ? 10.148 29.656 6.875 1 97.75 220 VAL B O 1
ATOM 6115 N N . THR B 1 221 ? 11.047 27.656 6.488 1 96.31 221 THR B N 1
ATOM 6116 C CA . THR B 1 221 ? 12.07 27.797 7.527 1 96.31 221 THR B CA 1
ATOM 6117 C C . THR B 1 221 ? 13.414 28.172 6.918 1 96.31 221 THR B C 1
ATOM 6119 O O . THR B 1 221 ? 13.75 27.734 5.816 1 96.31 221 THR B O 1
ATOM 6122 N N . ALA B 1 222 ? 14.133 28.969 7.586 1 96.19 222 ALA B N 1
ATOM 6123 C CA . ALA B 1 222 ? 15.469 29.391 7.172 1 96.19 222 ALA B CA 1
ATOM 6124 C C . ALA B 1 222 ? 16.281 29.859 8.367 1 96.19 222 ALA B C 1
ATOM 6126 O O . ALA B 1 222 ? 15.727 30.219 9.414 1 96.19 222 ALA B O 1
ATOM 6127 N N . LYS B 1 223 ? 17.562 29.891 8.172 1 95 223 LYS B N 1
ATOM 6128 C CA . LYS B 1 223 ? 18.453 30.391 9.211 1 95 223 LYS B CA 1
ATOM 6129 C C . LYS B 1 223 ? 18.953 31.797 8.875 1 95 223 LYS B C 1
ATOM 6131 O O . LYS B 1 223 ? 19.594 32 7.852 1 95 223 LYS B O 1
ATOM 6136 N N . PRO B 1 224 ? 18.594 32.719 9.781 1 95.38 224 PRO B N 1
ATOM 6137 C CA . PRO B 1 224 ? 19.234 34 9.57 1 95.38 224 PRO B CA 1
ATOM 6138 C C . PRO B 1 224 ? 20.75 33.938 9.555 1 95.38 224 PRO B C 1
ATOM 6140 O O . PRO B 1 224 ? 21.344 33.219 10.352 1 95.38 224 PRO B O 1
ATOM 6143 N N . ARG B 1 225 ? 21.375 34.656 8.656 1 92.38 225 ARG B N 1
ATOM 6144 C CA . ARG B 1 225 ? 22.828 34.594 8.492 1 92.38 225 ARG B CA 1
ATOM 6145 C C . ARG B 1 225 ? 23.531 34.844 9.82 1 92.38 225 ARG B C 1
ATOM 6147 O O . ARG B 1 225 ? 23.25 35.812 10.516 1 92.38 225 ARG B O 1
ATOM 6154 N N . GLY B 1 226 ? 24.422 33.938 10.07 1 89.12 226 GLY B N 1
ATOM 6155 C CA . GLY B 1 226 ? 25.234 34.062 11.273 1 89.12 226 GLY B CA 1
ATOM 6156 C C . GLY B 1 226 ? 24.562 33.469 12.5 1 89.12 226 GLY B C 1
ATOM 6157 O O . GLY B 1 226 ? 25.172 33.406 13.57 1 89.12 226 GLY B O 1
ATOM 6158 N N . GLU B 1 227 ? 23.281 33.094 12.422 1 91.5 227 GLU B N 1
ATOM 6159 C CA . GLU B 1 227 ? 22.562 32.5 13.547 1 91.5 227 GLU B CA 1
ATOM 6160 C C . GLU B 1 227 ? 22.547 30.969 13.453 1 91.5 227 GLU B C 1
ATOM 6162 O O . GLU B 1 227 ? 22.734 30.406 12.367 1 91.5 227 GLU B O 1
ATOM 6167 N N . GLU B 1 228 ? 22.344 30.359 14.594 1 90.81 228 GLU B N 1
ATOM 6168 C CA . GLU B 1 228 ? 22.328 28.906 14.656 1 90.81 228 GLU B CA 1
ATOM 6169 C C . GLU B 1 228 ? 20.891 28.375 14.656 1 90.81 228 GLU B C 1
ATOM 6171 O O . GLU B 1 228 ? 20.641 27.25 14.211 1 90.81 228 GLU B O 1
ATOM 6176 N N . LYS B 1 229 ? 20.016 29.156 15.117 1 94.44 229 LYS B N 1
ATOM 6177 C CA . LYS B 1 229 ? 18.641 28.688 15.242 1 94.44 229 LYS B CA 1
ATOM 6178 C C . LYS B 1 229 ? 17.828 29 13.992 1 94.44 229 LYS B C 1
ATOM 6180 O O . LYS B 1 229 ? 18.047 30.031 13.352 1 94.44 229 LYS B O 1
ATOM 6185 N N . VAL B 1 230 ? 16.891 28.141 13.742 1 94.88 230 VAL B N 1
ATOM 6186 C CA . VAL B 1 230 ? 16.031 28.266 12.578 1 94.88 230 VAL B CA 1
ATOM 6187 C C . VAL B 1 230 ? 14.906 29.266 12.883 1 94.88 230 VAL B C 1
ATOM 6189 O O . VAL B 1 230 ? 14.375 29.297 13.992 1 94.88 230 VAL B O 1
ATOM 6192 N N . ALA B 1 231 ? 14.641 30.156 11.961 1 96.94 231 ALA B N 1
ATOM 6193 C CA . ALA B 1 231 ? 13.492 31.062 12 1 96.94 231 ALA B CA 1
ATOM 6194 C C . ALA B 1 231 ? 12.414 30.625 11.008 1 96.94 231 ALA B C 1
ATOM 6196 O O . ALA B 1 231 ? 12.641 29.719 10.203 1 96.94 231 ALA B O 1
ATOM 6197 N N . VAL B 1 232 ? 11.203 31.219 11.164 1 97.56 232 VAL B N 1
ATOM 6198 C CA . VAL B 1 232 ? 10.094 30.922 10.258 1 97.56 232 VAL B CA 1
ATOM 6199 C C . VAL B 1 232 ? 9.695 32.188 9.5 1 97.56 232 VAL B C 1
ATOM 6201 O O . VAL B 1 232 ? 9.688 33.281 10.078 1 97.56 232 VAL B O 1
ATOM 6204 N N . PHE B 1 233 ? 9.516 32.062 8.25 1 98.31 233 PHE B N 1
ATOM 6205 C CA . PHE B 1 233 ? 9.102 33.156 7.375 1 98.31 233 PHE B CA 1
ATOM 6206 C C . PHE B 1 233 ? 7.863 32.75 6.582 1 98.31 233 PHE B C 1
ATOM 6208 O O . PHE B 1 233 ? 7.543 31.578 6.457 1 98.31 233 PHE B O 1
ATOM 6215 N N . VAL B 1 234 ? 7.125 33.719 6.133 1 98.56 234 VAL B N 1
ATOM 6216 C CA . VAL B 1 234 ? 6.125 33.562 5.082 1 98.56 234 VAL B CA 1
ATOM 6217 C C . VAL B 1 234 ? 6.641 34.156 3.779 1 98.56 234 VAL B C 1
ATOM 6219 O O . VAL B 1 234 ? 7.117 35.281 3.76 1 98.56 234 VAL B O 1
ATOM 6222 N N . MET B 1 235 ? 6.605 33.375 2.752 1 98.56 235 MET B N 1
ATOM 6223 C CA . MET B 1 235 ? 7.129 33.781 1.451 1 98.56 235 MET B CA 1
ATOM 6224 C C . MET B 1 235 ? 6.035 33.75 0.389 1 98.56 235 MET B C 1
ATOM 6226 O O . MET B 1 235 ? 5.383 32.719 0.193 1 98.56 235 MET B O 1
ATOM 6230 N N . PRO B 1 236 ? 5.738 34.906 -0.239 1 98.56 236 PRO B N 1
ATOM 6231 C CA . PRO B 1 236 ? 4.828 34.844 -1.387 1 98.56 236 PRO B CA 1
ATOM 6232 C C . PRO B 1 236 ? 5.453 34.156 -2.596 1 98.56 236 PRO B C 1
ATOM 6234 O O . PRO B 1 236 ? 6.652 34.312 -2.854 1 98.56 236 PRO B O 1
ATOM 6237 N N . SER B 1 237 ? 4.629 33.406 -3.312 1 98.25 237 SER B N 1
ATOM 6238 C CA . SER B 1 237 ? 5.121 32.719 -4.516 1 98.25 237 SER B CA 1
ATOM 6239 C C . SER B 1 237 ? 5.352 33.719 -5.645 1 98.25 237 SER B C 1
ATOM 6241 O O . SER B 1 237 ? 6.16 33.5 -6.543 1 98.25 237 SER B O 1
ATOM 6243 N N . TRP B 1 238 ? 4.605 34.812 -5.551 1 97.06 238 TRP B N 1
ATOM 6244 C CA . TRP B 1 238 ? 4.703 35.938 -6.508 1 97.06 238 TRP B CA 1
ATOM 6245 C C . TRP B 1 238 ? 4.719 37.281 -5.789 1 97.06 238 TRP B C 1
ATOM 6247 O O . TRP B 1 238 ? 4.02 37.469 -4.793 1 97.06 238 TRP B O 1
ATOM 6257 N N . LEU B 1 239 ? 5.488 38.125 -6.328 1 96.12 239 LEU B N 1
ATOM 6258 C CA . LEU B 1 239 ? 5.418 39.5 -5.859 1 96.12 239 LEU B CA 1
ATOM 6259 C C . LEU B 1 239 ? 4.312 40.25 -6.582 1 96.12 239 LEU B C 1
ATOM 6261 O O . LEU B 1 239 ? 3.771 39.781 -7.582 1 96.12 239 LEU B O 1
ATOM 6265 N N . PRO B 1 240 ? 3.891 41.406 -5.977 1 92.62 240 PRO B N 1
ATOM 6266 C CA . PRO B 1 240 ? 2.77 42.125 -6.578 1 92.62 240 PRO B CA 1
ATOM 6267 C C . PRO B 1 240 ? 2.963 42.375 -8.07 1 92.62 240 PRO B C 1
ATOM 6269 O O . PRO B 1 240 ? 3.984 42.938 -8.484 1 92.62 240 PRO B O 1
ATOM 6272 N N . GLY B 1 241 ? 2.066 41.906 -8.898 1 92.44 241 GLY B N 1
ATOM 6273 C CA . GLY B 1 241 ? 2.061 42.156 -10.328 1 92.44 241 GLY B CA 1
ATOM 6274 C C . GLY B 1 241 ? 2.777 41.062 -11.109 1 92.44 241 GLY B C 1
ATOM 6275 O O . GLY B 1 241 ? 2.727 41.031 -12.344 1 92.44 241 GLY B O 1
ATOM 6276 N N . ASP B 1 242 ? 3.375 40.094 -10.453 1 96 242 ASP B N 1
ATOM 6277 C CA . ASP B 1 242 ? 4.246 39.156 -11.125 1 96 242 ASP B CA 1
ATOM 6278 C C . ASP B 1 242 ? 3.492 37.844 -11.445 1 96 242 ASP B C 1
ATOM 6280 O O . ASP B 1 242 ? 3.895 37.094 -12.336 1 96 242 ASP B O 1
ATOM 6284 N N . LYS B 1 243 ? 2.379 37.562 -10.766 1 94.25 243 LYS B N 1
ATOM 6285 C CA . LYS B 1 243 ? 1.652 36.312 -11 1 94.25 243 LYS B CA 1
ATOM 6286 C C . LYS B 1 243 ? 1.122 36.25 -12.43 1 94.25 243 LYS B C 1
ATOM 6288 O O . LYS B 1 243 ? 1.247 35.219 -13.094 1 94.25 243 LYS B O 1
ATOM 6293 N N . GLU B 1 244 ? 0.554 37.312 -12.914 1 92 244 GLU B N 1
ATOM 6294 C CA . GLU B 1 244 ? 0.004 37.375 -14.266 1 92 244 GLU B CA 1
ATOM 6295 C C . GLU B 1 244 ? 1.101 37.188 -15.312 1 92 244 GLU B C 1
ATOM 6297 O O . GLU B 1 244 ? 0.834 36.75 -16.438 1 92 244 GLU B O 1
ATOM 6302 N N . LYS B 1 245 ? 2.307 37.562 -14.969 1 93.81 245 LYS B N 1
ATOM 6303 C CA . LYS B 1 245 ? 3.449 37.469 -15.875 1 93.81 245 LYS B CA 1
ATOM 6304 C C . LYS B 1 245 ? 4.164 36.125 -15.711 1 93.81 245 LYS B C 1
ATOM 6306 O O . LYS B 1 245 ? 5.164 35.875 -16.391 1 93.81 245 LYS B O 1
ATOM 6311 N N . GLU B 1 246 ? 3.672 35.312 -14.719 1 94.69 246 GLU B N 1
ATOM 6312 C CA . GLU B 1 246 ? 4.266 34 -14.391 1 94.69 246 GLU B CA 1
ATOM 6313 C C . GLU B 1 246 ? 5.723 34.156 -13.961 1 94.69 246 GLU B C 1
ATOM 6315 O O . GLU B 1 246 ? 6.578 33.375 -14.359 1 94.69 246 GLU B O 1
ATOM 6320 N N . LYS B 1 247 ? 5.984 35.25 -13.344 1 95.62 247 LYS B N 1
ATOM 6321 C CA . LYS B 1 247 ? 7.301 35.5 -12.758 1 95.62 247 LYS B CA 1
ATOM 6322 C C . LYS B 1 247 ? 7.309 35.188 -11.266 1 95.62 247 LYS B C 1
ATOM 6324 O O . LYS B 1 247 ? 6.66 35.875 -10.469 1 95.62 247 LYS B O 1
ATOM 6329 N N . ARG B 1 248 ? 8.055 34.25 -10.922 1 96.5 248 ARG B N 1
ATOM 6330 C CA . ARG B 1 248 ? 8.133 33.812 -9.531 1 96.5 248 ARG B CA 1
ATOM 6331 C C . ARG B 1 248 ? 8.93 34.812 -8.688 1 96.5 248 ARG B C 1
ATOM 6333 O O . ARG B 1 248 ? 9.75 35.562 -9.211 1 96.5 248 ARG B O 1
ATOM 6340 N N . ASN B 1 249 ? 8.57 34.781 -7.383 1 97.62 249 ASN B N 1
ATOM 6341 C CA . ASN B 1 249 ? 9.508 35.344 -6.43 1 97.62 249 ASN B CA 1
ATOM 6342 C C . ASN B 1 249 ? 10.922 34.844 -6.645 1 97.62 249 ASN B C 1
ATOM 6344 O O . ASN B 1 249 ? 11.188 34.125 -7.602 1 97.62 249 ASN B O 1
ATOM 6348 N N . GLY B 1 250 ? 11.992 35.25 -5.93 1 96.75 250 GLY B N 1
ATOM 6349 C CA . GLY B 1 250 ? 13.391 34.875 -6.09 1 96.75 250 GLY B CA 1
ATOM 6350 C C . GLY B 1 250 ? 13.641 33.406 -5.883 1 96.75 250 GLY B C 1
ATOM 6351 O O . GLY B 1 250 ? 14.484 33 -5.07 1 96.75 250 GLY B O 1
ATOM 6352 N N . PHE B 1 251 ? 12.844 32.531 -6.602 1 97.06 251 PHE B N 1
ATOM 6353 C CA . PHE B 1 251 ? 13.125 31.094 -6.57 1 97.06 251 PHE B CA 1
ATOM 6354 C C . PHE B 1 251 ? 12.719 30.422 -7.887 1 97.06 251 PHE B C 1
ATOM 6356 O O . PHE B 1 251 ? 11.992 31.016 -8.688 1 97.06 251 PHE B O 1
ATOM 6363 N N . THR B 1 252 ? 13.258 29.281 -8.164 1 97.31 252 THR B N 1
ATOM 6364 C CA . THR B 1 252 ? 12.914 28.438 -9.297 1 97.31 252 THR B CA 1
ATOM 6365 C C . THR B 1 252 ? 12.453 27.062 -8.828 1 97.31 252 THR B C 1
ATOM 6367 O O . THR B 1 252 ? 12.766 26.641 -7.707 1 97.31 252 THR B O 1
ATOM 6370 N N . ILE B 1 253 ? 11.562 26.469 -9.594 1 98.06 253 ILE B N 1
ATOM 6371 C CA . ILE B 1 253 ? 11.148 25.078 -9.344 1 98.06 253 ILE B CA 1
ATOM 6372 C C . ILE B 1 253 ? 12.031 24.125 -10.141 1 98.06 253 ILE B C 1
ATOM 6374 O O . ILE B 1 253 ? 12.133 24.234 -11.367 1 98.06 253 ILE B O 1
ATOM 6378 N N . ASP B 1 254 ? 12.68 23.219 -9.5 1 97.06 254 ASP B N 1
ATOM 6379 C CA . ASP B 1 254 ? 13.641 22.328 -10.133 1 97.06 254 ASP B CA 1
ATOM 6380 C C . ASP B 1 254 ? 12.945 21.125 -10.766 1 97.06 254 ASP B C 1
ATOM 6382 O O . ASP B 1 254 ? 13.266 20.734 -11.891 1 97.06 254 ASP B O 1
ATOM 6386 N N . ARG B 1 255 ? 12.031 20.562 -10.078 1 97.06 255 ARG B N 1
ATOM 6387 C CA . ARG B 1 255 ? 11.266 19.422 -10.594 1 97.06 255 ARG B CA 1
ATOM 6388 C C . ARG B 1 255 ? 10.055 19.141 -9.719 1 97.06 255 ARG B C 1
ATOM 6390 O O . ARG B 1 255 ? 10.016 19.547 -8.555 1 97.06 255 ARG B O 1
ATOM 6397 N N . ILE B 1 256 ? 9.047 18.562 -10.32 1 97.31 256 ILE B N 1
ATOM 6398 C CA . ILE B 1 256 ? 7.922 17.969 -9.602 1 97.31 256 ILE B CA 1
ATOM 6399 C C . ILE B 1 256 ? 8.219 16.516 -9.266 1 97.31 256 ILE B C 1
ATOM 6401 O O . ILE B 1 256 ? 8.656 15.75 -10.125 1 97.31 256 ILE B O 1
ATOM 6405 N N . LYS B 1 257 ? 8.039 16.109 -8.047 1 96.56 257 LYS B N 1
ATOM 6406 C CA . LYS B 1 257 ? 8.391 14.781 -7.57 1 96.56 257 LYS B CA 1
ATOM 6407 C C . LYS B 1 257 ? 7.445 13.727 -8.141 1 96.56 257 LYS B C 1
ATOM 6409 O O . LYS B 1 257 ? 6.246 13.969 -8.273 1 96.56 257 LYS B O 1
ATOM 6414 N N . ASP B 1 258 ? 8 12.57 -8.477 1 95.19 258 ASP B N 1
ATOM 6415 C CA . ASP B 1 258 ? 7.234 11.398 -8.898 1 95.19 258 ASP B CA 1
ATOM 6416 C C . ASP B 1 258 ? 6.91 10.508 -7.703 1 95.19 258 ASP B C 1
ATOM 6418 O O . ASP B 1 258 ? 7.723 9.664 -7.312 1 95.19 258 ASP B O 1
ATOM 6422 N N . LYS B 1 259 ? 5.676 10.602 -7.238 1 95.88 259 LYS B N 1
ATOM 6423 C CA . LYS B 1 259 ? 5.297 9.945 -5.988 1 95.88 259 LYS B CA 1
ATOM 6424 C C . LYS B 1 259 ? 4.328 8.797 -6.242 1 95.88 259 LYS B C 1
ATOM 6426 O O . LYS B 1 259 ? 3.51 8.859 -7.164 1 95.88 259 LYS B O 1
ATOM 6431 N N . MET B 1 260 ? 4.344 7.805 -5.332 1 95.88 260 MET B N 1
ATOM 6432 C CA . MET B 1 260 ? 3.441 6.66 -5.398 1 95.88 260 MET B CA 1
ATOM 6433 C C . MET B 1 260 ? 2.012 7.074 -5.066 1 95.88 260 MET B C 1
ATOM 6435 O O . MET B 1 260 ? 1.061 6.562 -5.656 1 95.88 260 MET B O 1
ATOM 6439 N N . GLY B 1 261 ? 1.814 7.941 -4.121 1 96 261 GLY B N 1
ATOM 6440 C CA . GLY B 1 261 ? 0.531 8.477 -3.695 1 96 261 GLY B CA 1
ATOM 6441 C C . GLY B 1 261 ? 0.479 9.992 -3.723 1 96 261 GLY B C 1
ATOM 6442 O O . GLY B 1 261 ? 1.492 10.648 -3.971 1 96 261 GLY B O 1
ATOM 6443 N N . THR B 1 262 ? -0.729 10.5 -3.545 1 96.38 262 THR B N 1
ATOM 6444 C CA . THR B 1 262 ? -0.953 11.93 -3.697 1 96.38 262 THR B CA 1
ATOM 6445 C C . THR B 1 262 ? -0.367 12.43 -5.012 1 96.38 262 THR B C 1
ATOM 6447 O O . THR B 1 262 ? 0.326 13.453 -5.043 1 96.38 262 THR B O 1
ATOM 6450 N N . ARG B 1 263 ? -0.62 11.719 -6.023 1 94.62 263 ARG B N 1
ATOM 6451 C CA . ARG B 1 263 ? -0.001 11.953 -7.324 1 94.62 263 ARG B CA 1
ATOM 6452 C C . ARG B 1 263 ? -0.412 13.312 -7.891 1 94.62 263 ARG B C 1
ATOM 6454 O O . ARG B 1 263 ? 0.343 13.93 -8.641 1 94.62 263 ARG B O 1
ATOM 6461 N N . GLU B 1 264 ? -1.593 13.766 -7.465 1 95.38 264 GLU B N 1
ATOM 6462 C CA . GLU B 1 264 ? -2.133 15.023 -7.977 1 95.38 264 GLU B CA 1
ATOM 6463 C C . GLU B 1 264 ? -1.533 16.219 -7.246 1 95.38 264 GLU B C 1
ATOM 6465 O O . GLU B 1 264 ? -1.613 17.344 -7.727 1 95.38 264 GLU B O 1
ATOM 6470 N N . LEU B 1 265 ? -1.013 15.961 -6.09 1 96.94 265 LEU B N 1
ATOM 6471 C CA . LEU B 1 265 ? -0.438 17.031 -5.285 1 96.94 265 LEU B CA 1
ATOM 6472 C C . LEU B 1 265 ? 0.886 17.516 -5.875 1 96.94 265 LEU B C 1
ATOM 6474 O O . LEU B 1 265 ? 1.732 16.688 -6.246 1 96.94 265 LEU B O 1
ATOM 6478 N N . THR B 1 266 ? 1.042 18.828 -5.992 1 97.81 266 THR B N 1
ATOM 6479 C CA . THR B 1 266 ? 2.289 19.406 -6.492 1 97.81 266 THR B CA 1
ATOM 6480 C C . THR B 1 266 ? 3.344 19.438 -5.391 1 97.81 266 THR B C 1
ATOM 6482 O O . THR B 1 266 ? 3.256 20.25 -4.469 1 97.81 266 THR B O 1
ATOM 6485 N N . THR B 1 267 ? 4.152 18.484 -5.309 1 97.5 267 THR B N 1
ATOM 6486 C CA . THR B 1 267 ? 5.324 18.438 -4.438 1 97.5 267 THR B CA 1
ATOM 6487 C C . THR B 1 267 ? 6.605 18.609 -5.25 1 97.5 267 THR B C 1
ATOM 6489 O O . THR B 1 267 ? 6.902 17.797 -6.125 1 97.5 267 THR B O 1
ATOM 6492 N N . CYS B 1 268 ? 7.344 19.672 -4.973 1 98 268 CYS B N 1
ATOM 6493 C CA . CYS B 1 268 ? 8.461 20 -5.852 1 98 268 CYS B CA 1
ATOM 6494 C C . CYS B 1 268 ? 9.742 20.188 -5.047 1 98 268 CYS B C 1
ATOM 6496 O O . CYS B 1 268 ? 9.719 20.188 -3.814 1 98 268 CYS B O 1
ATOM 6498 N N . GLU B 1 269 ? 10.844 20.188 -5.754 1 96.88 269 GLU B N 1
ATOM 6499 C CA . GLU B 1 269 ? 12.117 20.734 -5.312 1 96.88 269 GLU B CA 1
ATOM 6500 C C . GLU B 1 269 ? 12.32 22.156 -5.828 1 96.88 269 GLU B C 1
ATOM 6502 O O . GLU B 1 269 ? 11.969 22.453 -6.969 1 96.88 269 GLU B O 1
ATOM 6507 N N . ILE B 1 270 ? 12.844 22.984 -4.898 1 96.88 270 ILE B N 1
ATOM 6508 C CA . ILE B 1 270 ? 12.977 24.375 -5.344 1 96.88 270 ILE B CA 1
ATOM 6509 C C . ILE B 1 270 ? 14.359 24.906 -4.977 1 96.88 270 ILE B C 1
ATOM 6511 O O . ILE B 1 270 ? 14.992 24.406 -4.035 1 96.88 270 ILE B O 1
ATOM 6515 N N . THR B 1 271 ? 14.812 25.844 -5.719 1 96.69 271 THR B N 1
ATOM 6516 C CA . THR B 1 271 ? 16.016 26.609 -5.441 1 96.69 271 THR B CA 1
ATOM 6517 C C . THR B 1 271 ? 15.672 28.078 -5.168 1 96.69 271 THR B C 1
ATOM 6519 O O . THR B 1 271 ? 15.047 28.734 -5.996 1 96.69 271 THR B O 1
ATOM 6522 N N . LEU B 1 272 ? 16.031 28.562 -3.994 1 97.19 272 LEU B N 1
ATOM 6523 C CA . LEU B 1 272 ? 15.82 29.938 -3.572 1 97.19 272 LEU B CA 1
ATOM 6524 C C . LEU B 1 272 ? 17.031 30.797 -3.902 1 97.19 272 LEU B C 1
ATOM 6526 O O . LEU B 1 272 ? 18.172 30.406 -3.621 1 97.19 272 LEU B O 1
ATOM 6530 N N . ASP B 1 273 ? 16.844 31.875 -4.547 1 96.19 273 ASP B N 1
ATOM 6531 C CA . ASP B 1 273 ? 17.875 32.844 -4.914 1 96.19 273 ASP B CA 1
ATOM 6532 C C . ASP B 1 273 ? 17.391 34.25 -4.738 1 96.19 273 ASP B C 1
ATOM 6534 O O . ASP B 1 273 ? 17.094 34.938 -5.719 1 96.19 273 ASP B O 1
ATOM 6538 N N . GLY B 1 274 ? 17.422 34.656 -3.531 1 96.44 274 GLY B N 1
ATOM 6539 C CA . GLY B 1 274 ? 17 36.031 -3.191 1 96.44 274 GLY B CA 1
ATOM 6540 C C . GLY B 1 274 ? 15.492 36.156 -3.088 1 96.44 274 GLY B C 1
ATOM 6541 O O . GLY B 1 274 ? 14.93 37.188 -3.48 1 96.44 274 GLY B O 1
ATOM 6542 N N . ALA B 1 275 ? 14.781 35.188 -2.643 1 97.88 275 ALA B N 1
ATOM 6543 C CA . ALA B 1 275 ? 13.328 35.25 -2.498 1 97.88 275 ALA B CA 1
ATOM 6544 C C . ALA B 1 275 ? 12.938 36.125 -1.319 1 97.88 275 ALA B C 1
ATOM 6546 O O . ALA B 1 275 ? 13.422 35.938 -0.202 1 97.88 275 ALA B O 1
ATOM 6547 N N . VAL B 1 276 ? 12.07 37.062 -1.59 1 98.44 276 VAL B N 1
ATOM 6548 C CA . VAL B 1 276 ? 11.586 37.969 -0.549 1 98.44 276 VAL B CA 1
ATOM 6549 C C . VAL B 1 276 ? 10.672 37.188 0.408 1 98.44 276 VAL B C 1
ATOM 6551 O O . VAL B 1 276 ? 9.781 36.469 -0.028 1 98.44 276 VAL B O 1
ATOM 6554 N N . ALA B 1 277 ? 10.898 37.344 1.708 1 98.44 277 ALA B N 1
ATOM 6555 C CA . ALA B 1 277 ? 10.094 36.656 2.721 1 98.44 277 ALA B CA 1
ATOM 6556 C C . ALA B 1 277 ? 9.867 37.562 3.934 1 98.44 277 ALA B C 1
ATOM 6558 O O . ALA B 1 277 ? 10.609 38.531 4.156 1 98.44 277 ALA B O 1
ATOM 6559 N N . TYR B 1 278 ? 8.875 37.281 4.664 1 98.25 278 TYR B N 1
ATOM 6560 C CA . TYR B 1 278 ? 8.492 38.062 5.832 1 98.25 278 TYR B CA 1
ATOM 6561 C C . TYR B 1 278 ? 8.609 37.25 7.105 1 98.25 278 TYR B C 1
ATOM 6563 O O . TYR B 1 278 ? 8 36.188 7.219 1 98.25 278 TYR B O 1
ATOM 6571 N N . PRO B 1 279 ? 9.391 37.688 8.023 1 97.19 279 PRO B N 1
ATOM 6572 C CA . PRO B 1 279 ? 9.531 36.938 9.266 1 97.19 279 PRO B CA 1
ATOM 6573 C C . PRO B 1 279 ? 8.234 36.875 10.07 1 97.19 279 PRO B C 1
ATOM 6575 O O . PRO B 1 279 ? 7.469 37.844 10.094 1 97.19 279 PRO B O 1
ATOM 6578 N N . VAL B 1 280 ? 8.016 35.781 10.672 1 96.75 280 VAL B N 1
ATOM 6579 C CA . VAL B 1 280 ? 6.832 35.562 11.5 1 96.75 280 VAL B CA 1
ATOM 6580 C C . VAL B 1 280 ? 7.246 35 12.859 1 96.75 280 VAL B C 1
ATOM 6582 O O . VAL B 1 280 ? 7.797 33.906 12.953 1 96.75 280 VAL B O 1
ATOM 6585 N N . GLY B 1 281 ? 6.902 35.75 13.977 1 95.44 281 GLY B N 1
ATOM 6586 C CA . GLY B 1 281 ? 7.289 35.344 15.32 1 95.44 281 GLY B CA 1
ATOM 6587 C C . GLY B 1 281 ? 8.75 35.625 15.633 1 95.44 281 GLY B C 1
ATOM 6588 O O . GLY B 1 281 ? 9.469 36.188 14.805 1 95.44 281 GLY B O 1
ATOM 6589 N N . PRO B 1 282 ? 9.164 35.25 16.875 1 95.56 282 PRO B N 1
ATOM 6590 C CA . PRO B 1 282 ? 10.562 35.469 17.266 1 95.56 282 PRO B CA 1
ATOM 6591 C C . PRO B 1 282 ? 11.539 34.656 16.422 1 95.56 282 PRO B C 1
ATOM 6593 O O . PRO B 1 282 ? 11.312 33.469 16.188 1 95.56 282 PRO B O 1
ATOM 6596 N N . MET B 1 283 ? 12.641 35.281 16.031 1 93.81 283 MET B N 1
ATOM 6597 C CA . MET B 1 283 ? 13.578 34.688 15.07 1 93.81 283 MET B CA 1
ATOM 6598 C C . MET B 1 283 ? 14.312 33.5 15.672 1 93.81 283 MET B C 1
ATOM 6600 O O . MET B 1 283 ? 14.844 32.656 14.938 1 93.81 283 MET B O 1
ATOM 6604 N N . ASP B 1 284 ? 14.336 33.438 16.969 1 93.75 284 ASP B N 1
ATOM 6605 C CA . ASP B 1 284 ? 15.086 32.375 17.609 1 93.75 284 ASP B CA 1
ATOM 6606 C C . ASP B 1 284 ? 14.148 31.25 18.078 1 93.75 284 ASP B C 1
ATOM 6608 O O . ASP B 1 284 ? 14.578 30.328 18.781 1 93.75 284 ASP B O 1
ATOM 6612 N N . ARG B 1 285 ? 12.898 31.328 17.641 1 94.62 285 ARG B N 1
ATOM 6613 C CA . ARG B 1 285 ? 11.922 30.328 18.062 1 94.62 285 ARG B CA 1
ATOM 6614 C C . ARG B 1 285 ? 11.203 29.719 16.859 1 94.62 285 ARG B C 1
ATOM 6616 O O . ARG B 1 285 ? 10.062 29.266 16.984 1 94.62 285 ARG B O 1
ATOM 6623 N N . GLY B 1 286 ? 11.836 29.766 15.75 1 93.38 286 GLY B N 1
ATOM 6624 C CA . GLY B 1 286 ? 11.227 29.266 14.523 1 93.38 286 GLY B CA 1
ATOM 6625 C C . GLY B 1 286 ? 10.812 27.812 14.609 1 93.38 286 GLY B C 1
ATOM 6626 O O . GLY B 1 286 ? 9.695 27.453 14.234 1 93.38 286 GLY B O 1
ATOM 6627 N N . LEU B 1 287 ? 11.688 26.969 15.102 1 91.38 287 LEU B N 1
ATOM 6628 C CA . LEU B 1 287 ? 11.406 25.547 15.219 1 91.38 287 LEU B CA 1
ATOM 6629 C C . LEU B 1 287 ? 10.219 25.297 16.156 1 91.38 287 LEU B C 1
ATOM 6631 O O . LEU B 1 287 ? 9.32 24.516 15.82 1 91.38 287 LEU B O 1
ATOM 6635 N N . ALA B 1 288 ? 10.219 25.938 17.203 1 92.12 288 ALA B N 1
ATOM 6636 C CA . ALA B 1 288 ? 9.141 25.797 18.172 1 92.12 288 ALA B CA 1
ATOM 6637 C C . ALA B 1 288 ? 7.805 26.234 17.578 1 92.12 288 ALA B C 1
ATOM 6639 O O . ALA B 1 288 ? 6.781 25.578 17.797 1 92.12 288 ALA B O 1
ATOM 6640 N N . ASN B 1 289 ? 7.797 27.281 16.828 1 92.69 289 ASN B N 1
ATOM 6641 C CA . ASN B 1 289 ? 6.574 27.812 16.234 1 92.69 289 ASN B CA 1
ATOM 6642 C C . ASN B 1 289 ? 6.027 26.875 15.164 1 92.69 289 ASN B C 1
ATOM 6644 O O . ASN B 1 289 ? 4.816 26.672 15.062 1 92.69 289 ASN B O 1
ATOM 6648 N N . VAL B 1 290 ? 6.914 26.344 14.414 1 91.56 290 VAL B N 1
ATOM 6649 C CA . VAL B 1 290 ? 6.492 25.422 13.367 1 91.56 290 VAL B CA 1
ATOM 6650 C C . VAL B 1 290 ? 5.895 24.172 14 1 91.56 290 VAL B C 1
ATOM 6652 O O . VAL B 1 290 ? 4.848 23.688 13.562 1 91.56 290 VAL B O 1
ATOM 6655 N N . VAL B 1 291 ? 6.496 23.656 14.992 1 88.62 291 VAL B N 1
ATOM 6656 C CA . VAL B 1 291 ? 6.055 22.422 15.633 1 88.62 291 VAL B CA 1
ATOM 6657 C C . VAL B 1 291 ? 4.754 22.672 16.391 1 88.62 291 VAL B C 1
ATOM 6659 O O . VAL B 1 291 ? 3.805 21.891 16.281 1 88.62 291 VAL B O 1
ATOM 6662 N N . GLU B 1 292 ? 4.719 23.75 17.094 1 90.88 292 GLU B N 1
ATOM 6663 C CA . GLU B 1 292 ? 3.6 24.031 17.984 1 90.88 292 GLU B CA 1
ATOM 6664 C C . GLU B 1 292 ? 2.348 24.422 17.203 1 90.88 292 GLU B C 1
ATOM 6666 O O . GLU B 1 292 ? 1.228 24.141 17.641 1 90.88 292 GLU B O 1
ATOM 6671 N N . ILE B 1 293 ? 2.535 25.016 16.094 1 93.94 293 ILE B N 1
ATOM 6672 C CA . ILE B 1 293 ? 1.365 25.531 15.391 1 93.94 293 ILE B CA 1
ATOM 6673 C C . ILE B 1 293 ? 1.147 24.75 14.102 1 93.94 293 ILE B C 1
ATOM 6675 O O . ILE B 1 293 ? 0.219 23.938 14.008 1 93.94 293 ILE B O 1
ATOM 6679 N N . VAL B 1 294 ? 2.082 24.828 13.211 1 93.62 294 VAL B N 1
ATOM 6680 C CA . VAL B 1 294 ? 1.901 24.312 11.859 1 93.62 294 VAL B CA 1
ATOM 6681 C C . VAL B 1 294 ? 1.772 22.797 11.898 1 93.62 294 VAL B C 1
ATOM 6683 O O . VAL B 1 294 ? 0.807 22.234 11.375 1 93.62 294 VAL B O 1
ATOM 6686 N N . LEU B 1 295 ? 2.67 22.141 12.57 1 93.31 295 LEU B N 1
ATOM 6687 C CA . LEU B 1 295 ? 2.672 20.688 12.594 1 93.31 295 LEU B CA 1
ATOM 6688 C C . LEU B 1 295 ? 1.522 20.156 13.445 1 93.31 295 LEU B C 1
ATOM 6690 O O . LEU B 1 295 ? 1.006 19.062 13.18 1 93.31 295 LEU B O 1
ATOM 6694 N N . THR B 1 296 ? 1.122 20.906 14.43 1 95.81 296 THR B N 1
ATOM 6695 C CA . THR B 1 296 ? -0.021 20.5 15.242 1 95.81 296 THR B CA 1
ATOM 6696 C C . THR B 1 296 ? -1.28 20.391 14.383 1 95.81 296 THR B C 1
ATOM 6698 O O . THR B 1 296 ? -1.978 19.375 14.422 1 95.81 296 THR B O 1
ATOM 6701 N N . TYR B 1 297 ? -1.531 21.406 13.617 1 95.94 297 TYR B N 1
ATOM 6702 C CA . TYR B 1 297 ? -2.721 21.391 12.773 1 95.94 297 TYR B CA 1
ATOM 6703 C C . TYR B 1 297 ? -2.602 20.328 11.68 1 95.94 297 TYR B C 1
ATOM 6705 O O . TYR B 1 297 ? -3.582 19.672 11.344 1 95.94 297 TYR B O 1
ATOM 6713 N N . SER B 1 298 ? -1.441 20.172 11.141 1 96.25 298 SER B N 1
ATOM 6714 C CA . SER B 1 298 ? -1.225 19.141 10.125 1 96.25 298 SER B CA 1
ATOM 6715 C C . SER B 1 298 ? -1.465 17.75 10.688 1 96.25 298 SER B C 1
ATOM 6717 O O . SER B 1 298 ? -2.061 16.906 10.016 1 96.25 298 SER B O 1
ATOM 6719 N N . ARG B 1 299 ? -0.986 17.5 11.898 1 97.12 299 ARG B N 1
ATOM 6720 C CA . ARG B 1 299 ? -1.142 16.188 12.516 1 97.12 299 ARG B CA 1
ATOM 6721 C C . ARG B 1 299 ? -2.598 15.938 12.883 1 97.12 299 ARG B C 1
ATOM 6723 O O . ARG B 1 299 ? -3.07 14.797 12.805 1 97.12 299 ARG B O 1
ATOM 6730 N N . LEU B 1 300 ? -3.307 16.969 13.328 1 97 300 LEU B N 1
ATOM 6731 C CA . LEU B 1 300 ? -4.738 16.812 13.555 1 97 300 LEU B CA 1
ATOM 6732 C C . LEU B 1 300 ? -5.453 16.406 12.266 1 97 300 LEU B C 1
ATOM 6734 O O . LEU B 1 300 ? -6.316 15.523 12.289 1 97 300 LEU B O 1
ATOM 6738 N N . THR B 1 301 ? -5.02 17 11.195 1 95.62 301 THR B N 1
ATOM 6739 C CA . THR B 1 301 ? -5.621 16.703 9.898 1 95.62 301 THR B CA 1
ATOM 6740 C C . THR B 1 301 ? -5.301 15.281 9.461 1 95.62 301 THR B C 1
ATOM 6742 O O . THR B 1 301 ? -6.129 14.617 8.836 1 95.62 301 THR B O 1
ATOM 6745 N N . VAL B 1 302 ? -4.133 14.82 9.734 1 95.12 302 VAL B N 1
ATOM 6746 C CA . VAL B 1 302 ? -3.752 13.453 9.383 1 95.12 302 VAL B CA 1
ATOM 6747 C C . VAL B 1 302 ? -4.699 12.461 10.062 1 95.12 302 VAL B C 1
ATOM 6749 O O . VAL B 1 302 ? -5.133 11.484 9.4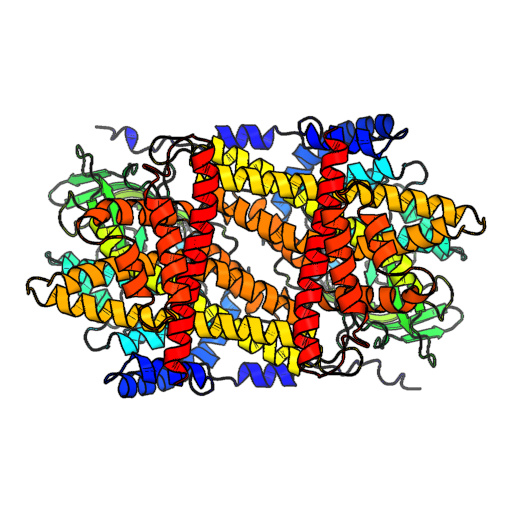45 1 95.12 302 VAL B O 1
ATOM 6752 N N . GLY B 1 303 ? -4.988 12.75 11.375 1 95.38 303 GLY B N 1
ATOM 6753 C CA . GLY B 1 303 ? -5.953 11.914 12.078 1 95.38 303 GLY B CA 1
ATOM 6754 C C . GLY B 1 303 ? -7.336 11.945 11.453 1 95.38 303 GLY B C 1
ATOM 6755 O O . GLY B 1 303 ? -7.977 10.906 11.289 1 95.38 303 GLY B O 1
ATOM 6756 N N . LEU B 1 304 ? -7.742 13.125 11.094 1 97.69 304 LEU B N 1
ATOM 6757 C CA . LEU B 1 304 ? -9.047 13.328 10.477 1 97.69 304 LEU B CA 1
ATOM 6758 C C . LEU B 1 304 ? -9.125 12.641 9.117 1 97.69 304 LEU B C 1
ATOM 6760 O O . LEU B 1 304 ? -10.117 11.977 8.805 1 97.69 304 LEU B O 1
ATOM 6764 N N . SER B 1 305 ? -8.102 12.844 8.297 1 98.19 305 SER B N 1
ATOM 6765 C CA . SER B 1 305 ? -8.086 12.242 6.969 1 98.19 305 SER B CA 1
ATOM 6766 C C . SER B 1 305 ? -8.047 10.719 7.055 1 98.19 305 SER B C 1
ATOM 6768 O O . SER B 1 305 ? -8.641 10.039 6.223 1 98.19 305 SER B O 1
ATOM 6770 N N . SER B 1 306 ? -7.297 10.148 8.07 1 98.5 306 SER B N 1
ATOM 6771 C CA . SER B 1 306 ? -7.293 8.703 8.273 1 98.5 306 SER B CA 1
ATOM 6772 C C . SER B 1 306 ? -8.703 8.18 8.523 1 98.5 306 SER B C 1
ATOM 6774 O O . SER B 1 306 ? -9.094 7.152 7.961 1 98.5 306 SER B O 1
ATOM 6776 N N . ALA B 1 307 ? -9.422 8.883 9.359 1 98.75 307 ALA B N 1
ATOM 6777 C CA . ALA B 1 307 ? -10.812 8.516 9.617 1 98.75 307 ALA B CA 1
ATOM 6778 C C . ALA B 1 307 ? -11.641 8.578 8.336 1 98.75 307 ALA B C 1
ATOM 6780 O O . ALA B 1 307 ? -12.398 7.648 8.039 1 98.75 307 ALA B O 1
ATOM 6781 N N . ALA B 1 308 ? -11.5 9.633 7.594 1 98.81 308 ALA B N 1
ATOM 6782 C CA . ALA B 1 308 ? -12.273 9.859 6.379 1 98.81 308 ALA B CA 1
ATOM 6783 C C . ALA B 1 308 ? -12.016 8.758 5.352 1 98.81 308 ALA B C 1
ATOM 6785 O O . ALA B 1 308 ? -12.953 8.203 4.777 1 98.81 308 ALA B O 1
ATOM 6786 N N . TYR B 1 309 ? -10.695 8.453 5.125 1 98.81 309 TYR B N 1
ATOM 6787 C CA . TYR B 1 309 ? -10.328 7.395 4.191 1 98.81 309 TYR B CA 1
ATOM 6788 C C . TYR B 1 309 ? -10.953 6.066 4.605 1 98.81 309 TYR B C 1
ATOM 6790 O O . TYR B 1 309 ? -11.531 5.359 3.779 1 98.81 309 TYR B O 1
ATOM 6798 N N . MET B 1 310 ? -10.859 5.746 5.918 1 98.88 310 MET B N 1
ATOM 6799 C CA . MET B 1 310 ? -11.328 4.457 6.418 1 98.88 310 MET B CA 1
ATOM 6800 C C . MET B 1 310 ? -12.844 4.344 6.273 1 98.88 310 MET B C 1
ATOM 6802 O O . MET B 1 310 ? -13.352 3.301 5.855 1 98.88 310 MET B O 1
ATOM 6806 N N . VAL B 1 311 ? -13.539 5.406 6.617 1 98.75 311 VAL B N 1
ATOM 6807 C CA . VAL B 1 311 ? -15 5.375 6.574 1 98.75 311 VAL B CA 1
ATOM 6808 C C . VAL B 1 311 ? -15.469 5.086 5.152 1 98.75 311 VAL B C 1
ATOM 6810 O O . VAL B 1 311 ? -16.328 4.223 4.938 1 98.75 311 VAL B O 1
ATOM 6813 N N . ARG B 1 312 ? -14.898 5.754 4.199 1 98.75 312 ARG B N 1
ATOM 6814 C CA . ARG B 1 312 ? -15.312 5.547 2.816 1 98.75 312 ARG B CA 1
ATOM 6815 C C . ARG B 1 312 ? -14.945 4.148 2.338 1 98.75 312 ARG B C 1
ATOM 6817 O O . ARG B 1 312 ? -15.773 3.445 1.76 1 98.75 312 ARG B O 1
ATOM 6824 N N . ALA B 1 313 ? -13.719 3.74 2.555 1 98.81 313 ALA B N 1
ATOM 6825 C CA . ALA B 1 313 ? -13.234 2.445 2.082 1 98.81 313 ALA B CA 1
ATOM 6826 C C . ALA B 1 313 ? -14.062 1.305 2.672 1 98.81 313 ALA B C 1
ATOM 6828 O O . ALA B 1 313 ? -14.469 0.392 1.951 1 98.81 313 ALA B O 1
ATOM 6829 N N . VAL B 1 314 ? -14.312 1.364 3.98 1 98.81 314 VAL B N 1
ATOM 6830 C CA . VAL B 1 314 ? -15.016 0.292 4.672 1 98.81 314 VAL B CA 1
ATOM 6831 C C . VAL B 1 314 ? -16.469 0.236 4.199 1 98.81 314 VAL B C 1
ATOM 6833 O O . VAL B 1 314 ? -17 -0.844 3.918 1 98.81 314 VAL B O 1
ATOM 6836 N N . ARG B 1 315 ? -17.062 1.397 4.094 1 98.62 315 ARG B N 1
ATOM 6837 C CA . ARG B 1 315 ? -18.438 1.475 3.629 1 98.62 315 ARG B CA 1
ATOM 6838 C C . ARG B 1 315 ? -18.594 0.822 2.26 1 98.62 315 ARG B C 1
ATOM 6840 O O . ARG B 1 315 ? -19.484 -0.005 2.059 1 98.62 315 ARG B O 1
ATOM 6847 N N . GLU B 1 316 ? -17.75 1.158 1.351 1 98.62 316 GLU B N 1
ATOM 6848 C CA . GLU B 1 316 ? -17.844 0.636 -0.009 1 98.62 316 GLU B CA 1
ATOM 6849 C C . GLU B 1 316 ? -17.5 -0.85 -0.055 1 98.62 316 GLU B C 1
ATOM 6851 O O . GLU B 1 316 ? -18.141 -1.616 -0.787 1 98.62 316 GLU B O 1
ATOM 6856 N N . ALA B 1 317 ? -16.547 -1.276 0.71 1 98.62 317 ALA B N 1
ATOM 6857 C CA . ALA B 1 317 ? -16.156 -2.684 0.747 1 98.62 317 ALA B CA 1
ATOM 6858 C C . ALA B 1 317 ? -17.266 -3.547 1.339 1 98.62 317 ALA B C 1
ATOM 6860 O O . ALA B 1 317 ? -17.547 -4.629 0.828 1 98.62 317 ALA B O 1
ATOM 6861 N N . VAL B 1 318 ? -17.828 -3.08 2.455 1 98.44 318 VAL B N 1
ATOM 6862 C CA . VAL B 1 318 ? -18.906 -3.828 3.105 1 98.44 318 VAL B CA 1
ATOM 6863 C C . VAL B 1 318 ? -20.094 -3.955 2.158 1 98.44 318 VAL B C 1
ATOM 6865 O O . VAL B 1 318 ? -20.641 -5.047 1.987 1 98.44 318 VAL B O 1
ATOM 6868 N N . LYS B 1 319 ? -20.484 -2.877 1.494 1 98.56 319 LYS B N 1
ATOM 6869 C CA . LYS B 1 319 ? -21.594 -2.928 0.552 1 98.56 319 LYS B CA 1
ATOM 6870 C C . LYS B 1 319 ? -21.281 -3.865 -0.612 1 98.56 319 LYS B C 1
ATOM 6872 O O . LYS B 1 319 ? -22.156 -4.602 -1.069 1 98.56 319 LYS B O 1
ATOM 6877 N N . TYR B 1 320 ? -20.094 -3.85 -1.117 1 98.06 320 TYR B N 1
ATOM 6878 C CA . TYR B 1 320 ? -19.703 -4.742 -2.207 1 98.06 320 TYR B CA 1
ATOM 6879 C C . TYR B 1 320 ? -19.828 -6.199 -1.789 1 98.06 320 TYR B C 1
ATOM 6881 O O . TYR B 1 320 ? -20.266 -7.043 -2.576 1 98.06 320 TYR B O 1
ATOM 6889 N N . SER B 1 321 ? -19.422 -6.531 -0.568 1 97.12 321 SER B N 1
ATOM 6890 C CA . SER B 1 321 ? -19.5 -7.906 -0.086 1 97.12 321 SER B CA 1
ATOM 6891 C C . SER B 1 321 ? -20.938 -8.367 0.05 1 97.12 321 SER B C 1
ATOM 6893 O O . SER B 1 321 ? -21.234 -9.57 -0.034 1 97.12 321 SER B O 1
ATOM 6895 N N . GLU B 1 322 ? -21.859 -7.402 0.311 1 97.81 322 GLU B N 1
ATOM 6896 C CA . GLU B 1 322 ? -23.297 -7.715 0.368 1 97.81 322 GLU B CA 1
ATOM 6897 C C . GLU B 1 322 ? -23.859 -7.945 -1.028 1 97.81 322 GLU B C 1
ATOM 6899 O O . GLU B 1 322 ? -24.828 -8.695 -1.195 1 97.81 322 GLU B O 1
ATOM 6904 N N . PHE B 1 323 ? -23.266 -7.266 -1.975 1 97.31 323 PHE B N 1
ATOM 6905 C CA . PHE B 1 323 ? -23.703 -7.316 -3.363 1 97.31 323 PHE B CA 1
ATOM 6906 C C . PHE B 1 323 ? -23.172 -8.57 -4.051 1 97.31 323 PHE B C 1
ATOM 6908 O O . PHE B 1 323 ? -23.922 -9.273 -4.734 1 97.31 323 PHE B O 1
ATOM 6915 N N . ARG B 1 324 ? -21.906 -8.891 -3.865 1 95.69 324 ARG B N 1
ATOM 6916 C CA . ARG B 1 324 ? -21.219 -9.961 -4.582 1 95.69 324 ARG B CA 1
ATOM 6917 C C . ARG B 1 324 ? -21.594 -11.328 -4.016 1 95.69 324 ARG B C 1
ATOM 6919 O O . ARG B 1 324 ? -21.641 -11.508 -2.797 1 95.69 324 ARG B O 1
ATOM 6926 N N . GLU B 1 325 ? -21.859 -12.227 -4.922 1 94.12 325 GLU B N 1
ATOM 6927 C CA . GLU B 1 325 ? -22.156 -13.602 -4.523 1 94.12 325 GLU B CA 1
ATOM 6928 C C . GLU B 1 325 ? -21.078 -14.562 -5.012 1 94.12 325 GLU B C 1
ATOM 6930 O O . GLU B 1 325 ? -20.516 -14.375 -6.098 1 94.12 325 GLU B O 1
ATOM 6935 N N . ALA B 1 326 ? -20.719 -15.516 -4.238 1 91.19 326 ALA B N 1
ATOM 6936 C CA . ALA B 1 326 ? -19.844 -16.625 -4.57 1 91.19 326 ALA B CA 1
ATOM 6937 C C . ALA B 1 326 ? -20.266 -17.906 -3.832 1 91.19 326 ALA B C 1
ATOM 6939 O O . ALA B 1 326 ? -20.703 -17.844 -2.68 1 91.19 326 ALA B O 1
ATOM 6940 N N . PHE B 1 327 ? -20.141 -19.016 -4.535 1 90.88 327 PHE B N 1
ATOM 6941 C CA . PHE B 1 327 ? -20.438 -20.328 -3.98 1 90.88 327 PHE B CA 1
ATOM 6942 C C . PHE B 1 327 ? -21.859 -20.375 -3.439 1 90.88 327 PHE B C 1
ATOM 6944 O O . PHE B 1 327 ? -22.109 -20.938 -2.371 1 90.88 327 PHE B O 1
ATOM 6951 N N . GLY B 1 328 ? -22.734 -19.641 -4.02 1 89.81 328 GLY B N 1
ATOM 6952 C CA . GLY B 1 328 ? -24.172 -19.781 -3.789 1 89.81 328 GLY B CA 1
ATOM 6953 C C . GLY B 1 328 ? -24.703 -18.828 -2.727 1 89.81 328 GLY B C 1
ATOM 6954 O O . GLY B 1 328 ? -25.875 -18.906 -2.35 1 89.81 328 GLY B O 1
ATOM 6955 N N . MET B 1 329 ? -23.875 -17.906 -2.209 1 92 329 MET B N 1
ATOM 6956 C CA . MET B 1 329 ? -24.359 -16.969 -1.196 1 92 329 MET B CA 1
ATOM 6957 C C . MET B 1 329 ? -23.594 -15.648 -1.271 1 92 329 MET B C 1
ATOM 6959 O O . MET B 1 329 ? -22.516 -15.586 -1.871 1 92 329 MET B O 1
ATOM 6963 N N . PRO B 1 330 ? -24.188 -14.586 -0.646 1 94.5 330 PRO B N 1
ATOM 6964 C CA . PRO B 1 330 ? -23.438 -13.328 -0.581 1 94.5 330 PRO B CA 1
ATOM 6965 C C . PRO B 1 330 ? -22.125 -13.461 0.174 1 94.5 330 PRO B C 1
ATOM 6967 O O . PRO B 1 330 ? -22.047 -14.164 1.189 1 94.5 330 PRO B O 1
ATOM 6970 N N . VAL B 1 331 ? -21.078 -12.844 -0.329 1 94.75 331 VAL B N 1
ATOM 6971 C CA . VAL B 1 331 ? -19.75 -12.922 0.258 1 94.75 331 VAL B CA 1
ATOM 6972 C C . VAL B 1 331 ? -19.797 -12.477 1.718 1 94.75 331 VAL B C 1
ATOM 6974 O O . VAL B 1 331 ? -19.094 -13.023 2.566 1 94.75 331 VAL B O 1
ATOM 6977 N N . SER B 1 332 ? -20.672 -11.492 2.068 1 95.06 332 SER B N 1
ATOM 6978 C CA . SER B 1 332 ? -20.781 -10.93 3.414 1 95.06 332 SER B CA 1
ATOM 6979 C C . SER B 1 332 ? -21.281 -11.984 4.402 1 95.06 332 SER B C 1
ATOM 6981 O O . SER B 1 332 ? -21.172 -11.797 5.617 1 95.06 332 SER B O 1
ATOM 6983 N N . GLU B 1 333 ? -21.766 -13.07 3.922 1 93.56 333 GLU B N 1
ATOM 6984 C CA . GLU B 1 333 ? -22.375 -14.07 4.789 1 93.56 333 GLU B CA 1
ATOM 6985 C C . GLU B 1 333 ? -21.359 -15.117 5.227 1 93.56 333 GLU B C 1
ATOM 6987 O O . GLU B 1 333 ? -21.625 -15.922 6.125 1 93.56 333 GLU B O 1
ATOM 6992 N N . PHE B 1 334 ? -20.203 -15.141 4.613 1 93.12 334 PHE B N 1
ATOM 6993 C CA . PHE B 1 334 ? -19.156 -16.047 5.059 1 93.12 334 PHE B CA 1
ATOM 6994 C C . PHE B 1 334 ? -18.594 -15.609 6.41 1 93.12 334 PHE B C 1
ATOM 6996 O O . PHE B 1 334 ? -18.297 -14.43 6.609 1 93.12 334 PHE B O 1
ATOM 7003 N N . PRO B 1 335 ? -18.438 -16.516 7.371 1 92.94 335 PRO B N 1
ATOM 7004 C CA . PRO B 1 335 ? -18.062 -16.156 8.734 1 92.94 335 PRO B CA 1
ATOM 7005 C C . PRO B 1 335 ? -16.734 -15.383 8.797 1 92.94 335 PRO B C 1
ATOM 7007 O O . PRO B 1 335 ? -16.594 -14.453 9.594 1 92.94 335 PRO B O 1
ATOM 7010 N N . LEU B 1 336 ? -15.758 -15.773 8 1 93.62 336 LEU B N 1
ATOM 7011 C CA . LEU B 1 336 ? -14.484 -15.047 7.98 1 93.62 336 LEU B CA 1
ATOM 7012 C C . LEU B 1 336 ? -14.695 -13.602 7.543 1 93.62 336 LEU B C 1
ATOM 7014 O O . LEU B 1 336 ? -14.07 -12.688 8.094 1 93.62 336 LEU B O 1
ATOM 7018 N N . VAL B 1 337 ? -15.547 -13.398 6.52 1 95.06 337 VAL B N 1
ATOM 7019 C CA . VAL B 1 337 ? -15.82 -12.055 6.023 1 95.06 337 VAL B CA 1
ATOM 7020 C C . VAL B 1 337 ? -16.609 -11.266 7.07 1 95.06 337 VAL B C 1
ATOM 7022 O O . VAL B 1 337 ? -16.359 -10.07 7.262 1 95.06 337 VAL B O 1
ATOM 7025 N N . LYS B 1 338 ? -17.516 -11.906 7.758 1 95.31 338 LYS B N 1
ATOM 7026 C CA . LYS B 1 338 ? -18.25 -11.258 8.836 1 95.31 338 LYS B CA 1
ATOM 7027 C C . LYS B 1 338 ? -17.312 -10.766 9.93 1 95.31 338 LYS B C 1
ATOM 7029 O O . LYS B 1 338 ? -17.453 -9.641 10.422 1 95.31 338 LYS B O 1
ATOM 7034 N N . ALA B 1 339 ? -16.391 -11.625 10.305 1 95.25 339 ALA B N 1
ATOM 7035 C CA . ALA B 1 339 ? -15.414 -11.234 11.312 1 95.25 339 ALA B CA 1
ATOM 7036 C C . ALA B 1 339 ? -14.594 -10.031 10.852 1 95.25 339 ALA B C 1
ATOM 7038 O O . ALA B 1 339 ? -14.344 -9.109 11.633 1 95.25 339 ALA B O 1
ATOM 7039 N N . GLN B 1 340 ? -14.18 -10.062 9.625 1 96.56 340 GLN B N 1
ATOM 7040 C CA . GLN B 1 340 ? -13.398 -8.969 9.062 1 96.56 340 GLN B CA 1
ATOM 7041 C C . GLN B 1 340 ? -14.211 -7.68 9.008 1 96.56 340 GLN B C 1
ATOM 7043 O O . GLN B 1 340 ? -13.695 -6.598 9.289 1 96.56 340 GLN B O 1
ATOM 7048 N N . THR B 1 341 ? -15.484 -7.793 8.562 1 97.44 341 THR B N 1
ATOM 7049 C CA . THR B 1 341 ? -16.375 -6.637 8.492 1 97.44 341 THR B CA 1
ATOM 7050 C C . THR B 1 341 ? -16.5 -5.965 9.852 1 97.44 341 THR B C 1
ATOM 7052 O O . THR B 1 341 ? -16.375 -4.742 9.961 1 97.44 341 THR B O 1
ATOM 7055 N N . ARG B 1 342 ? -16.688 -6.777 10.891 1 96.94 342 ARG B N 1
ATOM 7056 C CA . ARG B 1 342 ? -16.797 -6.25 12.242 1 96.94 342 ARG B CA 1
ATOM 7057 C C . ARG B 1 342 ? -15.531 -5.52 12.656 1 96.94 342 ARG B C 1
ATOM 7059 O O . ARG B 1 342 ? -15.594 -4.43 13.234 1 96.94 342 ARG B O 1
ATOM 7066 N N . LYS B 1 343 ? -14.445 -6.102 12.359 1 97.62 343 LYS B N 1
ATOM 7067 C CA . LYS B 1 343 ? -13.148 -5.512 12.68 1 97.62 343 LYS B CA 1
ATOM 7068 C C . LYS B 1 343 ? -12.953 -4.18 11.961 1 97.62 343 LYS B C 1
ATOM 7070 O O . LYS B 1 343 ? -12.586 -3.18 12.578 1 97.62 343 LYS B O 1
ATOM 7075 N N . LEU B 1 344 ? -13.203 -4.152 10.695 1 98.56 344 LEU B N 1
ATOM 7076 C CA . LEU B 1 344 ? -12.977 -2.969 9.875 1 98.56 344 LEU B CA 1
ATOM 7077 C C . LEU B 1 344 ? -13.922 -1.839 10.281 1 98.56 344 LEU B C 1
ATOM 7079 O O . LEU B 1 344 ? -13.5 -0.683 10.383 1 98.56 344 LEU B O 1
ATOM 7083 N N . GLU B 1 345 ? -15.148 -2.184 10.516 1 98.62 345 GLU B N 1
ATOM 7084 C CA . GLU B 1 345 ? -16.109 -1.176 10.961 1 98.62 345 GLU B CA 1
ATOM 7085 C C . GLU B 1 345 ? -15.711 -0.593 12.312 1 98.62 345 GLU B C 1
ATOM 7087 O O . GLU B 1 345 ? -15.836 0.613 12.539 1 98.62 345 GLU B O 1
ATOM 7092 N N . HIS B 1 346 ? -15.242 -1.447 13.164 1 98.62 346 HIS B N 1
ATOM 7093 C CA . HIS B 1 346 ? -14.797 -0.98 14.469 1 98.62 346 HIS B CA 1
ATOM 7094 C C . HIS B 1 346 ? -13.641 0.01 14.336 1 98.62 346 HIS B C 1
ATOM 7096 O O . HIS B 1 346 ? -13.656 1.069 14.969 1 98.62 346 HIS B O 1
ATOM 7102 N N . PHE B 1 347 ? -12.695 -0.296 13.516 1 98.81 347 PHE B N 1
ATOM 7103 C CA . PHE B 1 347 ? -11.539 0.577 13.328 1 98.81 347 PHE B CA 1
ATOM 7104 C C . PHE B 1 347 ? -11.969 1.915 12.734 1 98.81 347 PHE B C 1
ATOM 7106 O O . PHE B 1 347 ? -11.477 2.967 13.141 1 98.81 347 PHE B O 1
ATOM 7113 N N . ALA B 1 348 ? -12.867 1.894 11.727 1 98.81 348 ALA B N 1
ATOM 7114 C CA . ALA B 1 348 ? -13.352 3.131 11.117 1 98.81 348 ALA B CA 1
ATOM 7115 C C . ALA B 1 348 ? -14.07 4.004 12.141 1 98.81 348 ALA B C 1
ATOM 7117 O O . ALA B 1 348 ? -13.828 5.211 12.219 1 98.81 348 ALA B O 1
ATOM 7118 N N . LYS B 1 349 ? -14.875 3.363 12.961 1 98.75 349 LYS B N 1
ATOM 7119 C CA . LYS B 1 349 ? -15.695 4.102 13.914 1 98.75 349 LYS B CA 1
ATOM 7120 C C . LYS B 1 349 ? -14.844 4.637 15.062 1 98.75 349 LYS B C 1
ATOM 7122 O O . LYS B 1 349 ? -14.984 5.793 15.461 1 98.75 349 LYS B O 1
ATOM 7127 N N . ARG B 1 350 ? -13.961 3.826 15.617 1 98.69 350 ARG B N 1
ATOM 7128 C CA . ARG B 1 350 ? -13.148 4.285 16.75 1 98.69 350 ARG B CA 1
ATOM 7129 C C . ARG B 1 350 ? -12.211 5.41 16.328 1 98.69 350 ARG B C 1
ATOM 7131 O O . ARG B 1 350 ? -11.945 6.328 17.109 1 98.69 350 ARG B O 1
ATOM 7138 N N . THR B 1 351 ? -11.648 5.301 15.102 1 98.81 351 THR B N 1
ATOM 7139 C CA . THR B 1 351 ? -10.766 6.344 14.602 1 98.81 351 THR B CA 1
ATOM 7140 C C . THR B 1 351 ? -11.523 7.656 14.422 1 98.81 351 THR B C 1
ATOM 7142 O O . THR B 1 351 ? -11.008 8.727 14.75 1 98.81 351 THR B O 1
ATOM 7145 N N . THR B 1 352 ? -12.742 7.559 13.883 1 98.81 352 THR B N 1
ATOM 7146 C CA . THR B 1 352 ? -13.578 8.742 13.703 1 98.81 352 THR B CA 1
ATOM 7147 C C . THR B 1 352 ? -13.906 9.375 15.055 1 98.81 352 THR B C 1
ATOM 7149 O O . THR B 1 352 ? -13.68 10.562 15.266 1 98.81 352 THR B O 1
ATOM 7152 N N . ALA B 1 353 ? -14.375 8.547 15.977 1 98.81 353 ALA B N 1
ATOM 7153 C CA . ALA B 1 353 ? -14.719 9.047 17.297 1 98.81 353 ALA B CA 1
ATOM 7154 C C . ALA B 1 353 ? -13.5 9.641 18 1 98.81 353 ALA B C 1
ATOM 7156 O O . ALA B 1 353 ? -13.586 10.703 18.609 1 98.81 353 ALA B O 1
ATOM 7157 N N . GLY B 1 354 ? -12.406 8.914 17.906 1 98.69 354 GLY B N 1
ATOM 7158 C CA . GLY B 1 354 ? -11.172 9.391 18.516 1 98.69 354 GLY B CA 1
ATOM 7159 C C . GLY B 1 354 ? -10.727 10.734 17.969 1 98.69 354 GLY B C 1
ATOM 7160 O O . GLY B 1 354 ? -10.273 11.594 18.719 1 98.69 354 GLY B O 1
ATOM 7161 N N . ALA B 1 355 ? -10.812 10.945 16.656 1 98.75 355 ALA B N 1
ATOM 7162 C CA . ALA B 1 355 ? -10.398 12.195 16.031 1 98.75 355 ALA B CA 1
ATOM 7163 C C . ALA B 1 355 ? -11.258 13.359 16.516 1 98.75 355 ALA B C 1
ATOM 7165 O O . ALA B 1 355 ? -10.75 14.453 16.781 1 98.75 355 ALA B O 1
ATOM 7166 N N . PHE B 1 356 ? -12.562 13.133 16.609 1 98.75 356 PHE B N 1
ATOM 7167 C CA . PHE B 1 356 ? -13.477 14.188 17.047 1 98.75 356 PHE B CA 1
ATOM 7168 C C . PHE B 1 356 ? -13.273 14.508 18.531 1 98.75 356 PHE B C 1
ATOM 7170 O O . PHE B 1 356 ? -13.297 15.672 18.922 1 98.75 356 PHE B O 1
ATOM 7177 N N . LYS B 1 357 ? -13.039 13.5 19.328 1 98.38 357 LYS B N 1
ATOM 7178 C CA . LYS B 1 357 ? -12.773 13.719 20.75 1 98.38 357 LYS B CA 1
ATOM 7179 C C . LYS B 1 357 ? -11.508 14.547 20.953 1 98.38 357 LYS B C 1
ATOM 7181 O O . LYS B 1 357 ? -11.508 15.508 21.719 1 98.38 357 LYS B O 1
ATOM 7186 N N . LEU B 1 358 ? -10.492 14.141 20.281 1 98.5 358 LEU B N 1
ATOM 7187 C CA . LEU B 1 358 ? -9.227 14.852 20.406 1 98.5 358 LEU B CA 1
ATOM 7188 C C . LEU B 1 358 ? -9.367 16.297 19.938 1 98.5 358 LEU B C 1
ATOM 7190 O O . LEU B 1 358 ? -8.805 17.203 20.547 1 98.5 358 LEU B O 1
ATOM 7194 N N . TYR B 1 359 ? -10.07 16.484 18.812 1 98.19 359 TYR B N 1
ATOM 7195 C CA . TYR B 1 359 ? -10.305 17.844 18.328 1 98.19 359 TYR B CA 1
ATOM 7196 C C . TYR B 1 359 ? -11.039 18.672 19.375 1 98.19 359 TYR B C 1
ATOM 7198 O O . TYR B 1 359 ? -10.727 19.844 19.562 1 98.19 359 TYR B O 1
ATOM 7206 N N . ASN B 1 360 ? -12.031 18.109 20 1 97.75 360 ASN B N 1
ATOM 7207 C CA . ASN B 1 360 ? -12.742 18.797 21.078 1 97.75 360 ASN B CA 1
ATOM 7208 C C . ASN B 1 360 ? -11.797 19.203 22.203 1 97.75 360 ASN B C 1
ATOM 7210 O O . ASN B 1 360 ? -11.867 20.344 22.688 1 97.75 360 ASN B O 1
ATOM 7214 N N . GLU B 1 361 ? -10.969 18.281 22.625 1 97.06 361 GLU B N 1
ATOM 7215 C CA . GLU B 1 361 ? -9.992 18.578 23.672 1 97.06 361 GLU B CA 1
ATOM 7216 C C . GLU B 1 361 ? -9.031 19.688 23.234 1 97.06 361 GLU B C 1
ATOM 7218 O O . GLU B 1 361 ? -8.672 20.547 24.031 1 97.06 361 GLU B O 1
ATOM 7223 N N . PHE B 1 362 ? -8.617 19.609 22.078 1 97.81 362 PHE B N 1
ATOM 7224 C CA . PHE B 1 362 ? -7.73 20.625 21.5 1 97.81 362 PHE B CA 1
ATOM 7225 C C . PHE B 1 362 ? -8.375 22 21.547 1 97.81 362 PHE B C 1
ATOM 7227 O O . PHE B 1 362 ? -7.734 22.969 21.953 1 97.81 362 PHE B O 1
ATOM 7234 N N . LEU B 1 363 ? -9.688 22.109 21.125 1 96.25 363 LEU B N 1
ATOM 7235 C CA . LEU B 1 363 ? -10.398 23.391 21.094 1 96.25 363 LEU B CA 1
ATOM 7236 C C . LEU B 1 363 ? -10.539 23.953 22.516 1 96.25 363 LEU B C 1
ATOM 7238 O O . LEU B 1 363 ? -10.445 25.172 22.703 1 96.25 363 LEU B O 1
ATOM 7242 N N . GLU B 1 364 ? -10.766 23.094 23.5 1 94.75 364 GLU B N 1
ATOM 7243 C CA . GLU B 1 364 ? -10.914 23.531 24.875 1 94.75 364 GLU B CA 1
ATOM 7244 C C . GLU B 1 364 ? -9.633 24.188 25.391 1 94.75 364 GLU B C 1
ATOM 7246 O O . GLU B 1 364 ? -9.688 25.234 26.047 1 94.75 364 GLU B O 1
ATOM 7251 N N . ILE B 1 365 ? -8.562 23.578 25.047 1 93.75 365 ILE B N 1
ATOM 7252 C CA . ILE B 1 365 ? -7.285 24.094 25.531 1 93.75 365 ILE B CA 1
ATOM 7253 C C . ILE B 1 365 ? -6.906 25.344 24.734 1 93.75 365 ILE B C 1
ATOM 7255 O O . ILE B 1 365 ? -6.324 26.281 25.297 1 93.75 365 ILE B O 1
ATOM 7259 N N . LYS B 1 366 ? -7.18 25.344 23.484 1 91.94 366 LYS B N 1
ATOM 7260 C CA . LYS B 1 366 ? -6.91 26.5 22.641 1 91.94 366 LYS B CA 1
ATOM 7261 C C . LYS B 1 366 ? -7.637 27.734 23.156 1 91.94 366 LYS B C 1
ATOM 7263 O O . LYS B 1 366 ? -7.059 28.828 23.234 1 91.94 366 LYS B O 1
ATOM 7268 N N . GLU B 1 367 ? -8.867 27.625 23.562 1 89.25 367 GLU B N 1
ATOM 7269 C CA . GLU B 1 367 ? -9.68 28.719 24.094 1 89.25 367 GLU B CA 1
ATOM 7270 C C . GLU B 1 367 ? -9.094 29.25 25.406 1 89.25 367 GLU B C 1
ATOM 7272 O O . GLU B 1 367 ? -9.031 30.469 25.609 1 89.25 367 GLU B O 1
ATOM 7277 N N . LYS B 1 368 ? -8.648 28.391 26.172 1 88.56 368 LYS B N 1
ATOM 7278 C CA . LYS B 1 368 ? -8.078 28.797 27.453 1 88.56 368 LYS B CA 1
ATOM 7279 C C . LYS B 1 368 ? -6.738 29.5 27.266 1 88.56 368 LYS B C 1
ATOM 7281 O O . LYS B 1 368 ? -6.445 30.484 27.953 1 88.56 368 LYS B O 1
ATOM 7286 N N . SER B 1 369 ? -5.984 28.969 26.391 1 86.56 369 SER B N 1
ATOM 7287 C CA . SER B 1 369 ? -4.68 29.562 26.125 1 86.56 369 SER B CA 1
ATOM 7288 C C . SER B 1 369 ? -4.82 30.953 25.516 1 86.56 369 SER B C 1
ATOM 7290 O O . SER B 1 369 ? -4.004 31.844 25.781 1 86.56 369 SER B O 1
ATOM 7292 N N . ASN B 1 370 ? -5.812 31.219 24.766 1 84.31 370 ASN B N 1
ATOM 7293 C CA . ASN B 1 370 ? -6.031 32.5 24.078 1 84.31 370 ASN B CA 1
ATOM 7294 C C . ASN B 1 370 ? -6.648 33.531 25.016 1 84.31 370 ASN B C 1
ATOM 7296 O O . ASN B 1 370 ? -6.617 34.719 24.734 1 84.31 370 ASN B O 1
ATOM 7300 N N . SER B 1 371 ? -7.191 33.031 26.141 1 82.94 371 SER B N 1
ATOM 7301 C CA . SER B 1 371 ? -7.836 33.938 27.078 1 82.94 371 SER B CA 1
ATOM 7302 C C . SER B 1 371 ? -6.805 34.781 27.828 1 82.94 371 SER B C 1
ATOM 7304 O O . SER B 1 371 ? -7.148 35.781 28.438 1 82.94 371 SER B O 1
ATOM 7306 N N . GLY B 1 372 ? -5.633 34.531 27.703 1 80.62 372 GLY B N 1
ATOM 7307 C CA . GLY B 1 372 ? -4.578 35.281 28.375 1 80.62 372 GLY B CA 1
ATOM 7308 C C . GLY B 1 372 ? -4.473 34.969 29.859 1 80.62 372 GLY B C 1
ATOM 7309 O O . GLY B 1 372 ? -3.59 35.469 30.547 1 80.62 372 GLY B O 1
ATOM 7310 N N . LYS B 1 373 ? -5.398 34.188 30.438 1 80.94 373 LYS B N 1
ATOM 7311 C CA . LYS B 1 373 ? -5.352 33.844 31.859 1 80.94 373 LYS B CA 1
ATOM 7312 C C . LYS B 1 373 ? -4.293 32.781 32.125 1 80.94 373 LYS B C 1
ATOM 7314 O O . LYS B 1 373 ? -3.967 31.969 31.25 1 80.94 373 LYS B O 1
ATOM 7319 N N . GLN B 1 374 ? -3.734 32.938 33.25 1 88.56 374 GLN B N 1
ATOM 7320 C CA . GLN B 1 374 ? -2.773 31.922 33.656 1 88.56 374 GLN B CA 1
ATOM 7321 C C . GLN B 1 374 ? -3.42 30.531 33.719 1 88.56 374 GLN B C 1
ATOM 7323 O O . GLN B 1 374 ? -4.5 30.375 34.281 1 88.56 374 GLN B O 1
ATOM 7328 N N . LEU B 1 375 ? -2.771 29.578 33.062 1 90.75 375 LEU B N 1
ATOM 7329 C CA . LEU B 1 375 ? -3.293 28.219 33.062 1 90.75 375 LEU B CA 1
ATOM 7330 C C . LEU B 1 375 ? -3.154 27.578 34.438 1 90.75 375 LEU B C 1
ATOM 7332 O O . LEU B 1 375 ? -2.121 27.703 35.094 1 90.75 375 LEU B O 1
ATOM 7336 N N . SER B 1 376 ? -4.219 26.984 34.906 1 93.5 376 SER B N 1
ATOM 7337 C CA . SER B 1 376 ? -4.152 26.156 36.125 1 93.5 376 SER B CA 1
ATOM 7338 C C . SER B 1 376 ? -3.285 24.922 35.875 1 93.5 376 SER B C 1
ATOM 7340 O O . SER B 1 376 ? -2.904 24.625 34.75 1 93.5 376 SER B O 1
ATOM 7342 N N . ILE B 1 377 ? -2.918 24.234 36.938 1 94.38 377 ILE B N 1
ATOM 7343 C CA . ILE B 1 377 ? -2.145 23 36.844 1 94.38 377 ILE B CA 1
ATOM 7344 C C . ILE B 1 377 ? -2.922 21.969 36 1 94.38 377 ILE B C 1
ATOM 7346 O O . ILE B 1 377 ? -2.336 21.219 35.25 1 94.38 377 ILE B O 1
ATOM 7350 N N . GLU B 1 378 ? -4.199 21.984 36.156 1 95.12 378 GLU B N 1
ATOM 7351 C CA . GLU B 1 378 ? -5.043 21.062 35.406 1 95.12 378 GLU B CA 1
ATOM 7352 C C . GLU B 1 378 ? -5.059 21.406 33.906 1 95.12 378 GLU B C 1
ATOM 7354 O O . GLU B 1 378 ? -5.109 20.516 33.062 1 95.12 378 GLU B O 1
ATOM 7359 N N . ASP B 1 379 ? -5.055 22.672 33.656 1 95.5 379 ASP B N 1
ATOM 7360 C CA . ASP B 1 379 ? -5 23.109 32.281 1 95.5 379 ASP B CA 1
ATOM 7361 C C . ASP B 1 379 ? -3.666 22.734 31.625 1 95.5 379 ASP B C 1
ATOM 7363 O O . ASP B 1 379 ? -3.619 22.359 30.453 1 95.5 379 ASP B O 1
ATOM 7367 N N . LYS B 1 380 ? -2.604 22.859 32.438 1 96.12 380 LYS B N 1
ATOM 7368 C CA . LYS B 1 380 ? -1.276 22.5 31.938 1 96.12 380 LYS B CA 1
ATOM 7369 C C . LYS B 1 380 ? -1.193 21.016 31.641 1 96.12 380 LYS B C 1
ATOM 7371 O O . LYS B 1 380 ? -0.601 20.609 30.625 1 96.12 380 LYS B O 1
ATOM 7376 N N . LYS B 1 381 ? -1.788 20.25 32.5 1 97.19 381 LYS B N 1
ATOM 7377 C CA . LYS B 1 381 ? -1.829 18.812 32.281 1 97.19 381 LYS B CA 1
ATOM 7378 C C . LYS B 1 381 ? -2.625 18.453 31.031 1 97.19 381 LYS B C 1
ATOM 7380 O O . LYS B 1 381 ? -2.197 17.625 30.234 1 97.19 381 LYS B O 1
ATOM 7385 N N . LYS B 1 382 ? -3.729 19.109 30.875 1 96.88 382 LYS B N 1
ATOM 7386 C CA . LYS B 1 382 ? -4.562 18.875 29.703 1 96.88 382 LYS B CA 1
ATOM 7387 C C . LYS B 1 382 ? -3.838 19.266 28.422 1 96.88 382 LYS B C 1
ATOM 7389 O O . LYS B 1 382 ? -3.936 18.562 27.406 1 96.88 382 LYS B O 1
ATOM 7394 N N . LYS B 1 383 ? -3.205 20.406 28.484 1 96.69 383 LYS B N 1
ATOM 7395 C CA . LYS B 1 383 ? -2.418 20.844 27.328 1 96.69 383 LYS B CA 1
ATOM 7396 C C . LYS B 1 383 ? -1.341 19.828 26.969 1 96.69 383 LYS B C 1
ATOM 7398 O O . LYS B 1 383 ? -1.142 19.516 25.797 1 96.69 383 LYS B O 1
ATOM 7403 N N . PHE B 1 384 ? -0.662 19.328 27.984 1 97.44 384 PHE B N 1
ATOM 7404 C CA . PHE B 1 384 ? 0.375 18.312 27.797 1 97.44 384 PHE B CA 1
ATOM 7405 C C . PHE B 1 384 ? -0.21 17.047 27.188 1 97.44 384 PHE B C 1
ATOM 7407 O O . PHE B 1 384 ? 0.313 16.531 26.188 1 97.44 384 PHE B O 1
ATOM 7414 N N . ARG B 1 385 ? -1.32 16.594 27.688 1 97.88 385 ARG B N 1
ATOM 7415 C CA . ARG B 1 385 ? -1.963 15.375 27.219 1 97.88 385 ARG B CA 1
ATOM 7416 C C . ARG B 1 385 ? -2.418 15.523 25.766 1 97.88 385 ARG B C 1
ATOM 7418 O O . ARG B 1 385 ? -2.252 14.602 24.969 1 97.88 385 ARG B O 1
ATOM 7425 N N . THR B 1 386 ? -2.988 16.656 25.484 1 97.81 386 THR B N 1
ATOM 7426 C CA . THR B 1 386 ? -3.494 16.906 24.125 1 97.81 386 THR B CA 1
ATOM 7427 C C . THR B 1 386 ? -2.357 16.875 23.109 1 97.81 386 THR B C 1
ATOM 7429 O O . THR B 1 386 ? -2.506 16.297 22.031 1 97.81 386 THR B O 1
ATOM 7432 N N . ARG B 1 387 ? -1.288 17.422 23.469 1 97.19 387 ARG B N 1
ATOM 7433 C CA . ARG B 1 387 ? -0.123 17.406 22.578 1 97.19 387 ARG B CA 1
ATOM 7434 C C . ARG B 1 387 ? 0.348 15.992 22.312 1 97.19 387 ARG B C 1
ATOM 7436 O O . ARG B 1 387 ? 0.629 15.641 21.156 1 97.19 387 ARG B O 1
ATOM 7443 N N . GLU B 1 388 ? 0.458 15.172 23.344 1 98.25 388 GLU B N 1
ATOM 7444 C CA . GLU B 1 388 ? 0.892 13.781 23.188 1 98.25 388 GLU B CA 1
ATOM 7445 C C . GLU B 1 388 ? -0.113 12.984 22.359 1 98.25 388 GLU B C 1
ATOM 7447 O O . GLU B 1 388 ? 0.274 12.164 21.531 1 98.25 388 GLU B O 1
ATOM 7452 N N . LEU B 1 389 ? -1.369 13.258 22.594 1 98.5 389 LEU B N 1
ATOM 7453 C CA . LEU B 1 389 ? -2.428 12.547 21.891 1 98.5 389 LEU B CA 1
ATOM 7454 C C . LEU B 1 389 ? -2.385 12.852 20.391 1 98.5 389 LEU B C 1
ATOM 7456 O O . LEU B 1 389 ? -2.67 11.977 19.562 1 98.5 389 LEU B O 1
ATOM 7460 N N . ILE B 1 390 ? -2.068 14.07 20.062 1 98.38 390 ILE B N 1
ATOM 7461 C CA . ILE B 1 390 ? -1.984 14.461 18.656 1 98.38 390 ILE B CA 1
ATOM 7462 C C . ILE B 1 390 ? -0.888 13.656 17.969 1 98.38 390 ILE B C 1
ATOM 7464 O O . ILE B 1 390 ? -1.078 13.18 16.844 1 98.38 390 ILE B O 1
ATOM 7468 N N . MET B 1 391 ? 0.245 13.445 18.625 1 98 391 MET B N 1
ATOM 7469 C CA . MET B 1 391 ? 1.32 12.633 18.047 1 98 391 MET B CA 1
ATOM 7470 C C . MET B 1 391 ? 0.923 11.164 17.984 1 98 391 MET B C 1
ATOM 7472 O O . MET B 1 391 ? 1.205 10.477 17 1 98 391 MET B O 1
ATOM 7476 N N . LEU B 1 392 ? 0.234 10.688 19.016 1 98.62 392 LEU B N 1
ATOM 7477 C CA . LEU B 1 392 ? -0.236 9.312 19.047 1 98.62 392 LEU B CA 1
ATOM 7478 C C . LEU B 1 392 ? -1.243 9.062 17.922 1 98.62 392 LEU B C 1
ATOM 7480 O O . LEU B 1 392 ? -1.233 7.996 17.297 1 98.62 392 LEU B O 1
ATOM 7484 N N . GLN B 1 393 ? -2.105 10.031 17.719 1 98.5 393 GLN B N 1
ATOM 7485 C CA . GLN B 1 393 ? -3.08 9.93 16.641 1 98.5 393 GLN B CA 1
ATOM 7486 C C . GLN B 1 393 ? -2.389 9.789 15.289 1 98.5 393 GLN B C 1
ATOM 7488 O O . GLN B 1 393 ? -2.793 8.977 14.461 1 98.5 393 GLN B O 1
ATOM 7493 N N . LYS B 1 394 ? -1.404 10.617 15.102 1 97.81 394 LYS B N 1
ATOM 7494 C CA . LYS B 1 394 ? -0.684 10.578 13.828 1 97.81 394 LYS B CA 1
ATOM 7495 C C . LYS B 1 394 ? -0.058 9.211 13.594 1 97.81 394 LYS B C 1
ATOM 7497 O O . LYS B 1 394 ? -0.234 8.617 12.523 1 97.81 394 LYS B O 1
ATOM 7502 N N . ILE B 1 395 ? 0.648 8.672 14.555 1 97.12 395 ILE B N 1
ATOM 7503 C CA . ILE B 1 395 ? 1.399 7.441 14.352 1 97.12 395 ILE B CA 1
ATOM 7504 C C . ILE B 1 395 ? 0.436 6.262 14.25 1 97.12 395 ILE B C 1
ATOM 7506 O O . ILE B 1 395 ? 0.555 5.43 13.352 1 97.12 395 ILE B O 1
ATOM 7510 N N . THR B 1 396 ? -0.605 6.188 15.078 1 98.12 396 THR B N 1
ATOM 7511 C CA . THR B 1 396 ? -1.504 5.039 15.133 1 98.12 396 THR B CA 1
ATOM 7512 C C . THR B 1 396 ? -2.568 5.133 14.047 1 98.12 396 THR B C 1
ATOM 7514 O O . THR B 1 396 ? -2.875 4.141 13.383 1 98.12 396 THR B O 1
ATOM 7517 N N . GLY B 1 397 ? -3.146 6.316 13.906 1 97.88 397 GLY B N 1
ATOM 7518 C CA . GLY B 1 397 ? -4.203 6.512 12.93 1 97.88 397 GLY B CA 1
ATOM 7519 C C . GLY B 1 397 ? -3.764 6.219 11.508 1 97.88 397 GLY B C 1
ATOM 7520 O O . GLY B 1 397 ? -4.5 5.594 10.742 1 97.88 397 GLY B O 1
ATOM 7521 N N . THR B 1 398 ? -2.582 6.648 11.117 1 97.75 398 THR B N 1
ATOM 7522 C CA . THR B 1 398 ? -2.111 6.457 9.75 1 97.75 398 THR B CA 1
ATOM 7523 C C . THR B 1 398 ? -1.773 4.992 9.492 1 97.75 398 THR B C 1
ATOM 7525 O O . THR B 1 398 ? -2.039 4.469 8.414 1 97.75 398 THR B O 1
ATOM 7528 N N . GLN B 1 399 ? -1.197 4.309 10.484 1 97.69 399 GLN B N 1
ATOM 7529 C CA . GLN B 1 399 ? -0.92 2.883 10.359 1 97.69 399 GLN B CA 1
ATOM 7530 C C . GLN B 1 399 ? -2.211 2.084 10.211 1 97.69 399 GLN B C 1
ATOM 7532 O O . GLN B 1 399 ? -2.322 1.232 9.328 1 97.69 399 GLN B O 1
ATOM 7537 N N . ASP B 1 400 ? -3.15 2.373 11.086 1 98.5 400 ASP B N 1
ATOM 7538 C CA . ASP B 1 400 ? -4.438 1.69 11.023 1 98.5 400 ASP B CA 1
ATOM 7539 C C . ASP B 1 400 ? -5.113 1.915 9.672 1 98.5 400 ASP B C 1
ATOM 7541 O O . ASP B 1 400 ? -5.668 0.983 9.086 1 98.5 400 ASP B O 1
ATOM 7545 N N . CYS B 1 401 ? -5.059 3.1 9.242 1 98.69 401 CYS B N 1
ATOM 7546 C CA . CYS B 1 401 ? -5.73 3.471 8 1 98.69 401 CYS B CA 1
ATOM 7547 C C . CYS B 1 401 ? -5.23 2.625 6.836 1 98.69 401 CYS B C 1
ATOM 7549 O O . CYS B 1 401 ? -6.027 2.061 6.086 1 98.69 401 CYS B O 1
ATOM 7551 N N . THR B 1 402 ? -3.939 2.504 6.664 1 98.38 402 THR B N 1
ATOM 7552 C CA . THR B 1 402 ? -3.346 1.729 5.582 1 98.38 402 THR B CA 1
ATOM 7553 C C . THR B 1 402 ? -3.744 0.259 5.684 1 98.38 402 THR B C 1
ATOM 7555 O O . THR B 1 402 ? -4.125 -0.358 4.688 1 98.38 402 THR B O 1
ATOM 7558 N N . ASN B 1 403 ? -3.715 -0.275 6.871 1 98.31 403 ASN B N 1
ATOM 7559 C CA . ASN B 1 403 ? -4.059 -1.679 7.078 1 98.31 403 ASN B CA 1
ATOM 7560 C C . ASN B 1 403 ? -5.535 -1.94 6.801 1 98.31 403 ASN B C 1
ATOM 7562 O O . ASN B 1 403 ? -5.887 -2.953 6.191 1 98.31 403 ASN B O 1
ATOM 7566 N N . VAL B 1 404 ? -6.348 -1.043 7.281 1 98.75 404 VAL B N 1
ATOM 7567 C CA . VAL B 1 404 ? -7.789 -1.195 7.133 1 98.75 404 VAL B CA 1
ATOM 7568 C C . VAL B 1 404 ? -8.164 -1.143 5.652 1 98.75 404 VAL B C 1
ATOM 7570 O O . VAL B 1 404 ? -8.953 -1.964 5.176 1 98.75 404 VAL B O 1
ATOM 7573 N N . ILE B 1 405 ? -7.617 -0.23 4.922 1 98.81 405 ILE B N 1
ATOM 7574 C CA . ILE B 1 405 ? -7.965 -0.09 3.51 1 98.81 405 ILE B CA 1
ATOM 7575 C C . ILE B 1 405 ? -7.457 -1.302 2.73 1 98.81 405 ILE B C 1
ATOM 7577 O O . ILE B 1 405 ? -8.141 -1.797 1.83 1 98.81 405 ILE B O 1
ATOM 7581 N N . ARG B 1 406 ? -6.281 -1.753 3.072 1 98.19 406 ARG B N 1
ATOM 7582 C CA . ARG B 1 406 ? -5.758 -2.955 2.43 1 98.19 406 ARG B CA 1
ATOM 7583 C C . ARG B 1 406 ? -6.715 -4.129 2.605 1 98.19 406 ARG B C 1
ATOM 7585 O O . ARG B 1 406 ? -7.012 -4.844 1.646 1 98.19 406 ARG B O 1
ATOM 7592 N N . GLU B 1 407 ? -7.145 -4.363 3.807 1 97.81 407 GLU B N 1
ATOM 7593 C CA . GLU B 1 407 ? -8.086 -5.449 4.062 1 97.81 407 GLU B CA 1
ATOM 7594 C C . GLU B 1 407 ? -9.414 -5.215 3.344 1 97.81 407 GLU B C 1
ATOM 7596 O O . GLU B 1 407 ? -10.016 -6.152 2.82 1 97.81 407 GLU B O 1
ATOM 7601 N N . ALA B 1 408 ? -9.867 -3.992 3.312 1 98.56 408 ALA B N 1
ATOM 7602 C CA . ALA B 1 408 ? -11.086 -3.656 2.588 1 98.56 408 ALA B CA 1
ATOM 7603 C C . ALA B 1 408 ? -10.953 -3.996 1.105 1 98.56 408 ALA B C 1
ATOM 7605 O O . ALA B 1 408 ? -11.906 -4.484 0.488 1 98.56 408 ALA B O 1
ATOM 7606 N N . MET B 1 409 ? -9.852 -3.742 0.55 1 97.88 409 MET B N 1
ATOM 7607 C CA . MET B 1 409 ? -9.578 -4.051 -0.852 1 97.88 409 MET B CA 1
ATOM 7608 C C . MET B 1 409 ? -9.758 -5.543 -1.124 1 97.88 409 MET B C 1
ATOM 7610 O O . MET B 1 409 ? -10.203 -5.93 -2.207 1 97.88 409 MET B O 1
ATOM 7614 N N . SER B 1 410 ? -9.438 -6.336 -0.143 1 96.5 410 SER B N 1
ATOM 7615 C CA . SER B 1 410 ? -9.516 -7.781 -0.328 1 96.5 410 SER B CA 1
ATOM 7616 C C . SER B 1 410 ? -10.961 -8.234 -0.528 1 96.5 410 SER B C 1
ATOM 7618 O O . SER B 1 410 ? -11.211 -9.273 -1.144 1 96.5 410 SER B O 1
ATOM 7620 N N . PHE B 1 411 ? -11.945 -7.465 -0.038 1 96.56 411 PHE B N 1
ATOM 7621 C CA . PHE B 1 411 ? -13.352 -7.785 -0.234 1 96.56 411 PHE B CA 1
ATOM 7622 C C . PHE B 1 411 ? -13.719 -7.746 -1.713 1 96.56 411 PHE B C 1
ATOM 7624 O O . PHE B 1 411 ? -14.656 -8.414 -2.145 1 96.56 411 PHE B O 1
ATOM 7631 N N . PHE B 1 412 ? -12.953 -6.988 -2.477 1 96 412 PHE B N 1
ATOM 7632 C CA . PHE B 1 412 ? -13.242 -6.797 -3.893 1 96 412 PHE B CA 1
ATOM 7633 C C . PHE B 1 412 ? -12.523 -7.84 -4.738 1 96 412 PHE B C 1
ATOM 7635 O O . PHE B 1 412 ? -12.734 -7.918 -5.949 1 96 412 PHE B O 1
ATOM 7642 N N . GLY B 1 413 ? -11.641 -8.695 -4.148 1 93.62 413 GLY B N 1
ATOM 7643 C CA . GLY B 1 413 ? -10.812 -9.586 -4.949 1 93.62 413 GLY B CA 1
ATOM 7644 C C . GLY B 1 413 ? -9.938 -8.844 -5.945 1 93.62 413 GLY B C 1
ATOM 7645 O O . GLY B 1 413 ? -9.258 -7.883 -5.586 1 93.62 413 GLY B O 1
ATOM 7646 N N . GLY B 1 414 ? -9.938 -9.297 -7.191 1 93.88 414 GLY B N 1
ATOM 7647 C CA . GLY B 1 414 ? -9.133 -8.656 -8.211 1 93.88 414 GLY B CA 1
ATOM 7648 C C . GLY B 1 414 ? -9.508 -7.199 -8.438 1 93.88 414 GLY B C 1
ATOM 7649 O O . GLY B 1 414 ? -8.648 -6.375 -8.758 1 93.88 414 GLY B O 1
ATOM 7650 N N . HIS B 1 415 ? -10.758 -6.855 -8.227 1 95.38 415 HIS B N 1
ATOM 7651 C CA . HIS B 1 415 ? -11.219 -5.484 -8.414 1 95.38 415 HIS B CA 1
ATOM 7652 C C . HIS B 1 415 ? -10.617 -4.551 -7.367 1 95.38 415 HIS B C 1
ATOM 7654 O O . HIS B 1 415 ? -10.617 -3.332 -7.547 1 95.38 415 HIS B O 1
ATOM 7660 N N . GLY B 1 416 ? -10.133 -5.16 -6.273 1 96.31 416 GLY B N 1
ATOM 7661 C CA . GLY B 1 416 ? -9.617 -4.352 -5.18 1 96.31 416 GLY B CA 1
ATOM 7662 C C . GLY B 1 416 ? -8.422 -3.51 -5.57 1 96.31 416 GLY B C 1
ATOM 7663 O O . GLY B 1 416 ? -8.102 -2.525 -4.898 1 96.31 416 GLY B O 1
ATOM 7664 N N . VAL B 1 417 ? -7.77 -3.844 -6.711 1 96.81 417 VAL B N 1
ATOM 7665 C CA . VAL B 1 417 ? -6.559 -3.131 -7.098 1 96.81 417 VAL B CA 1
ATOM 7666 C C . VAL B 1 417 ? -6.777 -2.422 -8.43 1 96.81 417 VAL B C 1
ATOM 7668 O O . VAL B 1 417 ? -5.824 -1.956 -9.062 1 96.81 417 VAL B O 1
ATOM 7671 N N . MET B 1 418 ? -8.031 -2.391 -8.922 1 96.94 418 MET B N 1
ATOM 7672 C CA . MET B 1 418 ? -8.352 -1.702 -10.172 1 96.94 418 MET B CA 1
ATOM 7673 C C . MET B 1 418 ? -8.57 -0.213 -9.93 1 96.94 418 MET B C 1
ATOM 7675 O O . MET B 1 418 ? -9.5 0.173 -9.219 1 96.94 418 MET B O 1
ATOM 7679 N N . GLU B 1 419 ? -7.812 0.605 -10.586 1 95.94 419 GLU B N 1
ATOM 7680 C CA . GLU B 1 419 ? -7.801 2.045 -10.344 1 95.94 419 GLU B CA 1
ATOM 7681 C C . GLU B 1 419 ? -9.109 2.689 -10.805 1 95.94 419 GLU B C 1
ATOM 7683 O O . GLU B 1 419 ? -9.477 3.766 -10.328 1 95.94 419 GLU B O 1
ATOM 7688 N N . ASP B 1 420 ? -9.812 2.01 -11.727 1 94.88 420 ASP B N 1
ATOM 7689 C CA . ASP B 1 420 ? -10.992 2.643 -12.312 1 94.88 420 ASP B CA 1
ATOM 7690 C C . ASP B 1 420 ? -12.273 1.998 -11.797 1 94.88 420 ASP B C 1
ATOM 7692 O O . ASP B 1 420 ? -13.367 2.301 -12.281 1 94.88 420 ASP B O 1
ATOM 7696 N N . PHE B 1 421 ? -12.133 1.056 -10.875 1 96.12 421 PHE B N 1
ATOM 7697 C CA . PHE B 1 421 ? -13.328 0.378 -10.375 1 96.12 421 PHE B CA 1
ATOM 7698 C C . PHE B 1 421 ? -13.82 1.03 -9.094 1 96.12 421 PHE B C 1
ATOM 7700 O O . PHE B 1 421 ? -15.031 1.168 -8.883 1 96.12 421 PHE B O 1
ATOM 7707 N N . SER B 1 422 ? -12.938 1.364 -8.219 1 95.81 422 SER B N 1
ATOM 7708 C CA . SER B 1 422 ? -13.258 1.997 -6.941 1 95.81 422 SER B CA 1
ATOM 7709 C C . SER B 1 422 ? -12.188 3.004 -6.535 1 95.81 422 SER B C 1
ATOM 7711 O O . SER B 1 422 ? -11.156 3.121 -7.199 1 95.81 422 SER B O 1
ATOM 7713 N N . ALA B 1 423 ? -12.445 3.707 -5.445 1 96.31 423 ALA B N 1
ATOM 7714 C CA . ALA B 1 423 ? -11.5 4.711 -4.965 1 96.31 423 ALA B CA 1
ATOM 7715 C C . ALA B 1 423 ? -10.438 4.078 -4.07 1 96.31 423 ALA B C 1
ATOM 7717 O O . ALA B 1 423 ? -9.461 4.734 -3.699 1 96.31 423 ALA B O 1
ATOM 7718 N N . LEU B 1 424 ? -10.562 2.793 -3.777 1 98.19 424 LEU B N 1
ATOM 7719 C CA . LEU B 1 424 ? -9.789 2.188 -2.697 1 98.19 424 LEU B CA 1
ATOM 7720 C C . LEU B 1 424 ? -8.305 2.164 -3.039 1 98.19 424 LEU B C 1
ATOM 7722 O O . LEU B 1 424 ? -7.465 2.488 -2.197 1 98.19 424 LEU B O 1
ATOM 7726 N N . PRO B 1 425 ? -7.918 1.857 -4.348 1 97.69 425 PRO B N 1
ATOM 7727 C CA . PRO B 1 425 ? -6.48 1.886 -4.637 1 97.69 425 PRO B CA 1
ATOM 7728 C C . PRO B 1 425 ? -5.863 3.264 -4.414 1 97.69 425 PRO B C 1
ATOM 7730 O O . PRO B 1 425 ? -4.754 3.369 -3.885 1 97.69 425 PRO B O 1
ATOM 7733 N N . ARG B 1 426 ? -6.531 4.301 -4.789 1 96.81 426 ARG B N 1
ATOM 7734 C CA . ARG B 1 426 ? -6.02 5.656 -4.609 1 96.81 426 ARG B CA 1
ATOM 7735 C C . ARG B 1 426 ? -5.938 6.02 -3.131 1 96.81 426 ARG B C 1
ATOM 7737 O O . ARG B 1 426 ? -4.945 6.598 -2.682 1 96.81 426 ARG B O 1
ATOM 7744 N N . LEU B 1 427 ? -7.039 5.723 -2.379 1 98.38 427 LEU B N 1
ATOM 7745 C CA . LEU B 1 427 ? -7.031 5.992 -0.946 1 98.38 427 LEU B CA 1
ATOM 7746 C C . LEU B 1 427 ? -5.91 5.227 -0.254 1 98.38 427 LEU B C 1
ATOM 7748 O O . LEU B 1 427 ? -5.293 5.734 0.686 1 98.38 427 LEU B O 1
ATOM 7752 N N . PHE B 1 428 ? -5.621 4.023 -0.717 1 98.56 428 PHE B N 1
ATOM 7753 C CA . PHE B 1 428 ? -4.562 3.186 -0.164 1 98.56 428 PHE B CA 1
ATOM 7754 C C . PHE B 1 428 ? -3.199 3.828 -0.38 1 98.56 428 PHE B C 1
ATOM 7756 O O . PHE B 1 428 ? -2.426 3.99 0.567 1 98.56 428 PHE B O 1
ATOM 7763 N N . ARG B 1 429 ? -2.869 4.195 -1.586 1 96.81 429 ARG B N 1
ATOM 7764 C CA . ARG B 1 429 ? -1.57 4.797 -1.863 1 96.81 429 ARG B CA 1
ATOM 7765 C C . ARG B 1 429 ? -1.411 6.117 -1.118 1 96.81 429 ARG B C 1
ATOM 7767 O O . ARG B 1 429 ? -0.323 6.438 -0.631 1 96.81 429 ARG B O 1
ATOM 7774 N N . ASP B 1 430 ? -2.512 6.883 -1.002 1 97.06 430 ASP B N 1
ATOM 7775 C CA . ASP B 1 430 ? -2.457 8.148 -0.28 1 97.06 430 ASP B CA 1
ATOM 7776 C C . ASP B 1 430 ? -2.215 7.926 1.211 1 97.06 430 ASP B C 1
ATOM 7778 O O . ASP B 1 430 ? -1.515 8.711 1.857 1 97.06 430 ASP B O 1
ATOM 7782 N N . SER B 1 431 ? -2.834 6.879 1.764 1 97.88 431 SER B N 1
ATOM 7783 C CA . SER B 1 431 ? -2.697 6.605 3.189 1 97.88 431 SER B CA 1
ATOM 7784 C C . SER B 1 431 ? -1.253 6.281 3.555 1 97.88 431 SER B C 1
ATOM 7786 O O . SER B 1 431 ? -0.796 6.609 4.652 1 97.88 431 SER B O 1
ATOM 7788 N N . VAL B 1 432 ? -0.497 5.672 2.656 1 97.19 432 VAL B N 1
ATOM 7789 C CA . VAL B 1 432 ? 0.901 5.336 2.898 1 97.19 432 VAL B CA 1
ATOM 7790 C C . VAL B 1 432 ? 1.726 6.613 3.039 1 97.19 432 VAL B C 1
ATOM 7792 O O . VAL B 1 432 ? 2.648 6.676 3.854 1 97.19 432 VAL B O 1
ATOM 7795 N N . ILE B 1 433 ? 1.367 7.625 2.316 1 96.44 433 ILE B N 1
ATOM 7796 C CA . ILE B 1 433 ? 2.064 8.906 2.379 1 96.44 433 ILE B CA 1
ATOM 7797 C C . ILE B 1 433 ? 1.84 9.547 3.746 1 96.44 433 ILE B C 1
ATOM 7799 O O . ILE B 1 433 ? 2.764 10.117 4.328 1 96.44 433 ILE B O 1
ATOM 7803 N N . ASN B 1 434 ? 0.638 9.422 4.234 1 95.56 434 ASN B N 1
ATOM 7804 C CA . ASN B 1 434 ? 0.294 10.008 5.523 1 95.56 434 ASN B CA 1
ATOM 7805 C C . ASN B 1 434 ? 1.147 9.43 6.652 1 95.56 434 ASN B C 1
ATOM 7807 O O . ASN B 1 434 ? 1.404 10.109 7.648 1 95.56 434 ASN B O 1
ATOM 7811 N N . GLU B 1 435 ? 1.611 8.242 6.492 1 94.81 435 GLU B N 1
ATOM 7812 C CA . GLU B 1 435 ? 2.471 7.629 7.504 1 94.81 435 GLU B CA 1
ATOM 7813 C C . GLU B 1 435 ? 3.836 8.312 7.551 1 94.81 435 GLU B C 1
ATOM 7815 O O . GLU B 1 435 ? 4.473 8.367 8.602 1 94.81 435 GLU B O 1
ATOM 7820 N N . LEU B 1 436 ? 4.223 8.891 6.477 1 93.56 436 LEU B N 1
ATOM 7821 C CA . LEU B 1 436 ? 5.566 9.445 6.363 1 93.56 436 LEU B CA 1
ATOM 7822 C C . LEU B 1 436 ? 5.555 10.953 6.621 1 93.56 436 LEU B C 1
ATOM 7824 O O . LEU B 1 436 ? 6.551 11.516 7.078 1 93.56 436 LEU B O 1
ATOM 7828 N N . TRP B 1 437 ? 4.371 11.57 6.379 1 92.12 437 TRP B N 1
ATOM 7829 C CA . TRP B 1 437 ? 4.215 13.008 6.535 1 92.12 437 TRP B CA 1
ATOM 7830 C C . TRP B 1 437 ? 4.18 13.398 8.008 1 92.12 437 TRP B C 1
ATOM 7832 O O . TRP B 1 437 ? 3.811 12.586 8.859 1 92.12 437 TRP B O 1
ATOM 7842 N N . GLU B 1 438 ? 4.566 14.641 8.297 1 91.94 438 GLU B N 1
ATOM 7843 C CA . GLU B 1 438 ? 4.34 15.336 9.562 1 91.94 438 GLU B CA 1
ATOM 7844 C C . GLU B 1 438 ? 5.062 14.641 10.711 1 91.94 438 GLU B C 1
ATOM 7846 O O . GLU B 1 438 ? 4.539 14.57 11.828 1 91.94 438 GLU B O 1
ATOM 7851 N N . GLY B 1 439 ? 6.25 14.102 10.453 1 88.31 439 GLY B N 1
ATOM 7852 C CA . GLY B 1 439 ? 7.062 13.445 11.461 1 88.31 439 GLY B CA 1
ATOM 7853 C C . GLY B 1 439 ? 6.957 11.93 11.414 1 88.31 439 GLY B C 1
ATOM 7854 O O . GLY B 1 439 ? 5.902 11.367 11.719 1 88.31 439 GLY B O 1
ATOM 7855 N N . PRO B 1 440 ? 8.023 11.336 11 1 89.25 440 PRO B N 1
ATOM 7856 C CA . PRO B 1 440 ? 7.988 9.875 10.938 1 89.25 440 PRO B CA 1
ATOM 7857 C C . PRO B 1 440 ? 7.727 9.242 12.305 1 89.25 440 PRO B C 1
ATOM 7859 O O . PRO B 1 440 ? 8.016 9.844 13.336 1 89.25 440 PRO B O 1
ATOM 7862 N N . ARG B 1 441 ? 7.242 8.086 12.289 1 94.25 441 ARG B N 1
ATOM 7863 C CA . ARG B 1 441 ? 6.805 7.328 13.453 1 94.25 441 ARG B CA 1
ATOM 7864 C C . ARG B 1 441 ? 7.898 7.277 14.516 1 94.25 441 ARG B C 1
ATOM 7866 O O . ARG B 1 441 ? 7.656 7.586 15.688 1 94.25 441 ARG B O 1
ATOM 7873 N N . ASN B 1 442 ? 9.148 6.973 14.227 1 93.31 442 ASN B N 1
ATOM 7874 C CA . ASN B 1 442 ? 10.25 6.812 15.172 1 93.31 442 ASN B CA 1
ATOM 7875 C C . ASN B 1 442 ? 10.578 8.125 15.875 1 93.31 442 ASN B C 1
ATOM 7877 O O . ASN B 1 442 ? 10.906 8.133 17.062 1 93.31 442 ASN B O 1
ATOM 7881 N N . VAL B 1 443 ? 10.461 9.18 15.117 1 92.62 443 VAL B N 1
ATOM 7882 C CA . VAL B 1 443 ? 10.742 10.492 15.68 1 92.62 443 VAL B CA 1
ATOM 7883 C C . VAL B 1 443 ? 9.664 10.867 16.688 1 92.62 443 VAL B C 1
ATOM 7885 O O . VAL B 1 443 ? 9.969 11.352 17.781 1 92.62 443 VAL B O 1
ATOM 7888 N N . LEU B 1 444 ? 8.445 10.625 16.359 1 96.12 444 LEU B N 1
ATOM 7889 C CA . LEU B 1 444 ? 7.344 11 17.25 1 96.12 444 LEU B CA 1
ATOM 7890 C C . LEU B 1 444 ? 7.332 10.133 18.5 1 96.12 444 LEU B C 1
ATOM 7892 O O . LEU B 1 444 ? 7.039 10.625 19.594 1 96.12 444 LEU B O 1
ATOM 7896 N N . LEU B 1 445 ? 7.66 8.844 18.344 1 96.75 445 LEU B N 1
ATOM 7897 C CA . LEU B 1 445 ? 7.75 7.957 19.484 1 96.75 445 LEU B CA 1
ATOM 7898 C C . LEU B 1 445 ? 8.828 8.422 20.453 1 96.75 445 LEU B C 1
ATOM 7900 O O . LEU B 1 445 ? 8.633 8.406 21.672 1 96.75 445 LEU B O 1
ATOM 7904 N N . THR B 1 446 ? 9.945 8.82 19.922 1 94.44 446 THR B N 1
ATOM 7905 C CA . THR B 1 446 ? 11.039 9.328 20.734 1 94.44 446 THR B CA 1
ATOM 7906 C C . THR B 1 446 ? 10.641 10.633 21.422 1 94.44 446 THR B C 1
ATOM 7908 O O . THR B 1 446 ? 10.945 10.836 22.609 1 94.44 446 THR B O 1
ATOM 7911 N N . GLN B 1 447 ? 9.977 11.445 20.703 1 94.81 447 GLN B N 1
ATOM 7912 C CA . GLN B 1 447 ? 9.531 12.727 21.25 1 94.81 447 GLN B CA 1
ATOM 7913 C C . GLN B 1 447 ? 8.562 12.516 22.422 1 94.81 447 GLN B C 1
ATOM 7915 O O . GLN B 1 447 ? 8.68 13.172 23.453 1 94.81 447 GLN B O 1
ATOM 7920 N N . ILE B 1 448 ? 7.625 11.648 22.25 1 97.62 448 ILE B N 1
ATOM 7921 C CA . ILE B 1 448 ? 6.652 11.375 23.297 1 97.62 448 ILE B CA 1
ATOM 7922 C C . ILE B 1 448 ? 7.375 10.867 24.547 1 97.62 448 ILE B C 1
ATOM 7924 O O . ILE B 1 448 ? 7.078 11.297 25.656 1 97.62 448 ILE B O 1
ATOM 7928 N N . PHE B 1 449 ? 8.328 9.969 24.344 1 96.94 449 PHE B N 1
ATOM 7929 C CA . PHE B 1 449 ? 9.102 9.422 25.453 1 96.94 449 PHE B CA 1
ATOM 7930 C C . PHE B 1 449 ? 9.836 10.531 26.203 1 96.94 449 PHE B C 1
ATOM 7932 O O . PHE B 1 449 ? 9.758 10.617 27.422 1 96.94 449 PHE B O 1
ATOM 7939 N N . ASN B 1 450 ? 10.516 11.398 25.469 1 95.5 450 ASN B N 1
ATOM 7940 C CA . ASN B 1 450 ? 11.281 12.484 26.062 1 95.5 450 ASN B CA 1
ATOM 7941 C C . ASN B 1 450 ? 10.375 13.484 26.766 1 95.5 450 ASN B C 1
ATOM 7943 O O . ASN B 1 450 ? 10.742 14.023 27.828 1 95.5 450 ASN B O 1
ATOM 7947 N N . ASP B 1 451 ? 9.281 13.789 26.172 1 97.06 451 ASP B N 1
ATOM 7948 C CA . ASP B 1 451 ? 8.32 14.695 26.797 1 97.06 451 ASP B CA 1
ATOM 7949 C C . ASP B 1 451 ? 7.879 14.172 28.172 1 97.06 451 ASP B C 1
ATOM 7951 O O . ASP B 1 451 ? 7.828 14.938 29.141 1 97.06 451 ASP B O 1
ATOM 7955 N N . LEU B 1 452 ? 7.52 12.922 28.172 1 97.56 452 LEU B N 1
ATOM 7956 C CA . LEU B 1 452 ? 7.066 12.312 29.422 1 97.56 452 LEU B CA 1
ATOM 7957 C C . LEU B 1 452 ? 8.18 12.305 30.469 1 97.56 452 LEU B C 1
ATOM 7959 O O . LEU B 1 452 ? 7.934 12.547 31.656 1 97.56 452 LEU B O 1
ATOM 7963 N N . LYS B 1 453 ? 9.398 12.102 30.031 1 95.69 453 LYS B N 1
ATOM 7964 C CA . LYS B 1 453 ? 10.547 12.141 30.938 1 95.69 453 LYS B CA 1
ATOM 7965 C C . LYS B 1 453 ? 10.719 13.531 31.547 1 95.69 453 LYS B C 1
ATOM 7967 O O . LYS B 1 453 ? 10.945 13.664 32.75 1 95.69 453 LYS B O 1
ATOM 7972 N N . ARG B 1 454 ? 10.594 14.453 30.75 1 95.56 454 ARG B N 1
ATOM 7973 C CA . ARG B 1 454 ? 10.781 15.828 31.188 1 95.56 454 ARG B CA 1
ATOM 7974 C C . ARG B 1 454 ? 9.656 16.266 32.125 1 95.56 454 ARG B C 1
ATOM 7976 O O . ARG B 1 454 ? 9.875 17.062 33.031 1 95.56 454 ARG B O 1
ATOM 7983 N N . ALA B 1 455 ? 8.523 15.727 31.891 1 96.69 455 ALA B N 1
ATOM 7984 C CA . ALA B 1 455 ? 7.355 16.156 32.656 1 96.69 455 ALA B CA 1
ATOM 7985 C C . ALA B 1 455 ? 7.234 15.359 33.969 1 96.69 455 ALA B C 1
ATOM 7987 O O . ALA B 1 455 ? 6.406 15.68 34.812 1 96.69 455 ALA B O 1
ATOM 7988 N N . GLN B 1 456 ? 8.039 14.43 34.25 1 93.94 456 GLN B N 1
ATOM 7989 C CA . GLN B 1 456 ? 7.871 13.406 35.281 1 93.94 456 GLN B CA 1
ATOM 7990 C C . GLN B 1 456 ? 7.707 14.047 36.656 1 93.94 456 GLN B C 1
ATOM 7992 O O . GLN B 1 456 ? 6.977 13.523 37.5 1 93.94 456 GLN B O 1
ATOM 7997 N N . GLU B 1 457 ? 8.344 15.148 36.906 1 94.06 457 GLU B N 1
ATOM 7998 C CA . GLU B 1 457 ? 8.328 15.781 38.219 1 94.06 457 GLU B CA 1
ATOM 7999 C C . GLU B 1 457 ? 6.973 16.422 38.531 1 94.06 457 GLU B C 1
ATOM 8001 O O . GLU B 1 457 ? 6.492 16.359 39.656 1 94.06 457 GLU B O 1
ATOM 8006 N N . TRP B 1 458 ? 6.375 17 37.469 1 96.06 458 TRP B N 1
ATOM 8007 C CA . TRP B 1 458 ? 5.141 17.734 37.719 1 96.06 458 TRP B CA 1
ATOM 8008 C C . TRP B 1 458 ? 3.932 16.969 37.188 1 96.06 458 TRP B C 1
ATOM 8010 O O . TRP B 1 458 ? 2.791 17.266 37.562 1 96.06 458 TRP B O 1
ATOM 8020 N N . TYR B 1 459 ? 4.086 15.984 36.375 1 97.5 459 TYR B N 1
ATOM 8021 C CA . TYR B 1 459 ? 3.039 15.148 35.781 1 97.5 459 TYR B CA 1
ATOM 8022 C C . TYR B 1 459 ? 3.523 13.711 35.625 1 97.5 459 TYR B C 1
ATOM 8024 O O . TYR B 1 459 ? 3.871 13.305 34.5 1 97.5 459 TYR B O 1
ATOM 8032 N N . PRO B 1 460 ? 3.438 12.961 36.688 1 96.75 460 PRO B N 1
ATOM 8033 C CA . PRO B 1 460 ? 3.912 11.578 36.625 1 96.75 460 PRO B CA 1
ATOM 8034 C C . PRO B 1 460 ? 3.199 10.758 35.562 1 96.75 460 PRO B C 1
ATOM 8036 O O . PRO B 1 460 ? 1.998 10.938 35.344 1 96.75 460 PRO B O 1
ATOM 8039 N N . ALA B 1 461 ? 3.936 9.797 35 1 97.12 461 ALA B N 1
ATOM 8040 C CA . ALA B 1 461 ? 3.432 9.016 33.875 1 97.12 461 ALA B CA 1
ATOM 8041 C C . ALA B 1 461 ? 2.16 8.258 34.281 1 97.12 461 ALA B C 1
ATOM 8043 O O . ALA B 1 461 ? 1.258 8.094 33.438 1 97.12 461 ALA B O 1
ATOM 8044 N N . SER B 1 462 ? 2.09 7.766 35.438 1 96.94 462 SER B N 1
ATOM 8045 C CA . SER B 1 462 ? 0.896 7.051 35.906 1 96.94 462 SER B CA 1
ATOM 8046 C C . SER B 1 462 ? -0.311 7.98 35.969 1 96.94 462 SER B C 1
ATOM 8048 O O . SER B 1 462 ? -1.436 7.566 35.688 1 96.94 462 SER B O 1
ATOM 8050 N N . GLU B 1 463 ? -0.09 9.203 36.406 1 97.5 463 GLU B N 1
ATOM 8051 C CA . GLU B 1 463 ? -1.173 10.18 36.438 1 97.5 463 GLU B CA 1
ATOM 8052 C C . GLU B 1 463 ? -1.627 10.516 35 1 97.5 463 GLU B C 1
ATOM 8054 O O . GLU B 1 463 ? -2.824 10.672 34.75 1 97.5 463 GLU B O 1
ATOM 8059 N N . PHE B 1 464 ? -0.648 10.609 34.125 1 98.12 464 PHE B N 1
ATOM 8060 C CA . PHE B 1 464 ? -0.93 10.812 32.719 1 98.12 464 PHE B CA 1
ATOM 8061 C C . PHE B 1 464 ? -1.864 9.727 32.188 1 98.12 464 PHE B C 1
ATOM 8063 O O . PHE B 1 464 ? -2.859 10.023 31.516 1 98.12 464 PHE B O 1
ATOM 8070 N N . ILE B 1 465 ? -1.629 8.477 32.5 1 98.44 465 ILE B N 1
ATOM 8071 C CA . ILE B 1 465 ? -2.436 7.344 32.062 1 98.44 465 ILE B CA 1
ATOM 8072 C C . ILE B 1 465 ? -3.826 7.43 32.688 1 98.44 465 ILE B C 1
ATOM 8074 O O . ILE B 1 465 ? -4.832 7.23 32 1 98.44 465 ILE B O 1
ATOM 8078 N N . ASN B 1 466 ? -3.846 7.746 33.938 1 97.38 466 ASN B N 1
ATOM 8079 C CA . ASN B 1 466 ? -5.121 7.82 34.625 1 97.38 466 ASN B CA 1
ATOM 8080 C C . ASN B 1 466 ? -6.023 8.906 34.031 1 97.38 466 ASN B C 1
ATOM 8082 O O . ASN B 1 466 ? -7.238 8.727 33.938 1 97.38 466 ASN B O 1
ATOM 8086 N N . ASP B 1 467 ? -5.402 10.008 33.719 1 97.25 467 ASP B N 1
ATOM 8087 C CA . ASP B 1 467 ? -6.168 11.102 33.125 1 97.25 467 ASP B CA 1
ATOM 8088 C C . ASP B 1 467 ? -6.676 10.734 31.734 1 97.25 467 ASP B C 1
ATOM 8090 O O . ASP B 1 467 ? -7.816 11.039 31.375 1 97.25 467 ASP B O 1
ATOM 8094 N N . LEU B 1 468 ? -5.848 10.07 30.938 1 97 468 LEU B N 1
ATOM 8095 C CA . LEU B 1 468 ? -6.188 9.711 29.562 1 97 468 LEU B CA 1
ATOM 8096 C C . LEU B 1 468 ? -7.281 8.648 29.531 1 97 468 LEU B C 1
ATOM 8098 O O . LEU B 1 468 ? -8.125 8.648 28.641 1 97 468 LEU B O 1
ATOM 8102 N N . LEU B 1 469 ? -7.191 7.742 30.5 1 97.38 469 LEU B N 1
ATOM 8103 C CA . LEU B 1 469 ? -8.086 6.59 30.5 1 97.38 469 LEU B CA 1
ATOM 8104 C C . LEU B 1 469 ? -9.078 6.664 31.656 1 97.38 469 LEU B C 1
ATOM 8106 O O . LEU B 1 469 ? -9.469 5.637 32.219 1 97.38 469 LEU B O 1
ATOM 8110 N N . GLN B 1 470 ? -9.422 7.852 32.062 1 92.88 470 GLN B N 1
ATOM 8111 C CA . GLN B 1 470 ? -10.188 8.102 33.281 1 92.88 470 GLN B CA 1
ATOM 8112 C C . GLN B 1 470 ? -11.484 7.293 33.312 1 92.88 470 GLN B C 1
ATOM 8114 O O . GLN B 1 470 ? -11.953 6.883 34.375 1 92.88 470 GLN B O 1
ATOM 8119 N N . HIS B 1 471 ? -12.133 6.938 32.25 1 91.88 471 HIS B N 1
ATOM 8120 C CA . HIS B 1 471 ? -13.398 6.219 32.219 1 91.88 471 HIS B CA 1
ATOM 8121 C C . HIS B 1 471 ? -13.188 4.742 31.891 1 91.88 471 HIS B C 1
ATOM 8123 O O . HIS B 1 471 ? -14.148 4.02 31.625 1 91.88 471 HIS B O 1
ATOM 8129 N N . SER B 1 472 ? -11.945 4.273 31.938 1 95.69 472 SER B N 1
ATOM 8130 C CA . SER B 1 472 ? -11.633 2.861 31.75 1 95.69 472 SER B CA 1
ATOM 8131 C C . SER B 1 472 ? -11.625 2.111 33.062 1 95.69 472 SER B C 1
ATOM 8133 O O . SER B 1 472 ? -11.461 2.715 34.125 1 95.69 472 SER B O 1
ATOM 8135 N N . PRO B 1 473 ? -11.852 0.753 33.031 1 96.19 473 PRO B N 1
ATOM 8136 C CA . PRO B 1 473 ? -11.734 -0.053 34.25 1 96.19 473 PRO B CA 1
ATOM 8137 C C . PRO B 1 473 ? -10.367 0.082 34.906 1 96.19 473 PRO B C 1
ATOM 8139 O O . PRO B 1 473 ? -9.359 0.228 34.219 1 96.19 473 PRO B O 1
ATOM 8142 N N . ASP B 1 474 ? -10.375 0.014 36.219 1 96.56 474 ASP B N 1
ATOM 8143 C CA . ASP B 1 474 ? -9.156 0.183 37 1 96.56 474 ASP B CA 1
ATOM 8144 C C . ASP B 1 474 ? -8.086 -0.817 36.594 1 96.56 474 ASP B C 1
ATOM 8146 O O . ASP B 1 474 ? -6.895 -0.498 36.594 1 96.56 474 ASP B O 1
ATOM 8150 N N . LYS B 1 475 ? -8.562 -1.981 36.219 1 97.12 475 LYS B N 1
ATOM 8151 C CA . LYS B 1 475 ? -7.617 -3.016 35.812 1 97.12 475 LYS B CA 1
ATOM 8152 C C . LYS B 1 475 ? -6.805 -2.57 34.594 1 97.12 475 LYS B C 1
ATOM 8154 O O . LYS B 1 475 ? -5.594 -2.787 34.531 1 97.12 475 LYS B O 1
ATOM 8159 N N . ILE B 1 476 ? -7.477 -1.947 33.688 1 97.38 476 ILE B N 1
ATOM 8160 C CA . ILE B 1 476 ? -6.824 -1.468 32.469 1 97.38 476 ILE B CA 1
ATOM 8161 C C . ILE B 1 476 ? -5.898 -0.301 32.812 1 97.38 476 ILE B C 1
ATOM 8163 O O . ILE B 1 476 ? -4.746 -0.27 32.375 1 97.38 476 ILE B O 1
ATOM 8167 N N . LYS B 1 477 ? -6.34 0.687 33.594 1 97.44 477 LYS B N 1
ATOM 8168 C CA . LYS B 1 477 ? -5.535 1.838 33.969 1 97.44 477 LYS B CA 1
ATOM 8169 C C . LYS B 1 477 ? -4.27 1.398 34.719 1 97.44 477 LYS B C 1
ATOM 8171 O O . LYS B 1 477 ? -3.18 1.908 34.438 1 97.44 477 LYS B O 1
ATOM 8176 N N . ASN B 1 478 ? -4.477 0.395 35.594 1 97.5 478 ASN B N 1
ATOM 8177 C CA . ASN B 1 478 ? -3.34 -0.096 36.344 1 97.5 478 ASN B CA 1
ATOM 8178 C C . ASN B 1 478 ? -2.312 -0.783 35.469 1 97.5 478 ASN B C 1
ATOM 8180 O O . ASN B 1 478 ? -1.106 -0.633 35.656 1 97.5 478 ASN B O 1
ATOM 8184 N N . GLU B 1 479 ? -2.834 -1.526 34.562 1 98.12 479 GLU B N 1
ATOM 8185 C CA . GLU B 1 479 ? -1.931 -2.215 33.625 1 98.12 479 GLU B CA 1
ATOM 8186 C C . GLU B 1 479 ? -1.113 -1.219 32.812 1 98.12 479 GLU B C 1
ATOM 8188 O O . GLU B 1 479 ? 0.108 -1.352 32.719 1 98.12 479 GLU B O 1
ATOM 8193 N N . PHE B 1 480 ? -1.742 -0.22 32.25 1 98.38 480 PHE B N 1
ATOM 8194 C CA . PHE B 1 480 ? -1.047 0.781 31.453 1 98.38 480 PHE B CA 1
ATOM 8195 C C . PHE B 1 480 ? -0.115 1.617 32.312 1 98.38 480 PHE B C 1
ATOM 8197 O O . PHE B 1 480 ? 0.971 2.002 31.875 1 98.38 480 PHE B O 1
ATOM 8204 N N . SER B 1 481 ? -0.569 1.922 33.531 1 98 481 SER B N 1
ATOM 8205 C CA . SER B 1 481 ? 0.26 2.697 34.438 1 98 481 SER B CA 1
ATOM 8206 C C . SER B 1 481 ? 1.542 1.95 34.812 1 98 481 SER B C 1
ATOM 8208 O O . SER B 1 481 ? 2.625 2.539 34.812 1 98 481 SER B O 1
ATOM 8210 N N . ARG B 1 482 ? 1.371 0.628 35.062 1 97.81 482 ARG B N 1
ATOM 8211 C CA . ARG B 1 482 ? 2.539 -0.188 35.375 1 97.81 482 ARG B CA 1
ATOM 8212 C C . ARG B 1 482 ? 3.512 -0.227 34.188 1 97.81 482 ARG B C 1
ATOM 8214 O O . ARG B 1 482 ? 4.723 -0.085 34.375 1 97.81 482 ARG B O 1
ATOM 8221 N N . LYS B 1 483 ? 3.008 -0.397 33.031 1 97.75 483 LYS B N 1
ATOM 8222 C CA . LYS B 1 483 ? 3.846 -0.5 31.844 1 97.75 483 LYS B CA 1
ATOM 8223 C C . LYS B 1 483 ? 4.57 0.814 31.562 1 97.75 483 LYS B C 1
ATOM 8225 O O . LYS B 1 483 ? 5.773 0.82 31.297 1 97.75 483 LYS B O 1
ATOM 8230 N N . ILE B 1 484 ? 3.836 1.918 31.625 1 98.06 484 ILE B N 1
ATOM 8231 C CA . ILE B 1 484 ? 4.469 3.184 31.266 1 98.06 484 ILE B CA 1
ATOM 8232 C C . ILE B 1 484 ? 5.547 3.527 32.281 1 98.06 484 ILE B C 1
ATOM 8234 O O . ILE B 1 484 ? 6.574 4.121 31.953 1 98.06 484 ILE B O 1
ATOM 8238 N N . GLU B 1 485 ? 5.328 3.221 33.562 1 96.81 485 GLU B N 1
ATOM 8239 C CA . GLU B 1 485 ? 6.32 3.471 34.625 1 96.81 485 GLU B CA 1
ATOM 8240 C C . GLU B 1 485 ? 7.598 2.672 34.375 1 96.81 485 GLU B C 1
ATOM 8242 O O . GLU B 1 485 ? 8.695 3.141 34.656 1 96.81 485 GLU B O 1
ATOM 8247 N N . SER B 1 486 ? 7.375 1.471 33.844 1 96 486 SER B N 1
ATOM 8248 C CA . SER B 1 486 ? 8.547 0.659 33.531 1 96 486 SER B CA 1
ATOM 8249 C C . SER B 1 486 ? 9.391 1.311 32.438 1 96 486 SER B C 1
ATOM 8251 O O . SER B 1 486 ? 10.625 1.211 32.469 1 96 486 SER B O 1
ATOM 8253 N N . PHE B 1 487 ? 8.82 2 31.484 1 95.5 487 PHE B N 1
ATOM 8254 C CA . PHE B 1 487 ? 9.547 2.688 30.422 1 95.5 487 PHE B CA 1
ATOM 8255 C C . PHE B 1 487 ? 10.273 3.91 30.969 1 95.5 487 PHE B C 1
ATOM 8257 O O . PHE B 1 487 ? 11.359 4.258 30.5 1 95.5 487 PHE B O 1
ATOM 8264 N N . MET B 1 488 ? 9.641 4.547 32 1 94.62 488 MET B N 1
ATOM 8265 C CA . MET B 1 488 ? 10.195 5.789 32.562 1 94.62 488 MET B CA 1
ATOM 8266 C C . MET B 1 488 ? 11.461 5.516 33.375 1 94.62 488 MET B C 1
ATOM 8268 O O . MET B 1 488 ? 12.195 6.441 33.719 1 94.62 488 MET B O 1
ATOM 8272 N N . THR B 1 489 ? 11.758 4.23 33.594 1 92.38 489 THR B N 1
ATOM 8273 C CA . THR B 1 489 ? 12.977 3.891 34.312 1 92.38 489 THR B CA 1
ATOM 8274 C C . THR B 1 489 ? 14.188 3.975 33.375 1 92.38 489 THR B C 1
ATOM 8276 O O . THR B 1 489 ? 15.328 4.031 33.844 1 92.38 489 THR B O 1
ATOM 8279 N N . VAL B 1 490 ? 13.93 3.932 32.125 1 89.12 490 VAL B N 1
ATOM 8280 C CA . VAL B 1 490 ? 14.992 4.023 31.125 1 89.12 490 VAL B CA 1
ATOM 8281 C C . VAL B 1 490 ? 15.391 5.484 30.922 1 89.12 490 VAL B C 1
ATOM 8283 O O . VAL B 1 490 ? 14.531 6.359 30.812 1 89.12 490 VAL B O 1
ATOM 8286 N N . SER B 1 491 ? 16.641 5.734 30.922 1 82.88 491 SER B N 1
ATOM 8287 C CA . SER B 1 491 ? 17.109 7.113 30.875 1 82.88 491 SER B CA 1
ATOM 8288 C C . SER B 1 491 ? 16.922 7.711 29.484 1 82.88 491 SER B C 1
ATOM 8290 O O . SER B 1 491 ? 16.609 8.891 29.344 1 82.88 491 SER B O 1
ATOM 8292 N N . SER B 1 492 ? 17.203 6.875 28.5 1 84.62 492 SER B N 1
ATOM 8293 C CA . SER B 1 492 ? 17.109 7.391 27.141 1 84.62 492 SER B CA 1
ATOM 8294 C C . SER B 1 492 ? 16.781 6.277 26.141 1 84.62 492 SER B C 1
ATOM 8296 O O . SER B 1 492 ? 17.156 5.121 26.359 1 84.62 492 SER B O 1
ATOM 8298 N N . LEU B 1 493 ? 16.078 6.676 25.094 1 82.44 493 LEU B N 1
ATOM 8299 C CA . LEU B 1 493 ? 15.805 5.73 24.016 1 82.44 493 LEU B CA 1
ATOM 8300 C C . LEU B 1 493 ? 16.859 5.836 22.922 1 82.44 493 LEU B C 1
ATOM 8302 O O . LEU B 1 493 ? 16.703 5.25 21.844 1 82.44 493 LEU B O 1
ATOM 8306 N N . ILE B 1 494 ? 17.922 6.617 23.141 1 79.69 494 ILE B N 1
ATOM 8307 C CA . ILE B 1 494 ? 18.953 6.762 22.125 1 79.69 494 ILE B CA 1
ATOM 8308 C C . ILE B 1 494 ? 20.234 6.062 22.594 1 79.69 494 ILE B C 1
ATOM 8310 O O . ILE B 1 494 ? 21.078 5.684 21.781 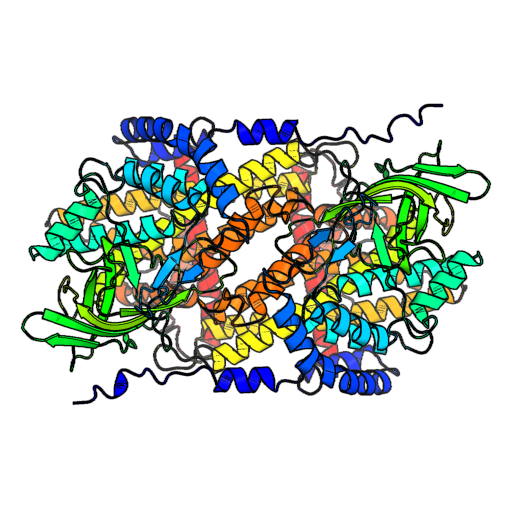1 79.69 494 ILE B O 1
ATOM 8314 N N . SER B 1 495 ? 20.203 5.164 23.531 1 71.81 495 SER B N 1
ATOM 8315 C CA . SER B 1 495 ? 21.391 4.441 23.969 1 71.81 495 SER B CA 1
ATOM 8316 C C . SER B 1 495 ? 21.547 3.127 23.219 1 71.81 495 SER B C 1
ATOM 8318 O O . SER B 1 495 ? 20.562 2.549 22.75 1 71.81 495 SER B O 1
ATOM 8320 N N . ASN B 1 496 ? 22.75 2.754 22.938 1 68.31 496 ASN B N 1
ATOM 8321 C CA . ASN B 1 496 ? 23.047 1.578 22.125 1 68.31 496 ASN B CA 1
ATOM 8322 C C . ASN B 1 496 ? 23.047 0.304 22.969 1 68.31 496 ASN B C 1
ATOM 8324 O O . ASN B 1 496 ? 23.516 -0.742 22.5 1 68.31 496 ASN B O 1
ATOM 8328 N N . ASP B 1 497 ? 22.5 0.359 23.984 1 81.19 497 ASP B N 1
ATOM 8329 C CA . ASP B 1 497 ? 22.391 -0.833 24.828 1 81.19 497 ASP B CA 1
ATOM 8330 C C . ASP B 1 497 ? 21.266 -1.745 24.344 1 81.19 497 ASP B C 1
ATOM 8332 O O . ASP B 1 497 ? 20.188 -1.271 24.016 1 81.19 497 ASP B O 1
ATOM 8336 N N . GLU B 1 498 ? 21.578 -2.994 24.25 1 83.75 498 GLU B N 1
ATOM 8337 C CA . GLU B 1 498 ? 20.625 -3.994 23.75 1 83.75 498 GLU B CA 1
ATOM 8338 C C . GLU B 1 498 ? 19.312 -3.936 24.531 1 83.75 498 GLU B C 1
ATOM 8340 O O . GLU B 1 498 ? 18.25 -4.168 23.953 1 83.75 498 GLU B O 1
ATOM 8345 N N . SER B 1 499 ? 19.406 -3.711 25.734 1 86.25 499 SER B N 1
ATOM 8346 C CA . SER B 1 499 ? 18.203 -3.639 26.547 1 86.25 499 SER B CA 1
ATOM 8347 C C . SER B 1 499 ? 17.312 -2.479 26.109 1 86.25 499 SER B C 1
ATOM 8349 O O . SER B 1 499 ? 16.078 -2.553 26.234 1 86.25 499 SER B O 1
ATOM 8351 N N . ILE B 1 500 ? 17.922 -1.555 25.5 1 90.62 500 ILE B N 1
ATOM 8352 C CA . ILE B 1 500 ? 17.172 -0.374 25.094 1 90.62 500 ILE B CA 1
ATOM 8353 C C . ILE B 1 500 ? 16.453 -0.647 23.766 1 90.62 500 ILE B C 1
ATOM 8355 O O . ILE B 1 500 ? 15.367 -0.111 23.516 1 90.62 500 ILE B O 1
ATOM 8359 N N . VAL B 1 501 ? 17.047 -1.514 22.969 1 92.25 501 VAL B N 1
ATOM 8360 C CA . VAL B 1 501 ? 16.438 -1.868 21.688 1 92.25 501 VAL B CA 1
ATOM 8361 C C . VAL B 1 501 ? 15.102 -2.58 21.938 1 92.25 501 VAL B C 1
ATOM 8363 O O . VAL B 1 501 ? 14.094 -2.258 21.312 1 92.25 501 VAL B O 1
ATOM 8366 N N . GLU B 1 502 ? 15.055 -3.494 22.828 1 91.94 502 GLU B N 1
ATOM 8367 C CA . GLU B 1 502 ? 13.828 -4.203 23.172 1 91.94 502 GLU B CA 1
ATOM 8368 C C . GLU B 1 502 ? 12.805 -3.262 23.812 1 91.94 502 GLU B C 1
ATOM 8370 O O . GLU B 1 502 ? 11.609 -3.359 23.531 1 91.94 502 GLU B O 1
ATOM 8375 N N . THR B 1 503 ? 13.32 -2.461 24.672 1 93.75 503 THR B N 1
ATOM 8376 C CA . THR B 1 503 ? 12.461 -1.478 25.328 1 93.75 503 THR B CA 1
ATOM 8377 C C . THR B 1 503 ? 11.812 -0.563 24.281 1 93.75 503 THR B C 1
ATOM 8379 O O . THR B 1 503 ? 10.625 -0.233 24.406 1 93.75 503 THR B O 1
ATOM 8382 N N . ALA B 1 504 ? 12.609 -0.185 23.297 1 93.75 504 ALA B N 1
ATOM 8383 C CA . ALA B 1 504 ? 12.094 0.692 22.234 1 93.75 504 ALA B CA 1
ATOM 8384 C C . ALA B 1 504 ? 10.977 0.017 21.453 1 93.75 504 ALA B C 1
ATOM 8386 O O . ALA B 1 504 ? 9.969 0.651 21.141 1 93.75 504 ALA B O 1
ATOM 8387 N N . ALA B 1 505 ? 11.141 -1.229 21.156 1 94 505 ALA B N 1
ATOM 8388 C CA . ALA B 1 505 ? 10.109 -1.982 20.453 1 94 505 ALA B CA 1
ATOM 8389 C C . ALA B 1 505 ? 8.836 -2.084 21.281 1 94 505 ALA B C 1
ATOM 8391 O O . ALA B 1 505 ? 7.73 -1.952 20.75 1 94 505 ALA B O 1
ATOM 8392 N N . ASN B 1 506 ? 8.992 -2.359 22.531 1 95.94 506 ASN B N 1
ATOM 8393 C CA . ASN B 1 506 ? 7.848 -2.469 23.438 1 95.94 506 ASN B CA 1
ATOM 8394 C C . ASN B 1 506 ? 7.156 -1.121 23.625 1 95.94 506 ASN B C 1
ATOM 8396 O O . ASN B 1 506 ? 5.938 -1.064 23.797 1 95.94 506 ASN B O 1
ATOM 8400 N N . TRP B 1 507 ? 7.969 -0.055 23.641 1 97.12 507 TRP B N 1
ATOM 8401 C CA . TRP B 1 507 ? 7.434 1.299 23.734 1 97.12 507 TRP B CA 1
ATOM 8402 C C . TRP B 1 507 ? 6.527 1.603 22.547 1 97.12 507 TRP B C 1
ATOM 8404 O O . TRP B 1 507 ? 5.449 2.178 22.703 1 97.12 507 TRP B O 1
ATOM 8414 N N . ASP B 1 508 ? 6.977 1.194 21.391 1 96.88 508 ASP B N 1
ATOM 8415 C CA . ASP B 1 508 ? 6.195 1.371 20.172 1 96.88 508 ASP B CA 1
ATOM 8416 C C . ASP B 1 508 ? 4.828 0.702 20.297 1 96.88 508 ASP B C 1
ATOM 8418 O O . ASP B 1 508 ? 3.797 1.335 20.062 1 96.88 508 ASP B O 1
ATOM 8422 N N . LYS B 1 509 ? 4.832 -0.54 20.703 1 97.31 509 LYS B N 1
ATOM 8423 C CA . LYS B 1 509 ? 3.598 -1.303 20.844 1 97.31 509 LYS B CA 1
ATOM 8424 C C . LYS B 1 509 ? 2.711 -0.705 21.938 1 97.31 509 LYS B C 1
ATOM 8426 O O . LYS B 1 509 ? 1.49 -0.635 21.781 1 97.31 509 LYS B O 1
ATOM 8431 N N . PHE B 1 510 ? 3.314 -0.283 22.984 1 98.31 510 PHE B N 1
ATOM 8432 C CA . PHE B 1 510 ? 2.588 0.324 24.094 1 98.31 510 PHE B CA 1
ATOM 8433 C C . PHE B 1 510 ? 1.827 1.561 23.625 1 98.31 510 PHE B C 1
ATOM 8435 O O . PHE B 1 510 ? 0.648 1.727 23.953 1 98.31 510 PHE B O 1
ATOM 8442 N N . CYS B 1 511 ? 2.498 2.428 22.875 1 98.44 511 CYS B N 1
ATOM 8443 C CA . CYS B 1 511 ? 1.89 3.672 22.406 1 98.44 511 CYS B CA 1
ATOM 8444 C C . CYS B 1 511 ? 0.695 3.395 21.5 1 98.44 511 CYS B C 1
ATOM 8446 O O . CYS B 1 511 ? -0.327 4.078 21.594 1 98.44 511 CYS B O 1
ATOM 8448 N N . GLU B 1 512 ? 0.846 2.414 20.672 1 98.25 512 GLU B N 1
ATOM 8449 C CA . GLU B 1 512 ? -0.253 2.008 19.812 1 98.25 512 GLU B CA 1
ATOM 8450 C C . GLU B 1 512 ? -1.457 1.539 20.609 1 98.25 512 GLU B C 1
ATOM 8452 O O . GLU B 1 512 ? -2.584 1.972 20.375 1 98.25 512 GLU B O 1
ATOM 8457 N N . ASP B 1 513 ? -1.219 0.657 21.578 1 98.38 513 ASP B N 1
ATOM 8458 C CA . ASP B 1 513 ? -2.283 0.109 22.406 1 98.38 513 ASP B CA 1
ATOM 8459 C C . ASP B 1 513 ? -2.963 1.208 23.234 1 98.38 513 ASP B C 1
ATOM 8461 O O . ASP B 1 513 ? -4.18 1.185 23.422 1 98.38 513 ASP B O 1
ATOM 8465 N N . LEU B 1 514 ? -2.123 2.066 23.734 1 98.62 514 LEU B N 1
ATOM 8466 C CA . LEU B 1 514 ? -2.648 3.168 24.531 1 98.62 514 LEU B CA 1
ATOM 8467 C C . LEU B 1 514 ? -3.613 4.02 23.703 1 98.62 514 LEU B C 1
ATOM 8469 O O . LEU B 1 514 ? -4.695 4.367 24.188 1 98.62 514 LEU B O 1
ATOM 8473 N N . PHE B 1 515 ? -3.219 4.383 22.547 1 98.62 515 PHE B N 1
ATOM 8474 C CA . PHE B 1 515 ? -4.078 5.234 21.734 1 98.62 515 PHE B CA 1
ATOM 8475 C C . PHE B 1 515 ? -5.348 4.492 21.328 1 98.62 515 PHE B C 1
ATOM 8477 O O . PHE B 1 515 ? -6.422 5.094 21.234 1 98.62 515 PHE B O 1
ATOM 8484 N N . HIS B 1 516 ? -5.25 3.199 21.031 1 98.62 516 HIS B N 1
ATOM 8485 C CA . HIS B 1 516 ? -6.441 2.408 20.734 1 98.62 516 HIS B CA 1
ATOM 8486 C C . HIS B 1 516 ? -7.426 2.439 21.906 1 98.62 516 HIS B C 1
ATOM 8488 O O . HIS B 1 516 ? -8.641 2.5 21.688 1 98.62 516 HIS B O 1
ATOM 8494 N N . GLN B 1 517 ? -6.871 2.314 23.094 1 98.31 517 GLN B N 1
ATOM 8495 C CA . GLN B 1 517 ? -7.746 2.396 24.25 1 98.31 517 GLN B CA 1
ATOM 8496 C C . GLN B 1 517 ? -8.453 3.748 24.312 1 98.31 517 GLN B C 1
ATOM 8498 O O . GLN B 1 517 ? -9.633 3.818 24.656 1 98.31 517 GLN B O 1
ATOM 8503 N N . TYR B 1 518 ? -7.668 4.781 24.047 1 98.31 518 TYR B N 1
ATOM 8504 C CA . TYR B 1 518 ? -8.258 6.117 24 1 98.31 518 TYR B CA 1
ATOM 8505 C C . TYR B 1 518 ? -9.367 6.184 22.969 1 98.31 518 TYR B C 1
ATOM 8507 O O . TYR B 1 518 ? -10.438 6.738 23.234 1 98.31 518 TYR B O 1
ATOM 8515 N N . GLN B 1 519 ? -9.164 5.668 21.797 1 98.5 519 GLN B N 1
ATOM 8516 C CA . GLN B 1 519 ? -10.156 5.672 20.719 1 98.5 519 GLN B CA 1
ATOM 8517 C C . GLN B 1 519 ? -11.391 4.867 21.109 1 98.5 519 GLN B C 1
ATOM 8519 O O . GLN B 1 519 ? -12.516 5.25 20.797 1 98.5 519 GLN B O 1
ATOM 8524 N N . ASP B 1 520 ? -11.164 3.721 21.734 1 98.25 520 ASP B N 1
ATOM 8525 C CA . ASP B 1 520 ? -12.273 2.879 22.156 1 98.25 520 ASP B CA 1
ATOM 8526 C C . ASP B 1 520 ? -13.156 3.604 23.172 1 98.25 520 ASP B C 1
ATOM 8528 O O . ASP B 1 520 ? -14.383 3.445 23.172 1 98.25 520 ASP B O 1
ATOM 8532 N N . LEU B 1 521 ? -12.523 4.297 24.062 1 97.88 521 LEU B N 1
ATOM 8533 C CA . LEU B 1 521 ? -13.289 5.098 25.016 1 97.88 521 LEU B CA 1
ATOM 8534 C C . LEU B 1 521 ? -14.117 6.156 24.297 1 97.88 521 LEU B C 1
ATOM 8536 O O . LEU B 1 521 ? -15.273 6.391 24.656 1 97.88 521 LEU B O 1
ATOM 8540 N N . ALA B 1 522 ? -13.477 6.82 23.312 1 98.25 522 ALA B N 1
ATOM 8541 C CA . ALA B 1 522 ? -14.203 7.809 22.516 1 98.25 522 ALA B CA 1
ATOM 8542 C C . ALA B 1 522 ? -15.422 7.184 21.844 1 98.25 522 ALA B C 1
ATOM 8544 O O . ALA B 1 522 ? -16.5 7.777 21.844 1 98.25 522 ALA B O 1
ATOM 8545 N N . LEU B 1 523 ? -15.227 6.027 21.25 1 98.44 523 LEU B N 1
ATOM 8546 C CA . LEU B 1 523 ? -16.312 5.324 20.594 1 98.44 523 LEU B CA 1
ATOM 8547 C C . LEU B 1 523 ? -17.422 4.977 21.578 1 98.44 523 LEU B C 1
ATOM 8549 O O . LEU B 1 523 ? -18.609 5.098 21.266 1 98.44 523 LEU B O 1
ATOM 8553 N N . LYS B 1 524 ? -17.062 4.535 22.766 1 97.62 524 LYS B N 1
ATOM 8554 C CA . LYS B 1 524 ? -18.031 4.199 23.812 1 97.62 524 LYS B CA 1
ATOM 8555 C C . LYS B 1 524 ? -18.844 5.426 24.203 1 97.62 524 LYS B C 1
ATOM 8557 O O . LYS B 1 524 ? -20.047 5.32 24.469 1 97.62 524 LYS B O 1
ATOM 8562 N N . GLU B 1 525 ? -18.172 6.551 24.281 1 96.56 525 GLU B N 1
ATOM 8563 C CA . GLU B 1 525 ? -18.844 7.797 24.625 1 96.56 525 GLU B CA 1
ATOM 8564 C C . GLU B 1 525 ? -19.953 8.125 23.609 1 96.56 525 GLU B C 1
ATOM 8566 O O . GLU B 1 525 ? -21.016 8.609 23.984 1 96.56 525 GLU B O 1
ATOM 8571 N N . VAL B 1 526 ? -19.672 7.891 22.359 1 97.19 526 VAL B N 1
ATOM 8572 C CA . VAL B 1 526 ? -20.594 8.227 21.281 1 97.19 526 VAL B CA 1
ATOM 8573 C C . VAL B 1 526 ? -21.781 7.262 21.312 1 97.19 526 VAL B C 1
ATOM 8575 O O . VAL B 1 526 ? -22.906 7.648 21 1 97.19 526 VAL B O 1
ATOM 8578 N N . ASN B 1 527 ? -21.562 6.035 21.672 1 93.19 527 ASN B N 1
ATOM 8579 C CA . ASN B 1 527 ? -22.578 4.996 21.625 1 93.19 527 ASN B CA 1
ATOM 8580 C C . ASN B 1 527 ? -23.484 5.027 22.859 1 93.19 527 ASN B C 1
ATOM 8582 O O . ASN B 1 527 ? -24.484 4.309 22.922 1 93.19 527 ASN B O 1
ATOM 8586 N N . LYS B 1 528 ? -23.312 5.77 23.906 1 86.19 528 LYS B N 1
ATOM 8587 C CA . LYS B 1 528 ? -24.203 5.953 25.047 1 86.19 528 LYS B CA 1
ATOM 8588 C C . LYS B 1 528 ? -25.375 6.867 24.703 1 86.19 528 LYS B C 1
ATOM 8590 O O . LYS B 1 528 ? -25.219 7.801 23.922 1 86.19 528 LYS B O 1
#

Solvent-accessible surface area (backbone atoms only — not comparable to full-atom values): 53451 Å² total; per-residue (Å²): 133,76,74,74,74,51,59,72,78,70,74,65,57,71,60,50,54,51,62,66,66,47,38,72,43,87,71,27,64,64,60,52,45,42,45,48,63,60,43,53,90,49,21,66,61,25,50,54,52,34,56,57,52,26,64,42,39,36,39,62,50,34,54,43,35,62,59,45,68,38,83,90,38,45,54,48,77,42,55,52,49,99,81,72,45,75,38,48,41,75,47,64,46,67,62,49,55,54,50,47,53,54,56,52,66,66,36,64,60,20,91,87,43,50,71,58,38,36,50,50,47,49,38,54,51,21,44,54,34,46,64,53,42,46,62,35,52,42,26,26,50,21,44,46,57,50,35,73,74,34,48,78,47,74,67,46,44,49,52,41,41,21,43,25,73,30,54,96,89,40,60,48,39,17,13,42,37,66,29,26,82,73,36,58,84,35,58,76,68,61,75,27,30,31,41,82,51,96,90,35,38,23,30,36,20,54,39,43,60,21,42,33,65,85,31,48,31,27,40,32,55,28,23,41,72,96,51,82,46,37,17,32,28,41,28,48,44,39,47,96,79,22,60,89,71,38,35,57,30,29,47,50,68,74,45,73,64,58,44,66,33,51,55,51,39,45,32,24,27,36,40,35,59,57,19,56,39,43,79,41,61,59,59,78,40,14,59,57,48,43,51,68,41,31,45,43,50,41,27,50,44,47,22,38,39,25,17,18,40,28,44,45,35,42,52,53,27,54,52,46,19,59,65,40,55,50,88,90,37,42,45,45,58,33,13,50,46,40,36,48,50,54,52,44,51,47,52,24,47,20,40,38,29,27,38,48,49,50,50,44,54,45,52,56,47,51,54,48,63,70,65,72,55,83,72,49,73,66,50,50,50,49,48,52,49,47,55,49,46,40,52,42,34,32,51,41,35,20,51,48,29,34,54,46,36,53,57,29,24,56,59,50,40,74,53,25,38,22,54,84,74,44,66,50,36,58,42,36,37,32,30,54,48,52,42,38,47,89,54,39,52,70,58,49,56,50,47,50,53,52,50,50,61,70,34,37,87,85,48,38,62,43,58,52,39,42,65,67,40,62,90,51,58,66,68,56,40,49,52,52,22,55,54,50,48,59,57,66,70,51,91,58,72,65,44,84,46,69,71,34,22,55,48,35,47,50,49,53,53,46,51,44,52,53,45,50,51,44,14,48,51,33,33,51,61,53,73,104,132,77,77,75,74,56,63,72,76,70,72,65,57,72,59,49,54,50,62,66,65,46,38,72,45,86,68,30,64,66,61,53,46,42,43,50,64,62,41,53,91,50,20,68,60,25,50,54,52,33,56,56,51,27,64,42,41,36,38,60,51,34,55,42,35,61,59,47,66,38,82,89,37,45,54,49,76,42,54,54,50,100,81,71,44,77,40,48,43,73,47,65,46,68,60,49,55,53,51,47,53,55,57,51,66,65,36,63,59,19,90,87,42,51,73,59,40,36,49,50,46,50,39,54,51,21,45,54,38,47,64,53,43,46,62,35,52,40,27,25,50,20,45,44,55,48,33,72,73,35,47,80,47,74,67,45,44,48,51,41,40,21,43,25,74,31,54,96,89,39,60,48,38,16,13,42,37,66,30,27,83,73,35,59,85,35,59,78,69,60,72,28,29,30,41,79,53,95,90,36,38,23,30,34,20,52,39,44,59,20,42,32,66,83,30,47,30,27,40,32,52,28,23,41,71,97,51,82,44,38,17,33,28,41,28,48,45,40,47,95,81,22,60,89,70,38,34,56,30,28,47,49,67,74,46,72,65,56,45,66,32,50,55,51,40,47,32,25,27,36,40,34,59,58,20,55,39,41,79,42,62,59,58,78,40,15,60,58,49,42,52,67,42,31,45,42,50,40,27,50,44,46,22,36,38,24,18,18,40,27,45,45,35,42,52,54,26,54,52,46,18,60,64,41,55,49,89,90,37,43,45,46,58,34,14,50,47,40,38,48,51,55,52,46,51,47,53,25,47,20,40,40,27,28,38,48,48,52,49,46,54,45,51,56,46,51,55,48,63,69,63,70,54,84,72,49,74,67,50,51,50,49,47,52,50,46,56,50,47,39,52,42,35,32,49,40,35,20,52,49,29,33,54,48,37,53,56,30,25,56,60,50,39,75,52,27,38,21,54,84,73,46,65,49,36,59,42,36,37,32,29,56,48,51,42,38,47,89,54,38,51,69,57,48,54,49,48,49,53,51,51,50,61,71,34,37,86,86,50,37,61,42,57,52,39,41,65,68,40,62,90,52,59,66,70,58,40,49,51,53,22,54,53,51,48,60,57,66,70,52,89,58,70,66,44,83,46,70,72,36,21,56,48,34,46,51,50,53,52,48,52,45,51,51,46,50,52,43,14,48,52,33,32,51,61,54,74,104

Sequence (1056 aa):
MSLPDRNNQYSFDEYLQWRDKFNYYTDDHFLQKVLKHFAGTDWEDADKEARNISQKVSYRWRDLSERISKPEKRPFLTHYDAYHNRIDRIVRPHEVEEMEKEVYGEKLFSDDQSDWVRLIKMMLIYENGESCIACPVTCTEGLVELLNKFADSPETKRILQHCKEGIDGELGIGAQYISEKQGGSDIPANKVEAVKEDGQWKLYGSKFFCSATHADYVVVTAKPRGEEKVAVFVMPSWLPGDKEKEKRNGFTIDRIKDKMGTRELTTCEITLDGAVAYPVGPMDRGLANVVEIVLTYSRLTVGLSSAAYMVRAVREAVKYSEFREAFGMPVSEFPLVKAQTRKLEHFAKRTTAGAFKLYNEFLEIKEKSNSGKQLSIEDKKKKFRTRELIMLQKITGTQDCTNVIREAMSFFGGHGVMEDFSALPRLFRDSVINELWEGPRNVLLTQIFNDLKRAQEWYPASEFINDLLQHSPDKIKNEFSRKIESFMTVSSLISNDESIVETAANWDKFCEDLFHQYQDLALKEVNKMSLPDRNNQYSFDEYLQWRDKFNYYTDDHFLQKVLKHFAGTDWEDADKEARNISQKVSYRWRDLSERISKPEKRPFLTHYDAYHNRIDRIVRPHEVEEMEKEVYGEKLFSDDQSDWVRLIKMMLIYENGESCIACPVTCTEGLVELLNKFADSPETKRILQHCKEGIDGELGIGAQYISEKQGGSDIPANKVEAVKEDGQWKLYGSKFFCSATHADYVVVTAKPRGEEKVAVFVMPSWLPGDKEKEKRNGFTIDRIKDKMGTRELTTCEITLDGAVAYPVGPMDRGLANVVEIVLTYSRLTVGLSSAAYMVRAVREAVKYSEFREAFGMPVSEFPLVKAQTRKLEHFAKRTTAGAFKLYNEFLEIKEKSNSGKQLSIEDKKKKFRTRELIMLQKITGTQDCTNVIREAMSFFGGHGVMEDFSALPRLFRDSVINELWEGPRNVLLTQIFNDLKRAQEWYPASEFINDLLQHSPDKIKNEFSRKIESFMTVSSLISNDESIVETAANWDKFCEDLFHQYQDLALKEVNK

InterPro domains:
  IPR006091 Acyl-CoA dehydrogenase/oxidase, middle domain [PF02770] (177-273)
  IPR009075 Acyl-CoA dehydrogenase/oxidase, C-terminal [PF00441] (285-448)
  IPR009100 Acyl-CoA dehydrogenase/oxidase, N-terminal and middle domain superfamily [SSF56645] (127-289)
  IPR036250 Acyl-CoA dehydrogenase-like, C-terminal [SSF47203] (294-454)
  IPR052904 Acyl-CoA dehydrogenase-like protein [PTHR42707] (20-523)

Nearest PDB structures (foldseek):
  4p13-assembly1_A  TM=8.414E-01  e=1.320E-13  Homo sapiens
  3owa-assembly1_B  TM=6.179E-01  e=9.635E-17  Bacillus anthracis str. 'Ames Ancestor'
  3owa-assembly2_C  TM=6.760E-01  e=1.204E-15  Bacillus anthracis str. 'Ames Ancestor'
  3owa-assembly1_A  TM=6.765E-01  e=1.503E-15  Bacillus anthracis str. 'Ames Ancestor'
  3owa-assembly2_D  TM=6.077E-01  e=7.733E-16  Bacillus anthracis str. 'Ames Ancestor'

Foldseek 3Di:
DPPPCVPPPDDCVVLVVCQQPDQLQVNDVLLLLLLPQQVPPCSVVLSVLLVVLSVCLSHVVLVLLLVCPDPVQFWWWDQADPVRDGQRDTDGDPSLVVSQQVLVLVLLQAPPDDPSSSLSSLLSNLLSPPSQRLQQVLQLQLLLQLLVVFVDDPVSVVLNCQQRPRDPSHHFTEKEFQAADVGDPPSLVDAWEWEQDPNFTFIFFKTAWIWQLVTQKYWYWHAYPPDRAIFIWIFGQDDVPCVVVSDGFQKGWDTFDCALAPSRIGTTMMGGGGGTIGTTPDRRCHVVSCLVRSLLSVLLSLLSSLLSNLVSLLVSLLSLQQVDDDPHHRNCPPPVNVVLSVVSVVLSSLSSLLSSNLVSLVVVLVVVVVVVDDDDLVSVLSVLLSSLLSLLSQQQSLVSSLVSLVSSLVSVPVCSCPSNNDVSNNSNSSSVVSCSPSDHNLRSLQVSLVSQLVCCVSQNPLNSLCVLLVVPDPVVSVVLSVLSVVLSVDPHLPDPDPVSVVSSVVSSVSSNVSSSSSSVVSSVSSVD/DPPPCPPPPDDCVVLVVCQQPDQLQPNDVLLLLLLPQQVPPCSVVLSVLLVVLSVCLSHVVLVLLLVCPDPVQFWWWDQADPVRDGQRDTDGDPSLVVSQQVLVLVLLQAPPDDPSSSLSSLLSNLLSPPSQRLQQVLQLQLLLQLLVVFVDDPVSVVLNCQQRPRDPSHHFTEKEFQAADVDDPPSLVDAWEWEQDPNFTFIFFKTAWIWQLVTQKYWYWHAYPPDSAIFIWIFGQDDPPCVVVSDGFQKGWDTFDCALAPSRIGTTMMGGGGGTIGTTPDRRCHVVSCLVRSLLSVLLSLLSSLLSNLVSLLVSLLSLQQVDDDPHHRNCPDPVNVVLSVVSVVLSSLSSLLSSNLVSLVVVLVVVVVVVDDADLVSVLSVLLSSLLSLLSQQQSLVSSLVSLVSSLVSVPVCSCPSNNDCSNNSNSSSVVSCVPSDHNLRSLQVSLVSQLVCCVSQNPLNSLCVLLVVPDPVVSVVLSVLSVVLSVDPHLPDPDPVSVVSSVVSSVSSNVSSSSSSVVSSVSSVD

Radius of gyration: 29.99 Å; Cα contacts (8 Å, |Δi|>4): 1848; chains: 2; bounding box: 60×93×81 Å

Secondary structure (DSSP, 8-state):
---GGGS-----HHHHHHHHH--TTTT-HHHHHHHHHHHGGGHHHHHHHHHHHHHIIIIIHHHHHHHHTSGGG--EEEEE-TTS-EEEEEE--HHHHHHHHHHHHT-TT-TTS-HHHHHHHHHHHHTT--TTTHHHHHHHHHHHHHHHHH--SHHHHHHHHHHHT-BTTB---EEEE---TT-SS-GGG---EEEEETTEEEEEEEEEEEETTTSSEEEEEEEETT-SS-EEEEEESS-TTTTTTT--SSEEEEEE--BSS-TTS-EEEEEEEEEEEEE-S-TT-HHHHIIIIIIHHHHHHHHHHHHHHHHHHHHHHHHHHHH-EETTEEGGGSHHHHHHHHHHHHHHHHHHHHHHHHHHHHHHHHHHHHT-SPPPHHHHHHHHHHHHHHHHHHHHHHHHHHHHHHHHHHTTGGGGGBTTT-SHHHHHHHHHHHHHTTS-HHHHHHHHHHHHHHHTTTS-HHHHHHHHTTTS-HHHHHHHHHHHHHHHTSS-SS---HHHHHHHHHHHHHHHHHHHHHHHHHHHHHH-/----S-S-----HHHHHHHHH--TTTT-HHHHHHHHHHHGGGHHHHHHHHHHHHHIIIIIHHHHHHHHTSGGG--EEEEE-TTS-EEEEEE--HHHHHHHHHHHHT-TT-TTS-HHHHHHHHHHHHTT--TTTHHHHHHHHHHHHHHHHH--SHHHHHHHHHHHT-BTTB---EEEE---TT-SS-GGG---EEEEETTEEEEEEEEEEEETTTSSEEEEEEEETT-SS-EEEEEESS-TTTTTTT--SSEEEEEE--BSS-TTS-EEEEEEEEEEEEE-S-TT-HHHHIIIIIIHHHHHHHHHHHHHHHHHHHHHHHHHHHH-EETTEEGGGSHHHHHHHHHHHHHHHHHHHHHHHHHHHHHHHHHHHHT-PPPPHHHHHHHHHHHHHHHHHHHHHHHHHHHHHHHHHHTTGGGGGBTTT-SHHHHHHHHHHHHHTTS-HHHHHHHHHHHHHHHTTTS-HHHHHHHHTTTS-HHHHHHHHHHHHHHHTSS-SS---HHHHHHHHHHHHHHHHHHHHHHHHHHHHHH-

Organism: NCBI:txid2715131

pLDDT: mean 95.01, std 7.14, range [23.72, 98.88]